Protein AF-0000000084600715 (afdb_homodimer)

Sequence (1106 aa):
MSYSHFSAYAFSDRVLALTKELVQQPSISGTTQENQMADLICTILLRNPYFKAYPLSIKRIPLKNDPLNRCAIVAMLEKKPSTKQATILLSHYDVVGVDDFGLYKEEAFHPEALQKQLKEEQEGYLDEAARVDLHSNDYLFGRGSMDMKAGLAMQLSIMEDIAHDEESTENICLVAVPDEEKLSLGMFAAVEELAKLQESGWQFSACICSEPNFSAYPNDFKKYIYTGSTGKLLPFIYCLGRETHVGQPLEGINASVMAAQLAVEMEWSDAFSDQLNGESSPSPTCLRIRDLKETYDVQTPNESYLFYNVLTLHSSPELVMEKVKRACEQASEAIYKRLVKHRLAFGTDALAQAVPQPKVYTIAELYQRGIKKFGTGFKQSYETILHDSIRDNETFTEQTLAIARSLSSYFLDQAPFYLLLLQPPYYPHVKLNEKEDQLLLTLTNDLQRIGTESFQESIVLKTFFPGLSDVSYLRSHGETQVETTLDTFMPLYQQNYHIPMAAIQQLNIPTINVGPFGKDAHKRTERLQLSYSTKVAPVLLRYATKQLANNRFMSYSHFSAYAFSDRVLALTKELVQQPSISGTTQENQMADLICTILLRNPYFKAYPLSIKRIPLKNDPLNRCAIVAMLEKKPSTKQATILLSHYDVVGVDDFGLYKEEAFHPEALQKQLKEEQEGYLDEAARVDLHSNDYLFGRGSMDMKAGLAMQLSIMEDIAHDEESTENICLVAVPDEEKLSLGMFAAVEELAKLQESGWQFSACICSEPNFSAYPNDFKKYIYTGSTGKLLPFIYCLGRETHVGQPLEGINASVMAAQLAVEMEWSDAFSDQLNGESSPSPTCLRIRDLKETYDVQTPNESYLFYNVLTLHSSPELVMEKVKRACEQASEAIYKRLVKHRLAFGTDALAQAVPQPKVYTIAELYQRGIKKFGTGFKQSYETILHDSIRDNETFTEQTLAIARSLSSYFLDQAPFYLLLLQPPYYPHVKLNEKEDQLLLTLTNDLQRIGTESFQESIVLKTFFPGLSDVSYLRSHGETQVETTLDTFMPLYQQNYHIPMAAIQQLNIPTINVGPFGKDAHKRTERLQLSYSTKVAPVLLRYATKQLANNRF

Radius of gyration: 33.98 Å; Cα contacts (8 Å, |Δi|>4): 2439; chains: 2; bounding box: 69×113×78 Å

Structure (mmCIF, N/CA/C/O backbone):
data_AF-0000000084600715-model_v1
#
loop_
_entity.id
_entity.type
_entity.pdbx_description
1 polymer 'M20 family peptidase'
#
loop_
_atom_site.group_PDB
_atom_site.id
_atom_site.type_symbol
_atom_site.label_atom_id
_atom_site.label_alt_id
_atom_site.label_comp_id
_atom_site.label_asym_id
_atom_site.label_entity_id
_atom_site.label_seq_id
_atom_site.pdbx_PDB_ins_code
_atom_site.Cartn_x
_atom_site.Cartn_y
_atom_site.Cartn_z
_atom_site.occupancy
_atom_site.B_iso_or_equiv
_atom_site.auth_seq_id
_atom_site.auth_comp_id
_atom_site.auth_asym_id
_atom_site.auth_atom_id
_atom_site.pdbx_PDB_model_num
ATOM 1 N N . MET A 1 1 ? -0.446 46 36.438 1 54.78 1 MET A N 1
ATOM 2 C CA . MET A 1 1 ? -1.559 46.469 35.625 1 54.78 1 MET A CA 1
ATOM 3 C C . MET A 1 1 ? -2.703 45.469 35.656 1 54.78 1 MET A C 1
ATOM 5 O O . MET A 1 1 ? -2.473 44.25 35.562 1 54.78 1 MET A O 1
ATOM 9 N N . SER A 1 2 ? -3.777 45.812 36.031 1 73.94 2 SER A N 1
ATOM 10 C CA . SER A 1 2 ? -4.961 44.969 36.094 1 73.94 2 SER A CA 1
ATOM 11 C C . SER A 1 2 ? -5.441 44.562 34.719 1 73.94 2 SER A C 1
ATOM 13 O O . SER A 1 2 ? -5.469 45.375 33.812 1 73.94 2 SER A O 1
ATOM 15 N N . TYR A 1 3 ? -5.504 43.25 34.406 1 80.94 3 TYR A N 1
ATOM 16 C CA . TYR A 1 3 ? -5.934 42.719 33.094 1 80.94 3 TYR A CA 1
ATOM 17 C C . TYR A 1 3 ? -7.391 42.281 33.156 1 80.94 3 TYR A C 1
ATOM 19 O O . TYR A 1 3 ? -7.832 41.469 32.344 1 80.94 3 TYR A O 1
ATOM 27 N N . SER A 1 4 ? -8.18 42.781 34.062 1 81.25 4 SER A N 1
ATOM 28 C CA . SER A 1 4 ? -9.539 42.281 34.312 1 81.25 4 SER A CA 1
ATOM 29 C C . SER A 1 4 ? -10.562 43.156 33.562 1 81.25 4 SER A C 1
ATOM 31 O O . SER A 1 4 ? -11.766 42.938 33.719 1 81.25 4 SER A O 1
ATOM 33 N N . HIS A 1 5 ? -10.117 43.906 32.75 1 87.56 5 HIS A N 1
ATOM 34 C CA . HIS A 1 5 ? -11.062 44.906 32.25 1 87.56 5 HIS A CA 1
ATOM 35 C C . HIS A 1 5 ? -11.344 44.719 30.766 1 87.56 5 HIS A C 1
ATOM 37 O O . HIS A 1 5 ? -11.992 45.562 30.125 1 87.56 5 HIS A O 1
ATOM 43 N N . PHE A 1 6 ? -10.961 43.594 30.266 1 92.44 6 PHE A N 1
ATOM 44 C CA . PHE A 1 6 ? -11.203 43.375 28.859 1 92.44 6 PHE A CA 1
ATOM 45 C C . PHE A 1 6 ? -12.602 42.812 28.641 1 92.44 6 PHE A C 1
ATOM 47 O O . PHE A 1 6 ? -13.078 42 29.438 1 92.44 6 PHE A O 1
ATOM 54 N N . SER A 1 7 ? -13.242 43.281 27.578 1 94 7 SER A N 1
ATOM 55 C CA . SER A 1 7 ? -14.547 42.781 27.172 1 94 7 SER A CA 1
ATOM 56 C C . SER A 1 7 ? -14.438 41.906 25.938 1 94 7 SER A C 1
ATOM 58 O O . SER A 1 7 ? -13.438 41.938 25.219 1 94 7 SER A O 1
ATOM 60 N N . ALA A 1 8 ? -15.484 41.219 25.75 1 95.62 8 ALA A N 1
ATOM 61 C CA . ALA A 1 8 ? -15.555 40.375 24.547 1 95.62 8 ALA A CA 1
ATOM 62 C C . ALA A 1 8 ? -15.422 41.219 23.281 1 95.62 8 ALA A C 1
ATOM 64 O O . ALA A 1 8 ? -15.773 42.406 23.281 1 95.62 8 ALA A O 1
ATOM 65 N N . TYR A 1 9 ? -14.906 40.531 22.297 1 96.56 9 TYR A N 1
ATOM 66 C CA . TYR A 1 9 ? -14.672 41.219 21.031 1 96.56 9 TYR A CA 1
ATOM 67 C C . TYR A 1 9 ? -15.977 41.781 20.484 1 96.56 9 TYR A C 1
ATOM 69 O O . TYR A 1 9 ? -16.953 41.062 20.312 1 96.56 9 TYR A O 1
ATOM 77 N N . ALA A 1 10 ? -16 42.969 20.125 1 95.31 10 ALA A N 1
ATOM 78 C CA . ALA A 1 10 ? -17.219 43.688 19.766 1 95.31 10 ALA A CA 1
ATOM 79 C C . ALA A 1 10 ? -17.75 43.219 18.422 1 95.31 10 ALA A C 1
ATOM 81 O O . ALA A 1 10 ? -18.953 43.312 18.156 1 95.31 10 ALA A O 1
ATOM 82 N N . PHE A 1 11 ? -16.891 42.719 17.578 1 97.25 11 PHE A N 1
ATOM 83 C CA . PHE A 1 11 ? -17.281 42.312 16.234 1 97.25 11 PHE A CA 1
ATOM 84 C C . PHE A 1 11 ? -17.219 40.781 16.078 1 97.25 11 PHE A C 1
ATOM 86 O O . PHE A 1 11 ? -16.719 40.281 15.078 1 97.25 11 PHE A O 1
ATOM 93 N N . SER A 1 12 ? -17.672 40.125 17.078 1 97.62 12 SER A N 1
ATOM 94 C CA . SER A 1 12 ? -17.734 38.656 17.078 1 97.62 12 SER A CA 1
ATOM 95 C C . SER A 1 12 ? -18.5 38.156 15.852 1 97.62 12 SER A C 1
ATOM 97 O O . SER A 1 12 ? -18.109 37.156 15.242 1 97.62 12 SER A O 1
ATOM 99 N N . ASP A 1 13 ? -19.5 38.812 15.461 1 98 13 ASP A N 1
ATOM 100 C CA . ASP A 1 13 ? -20.328 38.438 14.312 1 98 13 ASP A CA 1
ATOM 101 C C . ASP A 1 13 ? -19.531 38.531 13.016 1 98 13 ASP A C 1
ATOM 103 O O . ASP A 1 13 ? -19.75 37.75 12.086 1 98 13 ASP A O 1
ATOM 107 N N . ARG A 1 14 ? -18.703 39.5 12.945 1 98.12 14 ARG A N 1
ATOM 108 C CA . ARG A 1 14 ? -17.859 39.688 11.766 1 98.12 14 ARG A CA 1
ATOM 109 C C . ARG A 1 14 ? -16.891 38.5 11.609 1 98.12 14 ARG A C 1
ATOM 111 O O . ARG A 1 14 ? -16.703 38 10.508 1 98.12 14 ARG A O 1
ATOM 118 N N . VAL A 1 15 ? -16.328 38.062 12.727 1 98.44 15 VAL A N 1
ATOM 119 C CA . VAL A 1 15 ? -15.414 36.938 12.695 1 98.44 15 VAL A CA 1
ATOM 120 C C . VAL A 1 15 ? -16.156 35.688 12.242 1 98.44 15 VAL A C 1
ATOM 122 O O . VAL A 1 15 ? -15.664 34.906 11.414 1 98.44 15 VAL A O 1
ATOM 125 N N . LEU A 1 16 ? -17.344 35.469 12.781 1 98.38 16 LEU A N 1
ATOM 126 C CA . LEU A 1 16 ? -18.141 34.312 12.414 1 98.38 16 LEU A CA 1
ATOM 127 C C . LEU A 1 16 ? -18.516 34.344 10.938 1 98.38 16 LEU A C 1
ATOM 129 O O . LEU A 1 16 ? -18.422 33.312 10.242 1 98.38 16 LEU A O 1
ATOM 133 N N . ALA A 1 17 ? -18.953 35.5 10.469 1 98.38 17 ALA A N 1
ATOM 134 C CA . ALA A 1 17 ? -19.344 35.656 9.07 1 98.38 17 ALA A CA 1
ATOM 135 C C . ALA A 1 17 ? -18.172 35.406 8.133 1 98.38 17 ALA A C 1
ATOM 137 O O . ALA A 1 17 ? -18.328 34.75 7.102 1 98.38 17 ALA A O 1
ATOM 138 N N . LEU A 1 18 ? -17.031 35.969 8.469 1 98.69 18 LEU A N 1
ATOM 139 C CA . LEU A 1 18 ? -15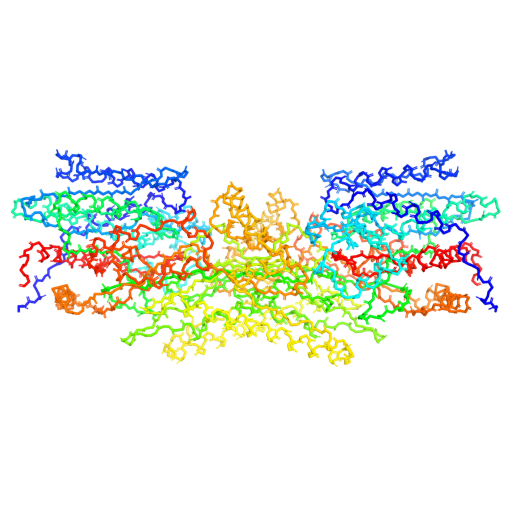.836 35.75 7.668 1 98.69 18 LEU A CA 1
ATOM 140 C C . LEU A 1 18 ? -15.438 34.281 7.66 1 98.69 18 LEU A C 1
ATOM 142 O O . LEU A 1 18 ? -15.023 33.75 6.625 1 98.69 18 LEU A O 1
ATOM 146 N N . THR A 1 19 ? -15.516 33.625 8.844 1 98.62 19 THR A N 1
ATOM 147 C CA . THR A 1 19 ? -15.188 32.188 8.938 1 98.62 19 THR A CA 1
ATOM 148 C C . THR A 1 19 ? -16.078 31.375 8.008 1 98.62 19 THR A C 1
ATOM 150 O O . THR A 1 19 ? -15.578 30.531 7.254 1 98.62 19 THR A O 1
ATOM 153 N N . LYS A 1 20 ? -17.344 31.625 8.078 1 98.25 20 LYS A N 1
ATOM 154 C CA . LYS A 1 20 ? -18.297 30.906 7.234 1 98.25 20 LYS A CA 1
ATOM 155 C C . LYS A 1 20 ? -18.016 31.156 5.758 1 98.25 20 LYS A C 1
ATOM 157 O O . LYS A 1 20 ? -18.078 30.234 4.941 1 98.25 20 LYS A O 1
ATOM 162 N N . GLU A 1 21 ? -17.703 32.406 5.434 1 98.38 21 GLU A N 1
ATOM 163 C CA . GLU A 1 21 ? -17.406 32.75 4.051 1 98.38 21 GLU A CA 1
ATOM 164 C C . GLU A 1 21 ? -16.172 32 3.545 1 98.38 21 GLU A C 1
ATOM 166 O O . GLU A 1 21 ? -16.172 31.484 2.43 1 98.38 21 GLU A O 1
ATOM 171 N N . LEU A 1 22 ? -15.156 31.953 4.316 1 98.75 22 LEU A N 1
ATOM 172 C CA . LEU A 1 22 ? -13.906 31.281 3.949 1 98.75 22 LEU A CA 1
ATOM 173 C C . LEU A 1 22 ? -14.102 29.766 3.877 1 98.75 22 LEU A C 1
ATOM 175 O O . LEU A 1 22 ? -13.562 29.109 2.984 1 98.75 22 LEU A O 1
ATOM 179 N N . VAL A 1 23 ? -14.883 29.188 4.809 1 98.56 23 VAL A N 1
ATOM 180 C CA . VAL A 1 23 ? -15.109 27.75 4.848 1 98.56 23 VAL A CA 1
ATOM 181 C C . VAL A 1 23 ? -15.906 27.312 3.621 1 98.56 23 VAL A C 1
ATOM 183 O O . VAL A 1 23 ? -15.68 26.234 3.072 1 98.56 23 VAL A O 1
ATOM 186 N N . GLN A 1 24 ? -16.766 28.156 3.188 1 98 24 GLN A N 1
ATOM 187 C CA . GLN A 1 24 ? -17.641 27.844 2.066 1 98 24 GLN A CA 1
ATOM 188 C C . GLN A 1 24 ? -16.859 27.703 0.768 1 98 24 GLN A C 1
ATOM 190 O O . GLN A 1 24 ? -17.297 27.047 -0.174 1 98 24 GLN A O 1
ATOM 195 N N . GLN A 1 25 ? -15.703 28.328 0.712 1 98 25 GLN A N 1
ATOM 196 C CA . GLN A 1 25 ? -14.812 28.172 -0.436 1 98 25 GLN A CA 1
ATOM 197 C C . GLN A 1 25 ? -13.836 27.031 -0.219 1 98 25 GLN A C 1
ATOM 199 O O . GLN A 1 25 ? -12.828 27.188 0.473 1 98 25 GLN A O 1
ATOM 204 N N . PRO A 1 26 ? -14.102 25.859 -0.881 1 97.5 26 PRO A N 1
ATOM 205 C CA . PRO A 1 26 ? -13.133 24.781 -0.733 1 97.5 26 PRO A CA 1
ATOM 206 C C . PRO A 1 26 ? -11.727 25.172 -1.185 1 97.5 26 PRO A C 1
ATOM 208 O O . PRO A 1 26 ? -11.578 25.891 -2.178 1 97.5 26 PRO A O 1
ATOM 211 N N . SER A 1 27 ? -10.727 24.75 -0.515 1 98.31 27 SER A N 1
ATOM 212 C CA . SER A 1 27 ? -9.336 25.016 -0.858 1 98.31 27 SER A CA 1
ATOM 213 C C . SER A 1 27 ? -8.43 23.859 -0.459 1 98.31 27 SER A C 1
ATOM 215 O O . SER A 1 27 ? -7.418 24.062 0.213 1 98.31 27 SER A O 1
ATOM 217 N N . ILE A 1 28 ? -8.758 22.703 -0.901 1 97.06 28 ILE A N 1
ATOM 218 C CA . ILE A 1 28 ? -7.996 21.5 -0.586 1 97.06 28 ILE A CA 1
ATOM 219 C C . ILE A 1 28 ? -6.578 21.625 -1.128 1 97.06 28 ILE A C 1
ATOM 221 O O . ILE A 1 28 ? -6.379 22 -2.289 1 97.06 28 ILE A O 1
ATOM 225 N N . SER A 1 29 ? -5.629 21.328 -0.318 1 96.81 29 SER A N 1
ATOM 226 C CA . SER A 1 29 ? -4.219 21.469 -0.652 1 96.81 29 SER A CA 1
ATOM 227 C C . SER A 1 29 ? -3.859 20.672 -1.902 1 96.81 29 SER A C 1
ATOM 229 O O . SER A 1 29 ? -4.238 19.516 -2.031 1 96.81 29 SER A O 1
ATOM 231 N N . GLY A 1 30 ? -3.15 21.312 -2.734 1 94.44 30 GLY A N 1
ATOM 232 C CA . GLY A 1 30 ? -2.689 20.641 -3.939 1 94.44 30 GLY A CA 1
ATOM 233 C C . GLY A 1 30 ? -3.697 20.688 -5.07 1 94.44 30 GLY A C 1
ATOM 234 O O . GLY A 1 30 ? -3.59 19.922 -6.035 1 94.44 30 GLY A O 1
ATOM 235 N N . THR A 1 31 ? -4.742 21.484 -5 1 95.81 31 THR A N 1
ATOM 236 C CA . THR A 1 31 ? -5.734 21.641 -6.059 1 95.81 31 THR A CA 1
ATOM 237 C C . THR A 1 31 ? -5.852 23.094 -6.484 1 95.81 31 THR A C 1
ATOM 239 O O . THR A 1 31 ? -5.309 23.984 -5.824 1 95.81 31 THR A O 1
ATOM 242 N N . THR A 1 32 ? -6.594 23.297 -7.527 1 96.69 32 THR A N 1
ATOM 243 C CA . THR A 1 32 ? -6.82 24.641 -8.039 1 96.69 32 THR A CA 1
ATOM 244 C C . THR A 1 32 ? -7.742 25.438 -7.113 1 96.69 32 THR A C 1
ATOM 246 O O . THR A 1 32 ? -7.82 26.656 -7.203 1 96.69 32 THR A O 1
ATOM 249 N N . GLN A 1 33 ? -8.359 24.703 -6.199 1 97.88 33 GLN A N 1
ATOM 250 C CA . GLN A 1 33 ? -9.25 25.375 -5.246 1 97.88 33 GLN A CA 1
ATOM 251 C C . GLN A 1 33 ? -8.484 26.375 -4.387 1 97.88 33 GLN A C 1
ATOM 253 O O . GLN A 1 33 ? -9.07 27.344 -3.891 1 97.88 33 GLN A O 1
ATOM 258 N N . GLU A 1 34 ? -7.223 26.203 -4.246 1 98.44 34 GLU A N 1
ATOM 259 C CA . GLU A 1 34 ? -6.402 27.156 -3.49 1 98.44 34 GLU A CA 1
ATOM 260 C C . GLU A 1 34 ? -6.324 28.5 -4.191 1 98.44 34 GLU A C 1
ATOM 262 O O . GLU A 1 34 ? -6.215 29.547 -3.539 1 98.44 34 GLU A O 1
ATOM 267 N N . ASN A 1 35 ? -6.395 28.5 -5.508 1 98.5 35 ASN A N 1
ATOM 268 C CA . ASN A 1 35 ? -6.43 29.75 -6.254 1 98.5 35 ASN A CA 1
ATOM 269 C C . ASN A 1 35 ? -7.73 30.516 -6.016 1 98.5 35 ASN A C 1
ATOM 271 O O . ASN A 1 35 ? -7.719 31.734 -5.859 1 98.5 35 ASN A O 1
ATOM 275 N N . GLN A 1 36 ? -8.789 29.734 -6.012 1 98.56 36 GLN A N 1
ATOM 276 C CA . GLN A 1 36 ? -10.086 30.359 -5.746 1 98.56 36 GLN A CA 1
ATOM 277 C C . GLN A 1 36 ? -10.125 30.984 -4.352 1 98.56 36 GLN A C 1
ATOM 279 O O . GLN A 1 36 ? -10.711 32.031 -4.156 1 98.56 36 GLN A O 1
ATOM 284 N N . MET A 1 37 ? -9.516 30.344 -3.459 1 98.75 37 MET A N 1
ATOM 285 C CA . MET A 1 37 ? -9.445 30.875 -2.105 1 98.75 37 MET A CA 1
ATOM 286 C C . MET A 1 37 ? -8.602 32.156 -2.072 1 98.75 37 MET A C 1
ATOM 288 O O . MET A 1 37 ? -8.953 33.125 -1.388 1 98.75 37 MET A O 1
ATOM 292 N N . ALA A 1 38 ? -7.484 32.156 -2.73 1 98.75 38 ALA A N 1
ATOM 293 C CA . ALA A 1 38 ? -6.668 33.375 -2.822 1 98.75 38 ALA A CA 1
ATOM 294 C C . ALA A 1 38 ? -7.477 34.531 -3.379 1 98.75 38 ALA A C 1
ATOM 296 O O . ALA A 1 38 ? -7.375 35.656 -2.885 1 98.75 38 ALA A O 1
ATOM 297 N N . ASP A 1 39 ? -8.289 34.25 -4.43 1 98.75 39 ASP A N 1
ATOM 298 C CA . ASP A 1 39 ? -9.156 35.281 -5.008 1 98.75 39 ASP A CA 1
ATOM 299 C C . ASP A 1 39 ? -10.141 35.812 -3.969 1 98.75 39 ASP A C 1
ATOM 301 O O . ASP A 1 39 ? -10.367 37.031 -3.889 1 98.75 39 ASP A O 1
ATOM 305 N N . LEU A 1 40 ? -10.68 34.906 -3.252 1 98.81 40 LEU A N 1
ATOM 306 C CA . LEU A 1 40 ? -11.648 35.312 -2.236 1 98.81 40 LEU A CA 1
ATOM 307 C C . LEU A 1 40 ? -10.992 36.188 -1.169 1 98.81 40 LEU A C 1
ATOM 309 O O . LEU A 1 40 ? -11.57 37.156 -0.725 1 98.81 40 LEU A O 1
ATOM 313 N N . ILE A 1 41 ? -9.836 35.812 -0.732 1 98.88 41 ILE A N 1
ATOM 314 C CA . ILE A 1 41 ? -9.117 36.562 0.289 1 98.88 41 ILE A CA 1
ATOM 315 C C . ILE A 1 41 ? -8.859 37.969 -0.207 1 98.88 41 ILE A C 1
ATOM 317 O O . ILE A 1 41 ? -9.047 38.938 0.534 1 98.88 41 ILE A O 1
ATOM 321 N N . CYS A 1 42 ? -8.414 38.125 -1.433 1 98.81 42 CYS A N 1
ATOM 322 C CA . CYS A 1 42 ? -8.195 39.438 -2.01 1 98.81 42 CYS A CA 1
ATOM 323 C C . CYS A 1 42 ? -9.484 40.25 -2.033 1 98.81 42 CYS A C 1
ATOM 325 O O . CYS A 1 42 ? -9.477 41.438 -1.726 1 98.81 42 CYS A O 1
ATOM 327 N N . THR A 1 43 ? -10.555 39.562 -2.395 1 98.75 43 THR A N 1
ATOM 328 C CA . THR A 1 43 ? -11.852 40.219 -2.41 1 98.75 43 THR A CA 1
ATOM 329 C C . THR A 1 43 ? -12.227 40.719 -1.016 1 98.75 43 THR A C 1
ATOM 331 O O . THR A 1 43 ? -12.711 41.844 -0.859 1 98.75 43 THR A O 1
ATOM 334 N N . ILE A 1 44 ? -12.008 39.906 -0.044 1 98.81 44 ILE A N 1
ATOM 335 C CA . ILE A 1 44 ? -12.32 40.25 1.335 1 98.81 44 ILE A CA 1
ATOM 336 C C . ILE A 1 44 ? -11.438 41.438 1.77 1 98.81 44 ILE A C 1
ATOM 338 O O . ILE A 1 44 ? -11.914 42.375 2.414 1 98.81 44 ILE A O 1
ATOM 342 N N . LEU A 1 45 ? -10.148 41.375 1.454 1 98.75 45 LEU A N 1
ATOM 343 C CA . LEU A 1 45 ? -9.219 42.438 1.799 1 98.75 45 LEU A CA 1
ATOM 344 C C . LEU A 1 45 ? -9.672 43.781 1.19 1 98.75 45 LEU A C 1
ATOM 346 O O . LEU A 1 45 ? -9.539 44.844 1.817 1 98.75 45 LEU A O 1
ATOM 350 N N . LEU A 1 46 ? -10.266 43.719 0.047 1 98.44 46 LEU A N 1
ATOM 351 C CA . LEU A 1 46 ? -10.672 44.938 -0.659 1 98.44 46 LEU A CA 1
ATOM 352 C C . LEU A 1 46 ? -11.922 45.562 -0.026 1 98.44 46 LEU A C 1
ATOM 354 O O . LEU A 1 46 ? -12.266 46.688 -0.303 1 98.44 46 LEU A O 1
ATOM 358 N N . ARG A 1 47 ? -12.578 44.781 0.824 1 98.06 47 ARG A N 1
ATOM 359 C CA . ARG A 1 47 ? -13.68 45.344 1.604 1 98.06 47 ARG A CA 1
ATOM 360 C C . ARG A 1 47 ? -13.156 46.281 2.697 1 98.06 47 ARG A C 1
ATOM 362 O O . ARG A 1 47 ? -13.898 47.125 3.199 1 98.06 47 ARG A O 1
ATOM 369 N N . ASN A 1 48 ? -11.945 46.031 3.141 1 97.38 48 ASN A N 1
ATOM 370 C CA . ASN A 1 48 ? -11.266 46.875 4.129 1 97.38 48 ASN A CA 1
ATOM 371 C C . ASN A 1 48 ? -10.977 48.281 3.58 1 97.38 48 ASN A C 1
ATOM 373 O O . ASN A 1 48 ? -10.438 48.406 2.48 1 97.38 48 ASN A O 1
ATOM 377 N N . PRO A 1 49 ? -11.336 49.312 4.305 1 97.06 49 PRO A N 1
ATOM 378 C CA . PRO A 1 49 ? -11.203 50.656 3.76 1 97.06 49 PRO A CA 1
ATOM 379 C C . PRO A 1 49 ? -9.766 51 3.387 1 97.06 49 PRO A C 1
ATOM 381 O O . PRO A 1 49 ? -9.531 51.75 2.434 1 97.06 49 PRO A O 1
ATOM 384 N N . TYR A 1 50 ? -8.797 50.562 4.051 1 97.81 50 TYR A N 1
ATOM 385 C CA . TYR A 1 50 ? -7.406 50.844 3.719 1 97.81 50 TYR A CA 1
ATOM 386 C C . TYR A 1 50 ? -7.039 50.219 2.373 1 97.81 50 TYR A C 1
ATOM 388 O O . TYR A 1 50 ? -6.488 50.906 1.504 1 97.81 50 TYR A O 1
ATOM 396 N N . PHE A 1 51 ? -7.328 49 2.184 1 98.38 51 PHE A N 1
ATOM 397 C CA . PHE A 1 51 ? -6.93 48.281 0.977 1 98.38 51 PHE A CA 1
ATOM 398 C C . PHE A 1 51 ? -7.781 48.719 -0.213 1 98.38 51 PHE A C 1
ATOM 400 O O . PHE A 1 51 ? -7.332 48.656 -1.359 1 98.38 51 PHE A O 1
ATOM 407 N N . LYS A 1 52 ? -8.992 49.125 0.162 1 97.81 52 LYS A N 1
ATOM 408 C CA . LYS A 1 52 ? -9.797 49.719 -0.896 1 97.81 52 LYS A CA 1
ATOM 409 C C . LYS A 1 52 ? -9.117 50.969 -1.464 1 97.81 52 LYS A C 1
ATOM 411 O O . LYS A 1 52 ? -9.117 51.156 -2.678 1 97.81 52 LYS A O 1
ATOM 416 N N . ALA A 1 53 ? -8.562 51.75 -0.614 1 97.69 53 ALA A N 1
ATOM 417 C CA . ALA A 1 53 ? -7.879 52.969 -1.007 1 97.69 53 ALA A CA 1
ATOM 418 C C . ALA A 1 53 ? -6.508 52.656 -1.604 1 97.69 53 ALA A C 1
ATOM 420 O O . ALA A 1 53 ? -6.043 53.375 -2.504 1 97.69 53 ALA A O 1
ATOM 421 N N . TYR A 1 54 ? -5.863 51.625 -1.123 1 97.81 54 TYR A N 1
ATOM 422 C CA . TYR A 1 54 ? -4.52 51.281 -1.563 1 97.81 54 TYR A CA 1
ATOM 423 C C . TYR A 1 54 ? -4.465 49.812 -2.016 1 97.81 54 TYR A C 1
ATOM 425 O O . TYR A 1 54 ? -3.756 49 -1.42 1 97.81 54 TYR A O 1
ATOM 433 N N . PRO A 1 55 ? -5.066 49.5 -3.088 1 97.75 55 PRO A N 1
ATOM 434 C CA . PRO A 1 55 ? -5.172 48.125 -3.527 1 97.75 55 PRO A CA 1
ATOM 435 C C . PRO A 1 55 ? -3.818 47.5 -3.861 1 97.75 55 PRO A C 1
ATOM 437 O O . PRO A 1 55 ? -3.656 46.281 -3.779 1 97.75 55 PRO A O 1
ATOM 440 N N . LEU A 1 56 ? -2.811 48.281 -4.203 1 97.19 56 LEU A N 1
ATOM 441 C CA . LEU A 1 56 ? -1.489 47.781 -4.574 1 97.19 56 LEU A CA 1
ATOM 442 C C . LEU A 1 56 ? -0.741 47.281 -3.354 1 97.19 56 LEU A C 1
ATOM 444 O O . LEU A 1 56 ? 0.279 46.594 -3.488 1 97.19 56 LEU A O 1
ATOM 448 N N . SER A 1 57 ? -1.272 47.531 -2.143 1 97.81 57 SER A N 1
ATOM 449 C CA . SER A 1 57 ? -0.688 47.031 -0.908 1 97.81 57 SER A CA 1
ATOM 450 C C . SER A 1 57 ? -0.957 45.531 -0.746 1 97.81 57 SER A C 1
ATOM 452 O O . SER A 1 57 ? -0.404 44.875 0.15 1 97.81 57 SER A O 1
ATOM 454 N N . ILE A 1 58 ? -1.834 45 -1.656 1 98.62 58 ILE A N 1
ATOM 455 C CA . ILE A 1 58 ? -2.092 43.594 -1.71 1 98.62 58 ILE A CA 1
ATOM 456 C C . ILE A 1 58 ? -1.267 42.938 -2.83 1 98.62 58 ILE A C 1
ATOM 458 O O . ILE A 1 58 ? -1.415 43.312 -4 1 98.62 58 ILE A O 1
ATOM 462 N N . LYS A 1 59 ? -0.422 42 -2.482 1 98.62 59 LYS A N 1
ATOM 463 C CA . LYS A 1 59 ? 0.419 41.344 -3.477 1 98.62 59 LYS A CA 1
ATOM 464 C C . LYS A 1 59 ? 0.126 39.844 -3.535 1 98.62 59 LYS A C 1
ATOM 466 O O . LYS A 1 59 ? -0.072 39.219 -2.502 1 98.62 59 LYS A O 1
ATOM 471 N N . ARG A 1 60 ? 0.018 39.375 -4.734 1 98.44 60 ARG A N 1
ATOM 472 C CA . ARG A 1 60 ? -0.016 37.938 -5 1 98.44 60 ARG A CA 1
ATOM 473 C C . ARG A 1 60 ? 1.364 37.406 -5.387 1 98.44 60 ARG A C 1
ATOM 475 O O . ARG A 1 60 ? 1.917 37.812 -6.414 1 98.44 60 ARG A O 1
ATOM 482 N N . ILE A 1 61 ? 1.938 36.594 -4.594 1 98.62 61 ILE A N 1
ATOM 483 C CA . ILE A 1 61 ? 3.285 36.094 -4.824 1 98.62 61 ILE A CA 1
ATOM 484 C C . ILE A 1 61 ? 3.213 34.656 -5.395 1 98.62 61 ILE A C 1
ATOM 486 O O . ILE A 1 61 ? 2.859 33.719 -4.684 1 98.62 61 ILE A O 1
ATOM 490 N N . PRO A 1 62 ? 3.553 34.469 -6.586 1 97.94 62 PRO A N 1
ATOM 491 C CA . PRO A 1 62 ? 3.465 33.156 -7.195 1 97.94 62 PRO A CA 1
ATOM 492 C C . PRO A 1 62 ? 4.445 32.156 -6.582 1 97.94 62 PRO A C 1
ATOM 494 O O . PRO A 1 62 ? 5.574 32.531 -6.246 1 97.94 62 PRO A O 1
ATOM 497 N N . LEU A 1 63 ? 3.986 30.922 -6.449 1 96.88 63 LEU A N 1
ATOM 498 C CA . LEU A 1 63 ? 4.895 29.844 -6.062 1 96.88 63 LEU A CA 1
ATOM 499 C C . LEU A 1 63 ? 5.844 29.5 -7.207 1 96.88 63 LEU A C 1
ATOM 501 O O . LEU A 1 63 ? 5.426 29.438 -8.367 1 96.88 63 LEU A O 1
ATOM 505 N N . LYS A 1 64 ? 7.062 29.281 -6.945 1 92.88 64 LYS A N 1
ATOM 506 C CA . LYS A 1 64 ? 8.047 28.984 -7.977 1 92.88 64 LYS A CA 1
ATOM 507 C C . LYS A 1 64 ? 7.766 27.625 -8.633 1 92.88 64 LYS A C 1
ATOM 509 O O . LYS A 1 64 ? 7.617 26.625 -7.949 1 92.88 64 LYS A O 1
ATOM 514 N N . ASN A 1 65 ? 7.68 27.594 -9.914 1 89.5 65 ASN A N 1
ATOM 515 C CA . ASN A 1 65 ? 7.527 26.391 -10.719 1 89.5 65 ASN A CA 1
ATOM 516 C C . ASN A 1 65 ? 6.305 25.578 -10.297 1 89.5 65 ASN A C 1
ATOM 518 O O . ASN A 1 65 ? 6.352 24.344 -10.242 1 89.5 65 ASN A O 1
ATOM 522 N N . ASP A 1 66 ? 5.242 26.188 -9.906 1 94.12 66 ASP A N 1
ATOM 523 C CA . ASP A 1 66 ? 4.027 25.516 -9.461 1 94.12 66 ASP A CA 1
ATOM 524 C C . ASP A 1 66 ? 3.086 25.25 -10.633 1 94.12 66 ASP A C 1
ATOM 526 O O . ASP A 1 66 ? 2.58 26.188 -11.25 1 94.12 66 ASP A O 1
ATOM 530 N N . PRO A 1 67 ? 2.844 24 -10.938 1 91.75 67 PRO A N 1
ATOM 531 C CA . PRO A 1 67 ? 2 23.688 -12.094 1 91.75 67 PRO A CA 1
ATOM 532 C C . PRO A 1 67 ? 0.564 24.188 -11.93 1 91.75 67 PRO A C 1
ATOM 534 O O . PRO A 1 67 ? -0.161 24.328 -12.914 1 91.75 67 PRO A O 1
ATOM 537 N N . LEU A 1 68 ? 0.137 24.531 -10.719 1 95.44 68 LEU A N 1
ATOM 538 C CA . LEU A 1 68 ? -1.234 24.953 -10.461 1 95.44 68 LEU A CA 1
ATOM 539 C C . LEU A 1 68 ? -1.33 26.484 -10.414 1 95.44 68 LEU A C 1
ATOM 541 O O . LEU A 1 68 ? -2.424 27.031 -10.273 1 95.44 68 LEU A O 1
ATOM 545 N N . ASN A 1 69 ? -0.209 27.172 -10.555 1 96.69 69 ASN A N 1
ATOM 546 C CA . ASN A 1 69 ? -0.127 28.625 -10.523 1 96.69 69 ASN A CA 1
ATOM 547 C C . ASN A 1 69 ? -0.7 29.188 -9.227 1 96.69 69 ASN A C 1
ATOM 549 O O . ASN A 1 69 ? -1.429 30.188 -9.25 1 96.69 69 ASN A O 1
ATOM 553 N N . ARG A 1 70 ? -0.457 28.594 -8.242 1 97.81 70 ARG A N 1
ATOM 554 C CA . ARG A 1 70 ? -0.913 29.078 -6.945 1 97.81 70 ARG A CA 1
ATOM 555 C C . ARG A 1 70 ? -0.075 30.266 -6.477 1 97.81 70 ARG A C 1
ATOM 557 O O . ARG A 1 70 ? 1.026 30.484 -6.98 1 97.81 70 ARG A O 1
ATOM 564 N N . CYS A 1 71 ? -0.643 30.953 -5.398 1 98.56 71 CYS A N 1
ATOM 565 C CA . CYS A 1 71 ? 0.088 32.125 -4.938 1 98.56 71 CYS A CA 1
ATOM 566 C C . CYS A 1 71 ? -0.136 32.375 -3.445 1 98.56 71 CYS A C 1
ATOM 568 O O . CYS A 1 71 ? -1.167 31.969 -2.9 1 98.56 71 CYS A O 1
ATOM 570 N N . ALA A 1 72 ? 0.845 32.969 -2.812 1 98.69 72 ALA A N 1
ATOM 571 C CA . ALA A 1 72 ? 0.701 33.5 -1.467 1 98.69 72 ALA A CA 1
ATOM 572 C C . ALA A 1 72 ? 0.196 34.938 -1.512 1 98.69 72 ALA A C 1
ATOM 574 O O . ALA A 1 72 ? 0.488 35.688 -2.455 1 98.69 72 ALA A O 1
ATOM 575 N N . ILE A 1 73 ? -0.595 35.344 -0.537 1 98.88 73 ILE A N 1
ATOM 576 C CA . ILE A 1 73 ? -1.078 36.719 -0.429 1 98.88 73 ILE A CA 1
ATOM 577 C C . ILE A 1 73 ? -0.291 37.438 0.65 1 98.88 73 ILE A C 1
ATOM 579 O O . ILE A 1 73 ? -0.25 37.031 1.805 1 98.88 73 ILE A O 1
ATOM 583 N N . VAL A 1 74 ? 0.369 38.469 0.267 1 98.81 74 VAL A N 1
ATOM 584 C CA . VAL A 1 74 ? 1.061 39.375 1.186 1 98.81 74 VAL A CA 1
ATOM 585 C C . VAL A 1 74 ? 0.443 40.781 1.106 1 98.81 74 VAL A C 1
ATOM 587 O O . VAL A 1 74 ? 0.496 41.438 0.06 1 98.81 74 VAL A O 1
ATOM 590 N N . ALA A 1 75 ? -0.158 41.25 2.209 1 98.81 75 ALA A N 1
ATOM 591 C CA . ALA A 1 75 ? -0.857 42.531 2.232 1 98.81 75 ALA A CA 1
ATOM 592 C C . ALA A 1 75 ? -0.339 43.406 3.363 1 98.81 75 ALA A C 1
ATOM 594 O O . ALA A 1 75 ? -0.383 43.031 4.531 1 98.81 75 ALA A O 1
ATOM 595 N N . MET A 1 76 ? 0.111 44.594 3.041 1 98.19 76 MET A N 1
ATOM 596 C CA . MET A 1 76 ? 0.689 45.531 4.008 1 98.19 76 MET A CA 1
ATOM 597 C C . MET A 1 76 ? -0.291 46.656 4.34 1 98.19 76 MET A C 1
ATOM 599 O O . MET A 1 76 ? -0.701 47.406 3.455 1 98.19 76 MET A O 1
ATOM 603 N N . LEU A 1 77 ? -0.771 46.688 5.578 1 98.38 77 LEU A N 1
ATOM 604 C CA . LEU A 1 77 ? -1.531 47.812 6.117 1 98.38 77 LEU A CA 1
ATOM 605 C C . LEU A 1 77 ? -0.615 48.781 6.852 1 98.38 77 LEU A C 1
ATOM 607 O O . LEU A 1 77 ? -0.064 48.469 7.902 1 98.38 77 LEU A O 1
ATOM 611 N N . GLU A 1 78 ? -0.476 49.969 6.305 1 97.19 78 GLU A N 1
ATOM 612 C CA . GLU A 1 78 ? 0.496 50.938 6.812 1 97.19 78 GLU A CA 1
ATOM 613 C C . GLU A 1 78 ? -0.198 52.125 7.449 1 97.19 78 GLU A C 1
ATOM 615 O O . GLU A 1 78 ? -0.546 53.094 6.758 1 97.19 78 GLU A O 1
ATOM 620 N N . LYS A 1 79 ? -0.26 52.125 8.781 1 96.19 79 LYS A N 1
ATOM 621 C CA . LYS A 1 79 ? -0.84 53.25 9.484 1 96.19 79 LYS A CA 1
ATOM 622 C C . LYS A 1 79 ? 0.216 54.312 9.773 1 96.19 79 LYS A C 1
ATOM 624 O O . LYS A 1 79 ? -0.087 55.5 9.789 1 96.19 79 LYS A O 1
ATOM 629 N N . LYS A 1 80 ? 1.486 53.906 10.055 1 94.5 80 LYS A N 1
ATOM 630 C CA . LYS A 1 80 ? 2.629 54.812 10.25 1 94.5 80 LYS A CA 1
ATOM 631 C C . LYS A 1 80 ? 3.873 54.25 9.555 1 94.5 80 LYS A C 1
ATOM 633 O O . LYS A 1 80 ? 4.832 53.875 10.219 1 94.5 80 LYS A O 1
ATOM 638 N N . PRO A 1 81 ? 3.863 54.406 8.273 1 93.12 81 PRO A N 1
ATOM 639 C CA . PRO A 1 81 ? 4.934 53.781 7.496 1 93.12 81 PRO A CA 1
ATOM 640 C C . PRO A 1 81 ? 6.309 54.375 7.812 1 93.12 81 PRO A C 1
ATOM 642 O O . PRO A 1 81 ? 7.332 53.719 7.574 1 93.12 81 PRO A O 1
ATOM 645 N N . SER A 1 82 ? 6.352 55.469 8.391 1 93.5 82 SER A N 1
ATOM 646 C CA . SER A 1 82 ? 7.629 56.125 8.68 1 93.5 82 SER A CA 1
ATOM 647 C C . SER A 1 82 ? 8.406 55.375 9.742 1 93.5 82 SER A C 1
ATOM 649 O O . SER A 1 82 ? 9.633 55.469 9.805 1 93.5 82 SER A O 1
ATOM 651 N N . THR A 1 83 ? 7.715 54.594 10.562 1 92.31 83 THR A N 1
ATOM 652 C CA . THR A 1 83 ? 8.391 53.812 11.609 1 92.31 83 THR A CA 1
ATOM 653 C C . THR A 1 83 ? 9.133 52.625 11.031 1 92.31 83 THR A C 1
ATOM 655 O O . THR A 1 83 ? 10.07 52.125 11.641 1 92.31 83 THR A O 1
ATOM 658 N N . LYS A 1 84 ? 8.734 52.156 9.961 1 95 84 LYS A N 1
ATOM 659 C CA . LYS A 1 84 ? 9.297 51.031 9.242 1 95 84 LYS A CA 1
ATOM 660 C C . LYS A 1 84 ? 9.32 49.781 10.133 1 95 84 LYS A C 1
ATOM 662 O O . LYS A 1 84 ? 10.234 48.969 10.031 1 95 84 LYS A O 1
ATOM 667 N N . GLN A 1 85 ? 8.438 49.688 11.086 1 94.69 85 GLN A N 1
ATOM 668 C CA . GLN A 1 85 ? 8.227 48.531 11.945 1 94.69 85 GLN A CA 1
ATOM 669 C C . GLN A 1 85 ? 6.848 47.938 11.711 1 94.69 85 GLN A C 1
ATOM 671 O O . GLN A 1 85 ? 5.844 48.656 11.664 1 94.69 85 GLN A O 1
ATOM 676 N N . ALA A 1 86 ? 6.844 46.625 11.469 1 96.62 86 ALA A N 1
ATOM 677 C CA . ALA A 1 86 ? 5.562 46 11.203 1 96.62 86 ALA A CA 1
ATOM 678 C C . ALA A 1 86 ? 5.469 44.656 11.93 1 96.62 86 ALA A C 1
ATOM 680 O O . ALA A 1 86 ? 6.488 44.031 12.273 1 96.62 86 ALA A O 1
ATOM 681 N N . THR A 1 87 ? 4.297 44.25 12.242 1 97.56 87 THR A N 1
ATOM 682 C CA . THR A 1 87 ? 3.977 42.906 12.758 1 97.56 87 THR A CA 1
ATOM 683 C C . THR A 1 87 ? 3.383 42.031 11.664 1 97.56 87 THR A C 1
ATOM 685 O O . THR A 1 87 ? 2.518 42.469 10.906 1 97.56 87 THR A O 1
ATOM 688 N N . ILE A 1 88 ? 3.887 40.812 11.578 1 98.44 88 ILE A N 1
ATOM 689 C CA . ILE A 1 88 ? 3.369 39.875 10.594 1 98.44 88 ILE A CA 1
ATOM 690 C C . ILE A 1 88 ? 2.221 39.062 11.195 1 98.44 88 ILE A C 1
ATOM 692 O O . ILE A 1 88 ? 2.311 38.594 12.328 1 98.44 88 ILE A O 1
ATOM 696 N N . LEU A 1 89 ? 1.118 38.969 10.508 1 98.75 89 LEU A N 1
ATOM 697 C CA . LEU A 1 89 ? 0.065 38 10.773 1 98.75 89 LEU A CA 1
ATOM 698 C C . LEU A 1 89 ? 0.114 36.875 9.766 1 98.75 89 LEU A C 1
ATOM 700 O O . LEU A 1 89 ? -0.101 37.062 8.57 1 98.75 89 LEU A O 1
ATOM 704 N N . LEU A 1 90 ? 0.395 35.656 10.266 1 98.62 90 LEU A N 1
ATOM 705 C CA . LEU A 1 90 ? 0.604 34.5 9.375 1 98.62 90 LEU A CA 1
ATOM 706 C C . LEU A 1 90 ? -0.553 33.531 9.484 1 98.62 90 LEU A C 1
ATOM 708 O O . LEU A 1 90 ? -1.014 33.219 10.578 1 98.62 90 LEU A O 1
ATOM 712 N N . SER A 1 91 ? -1.079 33.062 8.375 1 98.31 91 SER A N 1
ATOM 713 C CA . SER A 1 91 ? -2.104 32.031 8.289 1 98.31 91 SER A CA 1
ATOM 714 C C . SER A 1 91 ? -1.976 31.25 6.992 1 98.31 91 SER A C 1
ATOM 716 O O . SER A 1 91 ? -1.314 31.688 6.047 1 98.31 91 SER A O 1
ATOM 718 N N . HIS A 1 92 ? -2.459 30.016 6.969 1 98.5 92 HIS A N 1
ATOM 719 C CA . HIS A 1 92 ? -2.617 29.297 5.715 1 98.5 92 HIS A CA 1
ATOM 720 C C . HIS A 1 92 ? -4.09 29.125 5.359 1 98.5 92 HIS A C 1
ATOM 722 O O . HIS A 1 92 ? -4.957 29.203 6.23 1 98.5 92 HIS A O 1
ATOM 728 N N . TYR A 1 93 ? -4.328 29.016 4.035 1 98.56 93 TYR A N 1
ATOM 729 C CA . TYR A 1 93 ? -5.742 29.016 3.674 1 98.56 93 TYR A CA 1
ATOM 730 C C . TYR A 1 93 ? -6.125 27.703 2.984 1 98.56 93 TYR A C 1
ATOM 732 O O . TYR A 1 93 ? -7.285 27.516 2.611 1 98.56 93 TYR A O 1
ATOM 740 N N . ASP A 1 94 ? -5.145 26.781 2.84 1 98.06 94 ASP A N 1
ATOM 741 C CA . ASP A 1 94 ? -5.461 25.453 2.338 1 98.06 94 ASP A CA 1
ATOM 742 C C . ASP A 1 94 ? -5.977 24.547 3.457 1 98.06 94 ASP A C 1
ATOM 744 O O . ASP A 1 94 ? -5.809 24.859 4.641 1 98.06 94 ASP A O 1
ATOM 748 N N . VAL A 1 95 ? -6.711 23.5 3.059 1 97.62 95 VAL A N 1
ATOM 749 C CA . VAL A 1 95 ? -7.219 22.5 3.986 1 97.62 95 VAL A CA 1
ATOM 750 C C . VAL A 1 95 ? -6.938 21.094 3.441 1 97.62 95 VAL A C 1
ATOM 752 O O . VAL A 1 95 ? -6.562 20.953 2.275 1 97.62 95 VAL A O 1
ATOM 755 N N . VAL A 1 96 ? -7.051 20.062 4.301 1 95.44 96 VAL A N 1
ATOM 756 C CA . VAL A 1 96 ? -6.891 18.688 3.842 1 95.44 96 VAL A CA 1
ATOM 757 C C . VAL A 1 96 ? -8.172 18.219 3.16 1 95.44 96 VAL A C 1
ATOM 759 O O . VAL A 1 96 ? -9.188 18.922 3.182 1 95.44 96 VAL A O 1
ATOM 762 N N . GLY A 1 97 ? -8.125 17.078 2.617 1 93.5 97 GLY A N 1
ATOM 763 C CA . GLY A 1 97 ? -9.242 16.547 1.854 1 93.5 97 GLY A CA 1
ATOM 764 C C . GLY A 1 97 ? -10.445 16.219 2.711 1 93.5 97 GLY A C 1
ATOM 765 O O . GLY A 1 97 ? -10.391 16.328 3.938 1 93.5 97 GLY A O 1
ATOM 766 N N . VAL A 1 98 ? -11.57 15.711 2.012 1 93.12 98 VAL A N 1
ATOM 767 C CA . VAL A 1 98 ? -12.82 15.523 2.746 1 93.12 98 VAL A CA 1
ATOM 768 C C . VAL A 1 98 ? -13.352 14.109 2.496 1 93.12 98 VAL A C 1
ATOM 770 O O . VAL A 1 98 ? -14.516 13.82 2.781 1 93.12 98 VAL A O 1
ATOM 773 N N . ASP A 1 99 ? -12.508 13.219 2.061 1 85.25 99 ASP A N 1
ATOM 774 C CA . ASP A 1 99 ? -12.953 11.852 1.8 1 85.25 99 ASP A CA 1
ATOM 775 C C . ASP A 1 99 ? -13.453 11.18 3.08 1 85.25 99 ASP A C 1
ATOM 777 O O . ASP A 1 99 ? -14.367 10.359 3.041 1 85.25 99 ASP A O 1
ATOM 781 N N . ASP A 1 100 ? -12.953 11.516 4.113 1 86.69 100 ASP A N 1
ATOM 782 C CA . ASP A 1 100 ? -13.281 10.914 5.406 1 86.69 100 ASP A CA 1
ATOM 783 C C . ASP A 1 100 ? -14.695 11.289 5.844 1 86.69 100 ASP A C 1
ATOM 785 O O . ASP A 1 100 ? -15.25 10.68 6.758 1 86.69 100 ASP A O 1
ATOM 789 N N . PHE A 1 101 ? -15.305 12.297 5.195 1 89.62 101 PHE A N 1
ATOM 790 C CA . PHE A 1 101 ? -16.656 12.711 5.547 1 89.62 101 PHE A CA 1
ATOM 791 C C . PHE A 1 101 ? -17.672 11.672 5.082 1 89.62 101 PHE A C 1
ATOM 793 O O . PHE A 1 101 ? -18.844 11.711 5.492 1 89.62 101 PHE A O 1
ATOM 800 N N . GLY A 1 102 ? -17.312 10.805 4.203 1 82.31 102 GLY A N 1
ATOM 801 C CA . GLY A 1 102 ? -18.188 9.742 3.752 1 82.31 102 GLY A CA 1
ATOM 802 C C . GLY A 1 102 ? -19.438 10.25 3.07 1 82.31 102 GLY A C 1
ATOM 803 O O . GLY A 1 102 ? -19.359 11 2.092 1 82.31 102 GLY A O 1
ATOM 804 N N . LEU A 1 103 ? -20.578 10.023 3.752 1 81 103 LEU A N 1
ATOM 805 C CA . LEU A 1 103 ? -21.891 10.344 3.189 1 81 103 LEU A CA 1
ATOM 806 C C . LEU A 1 103 ? -22.125 11.852 3.174 1 81 103 LEU A C 1
ATOM 808 O O . LEU A 1 103 ? -23 12.336 2.459 1 81 103 LEU A O 1
ATOM 812 N N . TYR A 1 104 ? -21.281 12.547 3.896 1 89.5 104 TYR A N 1
ATOM 813 C CA . TYR A 1 104 ? -21.516 13.984 4.012 1 89.5 104 TYR A CA 1
ATOM 814 C C . TYR A 1 104 ? -20.406 14.773 3.344 1 89.5 104 TYR A C 1
ATOM 816 O O . TYR A 1 104 ? -20.172 15.938 3.68 1 89.5 104 TYR A O 1
ATOM 824 N N . LYS A 1 105 ? -19.734 14.109 2.459 1 89.88 105 LYS A N 1
ATOM 825 C CA . LYS A 1 105 ? -18.609 14.711 1.748 1 89.88 105 LYS A CA 1
ATOM 826 C C . LYS A 1 105 ? -19.031 16 1.054 1 89.88 105 LYS A C 1
ATOM 828 O O . LYS A 1 105 ? -18.297 17 1.069 1 89.88 105 LYS A O 1
ATOM 833 N N . GLU A 1 106 ? -20.234 16.109 0.536 1 91.88 106 GLU A N 1
ATOM 834 C CA . GLU A 1 106 ? -20.703 17.266 -0.226 1 91.88 106 GLU A CA 1
ATOM 835 C C . GLU A 1 106 ? -21 18.453 0.689 1 91.88 106 GLU A C 1
ATOM 837 O O . GLU A 1 106 ? -20.969 19.594 0.248 1 91.88 106 GLU A O 1
ATOM 842 N N . GLU A 1 107 ? -21.188 18.141 1.922 1 95.12 107 GLU A N 1
ATOM 843 C CA . GLU A 1 107 ? -21.547 19.188 2.871 1 95.12 107 GLU A CA 1
ATOM 844 C C . GLU A 1 107 ? -20.344 19.625 3.689 1 95.12 107 GLU A C 1
ATOM 846 O O . GLU A 1 107 ? -20.422 20.562 4.484 1 95.12 107 GLU A O 1
ATOM 851 N N . ALA A 1 108 ? -19.234 19.016 3.424 1 96.44 108 ALA A N 1
ATOM 852 C CA . ALA A 1 108 ? -18.062 19.234 4.258 1 96.44 108 ALA A CA 1
ATOM 853 C C . ALA A 1 108 ? -17.719 20.719 4.34 1 96.44 108 ALA A C 1
ATOM 855 O O . ALA A 1 108 ? -17.188 21.188 5.355 1 96.44 108 ALA A O 1
ATOM 856 N N . PHE A 1 109 ? -18.062 21.562 3.309 1 98.12 109 PHE A N 1
ATOM 857 C CA . PHE A 1 109 ? -17.703 22.969 3.248 1 98.12 109 PHE A CA 1
ATOM 858 C C . PHE A 1 109 ? -18.922 23.859 3.428 1 98.12 109 PHE A C 1
ATOM 860 O O . PHE A 1 109 ? -18.875 25.062 3.148 1 98.12 109 PHE A O 1
ATOM 867 N N . HIS A 1 110 ? -19.969 23.281 3.82 1 97.5 110 HIS A N 1
ATOM 868 C CA . HIS A 1 110 ? -21.219 23.984 4.105 1 97.5 110 HIS A CA 1
ATOM 869 C C . HIS A 1 110 ? -21.672 23.734 5.539 1 97.5 110 HIS A C 1
ATOM 871 O O . HIS A 1 110 ? -22.609 22.984 5.773 1 97.5 110 HIS A O 1
ATOM 877 N N . PRO A 1 111 ? -21.094 24.531 6.426 1 95.94 111 PRO A N 1
ATOM 878 C CA . PRO A 1 111 ? -21.281 24.266 7.855 1 95.94 111 PRO A CA 1
ATOM 879 C C . PRO A 1 111 ? -22.766 24.172 8.25 1 95.94 111 PRO A C 1
ATOM 881 O O . PRO A 1 111 ? -23.156 23.281 9 1 95.94 111 PRO A O 1
ATOM 884 N N . GLU A 1 112 ? -23.609 25.062 7.758 1 94.56 112 GLU A N 1
ATOM 885 C CA . GLU A 1 112 ? -25.016 25.078 8.133 1 94.56 112 GLU A CA 1
ATOM 886 C C . GLU A 1 112 ? -25.734 23.812 7.621 1 94.56 112 GLU A C 1
ATOM 888 O O . GLU A 1 112 ? -26.484 23.188 8.359 1 94.56 112 GLU A O 1
ATOM 893 N N . ALA A 1 113 ? -25.469 23.5 6.391 1 95.62 113 ALA A N 1
ATOM 894 C CA . ALA A 1 113 ? -26.062 22.297 5.809 1 95.62 113 ALA A CA 1
ATOM 895 C C . ALA A 1 113 ? -25.562 21.047 6.512 1 95.62 113 ALA A C 1
ATOM 897 O O . ALA A 1 113 ? -26.328 20.125 6.766 1 95.62 113 ALA A O 1
ATOM 898 N N . LEU A 1 114 ? -24.266 21.016 6.773 1 94.88 114 LEU A N 1
ATOM 899 C CA . LEU A 1 114 ? -23.672 19.875 7.457 1 94.88 114 LEU A CA 1
ATOM 900 C C . LEU A 1 114 ? -24.297 19.688 8.836 1 94.88 114 LEU A C 1
ATOM 902 O O . LEU A 1 114 ? -24.656 18.562 9.203 1 94.88 114 LEU A O 1
ATOM 906 N N . GLN A 1 115 ? -24.406 20.75 9.562 1 93.25 115 GLN A N 1
ATOM 907 C CA . GLN A 1 115 ? -24.984 20.688 10.906 1 93.25 115 GLN A CA 1
ATOM 908 C C . GLN A 1 115 ? -26.422 20.172 10.859 1 93.25 115 GLN A C 1
ATOM 910 O O . GLN A 1 115 ? -26.828 19.359 11.703 1 93.25 115 GLN A O 1
ATOM 915 N N . LYS A 1 116 ? -27.172 20.641 9.938 1 93.19 116 LYS A N 1
ATOM 916 C CA . LYS A 1 116 ? -28.562 20.203 9.781 1 93.19 116 LYS A CA 1
ATOM 917 C C . LYS A 1 116 ? -28.625 18.703 9.516 1 93.19 116 LYS A C 1
ATOM 919 O O . LYS A 1 116 ? -29.406 17.984 10.148 1 93.19 116 LYS A O 1
ATOM 924 N N . GLN A 1 117 ? -27.812 18.297 8.641 1 91.25 117 GLN A N 1
ATOM 925 C CA . GLN A 1 117 ? -27.812 16.891 8.289 1 91.25 117 GLN A CA 1
ATOM 926 C C . GLN A 1 117 ? -27.359 16.031 9.469 1 91.25 117 GLN A C 1
ATOM 928 O O . GLN A 1 117 ? -27.922 14.953 9.711 1 91.25 117 GLN A O 1
ATOM 933 N N . LEU A 1 118 ? -26.328 16.469 10.133 1 90.38 118 LEU A N 1
ATOM 934 C CA . LEU A 1 118 ? -25.812 15.727 11.273 1 90.38 118 LEU A CA 1
ATOM 935 C C . LEU A 1 118 ? -26.844 15.617 12.375 1 90.38 118 LEU A C 1
ATOM 937 O O . LEU A 1 118 ? -26.922 14.594 13.062 1 90.38 118 LEU A O 1
ATOM 941 N N . LYS A 1 119 ? -27.562 16.656 12.57 1 89.81 119 LYS A N 1
ATOM 942 C CA . LYS A 1 119 ? -28.594 16.641 13.594 1 89.81 119 LYS A CA 1
ATOM 943 C C . LYS A 1 119 ? -29.719 15.68 13.227 1 89.81 119 LYS A C 1
ATOM 945 O O . LYS A 1 119 ? -30.344 15.078 14.102 1 89.81 119 LYS A O 1
ATOM 950 N N . GLU A 1 120 ? -29.969 15.586 11.891 1 83.81 120 GLU A N 1
ATOM 951 C CA . GLU A 1 120 ? -31.031 14.711 11.414 1 83.81 120 GLU A CA 1
ATOM 952 C C . GLU A 1 120 ? -30.562 13.258 11.375 1 83.81 120 GLU A C 1
ATOM 954 O O . GLU A 1 120 ? -31.391 12.336 11.312 1 83.81 120 GLU A O 1
ATOM 959 N N . GLU A 1 121 ? -29.281 13.234 11.172 1 71.12 121 GLU A N 1
ATOM 960 C CA . GLU A 1 121 ? -28.719 11.906 10.977 1 71.12 121 GLU A CA 1
ATOM 961 C C . GLU A 1 121 ? -28.984 11.008 12.18 1 71.12 121 GLU A C 1
ATOM 963 O O . GLU A 1 121 ? -29.047 11.484 13.312 1 71.12 121 GLU A O 1
ATOM 968 N N . GLN A 1 122 ? -29.438 9.906 11.773 1 59.5 122 GLN A N 1
ATOM 969 C CA . GLN A 1 122 ? -29.578 8.875 12.789 1 59.5 122 GLN A CA 1
ATOM 970 C C . GLN A 1 122 ? -28.234 8.539 13.43 1 59.5 122 GLN A C 1
ATOM 972 O O . GLN A 1 122 ? -27.188 8.875 12.883 1 59.5 122 GLN A O 1
ATOM 977 N N . GLU A 1 123 ? -28.078 7.723 14.477 1 62.12 123 GLU A N 1
ATOM 978 C CA . GLU A 1 123 ? -27.016 7.266 15.375 1 62.12 123 GLU A CA 1
ATOM 979 C C . GLU A 1 123 ? -25.906 6.566 14.602 1 62.12 123 GLU A C 1
ATOM 981 O O . GLU A 1 123 ? -26.172 5.879 13.617 1 62.12 123 GLU A O 1
ATOM 986 N N . GLY A 1 124 ? -24.594 7.207 14.625 1 66.12 124 GLY A N 1
ATOM 987 C CA . GLY A 1 124 ? -23.469 6.395 14.203 1 66.12 124 GLY A CA 1
ATOM 988 C C . GLY A 1 124 ? -22.375 7.199 13.516 1 66.12 124 GLY A C 1
ATOM 989 O O . GLY A 1 124 ? -21.234 6.762 13.453 1 66.12 124 GLY A O 1
ATOM 990 N N . TYR A 1 125 ? -22.656 8.32 12.969 1 78.44 125 TYR A N 1
ATOM 991 C CA . TYR A 1 125 ? -21.625 9.086 12.273 1 78.44 125 TYR A CA 1
ATOM 992 C C . TYR A 1 125 ? -20.719 9.805 13.273 1 78.44 125 TYR A C 1
ATOM 994 O O . TYR A 1 125 ? -19.484 9.734 13.172 1 78.44 125 TYR A O 1
ATOM 1002 N N . LEU A 1 126 ? -21.391 10.367 14.289 1 84.81 126 LEU A N 1
ATOM 1003 C CA . LEU A 1 126 ? -20.641 11.117 15.289 1 84.81 126 LEU A CA 1
ATOM 1004 C C . LEU A 1 126 ? -20.406 10.273 16.547 1 84.81 126 LEU A C 1
ATOM 1006 O O . LEU A 1 126 ? -21.25 9.445 16.891 1 84.81 126 LEU A O 1
ATOM 1010 N N . ASP A 1 127 ? -19.281 10.492 17.172 1 79.25 127 ASP A N 1
ATOM 1011 C CA . ASP A 1 127 ? -19.109 9.945 18.5 1 79.25 127 ASP A CA 1
ATOM 1012 C C . ASP A 1 127 ? -19.859 10.789 19.547 1 79.25 127 ASP A C 1
ATOM 1014 O O . ASP A 1 127 ? -20.453 11.812 19.203 1 79.25 127 ASP A O 1
ATOM 1018 N N . GLU A 1 128 ? -19.812 10.352 20.766 1 81.81 128 GLU A N 1
ATOM 1019 C CA . GLU A 1 128 ? -20.594 10.992 21.828 1 81.81 128 GLU A CA 1
ATOM 1020 C C . GLU A 1 128 ? -20.141 12.438 22.047 1 81.81 128 GLU A C 1
ATOM 1022 O O . GLU A 1 128 ? -20.969 13.336 22.203 1 81.81 128 GLU A O 1
ATOM 1027 N N . ALA A 1 129 ? -18.875 12.656 22.094 1 83.62 129 ALA A N 1
ATOM 1028 C CA . ALA A 1 129 ? -18.344 13.992 22.344 1 83.62 129 ALA A CA 1
ATOM 1029 C C . ALA A 1 129 ? -18.766 14.969 21.25 1 83.62 129 ALA A C 1
ATOM 1031 O O . ALA A 1 129 ? -19.125 16.109 21.547 1 83.62 129 ALA A O 1
ATOM 1032 N N . ALA A 1 130 ? -18.688 14.539 20.047 1 88.81 130 ALA A N 1
ATOM 1033 C CA . ALA A 1 130 ? -19.078 15.383 18.922 1 88.81 130 ALA A CA 1
ATOM 1034 C C . ALA A 1 130 ? -20.578 15.656 18.922 1 88.81 130 ALA A C 1
ATOM 1036 O O . ALA A 1 130 ? -21.016 16.734 18.531 1 88.81 130 ALA A O 1
ATOM 1037 N N . ARG A 1 131 ? -21.281 14.711 19.375 1 89.81 131 ARG A N 1
ATOM 1038 C CA . ARG A 1 131 ? -22.734 14.891 19.453 1 89.81 131 ARG A CA 1
ATOM 1039 C C . ARG A 1 131 ? -23.109 15.953 20.484 1 89.81 131 ARG A C 1
ATOM 1041 O O . ARG A 1 131 ? -23.984 16.781 20.234 1 89.81 131 ARG A O 1
ATOM 1048 N N . VAL A 1 132 ? -22.5 15.836 21.547 1 91.12 132 VAL A N 1
ATOM 1049 C CA . VAL A 1 132 ? -22.734 16.828 22.594 1 91.12 132 VAL A CA 1
ATOM 1050 C C . VAL A 1 132 ? -22.406 18.219 22.078 1 91.12 132 VAL A C 1
ATOM 1052 O O . VAL A 1 132 ? -23.172 19.156 22.281 1 91.12 132 VAL A O 1
ATOM 1055 N N . ASP A 1 133 ? -21.297 18.344 21.375 1 92.38 133 ASP A N 1
ATOM 1056 C CA . ASP A 1 133 ? -20.875 19.625 20.828 1 92.38 133 ASP A CA 1
ATOM 1057 C C . ASP A 1 133 ? -21.859 20.125 19.766 1 92.38 133 ASP A C 1
ATOM 1059 O O . ASP A 1 133 ? -22.141 21.312 19.688 1 92.38 133 ASP A O 1
ATOM 1063 N N . LEU A 1 134 ? -22.359 19.219 19.031 1 93.12 134 LEU A N 1
ATOM 1064 C CA . LEU A 1 134 ? -23.312 19.547 17.984 1 93.12 134 LEU A CA 1
ATOM 1065 C C . LEU A 1 134 ? -24.562 20.203 18.578 1 93.12 134 LEU A C 1
ATOM 1067 O O . LEU A 1 134 ? -25.094 21.172 18.031 1 93.12 134 LEU A O 1
ATOM 1071 N N . HIS A 1 135 ? -25 19.734 19.703 1 93.25 135 HIS A N 1
ATOM 1072 C CA . HIS A 1 135 ? -26.25 20.188 20.281 1 93.25 135 HIS A CA 1
ATOM 1073 C C . HIS A 1 135 ? -26.031 21.375 21.219 1 93.25 135 HIS A C 1
ATOM 1075 O O . HIS A 1 135 ? -27 22.01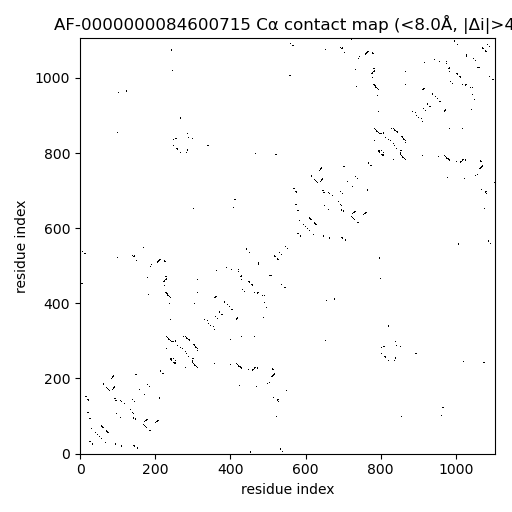6 21.656 1 93.25 135 HIS A O 1
ATOM 1081 N N . SER A 1 136 ? -24.766 21.672 21.531 1 94.38 136 SER A N 1
ATOM 1082 C CA . SER A 1 136 ? -24.484 22.812 22.391 1 94.38 136 SER A CA 1
ATOM 1083 C C . SER A 1 136 ? -24.703 24.125 21.656 1 94.38 136 SER A C 1
ATOM 1085 O O . SER A 1 136 ? -24.812 25.188 22.281 1 94.38 136 SER A O 1
ATOM 1087 N N . ASN A 1 137 ? -24.641 24.125 20.359 1 91.75 137 ASN A N 1
ATOM 1088 C CA . ASN A 1 137 ? -24.734 25.297 19.484 1 91.75 137 ASN A CA 1
ATOM 1089 C C . ASN A 1 137 ? -23.531 26.219 19.672 1 91.75 137 ASN A C 1
ATOM 1091 O O . ASN A 1 137 ? -23.609 27.406 19.359 1 91.75 137 ASN A O 1
ATOM 1095 N N . ASP A 1 138 ? -22.5 25.703 20.219 1 96.62 138 ASP A N 1
ATOM 1096 C CA . ASP A 1 138 ? -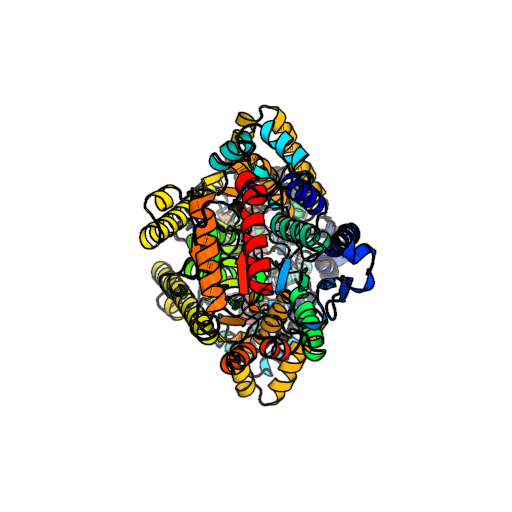21.281 26.484 20.422 1 96.62 138 ASP A CA 1
ATOM 1097 C C . ASP A 1 138 ? -20.156 26.016 19.5 1 96.62 138 ASP A C 1
ATOM 1099 O O . ASP A 1 138 ? -19 26.375 19.703 1 96.62 138 ASP A O 1
ATOM 1103 N N . TYR A 1 139 ? -20.516 25.109 18.609 1 96.12 139 TYR A N 1
ATOM 1104 C CA . TYR A 1 139 ? -19.469 24.594 17.719 1 96.12 139 TYR A CA 1
ATOM 1105 C C . TYR A 1 139 ? -19.906 24.703 16.266 1 96.12 139 TYR A C 1
ATOM 1107 O O . TYR A 1 139 ? -21.078 24.484 15.938 1 96.12 139 TYR A O 1
ATOM 1115 N N . LEU A 1 140 ? -19.016 25.062 15.414 1 97.5 140 LEU A N 1
ATOM 1116 C CA . LEU A 1 140 ? -19.203 25.109 13.969 1 97.5 140 LEU A CA 1
ATOM 1117 C C . LEU A 1 140 ? -18.484 23.938 13.297 1 97.5 140 LEU A C 1
ATOM 1119 O O . LEU A 1 140 ? -17.25 23.922 13.219 1 97.5 140 LEU A O 1
ATOM 1123 N N . PHE A 1 141 ? -19.25 23.031 12.773 1 96.31 141 PHE A N 1
ATOM 1124 C CA . PHE A 1 141 ? -18.688 21.859 12.109 1 96.31 141 PHE A CA 1
ATOM 1125 C C . PHE A 1 141 ? -18.344 22.172 10.664 1 96.31 141 PHE A C 1
ATOM 1127 O O . PHE A 1 141 ? -19.031 22.969 10.008 1 96.31 141 PHE A O 1
ATOM 1134 N N . GLY A 1 142 ? -17.25 21.547 10.188 1 96.94 142 GLY A N 1
ATOM 1135 C CA . GLY A 1 142 ? -16.859 21.688 8.789 1 96.94 142 GLY A CA 1
ATOM 1136 C C . GLY A 1 142 ? -15.359 21.625 8.578 1 96.94 142 GLY A C 1
ATOM 1137 O O . GLY A 1 142 ? -14.586 21.984 9.469 1 96.94 142 GLY A O 1
ATOM 1138 N N . ARG A 1 143 ? -14.984 21.188 7.371 1 97.69 143 ARG A N 1
ATOM 1139 C CA . ARG A 1 143 ? -13.57 21.125 7.039 1 97.69 143 ARG A CA 1
ATOM 1140 C C . ARG A 1 143 ? -12.961 22.516 6.945 1 97.69 143 ARG A C 1
ATOM 1142 O O . ARG A 1 143 ? -13.469 23.375 6.211 1 97.69 143 ARG A O 1
ATOM 1149 N N . GLY A 1 144 ? -11.953 22.766 7.691 1 97.25 144 GLY A N 1
ATOM 1150 C CA . GLY A 1 144 ? -11.242 24.031 7.645 1 97.25 144 GLY A CA 1
ATOM 1151 C C . GLY A 1 144 ? -11.781 25.062 8.633 1 97.25 144 GLY A C 1
ATOM 1152 O O . GLY A 1 144 ? -11.195 26.125 8.805 1 97.25 144 GLY A O 1
ATOM 1153 N N . SER A 1 145 ? -12.875 24.703 9.328 1 97.25 145 SER A N 1
ATOM 1154 C CA . SER A 1 145 ? -13.438 25.672 10.266 1 97.25 145 SER A CA 1
ATOM 1155 C C . SER A 1 145 ? -12.422 26.062 11.336 1 97.25 145 SER A C 1
ATOM 1157 O O . SER A 1 145 ? -12.164 27.234 11.562 1 97.25 145 SER A O 1
ATOM 1159 N N . MET A 1 146 ? -11.781 25.031 11.844 1 94.69 146 MET A N 1
ATOM 1160 C CA . MET A 1 146 ? -10.812 25.328 12.898 1 94.69 146 MET A CA 1
ATOM 1161 C C . MET A 1 146 ? -9.398 25.422 12.336 1 94.69 146 MET A C 1
ATOM 1163 O O . MET A 1 146 ? -8.602 26.25 12.781 1 94.69 146 MET A O 1
ATOM 1167 N N . ASP A 1 147 ? -9 24.656 11.328 1 94.56 147 ASP A N 1
ATOM 1168 C CA . ASP A 1 147 ? -7.633 24.562 10.836 1 94.56 147 ASP A CA 1
ATOM 1169 C C . ASP A 1 147 ? -7.543 24.984 9.375 1 94.56 147 ASP A C 1
ATOM 1171 O O . ASP A 1 147 ? -7.551 24.141 8.477 1 94.56 147 ASP A O 1
ATOM 1175 N N . MET A 1 148 ? -7.324 26.281 8.984 1 95.56 148 MET A N 1
ATOM 1176 C CA . MET A 1 148 ? -7.34 27.281 10.047 1 95.56 148 MET A CA 1
ATOM 1177 C C . MET A 1 148 ? -8.07 28.547 9.586 1 95.56 148 MET A C 1
ATOM 1179 O O . MET A 1 148 ? -7.648 29.656 9.891 1 95.56 148 MET A O 1
ATOM 1183 N N . LYS A 1 149 ? -9.172 28.344 8.867 1 97.94 149 LYS A N 1
ATOM 1184 C CA . LYS A 1 149 ? -9.883 29.469 8.266 1 97.94 149 LYS A CA 1
ATOM 1185 C C . LYS A 1 149 ? -10.398 30.438 9.336 1 97.94 149 LYS A C 1
ATOM 1187 O O . LYS A 1 149 ? -10.484 31.641 9.109 1 97.94 149 LYS A O 1
ATOM 1192 N N . ALA A 1 150 ? -10.711 29.938 10.484 1 98.38 150 ALA A N 1
ATOM 1193 C CA . ALA A 1 150 ? -11.125 30.812 11.586 1 98.38 150 ALA A CA 1
ATOM 1194 C C . ALA A 1 150 ? -9.977 31.719 12.016 1 98.38 150 ALA A C 1
ATOM 1196 O O . ALA A 1 150 ? -10.203 32.875 12.359 1 98.38 150 ALA A O 1
ATOM 1197 N N . GLY A 1 151 ? -8.773 31.156 12.102 1 98.5 151 GLY A N 1
ATOM 1198 C CA . GLY A 1 151 ? -7.617 32 12.406 1 98.5 151 GLY A CA 1
ATOM 1199 C C . GLY A 1 151 ? -7.422 33.125 11.414 1 98.5 151 GLY A C 1
ATOM 1200 O O . GLY A 1 151 ? -7.16 34.25 11.812 1 98.5 151 GLY A O 1
ATOM 1201 N N . LEU A 1 152 ? -7.566 32.812 10.164 1 98.75 152 LEU A N 1
ATOM 1202 C CA . LEU A 1 152 ? -7.473 33.812 9.117 1 98.75 152 LEU A CA 1
ATOM 1203 C C . LEU A 1 152 ? -8.586 34.844 9.25 1 98.75 152 LEU A C 1
ATOM 1205 O O . LEU A 1 152 ? -8.352 36.062 9.102 1 98.75 152 LEU A O 1
ATOM 1209 N N . ALA A 1 153 ? -9.766 34.406 9.562 1 98.81 153 ALA A N 1
ATOM 1210 C CA . ALA A 1 153 ? -10.914 35.312 9.742 1 98.81 153 ALA A CA 1
ATOM 1211 C C . ALA A 1 153 ? -10.656 36.281 10.875 1 98.81 153 ALA A C 1
ATOM 1213 O O . ALA A 1 153 ? -10.977 37.469 10.758 1 98.81 153 ALA A O 1
ATOM 1214 N N . MET A 1 154 ? -10.102 35.781 11.914 1 98.25 154 MET A N 1
ATOM 1215 C CA . MET A 1 154 ? -9.75 36.625 13.047 1 98.25 154 MET A CA 1
ATOM 1216 C C . MET A 1 154 ? -8.766 37.719 12.625 1 98.25 154 MET A C 1
ATOM 1218 O O . MET A 1 154 ? -8.922 38.875 13 1 98.25 154 MET A O 1
ATOM 1222 N N . GLN A 1 155 ? -7.793 37.344 11.914 1 98.75 155 GLN A N 1
ATOM 1223 C CA . GLN A 1 155 ? -6.762 38.281 11.461 1 98.75 155 GLN A CA 1
ATOM 1224 C C . GLN A 1 155 ? -7.352 39.344 10.555 1 98.75 155 GLN A C 1
ATOM 1226 O O . GLN A 1 155 ? -7.062 40.531 10.711 1 98.75 155 GLN A O 1
ATOM 1231 N N . LEU A 1 156 ? -8.195 38.906 9.648 1 98.81 156 LEU A N 1
ATOM 1232 C CA . LEU A 1 156 ? -8.844 39.844 8.734 1 98.81 156 LEU A CA 1
ATOM 1233 C C . LEU A 1 156 ? -9.734 40.844 9.492 1 98.81 156 LEU A C 1
ATOM 1235 O O . LEU A 1 156 ? -9.781 42.031 9.164 1 98.81 156 LEU A O 1
ATOM 1239 N N . SER A 1 157 ? -10.414 40.375 10.453 1 98.69 157 SER A N 1
ATOM 1240 C CA . SER A 1 157 ? -11.312 41.188 11.242 1 98.69 157 SER A CA 1
ATOM 1241 C C . SER A 1 157 ? -10.539 42.25 12.023 1 98.69 157 SER A C 1
ATOM 1243 O O . SER A 1 157 ? -10.93 43.438 12.047 1 98.69 157 SER A O 1
ATOM 1245 N N . ILE A 1 158 ? -9.461 41.844 12.656 1 98.06 158 ILE A N 1
ATOM 1246 C CA . ILE A 1 158 ? -8.672 42.781 13.453 1 98.06 158 ILE A CA 1
ATOM 1247 C C . ILE A 1 158 ? -8.031 43.844 12.539 1 98.06 158 ILE A C 1
ATOM 1249 O O . ILE A 1 158 ? -7.879 45 12.922 1 98.06 158 ILE A O 1
ATOM 1253 N N . MET A 1 159 ? -7.625 43.438 11.375 1 98.44 159 MET A N 1
ATOM 1254 C CA . MET A 1 159 ? -7.055 44.375 10.414 1 98.44 159 MET A CA 1
ATOM 1255 C C . MET A 1 159 ? -8.078 45.438 10.023 1 98.44 159 MET A C 1
ATOM 1257 O O . MET A 1 159 ? -7.719 46.594 9.812 1 98.44 159 MET A O 1
ATOM 1261 N N . GLU A 1 160 ? -9.297 45 9.922 1 98.12 160 GLU A N 1
ATOM 1262 C CA . GLU A 1 160 ? -10.352 45.969 9.648 1 98.12 160 GLU A CA 1
ATOM 1263 C C . GLU A 1 160 ? -10.492 46.969 10.789 1 98.12 160 GLU A C 1
ATOM 1265 O O . GLU A 1 160 ? -10.68 48.188 10.562 1 98.12 160 GLU A O 1
ATOM 1270 N N . ASP A 1 161 ? -10.414 46.5 12.031 1 97.88 161 ASP A N 1
ATOM 1271 C CA . ASP A 1 161 ? -10.438 47.406 13.188 1 97.88 161 ASP A CA 1
ATOM 1272 C C . ASP A 1 161 ? -9.32 48.438 13.102 1 97.88 161 ASP A C 1
ATOM 1274 O O . ASP A 1 161 ? -9.555 49.625 13.344 1 97.88 161 ASP A O 1
ATOM 1278 N N . ILE A 1 162 ? -8.172 47.969 12.766 1 97.75 162 ILE A N 1
ATOM 1279 C CA . ILE A 1 162 ? -7.004 48.844 12.695 1 97.75 162 ILE A CA 1
ATOM 1280 C C . ILE A 1 162 ? -7.188 49.875 11.586 1 97.75 162 ILE A C 1
ATOM 1282 O O . ILE A 1 162 ? -6.855 51.031 11.758 1 97.75 162 ILE A O 1
ATOM 1286 N N . ALA A 1 163 ? -7.707 49.469 10.484 1 97.88 163 ALA A N 1
ATOM 1287 C CA . ALA A 1 163 ? -7.941 50.344 9.359 1 97.88 163 ALA A CA 1
ATOM 1288 C C . ALA A 1 163 ? -8.898 51.469 9.734 1 97.88 163 ALA A C 1
ATOM 1290 O O . ALA A 1 163 ? -8.734 52.625 9.289 1 97.88 163 ALA A O 1
ATOM 1291 N N . HIS A 1 164 ? -9.852 51.219 10.586 1 96.94 164 HIS A N 1
ATOM 1292 C CA . HIS A 1 164 ? -10.875 52.188 10.961 1 96.94 164 HIS A CA 1
ATOM 1293 C C . HIS A 1 164 ? -10.383 53.094 12.086 1 96.94 164 HIS A C 1
ATOM 1295 O O . HIS A 1 164 ? -10.953 54.156 12.32 1 96.94 164 HIS A O 1
ATOM 1301 N N . ASP A 1 165 ? -9.367 52.625 12.773 1 96.25 165 ASP A N 1
ATOM 1302 C CA . ASP A 1 165 ? -8.828 53.406 13.867 1 96.25 165 ASP A CA 1
ATOM 1303 C C . ASP A 1 165 ? -7.898 54.531 13.344 1 96.25 165 ASP A C 1
ATOM 1305 O O . ASP A 1 165 ? -6.723 54.25 13.062 1 96.25 165 ASP A O 1
ATOM 1309 N N . GLU A 1 166 ? -8.305 55.719 13.352 1 94.12 166 GLU A N 1
ATOM 1310 C CA . GLU A 1 166 ? -7.566 56.844 12.766 1 94.12 166 GLU A CA 1
ATOM 1311 C C . GLU A 1 166 ? -6.316 57.156 13.586 1 94.12 166 GLU A C 1
ATOM 1313 O O . GLU A 1 166 ? -5.348 57.719 13.055 1 94.12 166 GLU A O 1
ATOM 1318 N N . GLU A 1 167 ? -6.316 56.75 14.75 1 94.31 167 GLU A N 1
ATOM 1319 C CA . GLU A 1 167 ? -5.207 57.094 15.633 1 94.31 167 GLU A CA 1
ATOM 1320 C C . GLU A 1 167 ? -4.18 55.969 15.688 1 94.31 167 GLU A C 1
ATOM 1322 O O . GLU A 1 167 ? -3.115 56.125 16.297 1 94.31 167 GLU A O 1
ATOM 1327 N N . SER A 1 168 ? -4.504 54.906 14.992 1 95.12 168 SER A N 1
ATOM 1328 C CA . SER A 1 168 ? -3.602 53.75 15.055 1 95.12 168 SER A CA 1
ATOM 1329 C C . SER A 1 168 ? -2.279 54.062 14.359 1 95.12 168 SER A C 1
ATOM 1331 O O . SER A 1 168 ? -2.252 54.75 13.336 1 95.12 168 SER A O 1
ATOM 1333 N N . THR A 1 169 ? -1.186 53.5 14.953 1 94.44 169 THR A N 1
ATOM 1334 C CA . THR A 1 169 ? 0.131 53.594 14.336 1 94.44 169 THR A CA 1
ATOM 1335 C C . THR A 1 169 ? 0.644 52.219 13.906 1 94.44 169 THR A C 1
ATOM 1337 O O . THR A 1 169 ? 1.824 52.062 13.586 1 94.44 169 THR A O 1
ATOM 1340 N N . GLU A 1 170 ? -0.213 51.312 13.906 1 96.31 170 GLU A N 1
ATOM 1341 C CA . GLU A 1 170 ? 0.164 49.938 13.672 1 96.31 170 GLU A CA 1
ATOM 1342 C C . GLU A 1 170 ? 0.408 49.656 12.188 1 96.31 170 GLU A C 1
ATOM 1344 O O . GLU A 1 170 ? -0.42 50.031 11.352 1 96.31 170 GLU A O 1
ATOM 1349 N N . ASN A 1 171 ? 1.599 49.156 11.859 1 97.12 171 ASN A N 1
ATOM 1350 C CA . ASN A 1 171 ? 1.841 48.562 10.555 1 97.12 171 ASN A CA 1
ATOM 1351 C C . ASN A 1 171 ? 1.732 47.031 10.609 1 97.12 171 ASN A C 1
ATOM 1353 O O . ASN A 1 171 ? 2.41 46.406 11.414 1 97.12 171 ASN A O 1
ATOM 1357 N N . ILE A 1 172 ? 0.808 46.5 9.805 1 98.19 172 ILE A N 1
ATOM 1358 C CA . ILE A 1 172 ? 0.534 45.062 9.836 1 98.19 172 ILE A CA 1
ATOM 1359 C C . ILE A 1 172 ? 0.78 44.469 8.453 1 98.19 172 ILE A C 1
ATOM 1361 O O . ILE A 1 172 ? 0.335 45 7.441 1 98.19 172 ILE A O 1
ATOM 1365 N N . CYS A 1 173 ? 1.51 43.375 8.406 1 98.56 173 CYS A N 1
ATOM 1366 C CA . CYS A 1 173 ? 1.713 42.625 7.188 1 98.56 173 CYS A CA 1
ATOM 1367 C C . CYS A 1 173 ? 0.995 41.281 7.266 1 98.56 173 CYS A C 1
ATOM 1369 O O . CYS A 1 173 ? 1.429 40.375 7.988 1 98.56 173 CYS A O 1
ATOM 1371 N N . LEU A 1 174 ? -0.09 41.094 6.527 1 98.81 174 LEU A N 1
ATOM 1372 C CA . LEU A 1 174 ? -0.771 39.812 6.453 1 98.81 174 LEU A CA 1
ATOM 1373 C C . LEU A 1 174 ? -0.082 38.875 5.453 1 98.81 174 LEU A C 1
ATOM 1375 O O . LEU A 1 174 ? 0.175 39.281 4.312 1 98.81 174 LEU A O 1
ATOM 1379 N N . VAL A 1 175 ? 0.272 37.75 5.898 1 98.81 175 VAL A N 1
ATOM 1380 C CA . VAL A 1 175 ? 0.791 36.688 5.043 1 98.81 175 VAL A CA 1
ATOM 1381 C C . VAL A 1 175 ? -0.15 35.469 5.086 1 98.81 175 VAL A C 1
ATOM 1383 O O . VAL A 1 175 ? -0.24 34.781 6.102 1 98.81 175 VAL A O 1
ATOM 1386 N N . ALA A 1 176 ? -0.896 35.25 4.051 1 98.81 176 ALA A N 1
ATOM 1387 C CA . ALA A 1 176 ? -1.771 34.094 3.893 1 98.81 176 ALA A CA 1
ATOM 1388 C C . ALA A 1 176 ? -1.251 33.156 2.807 1 98.81 176 ALA A C 1
ATOM 1390 O O . ALA A 1 176 ? -1.114 33.562 1.647 1 98.81 176 ALA A O 1
ATOM 1391 N N . VAL A 1 177 ? -0.993 31.875 3.174 1 98.75 177 VAL A N 1
ATOM 1392 C CA . VAL A 1 177 ? -0.217 31.047 2.258 1 98.75 177 VAL A CA 1
ATOM 1393 C C . VAL A 1 177 ? -1.013 29.797 1.896 1 98.75 177 VAL A C 1
ATOM 1395 O O . VAL A 1 177 ? -1.827 29.312 2.689 1 98.75 177 VAL A O 1
ATOM 1398 N N . PRO A 1 178 ? -0.836 29.25 0.675 1 98.12 178 PRO A N 1
ATOM 1399 C CA . PRO A 1 178 ? -1.31 27.922 0.285 1 98.12 178 PRO A CA 1
ATOM 1400 C C . PRO A 1 178 ? -0.322 26.812 0.646 1 98.12 178 PRO A C 1
ATOM 1402 O O . PRO A 1 178 ? 0.801 27.109 1.072 1 98.12 178 PRO A O 1
ATOM 1405 N N . ASP A 1 179 ? -0.733 25.547 0.577 1 97.12 179 ASP A N 1
ATOM 1406 C CA . ASP A 1 179 ? 0.112 24.359 0.519 1 97.12 179 ASP A CA 1
ATOM 1407 C C . ASP A 1 179 ? 0.743 24.078 1.878 1 97.12 179 ASP A C 1
ATOM 1409 O O . ASP A 1 179 ? 1.755 23.375 1.962 1 97.12 179 ASP A O 1
ATOM 1413 N N . GLU A 1 180 ? 0.244 24.641 2.941 1 95.25 180 GLU A N 1
ATOM 1414 C CA . GLU A 1 180 ? 0.775 24.375 4.273 1 95.25 180 GLU A CA 1
ATOM 1415 C C . GLU A 1 180 ? 0.591 22.906 4.668 1 95.25 180 GLU A C 1
ATOM 1417 O O . GLU A 1 180 ? 1.463 22.328 5.305 1 95.25 180 GLU A O 1
ATOM 1422 N N . GLU A 1 181 ? -0.382 22.266 4.246 1 91.06 181 GLU A N 1
ATOM 1423 C CA . GLU A 1 181 ? -0.734 20.906 4.648 1 91.06 181 GLU A CA 1
ATOM 1424 C C . GLU A 1 181 ? 0.078 19.875 3.873 1 91.06 181 GLU A C 1
ATOM 1426 O O . GLU A 1 181 ? -0.112 18.672 4.051 1 91.06 181 GLU A O 1
ATOM 1431 N N . LYS A 1 182 ? 0.881 20.344 2.949 1 94.31 182 LYS A N 1
ATOM 1432 C CA . LYS A 1 182 ? 1.672 19.422 2.133 1 94.31 182 LYS A CA 1
ATOM 1433 C C . LYS A 1 182 ? 3.148 19.812 2.143 1 94.31 182 LYS A C 1
ATOM 1435 O O . LYS A 1 182 ? 3.92 19.297 2.961 1 94.31 182 LYS A O 1
ATOM 1440 N N . LEU A 1 183 ? 3.523 20.922 1.354 1 94.81 183 LEU A N 1
ATOM 1441 C CA . LEU A 1 183 ? 4.941 21.125 1.082 1 94.81 183 LEU A CA 1
ATOM 1442 C C . LEU A 1 183 ? 5.383 22.516 1.54 1 94.81 183 LEU A C 1
ATOM 1444 O O . LEU A 1 183 ? 6.57 22.844 1.505 1 94.81 183 LEU A O 1
ATOM 1448 N N . SER A 1 184 ? 4.492 23.359 1.957 1 97.25 184 SER A N 1
ATOM 1449 C CA . SER A 1 184 ? 4.742 24.719 2.447 1 97.25 184 SER A CA 1
ATOM 1450 C C . SER A 1 184 ? 5.387 25.578 1.372 1 97.25 184 SER A C 1
ATOM 1452 O O . SER A 1 184 ? 6.191 26.469 1.679 1 97.25 184 SER A O 1
ATOM 1454 N N . LEU A 1 185 ? 5.102 25.328 0.148 1 96.38 185 LEU A N 1
ATOM 1455 C CA . LEU A 1 185 ? 5.672 26.109 -0.95 1 96.38 185 LEU A CA 1
ATOM 1456 C C . LEU A 1 185 ? 5.188 27.547 -0.903 1 96.38 185 LEU A C 1
ATOM 1458 O O . LEU A 1 185 ? 5.898 28.469 -1.327 1 96.38 185 LEU A O 1
ATOM 1462 N N . GLY A 1 186 ? 3.941 27.734 -0.414 1 98.06 186 GLY A N 1
ATOM 1463 C CA . GLY A 1 186 ? 3.443 29.094 -0.234 1 98.06 186 GLY A CA 1
ATOM 1464 C C . GLY A 1 186 ? 4.293 29.922 0.709 1 98.06 186 GLY A C 1
ATOM 1465 O O . GLY A 1 186 ? 4.539 31.109 0.456 1 98.06 186 GLY A O 1
ATOM 1466 N N . MET A 1 187 ? 4.711 29.297 1.769 1 98.19 187 MET A N 1
ATOM 1467 C CA . MET A 1 187 ? 5.547 30 2.732 1 98.19 187 MET A CA 1
ATOM 1468 C C . MET A 1 187 ? 6.91 30.328 2.137 1 98.19 187 MET A C 1
ATOM 1470 O O . MET A 1 187 ? 7.496 31.359 2.439 1 98.19 187 MET A O 1
ATOM 1474 N N . PHE A 1 188 ? 7.461 29.438 1.319 1 97.69 188 PHE A N 1
ATOM 1475 C CA . PHE A 1 188 ? 8.734 29.719 0.659 1 97.69 188 PHE A CA 1
ATOM 1476 C C . PHE A 1 188 ? 8.641 30.969 -0.192 1 97.69 188 PHE A C 1
ATOM 1478 O O . PHE A 1 188 ? 9.547 31.812 -0.174 1 97.69 188 PHE A O 1
ATOM 1485 N N . ALA A 1 189 ? 7.555 31.078 -0.896 1 97.94 189 ALA A N 1
ATOM 1486 C CA . ALA A 1 189 ? 7.336 32.281 -1.7 1 97.94 189 ALA A CA 1
ATOM 1487 C C . ALA A 1 189 ? 7.207 33.531 -0.815 1 97.94 189 ALA A C 1
ATOM 1489 O O . ALA A 1 189 ? 7.777 34.562 -1.12 1 97.94 189 ALA A O 1
ATOM 1490 N N . ALA A 1 190 ? 6.469 33.406 0.223 1 98.38 190 ALA A N 1
ATOM 1491 C CA . ALA A 1 190 ? 6.23 34.531 1.133 1 98.38 190 ALA A CA 1
ATOM 1492 C C . ALA A 1 190 ? 7.527 34.969 1.787 1 98.38 190 ALA A C 1
ATOM 1494 O O . ALA A 1 190 ? 7.742 36.188 1.979 1 98.38 190 ALA A O 1
ATOM 1495 N N . VAL A 1 191 ? 8.352 34.031 2.178 1 97.75 191 VAL A N 1
ATOM 1496 C CA . VAL A 1 191 ? 9.625 34.312 2.84 1 97.75 191 VAL A CA 1
ATOM 1497 C C . VAL A 1 191 ? 10.492 35.188 1.929 1 97.75 191 VAL A C 1
ATOM 1499 O O . VAL A 1 191 ? 11.141 36.125 2.389 1 97.75 191 VAL A O 1
ATOM 1502 N N . GLU A 1 192 ? 10.523 34.875 0.713 1 96.88 192 GLU A N 1
ATOM 1503 C CA . GLU A 1 192 ? 11.305 35.656 -0.238 1 96.88 192 GLU A CA 1
ATOM 1504 C C . GLU A 1 192 ? 10.766 37.094 -0.371 1 96.88 192 GLU A C 1
ATOM 1506 O O . GLU A 1 192 ? 11.531 38.031 -0.455 1 96.88 192 GLU A O 1
ATOM 1511 N N . GLU A 1 193 ? 9.461 37.188 -0.424 1 97.75 193 GLU A N 1
ATOM 1512 C CA . GLU A 1 193 ? 8.852 38.5 -0.489 1 97.75 193 GLU A CA 1
ATOM 1513 C C . GLU A 1 193 ? 9.125 39.312 0.78 1 97.75 193 GLU A C 1
ATOM 1515 O O . GLU A 1 193 ? 9.398 40.5 0.716 1 97.75 193 GLU A O 1
ATOM 1520 N N . LEU A 1 194 ? 9.031 38.688 1.935 1 98.19 194 LEU A N 1
ATOM 1521 C CA . LEU A 1 194 ? 9.305 39.344 3.205 1 98.19 194 LEU A CA 1
ATOM 1522 C C . LEU A 1 194 ? 10.75 39.812 3.266 1 98.19 194 LEU A C 1
ATOM 1524 O O . LEU A 1 194 ? 11.031 40.906 3.803 1 98.19 194 LEU A O 1
ATOM 1528 N N . ALA A 1 195 ? 11.641 39 2.764 1 97.25 195 ALA A N 1
ATOM 1529 C CA . ALA A 1 195 ? 13.039 39.375 2.715 1 97.25 195 ALA A CA 1
ATOM 1530 C C . ALA A 1 195 ? 13.234 40.656 1.874 1 97.25 195 ALA A C 1
ATOM 1532 O O . ALA A 1 195 ? 14.023 41.531 2.227 1 97.25 195 ALA A O 1
ATOM 1533 N N . LYS A 1 196 ? 12.539 40.75 0.74 1 97.19 196 LYS A N 1
ATOM 1534 C CA . LYS A 1 196 ? 12.586 41.938 -0.1 1 97.19 196 LYS A CA 1
ATOM 1535 C C . LYS A 1 196 ? 12.078 43.156 0.656 1 97.19 196 LYS A C 1
ATOM 1537 O O . LYS A 1 196 ? 12.609 44.25 0.495 1 97.19 196 LYS A O 1
ATOM 1542 N N . LEU A 1 197 ? 11.039 42.969 1.395 1 97.06 197 LEU A N 1
ATOM 1543 C CA . LEU A 1 197 ? 10.492 44.062 2.189 1 97.06 197 LEU A CA 1
ATOM 1544 C C . LEU A 1 197 ? 11.5 44.531 3.232 1 97.06 197 LEU A C 1
ATOM 1546 O O . LEU A 1 197 ? 11.648 45.719 3.471 1 97.06 197 LEU A O 1
ATOM 1550 N N . GLN A 1 198 ? 12.141 43.562 3.867 1 96.12 198 GLN A N 1
ATOM 1551 C CA . GLN A 1 198 ? 13.172 43.938 4.836 1 96.12 198 GLN A CA 1
ATOM 1552 C C . GLN A 1 198 ? 14.312 44.688 4.164 1 96.12 198 GLN A C 1
ATOM 1554 O O . GLN A 1 198 ? 14.883 45.594 4.758 1 96.12 198 GLN A O 1
ATOM 1559 N N . GLU A 1 199 ? 14.664 44.281 2.996 1 95.75 199 GLU A N 1
ATOM 1560 C CA . GLU A 1 199 ? 15.703 44.969 2.234 1 95.75 199 GLU A CA 1
ATOM 1561 C C . GLU A 1 199 ? 15.281 46.406 1.896 1 95.75 199 GLU A C 1
ATOM 1563 O O . GLU A 1 199 ? 16.125 47.281 1.772 1 95.75 199 GLU A O 1
ATOM 1568 N N . SER A 1 200 ? 14.023 46.562 1.765 1 95.25 200 SER A N 1
ATOM 1569 C CA . SER A 1 200 ? 13.508 47.906 1.424 1 95.25 200 SER A CA 1
ATOM 1570 C C . SER A 1 200 ? 13.375 48.781 2.662 1 95.25 200 SER A C 1
ATOM 1572 O O . SER A 1 200 ? 12.93 49.906 2.572 1 95.25 200 SER A O 1
ATOM 1574 N N . GLY A 1 201 ? 13.672 48.156 3.828 1 95.31 201 GLY A N 1
ATOM 1575 C CA . GLY A 1 201 ? 13.75 49 5.02 1 95.31 201 GLY A CA 1
ATOM 1576 C C . GLY A 1 201 ? 12.789 48.562 6.113 1 95.31 201 GLY A C 1
ATOM 1577 O O . GLY A 1 201 ? 12.883 49.031 7.25 1 95.31 201 GLY A O 1
ATOM 1578 N N . TRP A 1 202 ? 11.906 47.719 5.816 1 96.19 202 TRP A N 1
ATOM 1579 C CA . TRP A 1 202 ? 10.961 47.25 6.828 1 96.19 202 TRP A CA 1
ATOM 1580 C C . TRP A 1 202 ? 11.648 46.344 7.836 1 96.19 202 TRP A C 1
ATOM 1582 O O . TRP A 1 202 ? 12.539 45.562 7.48 1 96.19 202 TRP A O 1
ATOM 1592 N N . GLN A 1 203 ? 11.273 46.469 9.039 1 94.88 203 GLN A N 1
ATOM 1593 C CA . GLN A 1 203 ? 11.688 45.562 10.109 1 94.88 203 GLN A CA 1
ATOM 1594 C C . GLN A 1 203 ? 10.477 44.875 10.727 1 94.88 203 GLN A C 1
ATOM 1596 O O . GLN A 1 203 ? 9.539 45.531 11.188 1 94.88 203 GLN A O 1
ATOM 1601 N N . PHE A 1 204 ? 10.531 43.594 10.695 1 95.31 204 PHE A N 1
ATOM 1602 C CA . PHE A 1 204 ? 9.438 42.844 11.289 1 95.31 204 PHE A CA 1
ATOM 1603 C C . PHE A 1 204 ? 9.758 42.469 12.727 1 95.31 204 PHE A C 1
ATOM 1605 O O . PHE A 1 204 ? 10.695 41.688 12.977 1 95.31 204 PHE A O 1
ATOM 1612 N N . SER A 1 205 ? 9.016 42.969 13.664 1 88.69 205 SER A N 1
ATOM 1613 C CA . SER A 1 205 ? 9.234 42.75 15.094 1 88.69 205 SER A CA 1
ATOM 1614 C C . SER A 1 205 ? 8.875 41.344 15.508 1 88.69 205 SER A C 1
ATOM 1616 O O . SER A 1 205 ? 9.523 40.75 16.391 1 88.69 205 SER A O 1
ATOM 1618 N N . ALA A 1 206 ? 7.793 40.875 15.039 1 95.94 206 ALA A N 1
ATOM 1619 C CA . ALA A 1 206 ? 7.301 39.531 15.383 1 95.94 206 ALA A CA 1
ATOM 1620 C C . ALA A 1 206 ? 6.305 39.031 14.344 1 95.94 206 ALA A C 1
ATOM 1622 O O . ALA A 1 206 ? 5.773 39.812 13.555 1 95.94 206 ALA A O 1
ATOM 1623 N N . CYS A 1 207 ? 6.164 37.75 14.352 1 97.88 207 CYS A N 1
ATOM 1624 C CA . CYS A 1 207 ? 5.082 37.094 13.617 1 97.88 207 CYS A CA 1
ATOM 1625 C C . CYS A 1 207 ? 4.086 36.469 14.578 1 97.88 207 CYS A C 1
ATOM 1627 O O . CYS A 1 207 ? 4.48 35.75 15.516 1 97.88 207 CYS A O 1
ATOM 1629 N N . ILE A 1 208 ? 2.859 36.75 14.422 1 98.38 208 ILE A N 1
ATOM 1630 C CA . ILE A 1 208 ? 1.795 36.062 15.148 1 98.38 208 ILE A CA 1
ATOM 1631 C C . ILE A 1 208 ? 1.043 35.125 14.203 1 98.38 208 ILE A C 1
ATOM 1633 O O . ILE A 1 208 ? 0.368 35.594 13.273 1 98.38 208 ILE A O 1
ATOM 1637 N N . CYS A 1 209 ? 1.236 33.875 14.422 1 98.12 209 CYS A N 1
ATOM 1638 C CA . CYS A 1 209 ? 0.459 32.875 13.695 1 98.12 209 CYS A CA 1
ATOM 1639 C C . CYS A 1 209 ? -0.839 32.562 14.43 1 98.12 209 CYS A C 1
ATOM 1641 O O . CYS A 1 209 ? -0.909 32.656 15.656 1 98.12 209 CYS A O 1
ATOM 1643 N N . SER A 1 210 ? -1.861 32.25 13.688 1 97.94 210 SER A N 1
ATOM 1644 C CA . SER A 1 210 ? -3.143 31.953 14.32 1 97.94 210 SER A CA 1
ATOM 1645 C C . SER A 1 210 ? -3.605 30.531 14.016 1 97.94 210 SER A C 1
ATOM 1647 O O . SER A 1 210 ? -4.762 30.312 13.641 1 97.94 210 SER A O 1
ATOM 1649 N N . GLU A 1 211 ? -2.719 29.562 14.148 1 95.69 211 GLU A N 1
ATOM 1650 C CA . GLU A 1 211 ? -3.082 28.141 14.148 1 95.69 211 GLU A CA 1
ATOM 1651 C C . GLU A 1 211 ? -4.027 27.812 15.297 1 95.69 211 GLU A C 1
ATOM 1653 O O . GLU A 1 211 ? -3.961 28.438 16.359 1 95.69 211 GLU A O 1
ATOM 1658 N N . PRO A 1 212 ? -4.859 26.828 15.086 1 94.44 212 PRO A N 1
ATOM 1659 C CA . PRO A 1 212 ? -5.734 26.453 16.203 1 94.44 212 PRO A CA 1
ATOM 1660 C C . PRO A 1 212 ? -5 25.703 17.312 1 94.44 212 PRO A C 1
ATOM 1662 O O . PRO A 1 212 ? -3.943 25.109 17.062 1 94.44 212 PRO A O 1
ATOM 1665 N N . ASN A 1 213 ? -5.625 25.797 18.484 1 88.88 213 ASN A N 1
ATOM 1666 C CA . ASN A 1 213 ? -5.152 24.969 19.578 1 88.88 213 ASN A CA 1
ATOM 1667 C C . ASN A 1 213 ? -5.539 23.5 19.375 1 88.88 213 ASN A C 1
ATOM 1669 O O . ASN A 1 213 ? -6.633 23.203 18.906 1 88.88 213 ASN A O 1
ATOM 1673 N N . PHE A 1 214 ? -4.566 22.656 19.625 1 76.94 214 PHE A N 1
ATOM 1674 C CA . PHE A 1 214 ? -4.828 21.219 19.578 1 76.94 214 PHE A CA 1
ATOM 1675 C C . PHE A 1 214 ? -5.055 20.656 20.984 1 76.94 214 PHE A C 1
ATOM 1677 O O . PHE A 1 214 ? -4.27 20.922 21.891 1 76.94 214 PHE A O 1
ATOM 1684 N N . SER A 1 215 ? -6.262 20.094 21.062 1 68.25 215 SER A N 1
ATOM 1685 C CA . SER A 1 215 ? -6.508 19.453 22.359 1 68.25 215 SER A CA 1
ATOM 1686 C C . SER A 1 215 ? -5.492 18.344 22.625 1 68.25 215 SER A C 1
ATOM 1688 O O . SER A 1 215 ? -5.25 17.5 21.766 1 68.25 215 SER A O 1
ATOM 1690 N N . ALA A 1 216 ? -4.848 18.422 23.641 1 59.19 216 ALA A N 1
ATOM 1691 C CA . ALA A 1 216 ? -3.785 17.484 23.969 1 59.19 216 ALA A CA 1
ATOM 1692 C C . ALA A 1 216 ? -4.359 16.109 24.344 1 59.19 216 ALA A C 1
ATOM 1694 O O . ALA A 1 216 ? -3.688 15.094 24.203 1 59.19 216 ALA A O 1
ATOM 1695 N N . TYR A 1 217 ? -5.516 16.094 24.875 1 62.16 217 TYR A N 1
ATOM 1696 C CA . TYR A 1 217 ? -6.191 14.867 25.297 1 62.16 217 TYR A CA 1
ATOM 1697 C C . TYR A 1 217 ? -7.703 15.055 25.297 1 62.16 217 TYR A C 1
ATOM 1699 O O . TYR A 1 217 ? -8.203 16.172 25.203 1 62.16 217 TYR A O 1
ATOM 1707 N N . PRO A 1 218 ? -8.352 13.906 25.281 1 61.12 218 PRO A N 1
ATOM 1708 C CA . PRO A 1 218 ? -9.812 14.031 25.344 1 61.12 218 PRO A CA 1
ATOM 1709 C C . PRO A 1 218 ? -10.281 14.906 26.5 1 61.12 218 PRO A C 1
ATOM 1711 O O . PRO A 1 218 ? -9.773 14.789 27.609 1 61.12 218 PRO A O 1
ATOM 1714 N N . ASN A 1 219 ? -11.094 15.883 26.266 1 64.5 219 ASN A N 1
ATOM 1715 C CA . ASN A 1 219 ? -11.703 16.797 27.234 1 64.5 219 ASN A CA 1
ATOM 1716 C C . ASN A 1 219 ? -10.719 17.875 27.688 1 64.5 219 ASN A C 1
ATOM 1718 O O . ASN A 1 219 ? -10.82 18.375 28.797 1 64.5 219 ASN A O 1
ATOM 1722 N N . ASP A 1 220 ? -9.664 17.938 26.969 1 77.25 220 ASP A N 1
ATOM 1723 C CA . ASP A 1 220 ? -8.805 19.094 27.188 1 77.25 220 ASP A CA 1
ATOM 1724 C C . ASP A 1 220 ? -9.461 20.375 26.656 1 77.25 220 ASP A C 1
ATOM 1726 O O . ASP A 1 220 ? -9.492 20.594 25.438 1 77.25 220 ASP A O 1
ATOM 1730 N N . PHE A 1 221 ? -9.883 21.203 27.578 1 80.38 221 PHE A N 1
ATOM 1731 C CA . PHE A 1 221 ? -10.555 22.438 27.188 1 80.38 221 PHE A CA 1
ATOM 1732 C C . PHE A 1 221 ? -9.633 23.641 27.391 1 80.38 221 PHE A C 1
ATOM 1734 O O . PHE A 1 221 ? -10.047 24.781 27.219 1 80.38 221 PHE A O 1
ATOM 1741 N N . LYS A 1 222 ? -8.461 23.266 27.703 1 89.75 222 LYS A N 1
ATOM 1742 C CA . LYS A 1 222 ? -7.488 24.344 27.828 1 89.75 222 LYS A CA 1
ATOM 1743 C C . LYS A 1 222 ? -7.16 24.969 26.484 1 89.75 222 LYS A C 1
ATOM 1745 O O . LYS A 1 222 ? -7.27 24.297 25.438 1 89.75 222 LYS A O 1
ATOM 1750 N N . LYS A 1 223 ? -6.918 26.234 26.562 1 94.12 223 LYS A N 1
ATOM 1751 C CA . LYS A 1 223 ? -6.41 26.938 25.391 1 94.12 223 LYS A CA 1
ATOM 1752 C C . LYS A 1 223 ? -4.906 27.172 25.5 1 94.12 223 LYS A C 1
ATOM 1754 O O . LYS A 1 223 ? -4.363 27.281 26.609 1 94.12 223 LYS A O 1
ATOM 1759 N N . TYR A 1 224 ? -4.281 27.25 24.359 1 94.06 224 TYR A N 1
ATOM 1760 C CA . TYR A 1 224 ? -2.826 27.312 24.391 1 94.06 224 TYR A CA 1
ATOM 1761 C C . TYR A 1 224 ? -2.311 28.5 23.594 1 94.06 224 TYR A C 1
ATOM 1763 O O . TYR A 1 224 ? -2.906 28.875 22.578 1 94.06 224 TYR A O 1
ATOM 1771 N N . ILE A 1 225 ? -1.281 29.078 24.031 1 96.31 225 ILE A N 1
ATOM 1772 C CA . ILE A 1 225 ? -0.42 30 23.297 1 96.31 225 ILE A CA 1
ATOM 1773 C C . ILE A 1 225 ? 0.962 29.375 23.109 1 96.31 225 ILE A C 1
ATOM 1775 O O . ILE A 1 225 ? 1.569 28.891 24.078 1 96.31 225 ILE A O 1
ATOM 1779 N N . TYR A 1 226 ? 1.435 29.359 21.922 1 96.06 226 TYR A N 1
ATOM 1780 C CA . TYR A 1 226 ? 2.701 28.703 21.625 1 96.06 226 TYR A CA 1
ATOM 1781 C C . TYR A 1 226 ? 3.779 29.719 21.281 1 96.06 226 TYR A C 1
ATOM 1783 O O . TYR A 1 226 ? 3.494 30.75 20.672 1 96.06 226 TYR A O 1
ATOM 1791 N N . THR A 1 227 ? 5.031 29.422 21.625 1 96.56 227 THR A N 1
ATOM 1792 C CA . THR A 1 227 ? 6.145 30.328 21.375 1 96.56 227 THR A CA 1
ATOM 1793 C C . THR A 1 227 ? 7.129 29.703 20.391 1 96.56 227 THR A C 1
ATOM 1795 O O . THR A 1 227 ? 8.289 30.125 20.312 1 96.56 227 THR A O 1
ATOM 1798 N N . GLY A 1 228 ? 6.684 28.703 19.703 1 94.62 228 GLY A N 1
ATOM 1799 C CA . GLY A 1 228 ? 7.453 27.984 18.703 1 94.62 228 GLY A CA 1
ATOM 1800 C C . GLY A 1 228 ? 6.668 26.875 18.031 1 94.62 228 GLY A C 1
ATOM 1801 O O . GLY A 1 228 ? 5.438 26.859 18.078 1 94.62 228 GLY A O 1
ATOM 1802 N N . SER A 1 229 ? 7.348 26.031 17.281 1 95.62 229 SER A N 1
ATOM 1803 C CA . SER A 1 229 ? 6.73 24.938 16.547 1 95.62 229 SER A CA 1
ATOM 1804 C C . SER A 1 229 ? 7.668 23.734 16.453 1 95.62 229 SER A C 1
ATOM 1806 O O . SER A 1 229 ? 8.891 23.891 16.422 1 95.62 229 SER A O 1
ATOM 1808 N N . THR A 1 230 ? 7.082 22.547 16.484 1 95.38 230 THR A N 1
ATOM 1809 C CA . THR A 1 230 ? 7.84 21.328 16.25 1 95.38 230 THR A CA 1
ATOM 1810 C C . THR A 1 230 ? 8.422 21.328 14.836 1 95.38 230 THR A C 1
ATOM 1812 O O . THR A 1 230 ? 7.926 22.031 13.953 1 95.38 230 THR A O 1
ATOM 1815 N N . GLY A 1 231 ? 9.523 20.625 14.695 1 95.62 231 GLY A N 1
ATOM 1816 C CA . GLY A 1 231 ? 10.055 20.312 13.375 1 95.62 231 GLY A CA 1
ATOM 1817 C C . GLY A 1 231 ? 9.539 18.984 12.836 1 95.62 231 GLY A C 1
ATOM 1818 O O . GLY A 1 231 ? 8.789 18.281 13.508 1 95.62 231 GLY A O 1
ATOM 1819 N N . LYS A 1 232 ? 9.938 18.719 11.594 1 96.69 232 LYS A N 1
ATOM 1820 C CA . LYS A 1 232 ? 9.461 17.484 10.961 1 96.69 232 LYS A CA 1
ATOM 1821 C C . LYS A 1 232 ? 10.492 16.938 9.992 1 96.69 232 LYS A C 1
ATOM 1823 O O . LYS A 1 232 ? 11.141 17.688 9.266 1 96.69 232 LYS A O 1
ATOM 1828 N N . LEU A 1 233 ? 10.68 15.688 10.07 1 97.69 233 LEU A N 1
ATOM 1829 C CA . LEU A 1 233 ? 11.352 14.914 9.031 1 97.69 233 LEU A CA 1
ATOM 1830 C C . LEU A 1 233 ? 10.422 13.852 8.469 1 97.69 233 LEU A C 1
ATOM 1832 O O . LEU A 1 233 ? 9.477 13.414 9.141 1 97.69 233 LEU A O 1
ATOM 1836 N N . LEU A 1 234 ? 10.711 13.5 7.23 1 98.19 234 LEU A N 1
ATOM 1837 C CA . LEU A 1 234 ? 9.914 12.469 6.566 1 98.19 234 LEU A CA 1
ATOM 1838 C C . LEU A 1 234 ? 10.805 11.336 6.066 1 98.19 234 LEU A C 1
ATOM 1840 O O . LEU A 1 234 ? 10.961 11.148 4.859 1 98.19 234 LEU A O 1
ATOM 1844 N N . PRO A 1 235 ? 11.258 10.531 7.016 1 98.69 235 PRO A N 1
ATOM 1845 C CA . PRO A 1 235 ? 12.023 9.352 6.59 1 98.69 235 PRO A CA 1
ATOM 1846 C C . PRO A 1 235 ? 11.25 8.484 5.598 1 98.69 235 PRO A C 1
ATOM 1848 O O . PRO A 1 235 ? 10.078 8.172 5.82 1 98.69 235 PRO A O 1
ATOM 1851 N N . PHE A 1 236 ? 11.883 8.195 4.504 1 98.81 236 PHE A N 1
ATOM 1852 C CA . PHE A 1 236 ? 11.398 7.332 3.434 1 98.81 236 PHE A CA 1
ATOM 1853 C C . PHE A 1 236 ? 12.18 6.023 3.4 1 98.81 236 PHE A C 1
ATOM 1855 O O . PHE A 1 236 ? 13.406 6.031 3.26 1 98.81 236 PHE A O 1
ATOM 1862 N N . ILE A 1 237 ? 11.516 4.906 3.539 1 98.94 237 ILE A N 1
ATOM 1863 C CA . ILE A 1 237 ? 12.195 3.617 3.574 1 98.94 237 ILE A CA 1
ATOM 1864 C C . ILE A 1 237 ? 11.695 2.736 2.434 1 98.94 237 ILE A C 1
ATOM 1866 O O . ILE A 1 237 ? 10.5 2.451 2.34 1 98.94 237 ILE A O 1
ATOM 1870 N N . TYR A 1 238 ? 12.547 2.42 1.604 1 98.81 238 TYR A N 1
ATOM 1871 C CA . TYR A 1 238 ? 12.297 1.47 0.526 1 98.81 238 TYR A CA 1
ATOM 1872 C C . TYR A 1 238 ? 12.727 0.064 0.93 1 98.81 238 TYR A C 1
ATOM 1874 O O . TYR A 1 238 ? 13.773 -0.118 1.551 1 98.81 238 TYR A O 1
ATOM 1882 N N . CYS A 1 239 ? 11.906 -0.933 0.654 1 98.75 239 CYS A N 1
ATOM 1883 C CA . CYS A 1 239 ? 12.172 -2.328 0.987 1 98.75 239 CYS A CA 1
ATOM 1884 C C . CYS A 1 239 ? 12.305 -3.174 -0.273 1 98.75 239 CYS A C 1
ATOM 1886 O O . CYS A 1 239 ? 11.367 -3.271 -1.066 1 98.75 239 CYS A O 1
ATOM 1888 N N . LEU A 1 240 ? 13.422 -3.703 -0.419 1 97.25 240 LEU A N 1
ATOM 1889 C CA . LEU A 1 240 ? 13.641 -4.695 -1.468 1 97.25 240 LEU A CA 1
ATOM 1890 C C . LEU A 1 240 ? 13.734 -6.098 -0.877 1 97.25 240 LEU A C 1
ATOM 1892 O O . LEU A 1 240 ? 14.656 -6.391 -0.113 1 97.25 240 LEU A O 1
ATOM 1896 N N . GLY A 1 241 ? 12.797 -6.891 -1.24 1 95.5 241 GLY A N 1
ATOM 1897 C CA . GLY A 1 241 ? 12.781 -8.266 -0.766 1 95.5 241 GLY A CA 1
ATOM 1898 C C . GLY A 1 241 ? 13.375 -9.242 -1.763 1 95.5 241 GLY A C 1
ATOM 1899 O O . GLY A 1 241 ? 14.258 -8.891 -2.545 1 95.5 241 GLY A O 1
ATOM 1900 N N . ARG A 1 242 ? 13.055 -10.469 -1.555 1 91.06 242 ARG A N 1
ATOM 1901 C CA . ARG A 1 242 ? 13.297 -11.562 -2.488 1 91.06 242 ARG A CA 1
ATOM 1902 C C . ARG A 1 242 ? 12 -12.281 -2.85 1 91.06 242 ARG A C 1
ATOM 1904 O O . ARG A 1 242 ? 11.445 -13.023 -2.035 1 91.06 242 ARG A O 1
ATOM 1911 N N . GLU A 1 243 ? 11.578 -12.07 -4.016 1 87.88 243 GLU A N 1
ATOM 1912 C CA . GLU A 1 243 ? 10.289 -12.578 -4.465 1 87.88 243 GLU A CA 1
ATOM 1913 C C . GLU A 1 243 ? 10.289 -14.109 -4.516 1 87.88 243 GLU A C 1
ATOM 1915 O O . GLU A 1 243 ? 11.336 -14.727 -4.684 1 87.88 243 GLU A O 1
ATOM 1920 N N . THR A 1 244 ? 9.102 -14.633 -4.375 1 88.5 244 THR A N 1
ATOM 1921 C CA . THR A 1 244 ? 8.906 -16.078 -4.457 1 88.5 244 THR A CA 1
ATOM 1922 C C . THR A 1 244 ? 7.555 -16.406 -5.082 1 88.5 244 THR A C 1
ATOM 1924 O O . THR A 1 244 ? 6.668 -15.547 -5.145 1 88.5 244 THR A O 1
ATOM 1927 N N . HIS A 1 245 ? 7.516 -17.625 -5.566 1 89.75 245 HIS A N 1
ATOM 1928 C CA . HIS A 1 245 ? 6.199 -18.219 -5.801 1 89.75 245 HIS A CA 1
ATOM 1929 C C . HIS A 1 245 ? 5.441 -18.406 -4.492 1 89.75 245 HIS A C 1
ATOM 1931 O O . HIS A 1 245 ? 6.043 -18.719 -3.461 1 89.75 245 HIS A O 1
ATOM 1937 N N . VAL A 1 246 ? 4.145 -18.219 -4.469 1 90.31 246 VAL A N 1
ATOM 1938 C CA . VAL A 1 246 ? 3.342 -18.312 -3.254 1 90.31 246 VAL A CA 1
ATOM 1939 C C . VAL A 1 246 ? 3.416 -19.734 -2.689 1 90.31 246 VAL A C 1
ATOM 1941 O O . VAL A 1 246 ? 3.176 -19.938 -1.499 1 90.31 246 VAL A O 1
ATOM 1944 N N . GLY A 1 247 ? 3.771 -20.703 -3.529 1 89.69 247 GLY A N 1
ATOM 1945 C CA . GLY A 1 247 ? 3.928 -22.078 -3.08 1 89.69 247 GLY A CA 1
ATOM 1946 C C . GLY A 1 247 ? 5.203 -22.312 -2.293 1 89.69 247 GLY A C 1
ATOM 1947 O O . GLY A 1 247 ? 5.355 -23.344 -1.632 1 89.69 247 GLY A O 1
ATOM 1948 N N . GLN A 1 248 ? 6.105 -21.328 -2.367 1 88.38 248 GLN A N 1
ATOM 1949 C CA . GLN A 1 248 ? 7.375 -21.406 -1.652 1 88.38 248 GLN A CA 1
ATOM 1950 C C . GLN A 1 248 ? 7.664 -20.109 -0.909 1 88.38 248 GLN A C 1
ATOM 1952 O O . GLN A 1 248 ? 8.742 -19.516 -1.064 1 88.38 248 GLN A O 1
ATOM 1957 N N . PRO A 1 249 ? 6.805 -19.766 0.002 1 87.81 249 PRO A N 1
ATOM 1958 C CA . PRO A 1 249 ? 6.914 -18.438 0.615 1 87.81 249 PRO A CA 1
ATOM 1959 C C . PRO A 1 249 ? 8.164 -18.297 1.484 1 87.81 249 PRO A C 1
ATOM 1961 O O . PRO A 1 249 ? 8.609 -17.172 1.754 1 87.81 249 PRO A O 1
ATOM 1964 N N . LEU A 1 250 ? 8.805 -19.406 1.848 1 87.5 250 LEU A N 1
ATOM 1965 C CA . LEU A 1 250 ? 9.914 -19.359 2.789 1 87.5 250 LEU A CA 1
ATOM 1966 C C . LEU A 1 250 ? 11.242 -19.25 2.051 1 87.5 250 LEU A C 1
ATOM 1968 O O . LEU A 1 250 ? 12.289 -19.047 2.674 1 87.5 250 LEU A O 1
ATOM 1972 N N . GLU A 1 251 ? 11.188 -19.297 0.729 1 86.12 251 GLU A N 1
ATOM 1973 C CA . GLU A 1 251 ? 12.422 -19.266 -0.056 1 86.12 251 GLU A CA 1
ATOM 1974 C C . GLU A 1 251 ? 12.859 -17.828 -0.333 1 86.12 251 GLU A C 1
ATOM 1976 O O . GLU A 1 251 ? 13.906 -17.609 -0.955 1 86.12 251 GLU A O 1
ATOM 1981 N N . GLY A 1 252 ? 12.141 -16.859 0.164 1 89 252 GLY A N 1
ATOM 1982 C CA . GLY A 1 252 ? 12.453 -15.453 0.017 1 89 252 GLY A CA 1
ATOM 1983 C C . GLY A 1 252 ? 12.008 -14.617 1.202 1 89 252 GLY A C 1
ATOM 1984 O O . GLY A 1 252 ? 11.852 -15.133 2.311 1 89 252 GLY A O 1
ATOM 1985 N N . ILE A 1 253 ? 12.023 -13.375 1.017 1 94.25 253 ILE A N 1
ATOM 1986 C CA . ILE A 1 253 ? 11.516 -12.438 2.01 1 94.25 253 ILE A CA 1
ATOM 1987 C C . ILE A 1 253 ? 10.547 -11.461 1.347 1 94.25 253 ILE A C 1
ATOM 1989 O O . ILE A 1 253 ? 10.93 -10.734 0.422 1 94.25 253 ILE A O 1
ATOM 1993 N N . ASN A 1 254 ? 9.328 -11.469 1.832 1 96.44 254 ASN A N 1
ATOM 1994 C CA . ASN A 1 254 ? 8.258 -10.625 1.316 1 96.44 254 ASN A CA 1
ATOM 1995 C C . ASN A 1 254 ? 8.461 -9.164 1.684 1 96.44 254 ASN A C 1
ATOM 1997 O O . ASN A 1 254 ? 8.43 -8.805 2.861 1 96.44 254 ASN A O 1
ATOM 2001 N N . ALA A 1 255 ? 8.625 -8.297 0.67 1 97.88 255 ALA A N 1
ATOM 2002 C CA . ALA A 1 255 ? 8.898 -6.883 0.903 1 97.88 255 ALA A CA 1
ATOM 2003 C C . ALA A 1 255 ? 7.762 -6.23 1.693 1 97.88 255 ALA A C 1
ATOM 2005 O O . ALA A 1 255 ? 7.996 -5.312 2.482 1 97.88 255 ALA A O 1
ATOM 2006 N N . SER A 1 256 ? 6.512 -6.656 1.498 1 97.56 256 SER A N 1
ATOM 2007 C CA . SER A 1 256 ? 5.367 -6.145 2.244 1 97.56 256 SER A CA 1
ATOM 2008 C C . SER A 1 256 ? 5.52 -6.41 3.738 1 97.56 256 SER A C 1
ATOM 2010 O O . SER A 1 256 ? 5.152 -5.57 4.566 1 97.56 256 SER A O 1
ATOM 2012 N N . VAL A 1 257 ? 6.051 -7.516 4.047 1 97 257 VAL A N 1
ATOM 2013 C CA . VAL A 1 257 ? 6.215 -7.895 5.445 1 97 257 VAL A CA 1
ATOM 2014 C C . VAL A 1 257 ? 7.375 -7.109 6.059 1 97 257 VAL A C 1
ATOM 2016 O O . VAL A 1 257 ? 7.332 -6.754 7.238 1 97 257 VAL A O 1
ATOM 2019 N N . MET A 1 258 ? 8.422 -6.875 5.234 1 98.5 258 MET A N 1
ATOM 2020 C CA . MET A 1 258 ? 9.5 -6.004 5.695 1 98.5 258 MET A CA 1
ATOM 2021 C C . MET A 1 258 ? 8.953 -4.641 6.109 1 98.5 258 MET A C 1
ATOM 2023 O O . MET A 1 258 ? 9.25 -4.148 7.199 1 98.5 258 MET A O 1
ATOM 2027 N N . ALA A 1 259 ? 8.148 -4.059 5.254 1 98.75 259 ALA A N 1
ATOM 2028 C CA . ALA A 1 259 ? 7.551 -2.762 5.555 1 98.75 259 ALA A CA 1
ATOM 2029 C C . ALA A 1 259 ? 6.633 -2.846 6.77 1 98.75 259 ALA A C 1
ATOM 2031 O O . ALA A 1 259 ? 6.645 -1.959 7.625 1 98.75 259 ALA A O 1
ATOM 2032 N N . ALA A 1 260 ? 5.828 -3.918 6.855 1 98.69 260 ALA A N 1
ATOM 2033 C CA . ALA A 1 260 ? 4.883 -4.098 7.953 1 98.69 260 ALA A CA 1
ATOM 2034 C C . ALA A 1 260 ? 5.609 -4.215 9.289 1 98.69 260 ALA A C 1
ATOM 2036 O O . ALA A 1 260 ? 5.215 -3.59 10.273 1 98.69 260 ALA A O 1
ATOM 2037 N N . GLN A 1 261 ? 6.656 -5.039 9.297 1 98.62 261 GLN A N 1
ATOM 2038 C CA . GLN A 1 261 ? 7.422 -5.211 10.523 1 98.62 261 GLN A CA 1
ATOM 2039 C C . GLN A 1 261 ? 8.016 -3.889 10.992 1 98.62 261 GLN A C 1
ATOM 2041 O O . GLN A 1 261 ? 8.016 -3.588 12.188 1 98.62 261 GLN A O 1
ATOM 2046 N N . LEU A 1 262 ? 8.531 -3.139 10.07 1 98.75 262 LEU A N 1
ATOM 2047 C CA . LEU A 1 262 ? 9.094 -1.837 10.406 1 98.75 262 LEU A CA 1
ATOM 2048 C C . LEU A 1 262 ? 8.016 -0.9 10.945 1 98.75 262 LEU A C 1
ATOM 2050 O O . LEU A 1 262 ? 8.25 -0.16 11.898 1 98.75 262 LEU A O 1
ATOM 2054 N N . ALA A 1 263 ? 6.871 -0.876 10.32 1 98.44 263 ALA A N 1
ATOM 2055 C CA . ALA A 1 263 ? 5.773 -0.026 10.766 1 98.44 263 ALA A CA 1
ATOM 2056 C C . ALA A 1 263 ? 5.379 -0.352 12.203 1 98.44 263 ALA A C 1
ATOM 2058 O O . ALA A 1 263 ? 5.094 0.55 13 1 98.44 263 ALA A O 1
ATOM 2059 N N . VAL A 1 264 ? 5.328 -1.616 12.516 1 97.19 264 VAL A N 1
ATOM 2060 C CA . VAL A 1 264 ? 4.98 -2.045 13.867 1 97.19 264 VAL A CA 1
ATOM 2061 C C . VAL A 1 264 ? 6.043 -1.563 14.852 1 97.19 264 VAL A C 1
ATOM 2063 O O . VAL A 1 264 ? 5.723 -1.144 15.969 1 97.19 264 VAL A O 1
ATOM 2066 N N . GLU A 1 265 ? 7.301 -1.548 14.414 1 96.19 265 GLU A N 1
ATOM 2067 C CA . GLU A 1 265 ? 8.406 -1.134 15.273 1 96.19 265 GLU A CA 1
ATOM 2068 C C . GLU A 1 265 ? 8.398 0.376 15.492 1 96.19 265 GLU A C 1
ATOM 2070 O O . GLU A 1 265 ? 8.75 0.854 16.578 1 96.19 265 GLU A O 1
ATOM 2075 N N . MET A 1 266 ? 7.969 1.107 14.555 1 97.31 266 MET A N 1
ATOM 2076 C CA . MET A 1 266 ? 8.18 2.553 14.578 1 97.31 266 MET A CA 1
ATOM 2077 C C . MET A 1 266 ? 6.941 3.27 15.125 1 97.31 266 MET A C 1
ATOM 2079 O O . MET A 1 266 ? 7.059 4.316 15.758 1 97.31 266 MET A O 1
ATOM 2083 N N . GLU A 1 267 ? 5.754 2.709 14.883 1 96.5 267 GLU A N 1
ATOM 2084 C CA . GLU A 1 267 ? 4.535 3.41 15.273 1 96.5 267 GLU A CA 1
ATOM 2085 C C . GLU A 1 267 ? 4.492 3.631 16.781 1 96.5 267 GLU A C 1
ATOM 2087 O O . GLU A 1 267 ? 4.605 2.678 17.562 1 96.5 267 GLU A O 1
ATOM 2092 N N . TRP A 1 268 ? 4.355 4.852 17.25 1 93.19 268 TRP A N 1
ATOM 2093 C CA . TRP A 1 268 ? 4.223 5.273 18.641 1 93.19 268 TRP A CA 1
ATOM 2094 C C . TRP A 1 268 ? 5.477 4.93 19.438 1 93.19 268 TRP A C 1
ATOM 2096 O O . TRP A 1 268 ? 5.438 4.859 20.656 1 93.19 268 TRP A O 1
ATOM 2106 N N . SER A 1 269 ? 6.59 4.672 18.766 1 94 269 SER A N 1
ATOM 2107 C CA . SER A 1 269 ? 7.801 4.234 19.453 1 94 269 SER A CA 1
ATOM 2108 C C . SER A 1 269 ? 8.359 5.336 20.344 1 94 269 SER A C 1
ATOM 2110 O O . SER A 1 269 ? 8.531 6.477 19.891 1 94 269 SER A O 1
ATOM 2112 N N . ASP A 1 270 ? 8.75 4.941 21.469 1 92.75 270 ASP A N 1
ATOM 2113 C CA . ASP A 1 270 ? 9.352 5.867 22.438 1 92.75 270 ASP A CA 1
ATOM 2114 C C . ASP A 1 270 ? 10.766 6.258 22 1 92.75 270 ASP A C 1
ATOM 2116 O O . ASP A 1 270 ? 11.297 7.273 22.453 1 92.75 270 ASP A O 1
ATOM 2120 N N . ALA A 1 271 ? 11.305 5.488 21.141 1 94.5 271 ALA A N 1
ATOM 2121 C CA . ALA A 1 271 ? 12.664 5.77 20.672 1 94.5 271 ALA A CA 1
ATOM 2122 C C . ALA A 1 271 ? 12.727 7.105 19.938 1 94.5 271 ALA A C 1
ATOM 2124 O O . ALA A 1 271 ? 13.789 7.73 19.859 1 94.5 271 ALA A O 1
ATOM 2125 N N . PHE A 1 272 ? 11.586 7.551 19.531 1 95 272 PHE A N 1
ATOM 2126 C CA . PHE A 1 272 ? 11.547 8.766 18.734 1 95 272 PHE A CA 1
ATOM 2127 C C . PHE A 1 272 ? 11.016 9.938 19.547 1 95 272 PHE A C 1
ATOM 2129 O O . PHE A 1 272 ? 10.789 11.023 19.016 1 95 272 PHE A O 1
ATOM 2136 N N . SER A 1 273 ? 10.805 9.664 20.844 1 91.06 273 SER A N 1
ATOM 2137 C CA . SER A 1 273 ? 10.367 10.742 21.734 1 91.06 273 SER A CA 1
ATOM 2138 C C . SER A 1 273 ? 11.445 11.805 21.891 1 91.06 273 SER A C 1
ATOM 2140 O O . SER A 1 273 ? 12.57 11.5 22.281 1 91.06 273 SER A O 1
ATOM 2142 N N . ASP A 1 274 ? 11.156 12.969 21.5 1 94.12 274 ASP A N 1
ATOM 2143 C CA . ASP A 1 274 ? 12.008 14.141 21.672 1 94.12 274 ASP A CA 1
ATOM 2144 C C . ASP A 1 274 ? 11.484 15.039 22.797 1 94.12 274 ASP A C 1
ATOM 2146 O O . ASP A 1 274 ? 10.367 15.555 22.703 1 94.12 274 ASP A O 1
ATOM 2150 N N . GLN A 1 275 ? 12.234 15.25 23.859 1 93.75 275 GLN A N 1
ATOM 2151 C CA . GLN A 1 275 ? 11.773 15.961 25.047 1 93.75 275 GLN A CA 1
ATOM 2152 C C . GLN A 1 275 ? 12.625 17.188 25.312 1 93.75 275 GLN A C 1
ATOM 2154 O O . GLN A 1 275 ? 13.844 17.156 25.172 1 93.75 275 GLN A O 1
ATOM 2159 N N . LEU A 1 276 ? 11.914 18.266 25.578 1 92.69 276 LEU A N 1
ATOM 2160 C CA . LEU A 1 276 ? 12.57 19.516 25.953 1 92.69 276 LEU A CA 1
ATOM 2161 C C . LEU A 1 276 ? 11.695 20.312 26.922 1 92.69 276 LEU A C 1
ATOM 2163 O O . LEU A 1 276 ? 10.523 20.562 26.625 1 92.69 276 LEU A O 1
ATOM 2167 N N . ASN A 1 277 ? 12.219 20.75 28.031 1 88.38 277 ASN A N 1
ATOM 2168 C CA . ASN A 1 277 ? 11.562 21.609 29.016 1 88.38 277 ASN A CA 1
ATOM 2169 C C . ASN A 1 277 ? 10.188 21.062 29.406 1 88.38 277 ASN A C 1
ATOM 2171 O O . ASN A 1 277 ? 9.203 21.797 29.406 1 88.38 277 ASN A O 1
ATOM 2175 N N . GLY A 1 278 ? 10.141 19.734 29.578 1 88.69 278 GLY A N 1
ATOM 2176 C CA . GLY A 1 278 ? 8.914 19.109 30.047 1 88.69 278 GLY A CA 1
ATOM 2177 C C . GLY A 1 278 ? 7.914 18.844 28.938 1 88.69 278 GLY A C 1
ATOM 2178 O O . GLY A 1 278 ? 6.836 18.297 29.172 1 88.69 278 GLY A O 1
ATOM 2179 N N . GLU A 1 279 ? 8.227 19.234 27.703 1 91.88 279 GLU A N 1
ATOM 2180 C CA . GLU A 1 279 ? 7.379 18.938 26.547 1 91.88 279 GLU A CA 1
ATOM 2181 C C . GLU A 1 279 ? 7.934 17.781 25.734 1 91.88 279 GLU A C 1
ATOM 2183 O O . GLU A 1 279 ? 9.148 17.562 25.703 1 91.88 279 GLU A O 1
ATOM 2188 N N . SER A 1 280 ? 7.074 17 25.172 1 92.31 280 SER A N 1
ATOM 2189 C CA . SER A 1 280 ? 7.457 15.867 24.328 1 92.31 280 SER A CA 1
ATOM 2190 C C . SER A 1 280 ? 6.871 15.992 22.938 1 92.31 280 SER A C 1
ATOM 2192 O O . SER A 1 280 ? 5.742 16.453 22.766 1 92.31 280 SER A O 1
ATOM 2194 N N . SER A 1 281 ? 7.633 15.586 22.016 1 93.5 281 SER A N 1
ATOM 2195 C CA . SER A 1 281 ? 7.121 15.586 20.641 1 93.5 281 SER A CA 1
ATOM 2196 C C . SER A 1 281 ? 6.039 14.523 20.453 1 93.5 281 SER A C 1
ATOM 2198 O O . SER A 1 281 ? 6.047 13.5 21.141 1 93.5 281 SER A O 1
ATOM 2200 N N . PRO A 1 282 ? 5.125 14.781 19.547 1 92.19 282 PRO A N 1
ATOM 2201 C CA . PRO A 1 282 ? 4.207 13.703 19.172 1 92.19 282 PRO A CA 1
ATOM 2202 C C . PRO A 1 282 ? 4.934 12.477 18.625 1 92.19 282 PRO A C 1
ATOM 2204 O O . PRO A 1 282 ? 6.012 12.602 18.047 1 92.19 282 PRO A O 1
ATOM 2207 N N . SER A 1 283 ? 4.359 11.32 18.828 1 93.44 283 SER A N 1
ATOM 2208 C CA . SER A 1 283 ? 4.934 10.055 18.375 1 93.44 283 SER A CA 1
ATOM 2209 C C . SER A 1 283 ? 4.992 9.984 16.859 1 93.44 283 SER A C 1
ATOM 2211 O O . SER A 1 283 ? 4.18 10.609 16.172 1 93.44 283 SER A O 1
ATOM 2213 N N . PRO A 1 284 ? 6 9.227 16.375 1 96.75 284 PRO A N 1
ATOM 2214 C CA . PRO A 1 284 ? 6.02 9.023 14.922 1 96.75 284 PRO A CA 1
ATOM 2215 C C . PRO A 1 284 ? 4.809 8.242 14.414 1 96.75 284 PRO A C 1
ATOM 2217 O O . PRO A 1 284 ? 4.273 7.398 15.141 1 96.75 284 PRO A O 1
ATOM 2220 N N . THR A 1 285 ? 4.391 8.516 13.25 1 96.94 285 THR A N 1
ATOM 2221 C CA . THR A 1 285 ? 3.256 7.805 12.672 1 96.94 285 THR A CA 1
ATOM 2222 C C . THR A 1 285 ? 3.463 7.574 11.172 1 96.94 285 THR A C 1
ATOM 2224 O O . THR A 1 285 ? 4.133 8.367 10.508 1 96.94 285 THR A O 1
ATOM 2227 N N . CYS A 1 286 ? 2.961 6.484 10.711 1 97.94 286 CYS A N 1
ATOM 2228 C CA . CYS A 1 286 ? 3.094 6.078 9.312 1 97.94 286 CYS A CA 1
ATOM 2229 C C . CYS A 1 286 ? 2.129 6.855 8.422 1 97.94 286 CYS A C 1
ATOM 2231 O O . CYS A 1 286 ? 0.929 6.906 8.695 1 97.94 286 CYS A O 1
ATOM 2233 N N . LEU A 1 287 ? 2.652 7.418 7.32 1 97.69 287 LEU A N 1
ATOM 2234 C CA . LEU A 1 287 ? 1.792 8.195 6.43 1 97.69 287 LEU A CA 1
ATOM 2235 C C . LEU A 1 287 ? 1.557 7.449 5.117 1 97.69 287 LEU A C 1
ATOM 2237 O O . LEU A 1 287 ? 0.658 7.805 4.352 1 97.69 287 LEU A O 1
ATOM 2241 N N . ARG A 1 288 ? 2.385 6.43 4.918 1 97.62 288 ARG A N 1
ATOM 2242 C CA . ARG A 1 288 ? 2.299 5.641 3.693 1 97.62 288 ARG A CA 1
ATOM 2243 C C . ARG A 1 288 ? 2.861 4.238 3.902 1 97.62 288 ARG A C 1
ATOM 2245 O O . ARG A 1 288 ? 3.889 4.066 4.559 1 97.62 288 ARG A O 1
ATOM 2252 N N . ILE A 1 289 ? 2.191 3.24 3.398 1 98.31 289 ILE A N 1
ATOM 2253 C CA . ILE A 1 289 ? 2.723 1.89 3.246 1 98.31 289 ILE A CA 1
ATOM 2254 C C . ILE A 1 289 ? 2.133 1.242 1.995 1 98.31 289 ILE A C 1
ATOM 2256 O O . ILE A 1 289 ? 0.911 1.144 1.856 1 98.31 289 ILE A O 1
ATOM 2260 N N . ARG A 1 290 ? 2.99 0.81 1.049 1 98.25 290 ARG A N 1
ATOM 2261 C CA . ARG A 1 290 ? 2.486 0.257 -0.204 1 98.25 290 ARG A CA 1
ATOM 2262 C C . ARG A 1 290 ? 3.467 -0.755 -0.789 1 98.25 290 ARG A C 1
ATOM 2264 O O . ARG A 1 290 ? 4.68 -0.535 -0.769 1 98.25 290 ARG A O 1
ATOM 2271 N N . ASP A 1 291 ? 2.924 -1.853 -1.139 1 97.75 291 ASP A N 1
ATOM 2272 C CA . ASP A 1 291 ? 3.703 -2.67 -2.062 1 97.75 291 ASP A CA 1
ATOM 2273 C C . ASP A 1 291 ? 3.686 -2.078 -3.469 1 97.75 291 ASP A C 1
ATOM 2275 O O . ASP A 1 291 ? 2.914 -1.159 -3.752 1 97.75 291 ASP A O 1
ATOM 2279 N N . LEU A 1 292 ? 4.523 -2.553 -4.34 1 96.06 292 LEU A N 1
ATOM 2280 C CA . LEU A 1 292 ? 4.641 -1.914 -5.648 1 96.06 292 LEU A CA 1
ATOM 2281 C C . LEU A 1 292 ? 4.199 -2.863 -6.758 1 96.06 292 LEU A C 1
ATOM 2283 O O . LEU A 1 292 ? 4.527 -2.652 -7.926 1 96.06 292 LEU A O 1
ATOM 2287 N N . LYS A 1 293 ? 3.455 -3.912 -6.359 1 92.94 293 LYS A N 1
ATOM 2288 C CA . LYS A 1 293 ? 2.902 -4.77 -7.402 1 92.94 293 LYS A CA 1
ATOM 2289 C C . LYS A 1 293 ? 1.82 -4.043 -8.195 1 92.94 293 LYS A C 1
ATOM 2291 O O . LYS A 1 293 ? 0.928 -3.424 -7.613 1 92.94 293 LYS A O 1
ATOM 2296 N N . GLU A 1 294 ? 1.891 -4.164 -9.453 1 87.94 294 GLU A N 1
ATOM 2297 C CA . GLU A 1 294 ? 0.908 -3.479 -10.281 1 87.94 294 GLU A CA 1
ATOM 2298 C C . GLU A 1 294 ? -0.412 -4.242 -10.32 1 87.94 294 GLU A C 1
ATOM 2300 O O . GLU A 1 294 ? -1.485 -3.643 -10.242 1 87.94 294 GLU A O 1
ATOM 2305 N N . THR A 1 295 ? -0.271 -5.562 -10.547 1 87.88 295 THR A N 1
ATOM 2306 C CA . THR A 1 295 ? -1.458 -6.402 -10.672 1 87.88 295 THR A CA 1
ATOM 2307 C C . THR A 1 295 ? -1.315 -7.664 -9.82 1 87.88 295 THR A C 1
ATOM 2309 O O . THR A 1 295 ? -0.209 -8.016 -9.406 1 87.88 295 THR A O 1
ATOM 2312 N N . TYR A 1 296 ? -2.459 -8.211 -9.641 1 91.38 296 TYR A N 1
ATOM 2313 C CA . TYR A 1 296 ? -2.469 -9.461 -8.891 1 91.38 296 TYR A CA 1
ATOM 2314 C C . TYR A 1 296 ? -1.849 -10.586 -9.711 1 91.38 296 TYR A C 1
ATOM 2316 O O . TYR A 1 296 ? -2.131 -10.727 -10.898 1 91.38 296 TYR A O 1
ATOM 2324 N N . ASP A 1 297 ? -1.018 -11.359 -9.016 1 91.12 297 ASP A N 1
ATOM 2325 C CA . ASP A 1 297 ? -0.544 -12.672 -9.438 1 91.12 297 ASP A CA 1
ATOM 2326 C C . ASP A 1 297 ? -0.017 -13.477 -8.25 1 91.12 297 ASP A C 1
ATOM 2328 O O . ASP A 1 297 ? -0.09 -13.016 -7.105 1 91.12 297 ASP A O 1
ATOM 2332 N N . VAL A 1 298 ? 0.449 -14.625 -8.508 1 93.12 298 VAL A N 1
ATOM 2333 C CA . VAL A 1 298 ? 0.818 -15.523 -7.414 1 93.12 298 VAL A CA 1
ATOM 2334 C C . VAL A 1 298 ? 2.314 -15.406 -7.133 1 93.12 298 VAL A C 1
ATOM 2336 O O . VAL A 1 298 ? 2.965 -16.391 -6.773 1 93.12 298 VAL A O 1
ATOM 2339 N N . GLN A 1 299 ? 2.865 -14.258 -7.328 1 92.81 299 GLN A N 1
ATOM 2340 C CA . GLN A 1 299 ? 4.207 -13.883 -6.898 1 92.81 299 GLN A CA 1
ATOM 2341 C C . GLN A 1 299 ? 4.156 -12.945 -5.699 1 92.81 299 GLN A C 1
ATOM 2343 O O . GLN A 1 299 ? 3.316 -12.039 -5.645 1 92.81 299 GLN A O 1
ATOM 2348 N N . THR A 1 300 ? 4.996 -13.195 -4.672 1 94.62 300 THR A N 1
ATOM 2349 C CA . THR A 1 300 ? 5.047 -12.289 -3.533 1 94.62 300 THR A CA 1
ATOM 2350 C C . THR A 1 300 ? 5.617 -10.93 -3.943 1 94.62 300 THR A C 1
ATOM 2352 O O . THR A 1 300 ? 6.449 -10.852 -4.848 1 94.62 300 THR A O 1
ATOM 2355 N N . PRO A 1 301 ? 5.211 -9.953 -3.24 1 95.88 301 PRO A N 1
ATOM 2356 C CA . PRO A 1 301 ? 5.773 -8.641 -3.564 1 95.88 301 PRO A CA 1
ATOM 2357 C C . PRO A 1 301 ? 7.285 -8.578 -3.34 1 95.88 301 PRO A C 1
ATOM 2359 O O . PRO A 1 301 ? 7.773 -8.984 -2.283 1 95.88 301 PRO A O 1
ATOM 2362 N N . ASN A 1 302 ? 7.93 -8.016 -4.352 1 94.56 302 ASN A N 1
ATOM 2363 C CA . ASN A 1 302 ? 9.383 -7.879 -4.289 1 94.56 302 ASN A CA 1
ATOM 2364 C C . ASN A 1 302 ? 9.797 -6.504 -3.771 1 94.56 302 ASN A C 1
ATOM 2366 O O . ASN A 1 302 ? 10.906 -6.332 -3.275 1 94.56 302 ASN A O 1
ATOM 2370 N N . GLU A 1 303 ? 8.953 -5.574 -3.924 1 97.19 303 GLU A N 1
ATOM 2371 C CA . GLU A 1 303 ? 9.227 -4.191 -3.537 1 97.19 303 GLU A CA 1
ATOM 2372 C C . GLU A 1 303 ? 8.078 -3.604 -2.729 1 97.19 303 GLU A C 1
ATOM 2374 O O . GLU A 1 303 ? 6.91 -3.891 -3.002 1 97.19 303 GLU A O 1
ATOM 2379 N N . SER A 1 304 ? 8.406 -2.828 -1.773 1 98.31 304 SER A N 1
ATOM 2380 C CA . SER A 1 304 ? 7.469 -2.021 -1 1 98.31 304 SER A CA 1
ATOM 2381 C C . SER A 1 304 ? 8.141 -0.771 -0.446 1 98.31 304 SER A C 1
ATOM 2383 O O . SER A 1 304 ? 9.352 -0.588 -0.604 1 98.31 304 SER A O 1
ATOM 2385 N N . TYR A 1 305 ? 7.359 0.137 0.085 1 98.69 305 TYR A N 1
ATOM 2386 C CA . TYR A 1 305 ? 7.934 1.306 0.739 1 98.69 305 TYR A CA 1
ATOM 2387 C C . TYR A 1 305 ? 6.969 1.889 1.765 1 98.69 305 TYR A C 1
ATOM 2389 O O . TYR A 1 305 ? 5.785 1.552 1.771 1 98.69 305 TYR A O 1
ATOM 2397 N N . LEU A 1 306 ? 7.496 2.641 2.674 1 98.56 306 LEU A N 1
ATOM 2398 C CA . LEU A 1 306 ? 6.711 3.412 3.631 1 98.56 306 LEU A CA 1
ATOM 2399 C C . LEU A 1 306 ? 7.445 4.688 4.031 1 98.56 306 LEU A C 1
ATOM 2401 O O . LEU A 1 306 ? 8.656 4.801 3.826 1 98.56 306 LEU A O 1
ATOM 2405 N N . PHE A 1 307 ? 6.742 5.633 4.48 1 98.06 307 PHE A N 1
ATOM 2406 C CA . PHE A 1 307 ? 7.418 6.777 5.078 1 98.06 307 PHE A CA 1
ATOM 2407 C C . PHE A 1 307 ? 6.699 7.23 6.344 1 98.06 307 PHE A C 1
ATOM 2409 O O . PHE A 1 307 ? 5.52 6.926 6.535 1 98.06 307 PHE A O 1
ATOM 2416 N N . TYR A 1 308 ? 7.438 7.84 7.215 1 97.69 308 TYR A N 1
ATOM 2417 C CA . TYR A 1 308 ? 6.996 8.156 8.57 1 97.69 308 TYR A CA 1
ATOM 2418 C C . TYR A 1 308 ? 7.125 9.648 8.844 1 97.69 308 TYR A C 1
ATOM 2420 O O . TYR A 1 308 ? 8.094 10.289 8.414 1 97.69 308 TYR A O 1
ATOM 2428 N N . ASN A 1 309 ? 6.148 10.117 9.5 1 97.38 309 ASN A N 1
ATOM 2429 C CA . ASN A 1 309 ? 6.207 11.461 10.055 1 97.38 309 ASN A CA 1
ATOM 2430 C C . ASN A 1 309 ? 6.898 11.484 11.414 1 97.38 309 ASN A C 1
ATOM 2432 O O . ASN A 1 309 ? 6.391 10.922 12.383 1 97.38 309 ASN A O 1
ATOM 2436 N N . VAL A 1 310 ? 8.031 12.164 11.508 1 98 310 VAL A N 1
ATOM 2437 C CA . VAL A 1 310 ? 8.773 12.281 12.766 1 98 310 VAL A CA 1
ATOM 2438 C C . VAL A 1 310 ? 8.906 13.75 13.148 1 98 310 VAL A C 1
ATOM 2440 O O . VAL A 1 310 ? 9.516 14.539 12.43 1 98 310 VAL A O 1
ATOM 2443 N N . LEU A 1 311 ? 8.312 14.078 14.227 1 97 311 LEU A N 1
ATOM 2444 C CA . LEU A 1 311 ? 8.352 15.453 14.711 1 97 311 LEU A CA 1
ATOM 2445 C C . LEU A 1 311 ? 9.477 15.633 15.734 1 97 311 LEU A C 1
ATOM 2447 O O . LEU A 1 311 ? 9.781 14.719 16.5 1 97 311 LEU A O 1
ATOM 2451 N N . THR A 1 312 ? 10.078 16.828 15.766 1 96.69 312 THR A N 1
ATOM 2452 C CA . THR A 1 312 ? 11.242 17.078 16.625 1 96.69 312 THR A CA 1
ATOM 2453 C C . THR A 1 312 ? 11.07 18.375 17.406 1 96.69 312 THR A C 1
ATOM 2455 O O . THR A 1 312 ? 10.367 19.297 16.953 1 96.69 312 THR A O 1
ATOM 2458 N N . LEU A 1 313 ? 11.656 18.422 18.562 1 96.44 313 LEU A N 1
ATOM 2459 C CA . LEU A 1 313 ? 11.734 19.625 19.375 1 96.44 313 LEU A CA 1
ATOM 2460 C C . LEU A 1 313 ? 13.148 20.219 19.359 1 96.44 313 LEU A C 1
ATOM 2462 O O . LEU A 1 313 ? 13.312 21.438 19.375 1 96.44 313 LEU A O 1
ATOM 2466 N N . HIS A 1 314 ? 14.109 19.281 19.297 1 95 314 HIS A N 1
ATOM 2467 C CA . HIS A 1 314 ? 15.492 19.75 19.297 1 95 314 HIS A CA 1
ATOM 2468 C C . HIS A 1 314 ? 16.406 18.734 18.609 1 95 314 HIS A C 1
ATOM 2470 O O . HIS A 1 314 ? 17.562 19.047 18.297 1 95 314 HIS A O 1
ATOM 2476 N N . SER A 1 315 ? 15.898 17.516 18.344 1 95.12 315 SER A N 1
ATOM 2477 C CA . SER A 1 315 ? 16.719 16.469 17.719 1 95.12 315 SER A CA 1
ATOM 2478 C C . SER A 1 315 ? 17.156 16.891 16.328 1 95.12 315 SER A C 1
ATOM 2480 O O . SER A 1 315 ? 16.391 17.469 15.57 1 95.12 315 SER A O 1
ATOM 2482 N N . SER A 1 316 ? 18.359 16.578 16.047 1 94.12 316 SER A N 1
ATOM 2483 C CA . SER A 1 316 ? 18.891 16.859 14.711 1 94.12 316 SER A CA 1
ATOM 2484 C C . SER A 1 316 ? 18.406 15.82 13.695 1 94.12 316 SER A C 1
ATOM 2486 O O . SER A 1 316 ? 18.031 14.703 14.07 1 94.12 316 SER A O 1
ATOM 2488 N N . PRO A 1 317 ? 18.422 16.219 12.422 1 95.88 317 PRO A N 1
ATOM 2489 C CA . PRO A 1 317 ? 18.062 15.234 11.391 1 95.88 317 PRO A CA 1
ATOM 2490 C C . PRO A 1 317 ? 18.953 13.984 11.438 1 95.88 317 PRO A C 1
ATOM 2492 O O . PRO A 1 317 ? 18.469 12.875 11.188 1 95.88 317 PRO A O 1
ATOM 2495 N N . GLU A 1 318 ? 20.234 14.148 11.758 1 96 318 GLU A N 1
ATOM 2496 C CA . GLU A 1 318 ? 21.156 13.023 11.836 1 96 318 GLU A CA 1
ATOM 2497 C C . GLU A 1 318 ? 20.719 12.023 12.906 1 96 318 GLU A C 1
ATOM 2499 O O . GLU A 1 318 ? 20.719 10.812 12.672 1 96 318 GLU A O 1
ATOM 2504 N N . LEU A 1 319 ? 20.359 12.555 14.016 1 96.75 319 LEU A N 1
ATOM 2505 C CA . LEU A 1 319 ? 19.938 11.695 15.117 1 96.75 319 LEU A CA 1
ATOM 2506 C C . LEU A 1 319 ? 18.656 10.945 14.75 1 96.75 319 LEU A C 1
ATOM 2508 O O . LEU A 1 319 ? 18.5 9.766 15.086 1 96.75 319 LEU A O 1
ATOM 2512 N N . VAL A 1 320 ? 17.734 11.617 14.133 1 97.75 320 VAL A N 1
ATOM 2513 C CA . VAL A 1 320 ? 16.484 10.984 13.719 1 97.75 320 VAL A CA 1
ATOM 2514 C C . VAL A 1 320 ? 16.781 9.844 12.75 1 97.75 320 VAL A C 1
ATOM 2516 O O . VAL A 1 320 ? 16.234 8.75 12.883 1 97.75 320 VAL A O 1
ATOM 2519 N N . MET A 1 321 ? 17.688 10.055 11.789 1 98.06 321 MET A N 1
ATOM 2520 C CA . MET A 1 321 ? 18 9.031 10.797 1 98.06 321 MET A CA 1
ATOM 2521 C C . MET A 1 321 ? 18.719 7.852 11.438 1 98.06 321 MET A C 1
ATOM 2523 O O . MET A 1 321 ? 18.531 6.707 11.016 1 98.06 321 MET A O 1
ATOM 2527 N N . GLU A 1 322 ? 19.516 8.125 12.469 1 98.06 322 GLU A N 1
ATOM 2528 C CA . GLU A 1 322 ? 20.125 7.043 13.219 1 98.06 322 GLU A CA 1
ATOM 2529 C C . GLU A 1 322 ? 19.078 6.172 13.906 1 98.06 322 GLU A C 1
ATOM 2531 O O . GLU A 1 322 ? 19.203 4.945 13.93 1 98.06 322 GLU A O 1
ATOM 2536 N N . LYS A 1 323 ? 18.094 6.824 14.461 1 98.31 323 LYS A N 1
ATOM 2537 C CA . LYS A 1 323 ? 17.016 6.098 15.109 1 98.31 323 LYS A CA 1
ATOM 2538 C C . LYS A 1 323 ? 16.219 5.27 14.102 1 98.31 323 LYS A C 1
ATOM 2540 O O . LYS A 1 323 ? 15.805 4.148 14.406 1 98.31 323 LYS A O 1
ATOM 2545 N N . VAL A 1 324 ? 16 5.852 12.914 1 98.62 324 VAL A N 1
ATOM 2546 C CA . VAL A 1 324 ? 15.305 5.125 11.859 1 98.62 324 VAL A CA 1
ATOM 2547 C C . VAL A 1 324 ? 16.125 3.898 11.453 1 98.62 324 VAL A C 1
ATOM 2549 O O . VAL A 1 324 ? 15.562 2.814 11.258 1 98.62 324 VAL A O 1
ATOM 2552 N N . LYS A 1 325 ? 17.406 4.094 11.289 1 98.62 325 LYS A N 1
ATOM 2553 C CA . LYS A 1 325 ? 18.281 2.975 10.945 1 98.62 325 LYS A CA 1
ATOM 2554 C C . LYS A 1 325 ? 18.203 1.87 12 1 98.62 325 LYS A C 1
ATOM 2556 O O . LYS A 1 325 ? 18.125 0.688 11.664 1 98.62 325 LYS A O 1
ATOM 2561 N N . ARG A 1 326 ? 18.203 2.229 13.242 1 98.5 326 ARG A N 1
ATOM 2562 C CA . ARG A 1 326 ? 18.094 1.256 14.328 1 98.5 326 ARG A CA 1
ATOM 2563 C C . ARG A 1 326 ? 16.766 0.514 14.258 1 98.5 326 ARG A C 1
ATOM 2565 O O . ARG A 1 326 ? 16.703 -0.687 14.531 1 98.5 326 ARG A O 1
ATOM 2572 N N . ALA A 1 327 ? 15.711 1.247 14 1 98.62 327 ALA A N 1
ATOM 2573 C CA . ALA A 1 327 ? 14.398 0.615 13.852 1 98.62 327 ALA A CA 1
ATOM 2574 C C . ALA A 1 327 ? 14.406 -0.409 12.719 1 98.62 327 ALA A C 1
ATOM 2576 O O . ALA A 1 327 ? 13.82 -1.485 12.844 1 98.62 327 ALA A O 1
ATOM 2577 N N . CYS A 1 328 ? 15.055 -0.064 11.609 1 98.75 328 CYS A N 1
ATOM 2578 C CA . CYS A 1 328 ? 15.172 -0.994 10.492 1 98.75 328 CYS A CA 1
ATOM 2579 C C . CYS A 1 328 ? 15.969 -2.23 10.891 1 98.75 328 CYS A C 1
ATOM 2581 O O . CYS A 1 328 ? 15.617 -3.348 10.5 1 98.75 328 CYS A O 1
ATOM 2583 N N . GLU A 1 329 ? 17.031 -2.012 11.641 1 98.69 329 GLU A N 1
ATOM 2584 C CA . GLU A 1 329 ? 17.844 -3.131 12.117 1 98.69 329 GLU A CA 1
ATOM 2585 C C . GLU A 1 329 ? 17.031 -4.043 13.031 1 98.69 329 GLU A C 1
ATOM 2587 O O . GLU A 1 329 ? 17.156 -5.266 12.969 1 98.69 329 GLU A O 1
ATOM 2592 N N . GLN A 1 330 ? 16.219 -3.465 13.859 1 98.38 330 GLN A N 1
ATOM 2593 C CA . GLN A 1 330 ? 15.359 -4.246 14.734 1 98.38 330 GLN A CA 1
ATOM 2594 C C . GLN A 1 330 ? 14.336 -5.047 13.93 1 98.38 330 GLN A C 1
ATOM 2596 O O . GLN A 1 330 ? 14.078 -6.215 14.227 1 98.38 330 GLN A O 1
ATOM 2601 N N . ALA A 1 331 ? 13.727 -4.383 12.984 1 98.44 331 ALA A N 1
ATOM 2602 C CA . ALA A 1 331 ? 12.789 -5.086 12.102 1 98.44 331 ALA A CA 1
ATOM 2603 C C . ALA A 1 331 ? 13.484 -6.238 11.383 1 98.44 331 ALA A C 1
ATOM 2605 O O . ALA A 1 331 ? 12.914 -7.328 11.258 1 98.44 331 ALA A O 1
ATOM 2606 N N . SER A 1 332 ? 14.688 -5.953 10.836 1 98.25 332 SER A N 1
ATOM 2607 C CA . SER A 1 332 ? 15.5 -6.965 10.172 1 98.25 332 SER A CA 1
ATOM 2608 C C . SER A 1 332 ? 15.734 -8.164 11.086 1 98.25 332 SER A C 1
ATOM 2610 O O . SER A 1 332 ? 15.562 -9.312 10.672 1 98.25 332 SER A O 1
ATOM 2612 N N . GLU A 1 333 ? 16.109 -7.926 12.305 1 98.12 333 GLU A N 1
ATOM 2613 C CA . GLU A 1 333 ? 16.375 -8.984 13.273 1 98.12 333 GLU A CA 1
ATOM 2614 C C . GLU A 1 333 ? 15.117 -9.789 13.586 1 98.12 333 GLU A C 1
ATOM 2616 O O . GLU A 1 333 ? 15.18 -11.008 13.734 1 98.12 333 GLU A O 1
ATOM 2621 N N . ALA A 1 334 ? 14.039 -9.078 13.773 1 97.5 334 ALA A N 1
ATOM 2622 C CA . ALA A 1 334 ? 12.781 -9.75 14.078 1 97.5 334 ALA A CA 1
ATOM 2623 C C . ALA A 1 334 ? 12.375 -10.695 12.945 1 97.5 334 ALA A C 1
ATOM 2625 O O . ALA A 1 334 ? 11.953 -11.828 13.195 1 97.5 334 ALA A O 1
ATOM 2626 N N . ILE A 1 335 ? 12.453 -10.266 11.742 1 97.06 335 ILE A N 1
ATOM 2627 C CA . ILE A 1 335 ? 12.117 -11.07 10.57 1 97.06 335 ILE A CA 1
ATOM 2628 C C . ILE A 1 335 ? 13.031 -12.297 10.508 1 97.06 335 ILE A C 1
ATOM 2630 O O . ILE A 1 335 ? 12.562 -13.422 10.312 1 97.06 335 ILE A O 1
ATOM 2634 N N . TYR A 1 336 ? 14.336 -12.039 10.695 1 96.56 336 TYR A N 1
ATOM 2635 C CA . TYR A 1 336 ? 15.328 -13.102 10.656 1 96.56 336 TYR A CA 1
ATOM 2636 C C . TYR A 1 336 ? 15.039 -14.164 11.711 1 96.56 336 TYR A C 1
ATOM 2638 O O . TYR A 1 336 ? 14.984 -15.352 11.398 1 96.56 336 TYR A O 1
ATOM 2646 N N . LYS A 1 337 ? 14.82 -13.734 12.906 1 95.88 337 LYS A N 1
ATOM 2647 C CA . LYS A 1 337 ? 14.57 -14.656 14.016 1 95.88 337 LYS A CA 1
ATOM 2648 C C . LYS A 1 337 ? 13.297 -15.461 13.781 1 95.88 337 LYS A C 1
ATOM 2650 O O . LYS A 1 337 ? 13.25 -16.656 14.078 1 95.88 337 LYS A O 1
ATOM 2655 N N . ARG A 1 338 ? 12.297 -14.836 13.305 1 93.88 338 ARG A N 1
ATOM 2656 C CA . ARG A 1 338 ? 11.031 -15.516 13.039 1 93.88 338 ARG A CA 1
ATOM 2657 C C . ARG A 1 338 ? 11.203 -16.594 11.969 1 93.88 338 ARG A C 1
ATOM 2659 O O . ARG A 1 338 ? 10.68 -17.703 12.102 1 93.88 338 ARG A O 1
ATOM 2666 N N . LEU A 1 339 ? 11.875 -16.25 10.891 1 92.25 339 LEU A N 1
ATOM 2667 C CA . LEU A 1 339 ? 12.078 -17.203 9.797 1 92.25 339 LEU A CA 1
ATOM 2668 C C . LEU A 1 339 ? 12.961 -18.359 10.242 1 92.25 339 LEU A C 1
ATOM 2670 O O . LEU A 1 339 ? 12.711 -19.516 9.875 1 92.25 339 LEU A O 1
ATOM 2674 N N . VAL A 1 340 ? 14.008 -18.062 11.016 1 92.94 340 VAL A N 1
ATOM 2675 C CA . VAL A 1 340 ? 14.883 -19.094 11.539 1 92.94 340 VAL A CA 1
ATOM 2676 C C . VAL A 1 340 ? 14.094 -20.047 12.438 1 92.94 340 VAL A C 1
ATOM 2678 O O . VAL A 1 340 ? 14.227 -21.266 12.336 1 92.94 340 VAL A O 1
ATOM 2681 N N . LYS A 1 341 ? 13.305 -19.438 13.25 1 91.25 341 LYS A N 1
ATOM 2682 C CA . LYS A 1 341 ? 12.477 -20.25 14.141 1 91.25 341 LYS A CA 1
ATOM 2683 C C . LYS A 1 341 ? 11.547 -21.172 13.344 1 91.25 341 LYS A C 1
ATOM 2685 O O . LYS A 1 341 ? 11.383 -22.344 13.68 1 91.25 341 LYS A O 1
ATOM 2690 N N . HIS A 1 342 ? 10.969 -20.641 12.375 1 89 342 HIS A N 1
ATOM 2691 C CA . HIS A 1 342 ? 10.07 -21.422 11.531 1 89 342 HIS A CA 1
ATOM 2692 C C . HIS A 1 342 ? 10.82 -22.562 10.859 1 89 342 HIS A C 1
ATOM 2694 O O . HIS A 1 342 ? 10.328 -23.703 10.844 1 89 342 HIS A O 1
ATOM 2700 N N . ARG A 1 343 ? 11.969 -22.281 10.32 1 87.12 343 ARG A N 1
ATOM 2701 C CA . ARG A 1 343 ? 12.75 -23.297 9.625 1 87.12 343 ARG A CA 1
ATOM 2702 C C . ARG A 1 343 ? 13.219 -24.375 10.586 1 87.12 343 ARG A C 1
ATOM 2704 O O . ARG A 1 343 ? 13.328 -25.547 10.211 1 87.12 343 ARG A O 1
ATOM 2711 N N . LEU A 1 344 ? 13.547 -24 11.758 1 86.38 344 LEU A N 1
ATOM 2712 C CA . LEU A 1 344 ? 13.977 -24.984 12.758 1 86.38 344 LEU A CA 1
ATOM 2713 C C . LEU A 1 344 ? 12.812 -25.875 13.164 1 86.38 344 LEU A C 1
ATOM 2715 O O . LEU A 1 344 ? 13.016 -27.062 13.438 1 86.38 344 LEU A O 1
ATOM 2719 N N . ALA A 1 345 ? 11.648 -25.344 13.117 1 80.44 345 ALA A N 1
ATOM 2720 C CA . ALA A 1 345 ? 10.477 -26.094 13.539 1 80.44 345 ALA A CA 1
ATOM 2721 C C . ALA A 1 345 ? 9.992 -27.031 12.43 1 80.44 345 ALA A C 1
ATOM 2723 O O . ALA A 1 345 ? 9.531 -28.141 12.695 1 80.44 345 ALA A O 1
ATOM 2724 N N . PHE A 1 346 ? 10.125 -26.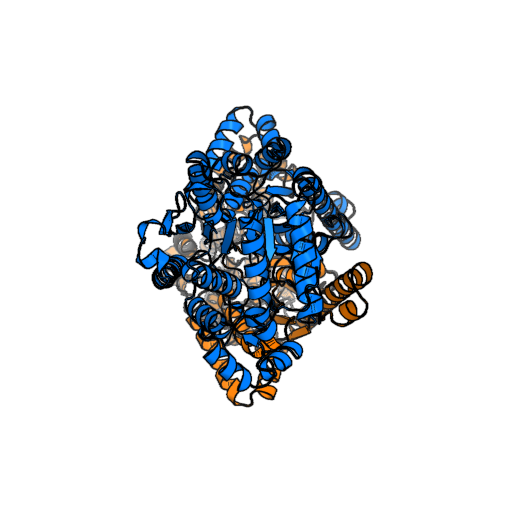562 11.211 1 75.94 346 PHE A N 1
ATOM 2725 C CA . PHE A 1 346 ? 9.438 -27.281 10.148 1 75.94 346 PHE A CA 1
ATOM 2726 C C . PHE A 1 346 ? 10.406 -27.656 9.031 1 75.94 346 PHE A C 1
ATOM 2728 O O . PHE A 1 346 ? 10.008 -28.266 8.039 1 75.94 346 PHE A O 1
ATOM 2735 N N . GLY A 1 347 ? 11.609 -27.281 9.242 1 77.62 347 GLY A N 1
ATOM 2736 C CA . GLY A 1 347 ? 12.625 -27.578 8.242 1 77.62 347 GLY A CA 1
ATOM 2737 C C . GLY A 1 347 ? 13.836 -28.297 8.82 1 77.62 347 GLY A C 1
ATOM 2738 O O . GLY A 1 347 ? 13.688 -29.266 9.562 1 77.62 347 GLY A O 1
ATOM 2739 N N . THR A 1 348 ? 15.023 -27.891 8.25 1 78 348 THR A N 1
ATOM 2740 C CA . THR A 1 348 ? 16.281 -28.469 8.695 1 78 348 THR A CA 1
ATOM 2741 C C . THR A 1 348 ? 17.234 -27.391 9.195 1 78 348 THR A C 1
ATOM 2743 O O . THR A 1 348 ? 17 -26.203 8.961 1 78 348 THR A O 1
ATOM 2746 N N . ASP A 1 349 ? 18.203 -27.859 9.852 1 80.38 349 ASP A N 1
ATOM 2747 C CA . ASP A 1 349 ? 19.234 -26.938 10.328 1 80.38 349 ASP A CA 1
ATOM 2748 C C . ASP A 1 349 ? 19.906 -26.219 9.156 1 80.38 349 ASP A C 1
ATOM 2750 O O . ASP A 1 349 ? 20.234 -25.031 9.266 1 80.38 349 ASP A O 1
ATOM 2754 N N . ALA A 1 350 ? 20.047 -26.875 8.18 1 78.12 350 ALA A N 1
ATOM 2755 C CA . ALA A 1 350 ? 20.688 -26.297 7.004 1 78.12 350 ALA A CA 1
ATOM 2756 C C . ALA A 1 350 ? 19.812 -25.172 6.414 1 78.12 350 ALA A C 1
ATOM 2758 O O . ALA A 1 350 ? 20.344 -24.156 5.973 1 78.12 350 ALA A O 1
ATOM 2759 N N . LEU A 1 351 ? 18.516 -25.391 6.391 1 79.81 351 LEU A N 1
ATOM 2760 C CA . LEU A 1 351 ? 17.594 -24.375 5.879 1 79.81 351 LEU A CA 1
ATOM 2761 C C . LEU A 1 351 ? 17.578 -23.156 6.789 1 79.81 351 LEU A C 1
ATOM 2763 O O . LEU A 1 351 ? 17.453 -22.031 6.309 1 79.81 351 LEU A O 1
ATOM 2767 N N . ALA A 1 352 ? 17.672 -23.406 8.039 1 84.38 352 ALA A N 1
ATOM 2768 C CA . ALA A 1 352 ? 17.688 -22.312 9 1 84.38 352 ALA A CA 1
ATOM 2769 C C . ALA A 1 352 ? 18.953 -21.469 8.836 1 84.38 352 ALA A C 1
ATOM 2771 O O . ALA A 1 352 ? 18.891 -20.234 8.938 1 84.38 352 ALA A O 1
ATOM 2772 N N . GLN A 1 353 ? 20.031 -22.062 8.547 1 82 353 GLN A N 1
ATOM 2773 C CA . GLN A 1 353 ? 21.312 -21.375 8.383 1 82 353 GLN A CA 1
ATOM 2774 C C . GLN A 1 353 ? 21.328 -20.547 7.094 1 82 353 GLN A C 1
ATOM 2776 O O . GLN A 1 353 ? 22.062 -19.562 6.984 1 82 353 GLN A O 1
ATOM 2781 N N . ALA A 1 354 ? 20.453 -20.875 6.191 1 81.19 354 ALA A N 1
ATOM 2782 C CA . ALA A 1 354 ? 20.453 -20.234 4.875 1 81.19 354 ALA A CA 1
ATOM 2783 C C . ALA A 1 354 ? 19.562 -19.016 4.855 1 81.19 354 ALA A C 1
ATOM 2785 O O . ALA A 1 354 ? 19.531 -18.266 3.875 1 81.19 354 ALA A O 1
ATOM 2786 N N . VAL A 1 355 ? 18.891 -18.766 5.926 1 85.56 355 VAL A N 1
ATOM 2787 C CA . VAL A 1 355 ? 17.969 -17.625 5.988 1 85.56 355 VAL A CA 1
ATOM 2788 C C . VAL A 1 355 ? 18.766 -16.312 5.863 1 85.56 355 VAL A C 1
ATOM 2790 O O . VAL A 1 355 ? 19.688 -16.062 6.648 1 85.56 355 VAL A O 1
ATOM 2793 N N . PRO A 1 356 ? 18.406 -15.578 4.832 1 86.19 356 PRO A N 1
ATOM 2794 C CA . PRO A 1 356 ? 19.094 -14.297 4.711 1 86.19 356 PRO A CA 1
ATOM 2795 C C . PRO A 1 356 ? 18.531 -13.234 5.652 1 86.19 356 PRO A C 1
ATOM 2797 O O . PRO A 1 356 ? 17.312 -13.078 5.75 1 86.19 356 PRO A O 1
ATOM 2800 N N . GLN A 1 357 ? 19.344 -12.586 6.379 1 94.12 357 GLN A N 1
ATOM 2801 C CA . GLN A 1 357 ? 18.891 -11.438 7.164 1 94.12 357 GLN A CA 1
ATOM 2802 C C . GLN A 1 357 ? 18.875 -10.164 6.324 1 94.12 357 GLN A C 1
ATOM 2804 O O . GLN A 1 357 ? 19.891 -9.812 5.707 1 94.12 357 GLN A O 1
ATOM 2809 N N . PRO A 1 358 ? 17.75 -9.469 6.266 1 97.44 358 PRO A N 1
ATOM 2810 C CA . PRO A 1 358 ? 17.734 -8.219 5.504 1 97.44 358 PRO A CA 1
ATOM 2811 C C . PRO A 1 358 ? 18.812 -7.234 5.961 1 97.44 358 PRO A C 1
ATOM 2813 O O . PRO A 1 358 ? 19.016 -7.059 7.164 1 97.44 358 PRO A O 1
ATOM 2816 N N . LYS A 1 359 ? 19.469 -6.605 5.059 1 98.06 359 LYS A N 1
ATOM 2817 C CA . LYS A 1 359 ? 20.453 -5.566 5.352 1 98.06 359 LYS A CA 1
ATOM 2818 C C . LYS A 1 359 ? 19.781 -4.195 5.441 1 98.06 359 LYS A C 1
ATOM 2820 O O . LYS A 1 359 ? 18.594 -4.051 5.148 1 98.06 359 LYS A O 1
ATOM 2825 N N . VAL A 1 360 ? 20.547 -3.277 5.996 1 98.75 360 VAL A N 1
ATOM 2826 C CA . VAL A 1 360 ? 20.062 -1.906 6.121 1 98.75 360 VAL A CA 1
ATOM 2827 C C . VAL A 1 360 ? 21.094 -0.939 5.539 1 98.75 360 VAL A C 1
ATOM 2829 O O . VAL A 1 360 ? 22.25 -0.915 5.98 1 98.75 360 VAL A O 1
ATOM 2832 N N . TYR A 1 361 ? 20.688 -0.151 4.551 1 98.62 361 TYR A N 1
ATOM 2833 C CA . TYR A 1 361 ? 21.562 0.83 3.928 1 98.62 361 TYR A CA 1
ATOM 2834 C C . TYR A 1 361 ? 20.922 2.215 3.93 1 98.62 361 TYR A C 1
ATOM 2836 O O . TYR A 1 361 ? 19.719 2.35 3.721 1 98.62 361 TYR A O 1
ATOM 2844 N N . THR A 1 362 ? 21.719 3.211 4.172 1 98.5 362 THR A N 1
ATOM 2845 C CA . THR A 1 362 ? 21.312 4.566 3.807 1 98.5 362 THR A CA 1
ATOM 2846 C C . THR A 1 362 ? 21.609 4.84 2.336 1 98.5 362 THR A C 1
ATOM 2848 O O . THR A 1 362 ? 22.406 4.121 1.714 1 98.5 362 THR A O 1
ATOM 2851 N N . ILE A 1 363 ? 21.016 5.777 1.8 1 98.44 363 ILE A N 1
ATOM 2852 C CA . ILE A 1 363 ? 21.266 6.117 0.403 1 98.44 363 ILE A CA 1
ATOM 2853 C C . ILE A 1 363 ? 22.734 6.453 0.204 1 98.44 363 ILE A C 1
ATOM 2855 O O . ILE A 1 363 ? 23.328 6.129 -0.834 1 98.44 363 ILE A O 1
ATOM 2859 N N . ALA A 1 364 ? 23.359 7.098 1.196 1 97.5 364 ALA A N 1
ATOM 2860 C CA . ALA A 1 364 ? 24.781 7.438 1.12 1 97.5 364 ALA A CA 1
ATOM 2861 C C . ALA A 1 364 ? 25.641 6.18 1.101 1 97.5 364 ALA A C 1
ATOM 2863 O O . ALA A 1 364 ? 26.609 6.094 0.339 1 97.5 364 ALA A O 1
ATOM 2864 N N . GLU A 1 365 ? 25.297 5.238 1.965 1 97.81 365 GLU A N 1
ATOM 2865 C CA . GLU A 1 365 ? 26.047 3.986 2.023 1 97.81 365 GLU A CA 1
ATOM 2866 C C . GLU A 1 365 ? 25.922 3.209 0.716 1 97.81 365 GLU A C 1
ATOM 2868 O O . GLU A 1 365 ? 26.906 2.648 0.228 1 97.81 365 GLU A O 1
ATOM 2873 N N . LEU A 1 366 ? 24.719 3.146 0.199 1 97.19 366 LEU A N 1
ATOM 2874 C CA . LEU A 1 366 ? 24.5 2.402 -1.037 1 97.19 366 LEU A CA 1
ATOM 2875 C C . LEU A 1 366 ? 25.203 3.08 -2.207 1 97.19 366 LEU A C 1
ATOM 2877 O O . LEU A 1 366 ? 25.734 2.406 -3.096 1 97.19 366 LEU A O 1
ATOM 2881 N N . TYR A 1 367 ? 25.172 4.414 -2.225 1 96.94 367 TYR A N 1
ATOM 2882 C CA . TYR A 1 367 ? 25.922 5.172 -3.227 1 96.94 367 TYR A CA 1
ATOM 2883 C C . TYR A 1 367 ? 27.406 4.844 -3.166 1 96.94 367 TYR A C 1
ATOM 2885 O O . TYR A 1 367 ? 28.031 4.582 -4.195 1 96.94 367 TYR A O 1
ATOM 2893 N N . GLN A 1 368 ? 27.938 4.855 -1.998 1 96.81 368 GLN A N 1
ATOM 2894 C CA . GLN A 1 368 ? 29.359 4.559 -1.833 1 96.81 368 GLN A CA 1
ATOM 2895 C C . GLN A 1 368 ? 29.688 3.133 -2.266 1 96.81 368 GLN A C 1
ATOM 2897 O O . GLN A 1 368 ? 30.75 2.873 -2.836 1 96.81 368 GLN A O 1
ATOM 2902 N N . ARG A 1 369 ? 28.828 2.293 -1.982 1 95 369 ARG A N 1
ATOM 2903 C CA . ARG A 1 369 ? 29 0.916 -2.439 1 95 369 ARG A CA 1
ATOM 2904 C C . ARG A 1 369 ? 29.016 0.844 -3.963 1 95 369 ARG A C 1
ATOM 2906 O O . ARG A 1 369 ? 29.734 0.027 -4.539 1 95 369 ARG A O 1
ATOM 2913 N N . GLY A 1 370 ? 28.156 1.612 -4.598 1 94.25 370 GLY A N 1
ATOM 2914 C CA . GLY A 1 370 ? 28.156 1.692 -6.051 1 94.25 370 GLY A CA 1
ATOM 2915 C C . GLY A 1 370 ? 29.469 2.178 -6.621 1 94.25 370 GLY A C 1
ATOM 2916 O O . GLY A 1 370 ? 29.969 1.622 -7.602 1 94.25 370 GLY A O 1
ATOM 2917 N N . ILE A 1 371 ? 30.047 3.164 -5.957 1 95.25 371 ILE A N 1
ATOM 2918 C CA . ILE A 1 371 ? 31.328 3.699 -6.391 1 95.25 371 ILE A CA 1
ATOM 2919 C C . ILE A 1 371 ? 32.406 2.621 -6.266 1 95.25 371 ILE A C 1
ATOM 2921 O O . ILE A 1 371 ? 33.25 2.467 -7.156 1 95.25 371 ILE A O 1
ATOM 2925 N N . LYS A 1 372 ? 32.375 1.943 -5.215 1 93.69 372 LYS A N 1
ATOM 2926 C CA . LYS A 1 372 ? 33.375 0.895 -4.973 1 93.69 372 LYS A CA 1
ATOM 2927 C C . LYS A 1 372 ? 33.219 -0.237 -5.988 1 93.69 372 LYS A C 1
ATOM 2929 O O . LYS A 1 372 ? 34.219 -0.771 -6.477 1 93.69 372 LYS A O 1
ATOM 2934 N N . LYS A 1 373 ? 32.031 -0.565 -6.246 1 87.88 373 LYS A N 1
ATOM 2935 C CA . LYS A 1 373 ? 31.734 -1.729 -7.078 1 87.88 373 LYS A CA 1
ATOM 2936 C C . LYS A 1 373 ? 31.906 -1.401 -8.562 1 87.88 373 LYS A C 1
ATOM 2938 O O . LYS A 1 373 ? 32.438 -2.223 -9.328 1 87.88 373 LYS A O 1
ATOM 2943 N N . PHE A 1 374 ? 31.5 -0.203 -9.008 1 88.69 374 PHE A N 1
ATOM 2944 C CA . PHE A 1 374 ? 31.422 0.098 -10.438 1 88.69 374 PHE A CA 1
ATOM 2945 C C . PHE A 1 374 ? 32.406 1.191 -10.82 1 88.69 374 PHE A C 1
ATOM 2947 O O . PHE A 1 374 ? 32.562 1.514 -12 1 88.69 374 PHE A O 1
ATOM 2954 N N . GLY A 1 375 ? 33.062 1.729 -9.836 1 90.81 375 GLY A N 1
ATOM 2955 C CA . GLY A 1 375 ? 34.062 2.771 -10.102 1 90.81 375 GLY A CA 1
ATOM 2956 C C . GLY A 1 375 ? 33.438 4.145 -10.266 1 90.81 375 GLY A C 1
ATOM 2957 O O . GLY A 1 375 ? 32.25 4.336 -9.977 1 90.81 375 GLY A O 1
ATOM 2958 N N . THR A 1 376 ? 34.125 5.023 -10.797 1 89.94 376 THR A N 1
ATOM 2959 C CA . THR A 1 376 ? 33.75 6.43 -10.859 1 89.94 376 THR A CA 1
ATOM 2960 C C . THR A 1 376 ? 32.625 6.645 -11.859 1 89.94 376 THR A C 1
ATOM 2962 O O . THR A 1 376 ? 31.906 7.641 -11.789 1 89.94 376 THR A O 1
ATOM 2965 N N . GLY A 1 377 ? 32.5 5.738 -12.727 1 92.56 377 GLY A N 1
ATOM 2966 C CA . GLY A 1 377 ? 31.391 5.816 -13.664 1 92.56 377 GLY A CA 1
ATOM 2967 C C . GLY A 1 377 ? 30.031 5.754 -12.992 1 92.56 377 GLY A C 1
ATOM 2968 O O . GLY A 1 377 ? 29.047 6.234 -13.547 1 92.56 377 GLY A O 1
ATOM 2969 N N . PHE A 1 378 ? 29.984 5.219 -11.828 1 93.75 378 PHE A N 1
ATOM 2970 C CA . PHE A 1 378 ? 28.734 5.109 -11.078 1 93.75 378 PHE A CA 1
ATOM 2971 C C . PHE A 1 378 ? 28.203 6.488 -10.711 1 93.75 378 PHE A C 1
ATOM 2973 O O . PHE A 1 378 ? 27 6.68 -10.57 1 93.75 378 PHE A O 1
ATOM 2980 N N . LYS A 1 379 ? 29.125 7.461 -10.57 1 95.62 379 LYS A N 1
ATOM 2981 C CA . LYS A 1 379 ? 28.703 8.828 -10.273 1 95.62 379 LYS A CA 1
ATOM 2982 C C . LYS A 1 379 ? 27.781 9.367 -11.367 1 95.62 379 LYS A C 1
ATOM 2984 O O . LYS A 1 379 ? 26.766 9.992 -11.07 1 95.62 379 LYS A O 1
ATOM 2989 N N . GLN A 1 380 ? 28.141 9.141 -12.578 1 95.69 380 GLN A N 1
ATOM 2990 C CA . GLN A 1 380 ? 27.328 9.578 -13.703 1 95.69 380 GLN A CA 1
ATOM 2991 C C . GLN A 1 380 ? 26 8.836 -13.742 1 95.69 380 GLN A C 1
ATOM 2993 O O . GLN A 1 380 ? 24.969 9.422 -14.086 1 95.69 380 GLN A O 1
ATOM 2998 N N . SER A 1 381 ? 26.062 7.559 -13.453 1 94.75 381 SER A N 1
ATOM 2999 C CA . SER A 1 381 ? 24.844 6.77 -13.398 1 94.75 381 SER A CA 1
ATOM 3000 C C . SER A 1 381 ? 23.875 7.316 -12.352 1 94.75 381 SER A C 1
ATOM 3002 O O . SER A 1 381 ? 22.672 7.41 -12.594 1 94.75 381 SER A O 1
ATOM 3004 N N . TYR A 1 382 ? 24.438 7.648 -11.25 1 96.75 382 TYR A N 1
ATOM 3005 C CA . TYR A 1 382 ? 23.609 8.188 -10.172 1 96.75 382 TYR A CA 1
ATOM 3006 C C . TYR A 1 382 ? 23 9.523 -10.57 1 96.75 382 TYR A C 1
ATOM 3008 O O . TYR A 1 382 ? 21.828 9.781 -10.289 1 96.75 382 TYR A O 1
ATOM 3016 N N . GLU A 1 383 ? 23.766 10.391 -11.227 1 97.06 383 GLU A N 1
ATOM 3017 C CA . GLU A 1 383 ? 23.25 11.672 -11.695 1 97.06 383 GLU A CA 1
ATOM 3018 C C . GLU A 1 383 ? 22.125 11.477 -12.711 1 97.06 383 GLU A C 1
ATOM 3020 O O . GLU A 1 383 ? 21.141 12.227 -12.711 1 97.06 383 GLU A O 1
ATOM 3025 N N . THR A 1 384 ? 22.297 10.523 -13.523 1 97.19 384 THR A N 1
ATOM 3026 C CA . THR A 1 384 ? 21.266 10.195 -14.5 1 97.19 384 THR A CA 1
ATOM 3027 C C . THR A 1 384 ? 20 9.719 -13.805 1 97.19 384 THR A C 1
ATOM 3029 O O . THR A 1 384 ? 18.891 10.094 -14.195 1 97.19 384 THR A O 1
ATOM 3032 N N . ILE A 1 385 ? 20.172 8.906 -12.797 1 96.94 385 ILE A N 1
ATOM 3033 C CA . ILE A 1 385 ? 19.047 8.43 -12 1 96.94 385 ILE A CA 1
ATOM 3034 C C . ILE A 1 385 ? 18.281 9.625 -11.422 1 96.94 385 ILE A C 1
ATOM 3036 O O . ILE A 1 385 ? 17.062 9.688 -11.508 1 96.94 385 ILE A O 1
ATOM 3040 N N . LEU A 1 386 ? 19 10.539 -10.812 1 97.94 386 LEU A N 1
ATOM 3041 C CA . LEU A 1 386 ? 18.391 11.711 -10.211 1 97.94 386 LEU A CA 1
ATOM 3042 C C . LEU A 1 386 ? 17.625 12.523 -11.25 1 97.94 386 LEU A C 1
ATOM 3044 O O . LEU A 1 386 ? 16.453 12.867 -11.039 1 97.94 386 LEU A O 1
ATOM 3048 N N . HIS A 1 387 ? 18.25 12.766 -12.352 1 97.88 387 HIS A N 1
ATOM 3049 C CA . HIS A 1 387 ? 17.672 13.586 -13.406 1 97.88 387 HIS A CA 1
ATOM 3050 C C . HIS A 1 387 ? 16.422 12.945 -13.977 1 97.88 387 HIS A C 1
ATOM 3052 O O . HIS A 1 387 ? 15.383 13.602 -14.102 1 97.88 387 HIS A O 1
ATOM 3058 N N . ASP A 1 388 ? 16.484 11.703 -14.289 1 97.88 388 ASP A N 1
ATOM 3059 C CA . ASP A 1 388 ? 15.352 10.992 -14.898 1 97.88 388 ASP A CA 1
ATOM 3060 C C . ASP A 1 388 ? 14.188 10.883 -13.922 1 97.88 388 ASP A C 1
ATOM 3062 O O . ASP A 1 388 ? 13.023 10.984 -14.328 1 97.88 388 ASP A O 1
ATOM 3066 N N . SER A 1 389 ? 14.523 10.586 -12.656 1 97.75 389 SER A N 1
ATOM 3067 C CA . SER A 1 389 ? 13.484 10.445 -11.641 1 97.75 389 SER A CA 1
ATOM 3068 C C . SER A 1 389 ? 12.703 11.742 -11.453 1 97.75 389 SER A C 1
ATOM 3070 O O . SER A 1 389 ? 11.484 11.719 -11.266 1 97.75 389 SER A O 1
ATOM 3072 N N . ILE A 1 390 ? 13.375 12.875 -11.508 1 97.31 390 ILE A N 1
ATOM 3073 C CA . ILE A 1 390 ? 12.742 14.18 -11.352 1 97.31 390 ILE A CA 1
ATOM 3074 C C . ILE A 1 390 ? 11.953 14.523 -12.617 1 97.31 390 ILE A C 1
ATOM 3076 O O . ILE A 1 390 ? 10.812 14.992 -12.531 1 97.31 390 ILE A O 1
ATOM 3080 N N . ARG A 1 391 ? 12.484 14.242 -13.75 1 96.94 391 ARG A N 1
ATOM 3081 C CA . ARG A 1 391 ? 11.875 14.562 -15.031 1 96.94 391 ARG A CA 1
ATOM 3082 C C . ARG A 1 391 ? 10.602 13.75 -15.25 1 96.94 391 ARG A C 1
ATOM 3084 O O . ARG A 1 391 ? 9.586 14.289 -15.711 1 96.94 391 ARG A O 1
ATOM 3091 N N . ASP A 1 392 ? 10.617 12.508 -14.898 1 97 392 ASP A N 1
ATOM 3092 C CA . ASP A 1 392 ? 9.594 11.562 -15.336 1 97 392 ASP A CA 1
ATOM 3093 C C . ASP A 1 392 ? 8.477 11.453 -14.297 1 97 392 ASP A C 1
ATOM 3095 O O . ASP A 1 392 ? 7.465 10.789 -14.539 1 97 392 ASP A O 1
ATOM 3099 N N . ASN A 1 393 ? 8.656 12.039 -13.125 1 96 393 ASN A N 1
ATOM 3100 C CA . ASN A 1 393 ? 7.668 11.906 -12.055 1 96 393 ASN A CA 1
ATOM 3101 C C . ASN A 1 393 ? 7.211 13.273 -11.539 1 96 393 ASN A C 1
ATOM 3103 O O . ASN A 1 393 ? 7.992 14.219 -11.516 1 96 393 ASN A O 1
ATOM 3107 N N . GLU A 1 394 ? 6.004 13.336 -11.047 1 92.38 394 GLU A N 1
ATOM 3108 C CA . GLU A 1 394 ? 5.371 14.617 -10.75 1 92.38 394 GLU A CA 1
ATOM 3109 C C . GLU A 1 394 ? 5.555 15 -9.281 1 92.38 394 GLU A C 1
ATOM 3111 O O . GLU A 1 394 ? 5.82 16.156 -8.969 1 92.38 394 GLU A O 1
ATOM 3116 N N . THR A 1 395 ? 5.344 14.055 -8.359 1 94.69 395 THR A N 1
ATOM 3117 C CA . THR A 1 395 ? 5.352 14.375 -6.938 1 94.69 395 THR A CA 1
ATOM 3118 C C . THR A 1 395 ? 6.691 14.008 -6.309 1 94.69 395 THR A C 1
ATOM 3120 O O . THR A 1 395 ? 7.422 13.172 -6.84 1 94.69 395 THR A O 1
ATOM 3123 N N . PHE A 1 396 ? 7.059 14.586 -5.227 1 96.69 396 PHE A N 1
ATOM 3124 C CA . PHE A 1 396 ? 8.289 14.273 -4.512 1 96.69 396 PHE A CA 1
ATOM 3125 C C . PHE A 1 396 ? 8.312 12.812 -4.086 1 96.69 396 PHE A C 1
ATOM 3127 O O . PHE A 1 396 ? 9.367 12.172 -4.082 1 96.69 396 PHE A O 1
ATOM 3134 N N . THR A 1 397 ? 7.168 12.273 -3.709 1 97.56 397 THR A N 1
ATOM 3135 C CA . THR A 1 397 ? 7.086 10.867 -3.322 1 97.56 397 THR A CA 1
ATOM 3136 C C . THR A 1 397 ? 7.469 9.961 -4.488 1 97.56 397 THR A C 1
ATOM 3138 O O . THR A 1 397 ? 8.273 9.047 -4.328 1 97.56 397 THR A O 1
ATOM 3141 N N . GLU A 1 398 ? 6.898 10.227 -5.641 1 97.56 398 GLU A N 1
ATOM 3142 C CA . GLU A 1 398 ? 7.188 9.43 -6.824 1 97.56 398 GLU A CA 1
ATOM 3143 C C . GLU A 1 398 ? 8.648 9.562 -7.238 1 97.56 398 GLU A C 1
ATOM 3145 O O . GLU A 1 398 ? 9.266 8.586 -7.672 1 97.56 398 GLU A O 1
ATOM 3150 N N . GLN A 1 399 ? 9.141 10.758 -7.168 1 98.25 399 GLN A N 1
ATOM 3151 C CA . GLN A 1 399 ? 10.539 11 -7.508 1 98.25 399 GLN A CA 1
ATOM 3152 C C . GLN A 1 399 ? 11.477 10.242 -6.566 1 98.25 399 GLN A C 1
ATOM 3154 O O . GLN A 1 399 ? 12.422 9.586 -7.012 1 98.25 399 GLN A O 1
ATOM 3159 N N . THR A 1 400 ? 11.211 10.367 -5.258 1 98.69 400 THR A N 1
ATOM 3160 C CA . THR A 1 400 ? 12.031 9.688 -4.266 1 98.69 400 THR A CA 1
ATOM 3161 C C . THR A 1 400 ? 11.961 8.172 -4.453 1 98.69 400 THR A C 1
ATOM 3163 O O . THR A 1 400 ? 12.984 7.484 -4.375 1 98.69 400 THR A O 1
ATOM 3166 N N . LEU A 1 401 ? 10.789 7.656 -4.707 1 98.56 401 LEU A N 1
ATOM 3167 C CA . LEU A 1 401 ? 10.609 6.234 -4.965 1 98.56 401 LEU A CA 1
ATOM 3168 C C . LEU A 1 401 ? 11.398 5.801 -6.195 1 98.56 401 LEU A C 1
ATOM 3170 O O . LEU A 1 401 ? 12.047 4.75 -6.188 1 98.56 401 LEU A O 1
ATOM 3174 N N . ALA A 1 402 ? 11.266 6.57 -7.234 1 98.19 402 ALA A N 1
ATOM 3175 C CA . ALA A 1 402 ? 11.969 6.246 -8.477 1 98.19 402 ALA A CA 1
ATOM 3176 C C . ALA A 1 402 ? 13.477 6.191 -8.25 1 98.19 402 ALA A C 1
ATOM 3178 O O . ALA A 1 402 ? 14.164 5.324 -8.797 1 98.19 402 ALA A O 1
ATOM 3179 N N . ILE A 1 403 ? 14.023 7.109 -7.508 1 98.5 403 ILE A N 1
ATOM 3180 C CA . ILE A 1 403 ? 15.445 7.133 -7.188 1 98.5 403 ILE A CA 1
ATOM 3181 C C . ILE A 1 403 ? 15.828 5.867 -6.426 1 98.5 403 ILE A C 1
ATOM 3183 O O . ILE A 1 403 ? 16.812 5.203 -6.762 1 98.5 403 ILE A O 1
ATOM 3187 N N . ALA A 1 404 ? 15.055 5.562 -5.395 1 98.5 404 ALA A N 1
ATOM 3188 C CA . ALA A 1 404 ? 15.32 4.379 -4.578 1 98.5 404 ALA A CA 1
ATOM 3189 C C . ALA A 1 404 ? 15.305 3.113 -5.43 1 98.5 404 ALA A C 1
ATOM 3191 O O . ALA A 1 404 ? 16.188 2.258 -5.301 1 98.5 404 ALA A O 1
ATOM 3192 N N . ARG A 1 405 ? 14.32 2.977 -6.273 1 96.5 405 ARG A N 1
ATOM 3193 C CA . ARG A 1 405 ? 14.156 1.797 -7.117 1 96.5 405 ARG A CA 1
ATOM 3194 C C . ARG A 1 405 ? 15.32 1.659 -8.094 1 96.5 405 ARG A C 1
ATOM 3196 O O . ARG A 1 405 ? 15.914 0.586 -8.211 1 96.5 405 ARG A O 1
ATOM 3203 N N . SER A 1 406 ? 15.602 2.748 -8.797 1 95.38 406 SER A N 1
ATOM 3204 C CA . SER A 1 406 ? 16.656 2.727 -9.805 1 95.38 406 SER A CA 1
ATOM 3205 C C . SER A 1 406 ? 18.016 2.445 -9.172 1 95.38 406 SER A C 1
ATOM 3207 O O . SER A 1 406 ? 18.797 1.653 -9.695 1 95.38 406 SER A O 1
ATOM 3209 N N . LEU A 1 407 ? 18.281 3.086 -8.07 1 96.06 407 LEU A N 1
ATOM 3210 C CA . LEU A 1 407 ? 19.547 2.846 -7.383 1 96.06 407 LEU A CA 1
ATOM 3211 C C . LEU A 1 407 ? 19.641 1.397 -6.918 1 96.06 407 LEU A C 1
ATOM 3213 O O . LEU A 1 407 ? 20.688 0.761 -7.074 1 96.06 407 LEU A O 1
ATOM 3217 N N . SER A 1 408 ? 18.594 0.859 -6.371 1 94.69 408 SER A N 1
ATOM 3218 C CA . SER A 1 408 ? 18.578 -0.49 -5.816 1 94.69 408 SER A CA 1
ATOM 3219 C C . SER A 1 408 ? 18.75 -1.539 -6.91 1 94.69 408 SER A C 1
ATOM 3221 O O . SER A 1 408 ? 19.25 -2.639 -6.648 1 94.69 408 SER A O 1
ATOM 3223 N N . SER A 1 409 ? 18.359 -1.21 -8.109 1 89.94 409 SER A N 1
ATOM 3224 C CA . SER A 1 409 ? 18.469 -2.162 -9.211 1 89.94 409 SER A CA 1
ATOM 3225 C C . SER A 1 409 ? 19.922 -2.535 -9.484 1 89.94 409 SER A C 1
ATOM 3227 O O . SER A 1 409 ? 20.188 -3.578 -10.078 1 89.94 409 SER A O 1
ATOM 3229 N N . TYR A 1 410 ? 20.859 -1.7 -9.047 1 88.69 410 TYR A N 1
ATOM 3230 C CA . TYR A 1 410 ? 22.281 -1.975 -9.211 1 88.69 410 TYR A CA 1
ATOM 3231 C C . TYR A 1 410 ? 22.781 -2.953 -8.156 1 88.69 410 TYR A C 1
ATOM 3233 O O . TYR A 1 410 ? 23.891 -3.48 -8.258 1 88.69 410 TYR A O 1
ATOM 3241 N N . PHE A 1 411 ? 21.938 -3.238 -7.168 1 89.69 411 PHE A N 1
ATOM 3242 C CA . PHE A 1 411 ? 22.406 -4.012 -6.027 1 89.69 411 PHE A CA 1
ATOM 3243 C C . PHE A 1 411 ? 21.453 -5.156 -5.715 1 89.69 411 PHE A C 1
ATOM 3245 O O . PHE A 1 411 ? 21.219 -5.469 -4.547 1 89.69 411 PHE A O 1
ATOM 3252 N N . LEU A 1 412 ? 20.891 -5.742 -6.684 1 87.19 412 LEU A N 1
ATOM 3253 C CA . LEU A 1 412 ? 19.922 -6.816 -6.512 1 87.19 412 LEU A CA 1
ATOM 3254 C C . LEU A 1 412 ? 20.547 -8.008 -5.805 1 87.19 412 LEU A C 1
ATOM 3256 O O . LEU A 1 412 ? 19.859 -8.781 -5.141 1 87.19 412 LEU A O 1
ATOM 3260 N N . ASP A 1 413 ? 21.828 -8.18 -5.879 1 82.19 413 ASP A N 1
ATOM 3261 C CA . ASP A 1 413 ? 22.562 -9.266 -5.234 1 82.19 413 ASP A CA 1
ATOM 3262 C C . ASP A 1 413 ? 22.578 -9.094 -3.719 1 82.19 413 ASP A C 1
ATOM 3264 O O . ASP A 1 413 ? 22.828 -10.047 -2.98 1 82.19 413 ASP A O 1
ATOM 3268 N N . GLN A 1 414 ? 22.297 -7.848 -3.303 1 89.19 414 GLN A N 1
ATOM 3269 C CA . GLN A 1 414 ? 22.328 -7.555 -1.875 1 89.19 414 GLN A CA 1
ATOM 3270 C C . GLN A 1 414 ? 20.969 -7.773 -1.229 1 89.19 414 GLN A C 1
ATOM 3272 O O . GLN A 1 414 ? 20.844 -7.715 -0.004 1 89.19 414 GLN A O 1
ATOM 3277 N N . ALA A 1 415 ? 20 -8.047 -2.064 1 91.62 415 ALA A N 1
ATOM 3278 C CA . ALA A 1 415 ? 18.672 -8.281 -1.513 1 91.62 415 ALA A CA 1
ATOM 3279 C C . ALA A 1 415 ? 18.656 -9.516 -0.618 1 91.62 415 ALA A C 1
ATOM 3281 O O . ALA A 1 415 ? 19.391 -10.477 -0.863 1 91.62 415 ALA A O 1
ATOM 3282 N N . PRO A 1 416 ? 17.844 -9.406 0.491 1 95.5 416 PRO A N 1
ATOM 3283 C CA . PRO A 1 416 ? 16.891 -8.352 0.852 1 95.5 416 PRO A CA 1
ATOM 3284 C C . PRO A 1 416 ? 17.531 -7.223 1.658 1 95.5 416 PRO A C 1
ATOM 3286 O O . PRO A 1 416 ? 18.438 -7.477 2.457 1 95.5 416 PRO A O 1
ATOM 3289 N N . PHE A 1 417 ? 17.062 -5.957 1.498 1 98.19 417 PHE A N 1
ATOM 3290 C CA . PHE A 1 417 ? 17.578 -4.883 2.336 1 98.19 417 PHE A CA 1
ATOM 3291 C C . PHE A 1 417 ? 16.594 -3.73 2.422 1 98.19 417 PHE A C 1
ATOM 3293 O O . PHE A 1 417 ? 15.688 -3.613 1.588 1 98.19 417 PHE A O 1
ATOM 3300 N N . TYR A 1 418 ? 16.703 -2.98 3.479 1 98.81 418 TYR A N 1
ATOM 3301 C CA . TYR A 1 418 ? 16.078 -1.668 3.615 1 98.81 418 TYR A CA 1
ATOM 3302 C C . TYR A 1 418 ? 16.984 -0.577 3.049 1 98.81 418 TYR A C 1
ATOM 3304 O O . TYR A 1 418 ? 18.203 -0.617 3.223 1 98.81 418 TYR A O 1
ATOM 3312 N N . LEU A 1 419 ? 16.406 0.375 2.359 1 98.88 419 LEU A N 1
ATOM 3313 C CA . LEU A 1 419 ? 17.109 1.578 1.92 1 98.88 419 LEU A CA 1
ATOM 3314 C C . LEU A 1 419 ? 16.469 2.828 2.516 1 98.88 419 LEU A C 1
ATOM 3316 O O . LEU A 1 419 ? 15.297 3.105 2.271 1 98.88 419 LEU A O 1
ATOM 3320 N N . LEU A 1 420 ? 17.266 3.561 3.242 1 98.75 420 LEU A N 1
ATOM 3321 C CA . LEU A 1 420 ? 16.781 4.719 3.979 1 98.75 420 LEU A CA 1
ATOM 3322 C C . LEU A 1 420 ? 17.094 6.012 3.232 1 98.75 420 LEU A C 1
ATOM 3324 O O . LEU A 1 420 ? 18.25 6.254 2.859 1 98.75 420 LEU A O 1
ATOM 3328 N N . LEU A 1 421 ? 16.062 6.816 3.012 1 98.62 421 LEU A N 1
ATOM 3329 C CA . LEU A 1 421 ? 16.156 8.164 2.457 1 98.62 421 LEU A CA 1
ATOM 3330 C C . LEU A 1 421 ? 15.32 9.141 3.279 1 98.62 421 LEU A C 1
ATOM 3332 O O . LEU A 1 421 ? 14.617 8.742 4.211 1 98.62 421 LEU A O 1
ATOM 3336 N N . LEU A 1 422 ? 15.469 10.398 2.912 1 98.5 422 LEU A N 1
ATOM 3337 C CA . LEU A 1 422 ? 14.523 11.438 3.297 1 98.5 422 LEU A CA 1
ATOM 3338 C C . LEU A 1 422 ? 13.766 11.961 2.082 1 98.5 422 LEU A C 1
ATOM 3340 O O . LEU A 1 422 ? 14.344 12.102 1.001 1 98.5 422 LEU A O 1
ATOM 3344 N N . GLN A 1 423 ? 12.523 12.148 2.236 1 97.88 423 GLN A N 1
ATOM 3345 C CA . GLN A 1 423 ? 11.75 12.875 1.24 1 97.88 423 GLN A CA 1
ATOM 3346 C C . GLN A 1 423 ? 11.336 14.25 1.767 1 97.88 423 GLN A C 1
ATOM 3348 O O . GLN A 1 423 ? 11.234 14.445 2.979 1 97.88 423 GLN A O 1
ATOM 3353 N N . PRO A 1 424 ? 11.156 15.234 0.815 1 97.25 424 PRO A N 1
ATOM 3354 C CA . PRO A 1 424 ? 10.531 16.484 1.242 1 97.25 424 PRO A CA 1
ATOM 3355 C C . PRO A 1 424 ? 9.133 16.297 1.812 1 97.25 424 PRO A C 1
ATOM 3357 O O . PRO A 1 424 ? 8.445 15.336 1.452 1 97.25 424 PRO A O 1
ATOM 3360 N N . PRO A 1 425 ? 8.773 17.156 2.74 1 96.56 425 PRO A N 1
ATOM 3361 C CA . PRO A 1 425 ? 9.422 18.406 3.156 1 96.56 425 PRO A CA 1
ATOM 3362 C C . PRO A 1 425 ? 10.219 18.25 4.453 1 96.56 425 PRO A C 1
ATOM 3364 O O . PRO A 1 425 ? 10.109 17.234 5.129 1 96.56 425 PRO A O 1
ATOM 3367 N N . TYR A 1 426 ? 11.062 19.156 4.746 1 96 426 TYR A N 1
ATOM 3368 C CA . TYR A 1 426 ? 11.734 19.344 6.027 1 96 426 TYR A CA 1
ATOM 3369 C C . TYR A 1 426 ? 11.242 20.594 6.727 1 96 426 TYR A C 1
ATOM 3371 O O . TYR A 1 426 ? 11.109 21.656 6.102 1 96 426 TYR A O 1
ATOM 3379 N N . TYR A 1 427 ? 10.875 20.453 8.016 1 95.75 427 TYR A N 1
ATOM 3380 C CA . TYR A 1 427 ? 10.547 21.578 8.883 1 95.75 427 TYR A CA 1
ATOM 3381 C C . TYR A 1 427 ? 11.562 21.719 10.016 1 95.75 427 TYR A C 1
ATOM 3383 O O . TYR A 1 427 ? 11.727 20.797 10.812 1 95.75 427 TYR A O 1
ATOM 3391 N N . PRO A 1 428 ? 12.266 22.812 10.094 1 94.38 428 PRO A N 1
ATOM 3392 C CA . PRO A 1 428 ? 13.055 23.031 11.312 1 94.38 428 PRO A CA 1
ATOM 3393 C C . PRO A 1 428 ? 12.18 23.328 12.539 1 94.38 428 PRO A C 1
ATOM 3395 O O . PRO A 1 428 ? 11.133 23.969 12.414 1 94.38 428 PRO A O 1
ATOM 3398 N N . HIS A 1 429 ? 12.539 22.781 13.734 1 95.19 429 HIS A N 1
ATOM 3399 C CA . HIS A 1 429 ? 11.914 23.25 14.961 1 95.19 429 HIS A CA 1
ATOM 3400 C C . HIS A 1 429 ? 12.391 24.656 15.336 1 95.19 429 HIS A C 1
ATOM 3402 O O . HIS A 1 429 ? 13.539 25 15.078 1 95.19 429 HIS A O 1
ATOM 3408 N N . VAL A 1 430 ? 11.477 25.469 15.883 1 95.06 430 VAL A N 1
ATOM 3409 C CA . VAL A 1 430 ? 11.82 26.844 16.234 1 95.06 430 VAL A CA 1
ATOM 3410 C C . VAL A 1 430 ? 11.219 27.188 17.609 1 95.06 430 VAL A C 1
ATOM 3412 O O . VAL A 1 430 ? 10.211 26.594 18.016 1 95.06 430 VAL A O 1
ATOM 3415 N N . LYS A 1 431 ? 11.805 28.062 18.344 1 95 431 LYS A N 1
ATOM 3416 C CA . LYS A 1 431 ? 11.328 28.578 19.625 1 95 431 LYS A CA 1
ATOM 3417 C C . LYS A 1 431 ? 11.898 29.969 19.891 1 95 431 LYS A C 1
ATOM 3419 O O . LYS A 1 431 ? 12.844 30.406 19.234 1 95 431 LYS A O 1
ATOM 3424 N N . LEU A 1 432 ? 11.336 30.672 20.797 1 95.38 432 LEU A N 1
ATOM 3425 C CA . LEU A 1 432 ? 11.852 31.969 21.219 1 95.38 432 LEU A CA 1
ATOM 3426 C C . LEU A 1 432 ? 13.164 31.812 21.969 1 95.38 432 LEU A C 1
ATOM 3428 O O . LEU A 1 432 ? 13.375 30.812 22.656 1 95.38 432 LEU A O 1
ATOM 3432 N N . ASN A 1 433 ? 14.016 32.688 21.781 1 92.38 433 ASN A N 1
ATOM 3433 C CA . ASN A 1 433 ? 15.227 32.812 22.578 1 92.38 433 ASN A CA 1
ATOM 3434 C C . ASN A 1 433 ? 14.992 33.625 23.844 1 92.38 433 ASN A C 1
ATOM 3436 O O . ASN A 1 433 ? 14.609 34.781 23.797 1 92.38 433 ASN A O 1
ATOM 3440 N N . GLU A 1 434 ? 15.273 33.094 24.922 1 90.12 434 GLU A N 1
ATOM 3441 C CA . GLU A 1 434 ? 14.945 33.719 26.203 1 90.12 434 GLU A CA 1
ATOM 3442 C C . GLU A 1 434 ? 15.625 35.062 26.359 1 90.12 434 GLU A C 1
ATOM 3444 O O . GLU A 1 434 ? 15.07 35.969 26.969 1 90.12 434 GLU A O 1
ATOM 3449 N N . LYS A 1 435 ? 16.781 35.281 25.844 1 91.81 435 LYS A N 1
ATOM 3450 C CA . LYS A 1 435 ? 17.531 36.5 26 1 91.81 435 LYS A CA 1
ATOM 3451 C C . LYS A 1 435 ? 17.125 37.531 24.938 1 91.81 435 LYS A C 1
ATOM 3453 O O . LYS A 1 435 ? 16.891 38.719 25.266 1 91.81 435 LYS A O 1
ATOM 3458 N N . GLU A 1 436 ? 16.906 37.062 23.766 1 90.44 436 GLU A N 1
ATOM 3459 C CA . GLU A 1 436 ? 16.703 37.969 22.656 1 90.44 436 GLU A CA 1
ATOM 3460 C C . GLU A 1 436 ? 15.227 38.312 22.5 1 90.44 436 GLU A C 1
ATOM 3462 O O . GLU A 1 436 ? 14.891 39.375 21.953 1 90.44 436 GLU A O 1
ATOM 3467 N N . ASP A 1 437 ? 14.336 37.469 23.031 1 94.75 437 ASP A N 1
ATOM 3468 C CA . ASP A 1 437 ? 12.914 37.656 22.734 1 94.75 437 ASP A CA 1
ATOM 3469 C C . ASP A 1 437 ? 12.117 37.906 24.016 1 94.75 437 ASP A C 1
ATOM 3471 O O . ASP A 1 437 ? 10.977 37.469 24.141 1 94.75 437 ASP A O 1
ATOM 3475 N N . GLN A 1 438 ? 12.641 38.625 24.859 1 93.19 438 GLN A N 1
ATOM 3476 C CA . GLN A 1 438 ? 12.047 38.906 26.172 1 93.19 438 GLN A CA 1
ATOM 3477 C C . GLN A 1 438 ? 10.711 39.625 26.031 1 93.19 438 GLN A C 1
ATOM 3479 O O . GLN A 1 438 ? 9.789 39.406 26.812 1 93.19 438 GLN A O 1
ATOM 3484 N N . LEU A 1 439 ? 10.656 40.469 25.109 1 91.88 439 LEU A N 1
ATOM 3485 C CA . LEU A 1 439 ? 9.43 41.25 24.891 1 91.88 439 LEU A CA 1
ATOM 3486 C C . LEU A 1 439 ? 8.266 40.344 24.531 1 91.88 439 LEU A C 1
ATOM 3488 O O . LEU A 1 439 ? 7.156 40.5 25.031 1 91.88 439 LEU A O 1
ATOM 3492 N N . LEU A 1 440 ? 8.5 39.438 23.703 1 95.62 440 LEU A N 1
ATOM 3493 C CA . LEU A 1 440 ? 7.453 38.5 23.297 1 95.62 440 LEU A CA 1
ATOM 3494 C C . LEU A 1 440 ? 7.07 37.562 24.453 1 95.62 440 LEU A C 1
ATOM 3496 O O . LEU A 1 440 ? 5.902 37.188 24.594 1 95.62 440 LEU A O 1
ATOM 3500 N N . LEU A 1 441 ? 8.016 37.219 25.219 1 95.75 441 LEU A N 1
ATOM 3501 C CA . LEU A 1 441 ? 7.73 36.375 26.391 1 95.75 441 LEU A CA 1
ATOM 3502 C C . LEU A 1 441 ? 6.832 37.094 27.375 1 95.75 441 LEU A C 1
ATOM 3504 O O . LEU A 1 441 ? 5.891 36.531 27.922 1 95.75 441 LEU A O 1
ATOM 3508 N N . THR A 1 442 ? 7.117 38.344 27.547 1 95.12 442 THR A N 1
ATOM 3509 C CA . THR A 1 442 ? 6.285 39.156 28.422 1 95.12 442 THR A CA 1
ATOM 3510 C C . THR A 1 442 ? 4.875 39.281 27.844 1 95.12 442 THR A C 1
ATOM 3512 O O . THR A 1 442 ? 3.891 39.219 28.578 1 95.12 442 THR A O 1
ATOM 3515 N N . LEU A 1 443 ? 4.852 39.5 26.594 1 96 443 LEU A N 1
ATOM 3516 C CA . LEU A 1 443 ? 3.566 39.625 25.922 1 96 443 LEU A CA 1
ATOM 3517 C C . LEU A 1 443 ? 2.723 38.375 26.125 1 96 443 LEU A C 1
ATOM 3519 O O . LEU A 1 443 ? 1.521 38.469 26.391 1 96 443 LEU A O 1
ATOM 3523 N N . THR A 1 444 ? 3.301 37.188 26 1 97.31 444 THR A N 1
ATOM 3524 C CA . THR A 1 444 ? 2.539 35.938 26.141 1 97.31 444 THR A CA 1
ATOM 3525 C C . THR A 1 444 ? 2.025 35.781 27.578 1 97.31 444 THR A C 1
ATOM 3527 O O . THR A 1 444 ? 0.937 35.25 27.797 1 97.31 444 THR A O 1
ATOM 3530 N N . ASN A 1 445 ? 2.787 36.281 28.484 1 96.31 445 ASN A N 1
ATOM 3531 C CA . ASN A 1 445 ? 2.316 36.281 29.875 1 96.31 445 ASN A CA 1
ATOM 3532 C C . ASN A 1 445 ? 1.101 37.188 30.031 1 96.31 445 ASN A C 1
ATOM 3534 O O . ASN A 1 445 ? 0.163 36.875 30.766 1 96.31 445 ASN A O 1
ATOM 3538 N N . ASP A 1 446 ? 1.197 38.312 29.422 1 96.19 446 ASP A N 1
ATOM 3539 C CA . ASP A 1 446 ? 0.061 39.219 29.469 1 96.19 446 ASP A CA 1
ATOM 3540 C C . ASP A 1 446 ? -1.186 38.594 28.875 1 96.19 446 ASP A C 1
ATOM 3542 O O . ASP A 1 446 ? -2.285 38.719 29.406 1 96.19 446 ASP A O 1
ATOM 3546 N N . LEU A 1 447 ? -1.004 37.969 27.75 1 97.5 447 LEU A N 1
ATOM 3547 C CA . LEU A 1 447 ? -2.127 37.344 27.078 1 97.5 447 LEU A CA 1
ATOM 3548 C C . LEU A 1 447 ? -2.756 36.281 27.969 1 97.5 447 LEU A C 1
ATOM 3550 O O . LEU A 1 447 ? -3.982 36.156 28.016 1 97.5 447 LEU A O 1
ATOM 3554 N N . GLN A 1 448 ? -1.908 35.469 28.625 1 97.19 448 GLN A N 1
ATOM 3555 C CA . GLN A 1 448 ? -2.4 34.469 29.562 1 97.19 448 GLN A CA 1
ATOM 3556 C C . GLN A 1 448 ? -3.23 35.094 30.672 1 97.19 448 GLN A C 1
ATOM 3558 O O . GLN A 1 448 ? -4.289 34.594 31.031 1 97.19 448 GLN A O 1
ATOM 3563 N N . ARG A 1 449 ? -2.795 36.219 31.172 1 96.69 449 ARG A N 1
ATOM 3564 C CA . ARG A 1 449 ? -3.479 36.906 32.25 1 96.69 449 ARG A CA 1
ATOM 3565 C C . ARG A 1 449 ? -4.812 37.469 31.797 1 96.69 449 ARG A C 1
ATOM 3567 O O . ARG A 1 449 ? -5.816 37.375 32.5 1 96.69 449 ARG A O 1
ATOM 3574 N N . ILE A 1 450 ? -4.801 38.062 30.641 1 96.94 450 ILE A N 1
ATOM 3575 C CA . ILE A 1 450 ? -6.039 38.625 30.094 1 96.94 450 ILE A CA 1
ATOM 3576 C C . ILE A 1 450 ? -7.062 37.5 29.922 1 96.94 450 ILE A C 1
ATOM 3578 O O . ILE A 1 450 ? -8.219 37.625 30.328 1 96.94 450 ILE A O 1
ATOM 3582 N N . GLY A 1 451 ? -6.633 36.438 29.297 1 96.06 451 GLY A N 1
ATOM 3583 C CA . GLY A 1 451 ? -7.527 35.312 29.094 1 96.06 451 GLY A CA 1
ATOM 3584 C C . GLY A 1 451 ? -8.102 34.75 30.375 1 96.06 451 GLY A C 1
ATOM 3585 O O . GLY A 1 451 ? -9.289 34.438 30.453 1 96.06 451 GLY A O 1
ATOM 3586 N N . THR A 1 452 ? -7.273 34.656 31.359 1 94 452 THR A N 1
ATOM 3587 C CA . THR A 1 452 ? -7.672 34.062 32.625 1 94 452 THR A CA 1
ATOM 3588 C C . THR A 1 452 ? -8.5 35 33.469 1 94 452 THR A C 1
ATOM 3590 O O . THR A 1 452 ? -9.57 34.656 33.969 1 94 452 THR A O 1
ATOM 3593 N N . GLU A 1 453 ? -8.078 36.188 33.594 1 95.12 453 GLU A N 1
ATOM 3594 C CA . GLU A 1 453 ? -8.68 37.156 34.531 1 95.12 453 GLU A CA 1
ATOM 3595 C C . GLU A 1 453 ? -9.938 37.781 33.938 1 95.12 453 GLU A C 1
ATOM 3597 O O . GLU A 1 453 ? -10.898 38.031 34.656 1 95.12 453 GLU A O 1
ATOM 3602 N N . SER A 1 454 ? -9.945 38.031 32.719 1 95.19 454 SER A N 1
ATOM 3603 C CA . SER A 1 454 ? -11.07 38.75 32.125 1 95.19 454 SER A CA 1
ATOM 3604 C C . SER A 1 454 ? -12.102 37.781 31.547 1 95.19 454 SER A C 1
ATOM 3606 O O . SER A 1 454 ? -13.297 38.094 31.531 1 95.19 454 SER A O 1
ATOM 3608 N N . PHE A 1 455 ? -11.672 36.656 31.125 1 96.31 455 PHE A N 1
ATOM 3609 C CA . PHE A 1 455 ? -12.586 35.812 30.359 1 96.31 455 PHE A CA 1
ATOM 3610 C C . PHE A 1 455 ? -12.727 34.438 31.016 1 96.31 455 PHE A C 1
ATOM 3612 O O . PHE A 1 455 ? -13.492 33.594 30.531 1 96.31 455 PHE A O 1
ATOM 3619 N N . GLN A 1 456 ? -12.023 34.094 32.031 1 94.44 456 GLN A N 1
ATOM 3620 C CA . GLN A 1 456 ? -12.078 32.844 32.781 1 94.44 456 GLN A CA 1
ATOM 3621 C C . GLN A 1 456 ? -11.727 31.656 31.891 1 94.44 456 GLN A C 1
ATOM 3623 O O . GLN A 1 456 ? -12.344 30.594 31.969 1 94.44 456 GLN A O 1
ATOM 3628 N N . GLU A 1 457 ? -10.875 31.969 30.906 1 94.88 457 GLU A N 1
ATOM 3629 C CA . GLU A 1 457 ? -10.32 30.906 30.078 1 94.88 457 GLU A CA 1
ATOM 3630 C C . GLU A 1 457 ? -9.039 30.344 30.688 1 94.88 457 GLU A C 1
ATOM 3632 O O . GLU A 1 457 ? -8.234 31.078 31.25 1 94.88 457 GLU A O 1
ATOM 3637 N N . SER A 1 458 ? -8.883 29.047 30.641 1 93.69 458 SER A N 1
ATOM 3638 C CA . SER A 1 458 ? -7.629 28.422 31.031 1 93.69 458 SER A CA 1
ATOM 3639 C C . SER A 1 458 ? -6.613 28.453 29.891 1 93.69 458 SER A C 1
ATOM 3641 O O . SER A 1 458 ? -6.602 27.562 29.047 1 93.69 458 SER A O 1
ATOM 3643 N N . ILE A 1 459 ? -5.75 29.406 29.891 1 95 459 ILE A N 1
ATOM 3644 C CA . ILE A 1 459 ? -4.734 29.562 28.859 1 95 459 ILE A CA 1
ATOM 3645 C C . ILE A 1 459 ? -3.391 29.047 29.359 1 95 459 ILE A C 1
ATOM 3647 O O . ILE A 1 459 ? -2.906 29.484 30.406 1 95 459 ILE A O 1
ATOM 3651 N N . VAL A 1 460 ? -2.824 28.125 28.688 1 94.06 460 VAL A N 1
ATOM 3652 C CA . VAL A 1 460 ? -1.53 27.531 29.016 1 94.06 460 VAL A CA 1
ATOM 3653 C C . VAL A 1 460 ? -0.485 27.969 28 1 94.06 460 VAL A C 1
ATOM 3655 O O . VAL A 1 460 ? -0.761 28 26.797 1 94.06 460 VAL A O 1
ATOM 3658 N N . LEU A 1 461 ? 0.64 28.375 28.5 1 95.25 461 LEU A N 1
ATOM 3659 C CA . LEU A 1 461 ? 1.759 28.703 27.625 1 95.25 461 LEU A CA 1
ATOM 3660 C C . LEU A 1 461 ? 2.592 27.453 27.328 1 95.25 461 LEU A C 1
ATOM 3662 O O . LEU A 1 461 ? 2.996 26.734 28.234 1 95.25 461 LEU A O 1
ATOM 3666 N N . LYS A 1 462 ? 2.791 27.172 26.047 1 94 462 LYS A N 1
ATOM 3667 C CA . LYS A 1 462 ? 3.639 26.078 25.594 1 94 462 LYS A CA 1
ATOM 3668 C C . LYS A 1 462 ? 4.672 26.562 24.578 1 94 462 LYS A C 1
ATOM 3670 O O . LYS A 1 462 ? 4.438 27.562 23.875 1 94 462 LYS A O 1
ATOM 3675 N N . THR A 1 463 ? 5.723 25.891 24.562 1 95.12 463 THR A N 1
ATOM 3676 C CA . THR A 1 463 ? 6.766 26.297 23.625 1 95.12 463 THR A CA 1
ATOM 3677 C C . THR A 1 463 ? 6.445 25.812 22.219 1 95.12 463 THR A C 1
ATOM 3679 O O . THR A 1 463 ? 6.488 26.578 21.266 1 95.12 463 THR A O 1
ATOM 3682 N N . PHE A 1 464 ? 6.109 24.516 22.125 1 94.75 464 PHE A N 1
ATOM 3683 C CA . PHE A 1 464 ? 6.062 23.922 20.797 1 94.75 464 PHE A CA 1
ATOM 3684 C C . PHE A 1 464 ? 4.625 23.641 20.375 1 94.75 464 PHE A C 1
ATOM 3686 O O . PHE A 1 464 ? 3.92 22.875 21.031 1 94.75 464 PHE A O 1
ATOM 3693 N N . PHE A 1 465 ? 4.215 24.25 19.25 1 94.38 465 PHE A N 1
ATOM 3694 C CA . PHE A 1 465 ? 2.982 23.859 18.578 1 94.38 465 PHE A CA 1
ATOM 3695 C C . PHE A 1 465 ? 3.127 22.469 17.938 1 94.38 465 PHE A C 1
ATOM 3697 O O . PHE A 1 465 ? 3.998 22.266 17.094 1 94.38 465 PHE A O 1
ATOM 3704 N N . PRO A 1 466 ? 2.33 21.531 18.234 1 91.44 466 PRO A N 1
ATOM 3705 C CA . PRO A 1 466 ? 2.541 20.141 17.797 1 91.44 466 PRO A CA 1
ATOM 3706 C C . PRO A 1 466 ? 2.025 19.891 16.391 1 91.44 466 PRO A C 1
ATOM 3708 O O . PRO A 1 466 ? 2.322 18.844 15.789 1 91.44 466 PRO A O 1
ATOM 3711 N N . GLY A 1 467 ? 1.3 20.734 15.789 1 90.81 467 GLY A N 1
ATOM 3712 C CA . GLY A 1 467 ? 0.63 20.5 14.516 1 90.81 467 GLY A CA 1
ATOM 3713 C C . GLY A 1 467 ? 1.463 20.906 13.312 1 90.81 467 GLY A C 1
ATOM 3714 O O . GLY A 1 467 ? 0.963 20.938 12.188 1 90.81 467 GLY A O 1
ATOM 3715 N N . LEU A 1 468 ? 2.66 21.281 13.453 1 90.31 468 LEU A N 1
ATOM 3716 C CA . LEU A 1 468 ? 3.488 21.812 12.375 1 90.31 468 LEU A CA 1
ATOM 3717 C C . LEU A 1 468 ? 2.941 23.141 11.883 1 90.31 468 LEU A C 1
ATOM 3719 O O . LEU A 1 468 ? 1.726 23.328 11.781 1 90.31 468 LEU A O 1
ATOM 3723 N N . SER A 1 469 ? 3.768 24.016 11.695 1 93.75 469 SER A N 1
ATOM 3724 C CA . SER A 1 469 ? 3.365 25.344 11.25 1 93.75 469 SER A CA 1
ATOM 3725 C C . SER A 1 469 ? 4.422 25.969 10.336 1 93.75 469 SER A C 1
ATOM 3727 O O . SER A 1 469 ? 5.613 25.688 10.484 1 93.75 469 SER A O 1
ATOM 3729 N N . ASP A 1 470 ? 3.986 26.781 9.5 1 97 470 ASP A N 1
ATOM 3730 C CA . ASP A 1 470 ? 4.875 27.469 8.562 1 97 470 ASP A CA 1
ATOM 3731 C C . ASP A 1 470 ? 5.781 28.453 9.289 1 97 470 ASP A C 1
ATOM 3733 O O . ASP A 1 470 ? 6.75 28.953 8.719 1 97 470 ASP A O 1
ATOM 3737 N N . VAL A 1 471 ? 5.539 28.672 10.586 1 96.56 471 VAL A N 1
ATOM 3738 C CA . VAL A 1 471 ? 6.406 29.562 11.352 1 96.56 471 VAL A CA 1
ATOM 3739 C C . VAL A 1 471 ? 7.824 28.98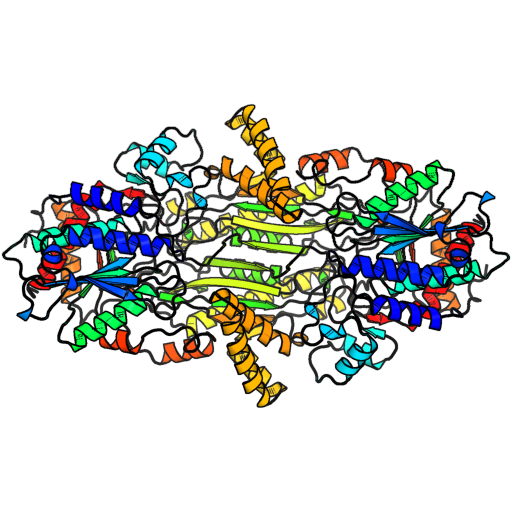4 11.391 1 96.56 471 VAL A C 1
ATOM 3741 O O . VAL A 1 471 ? 8.789 29.719 11.633 1 96.56 471 VAL A O 1
ATOM 3744 N N . SER A 1 472 ? 7.914 27.703 11.086 1 96 472 SER A N 1
ATOM 3745 C CA . SER A 1 472 ? 9.203 27.016 11.062 1 96 472 SER A CA 1
ATOM 3746 C C . SER A 1 472 ? 10.148 27.656 10.055 1 96 472 SER A C 1
ATOM 3748 O O . SER A 1 472 ? 11.367 27.531 10.164 1 96 472 SER A O 1
ATOM 3750 N N . TYR A 1 473 ? 9.617 28.422 9.133 1 96.69 473 TYR A N 1
ATOM 3751 C CA . TYR A 1 473 ? 10.43 28.953 8.047 1 96.69 473 TYR A CA 1
ATOM 3752 C C . TYR A 1 473 ? 10.656 30.453 8.227 1 96.69 473 TYR A C 1
ATOM 3754 O O . TYR A 1 473 ? 10.914 31.172 7.25 1 96.69 473 TYR A O 1
ATOM 3762 N N . LEU A 1 474 ? 10.547 30.984 9.445 1 96.38 474 LEU A N 1
ATOM 3763 C CA . LEU A 1 474 ? 10.766 32.406 9.68 1 96.38 474 LEU A CA 1
ATOM 3764 C C . LEU A 1 474 ? 12.031 32.656 10.484 1 96.38 474 LEU A C 1
ATOM 3766 O O . LEU A 1 474 ? 12.469 33.781 10.656 1 96.38 474 LEU A O 1
ATOM 3770 N N . ARG A 1 475 ? 12.555 31.516 10.984 1 92.38 475 ARG A N 1
ATOM 3771 C CA . ARG A 1 475 ? 13.781 31.656 11.766 1 92.38 475 ARG A CA 1
ATOM 3772 C C . ARG A 1 475 ? 14.641 30.391 11.656 1 92.38 475 ARG A C 1
ATOM 3774 O O . ARG A 1 475 ? 14.117 29.281 11.641 1 92.38 475 ARG A O 1
ATOM 3781 N N . SER A 1 476 ? 15.875 30.609 11.445 1 82.75 476 SER A N 1
ATOM 3782 C CA . SER A 1 476 ? 16.828 29.5 11.461 1 82.75 476 SER A CA 1
ATOM 3783 C C . SER A 1 476 ? 18.109 29.875 12.195 1 82.75 476 SER A C 1
ATOM 3785 O O . SER A 1 476 ? 18.578 31.016 12.086 1 82.75 476 SER A O 1
ATOM 3787 N N . HIS A 1 477 ? 18.562 28.984 13.039 1 71.38 477 HIS A N 1
ATOM 3788 C CA . HIS A 1 477 ? 19.797 29.297 13.75 1 71.38 477 HIS A CA 1
ATOM 3789 C C . HIS A 1 477 ? 21.016 28.75 13 1 71.38 477 HIS A C 1
ATOM 3791 O O . HIS A 1 477 ? 22.109 28.641 13.562 1 71.38 477 HIS A O 1
ATOM 3797 N N . GLY A 1 478 ? 20.859 28.594 11.711 1 62.09 478 GLY A N 1
ATOM 3798 C CA . GLY A 1 478 ? 21.969 28.359 10.797 1 62.09 478 GLY A CA 1
ATOM 3799 C C . GLY A 1 478 ? 22.766 27.109 11.109 1 62.09 478 GLY A C 1
ATOM 3800 O O . GLY A 1 478 ? 23.984 27.094 11.008 1 62.09 478 GLY A O 1
ATOM 3801 N N . GLU A 1 479 ? 22.172 26.062 11.273 1 65.94 479 GLU A N 1
ATOM 3802 C CA . GLU A 1 479 ? 23.016 24.938 11.617 1 65.94 479 GLU A CA 1
ATOM 3803 C C . GLU A 1 479 ? 23.5 24.203 10.367 1 65.94 479 GLU A C 1
ATOM 3805 O O . GLU A 1 479 ? 22.719 23.547 9.68 1 65.94 479 GLU A O 1
ATOM 3810 N N . THR A 1 480 ? 24.719 24.5 9.992 1 73.25 480 THR A N 1
ATOM 3811 C CA . THR A 1 480 ? 25.422 23.875 8.875 1 73.25 480 THR A CA 1
ATOM 3812 C C . THR A 1 480 ? 25.25 22.359 8.898 1 73.25 480 THR A C 1
ATOM 3814 O O . THR A 1 480 ? 25.125 21.734 7.848 1 73.25 480 THR A O 1
ATOM 3817 N N . GLN A 1 481 ? 25.109 21.891 9.93 1 84.12 481 GLN A N 1
ATOM 3818 C CA . GLN A 1 481 ? 25 20.453 10.078 1 84.12 481 GLN A CA 1
ATOM 3819 C C . GLN A 1 481 ? 23.672 19.938 9.523 1 84.12 481 GLN A C 1
ATOM 3821 O O . GLN A 1 481 ? 23.625 18.828 8.961 1 84.12 481 GLN A O 1
ATOM 3826 N N . VAL A 1 482 ? 22.672 20.734 9.578 1 88.75 482 VAL A N 1
ATOM 3827 C CA . VAL A 1 482 ? 21.359 20.344 9.078 1 88.75 482 VAL A CA 1
ATOM 3828 C C . VAL A 1 482 ? 21.406 20.234 7.555 1 88.75 482 VAL A C 1
ATOM 3830 O O . VAL A 1 482 ? 20.922 19.25 6.984 1 88.75 482 VAL A O 1
ATOM 3833 N N . GLU A 1 483 ? 22.031 21.156 6.945 1 89.88 483 GLU A N 1
ATOM 3834 C CA . GLU A 1 483 ? 22.109 21.156 5.488 1 89.88 483 GLU A CA 1
ATOM 3835 C C . GLU A 1 483 ? 22.906 19.953 4.98 1 89.88 483 GLU A C 1
ATOM 3837 O O . GLU A 1 483 ? 22.547 19.344 3.969 1 89.88 483 GLU A O 1
ATOM 3842 N N . THR A 1 484 ? 23.922 19.656 5.711 1 92.62 484 THR A N 1
ATOM 3843 C CA . THR A 1 484 ? 24.75 18.516 5.332 1 92.62 484 THR A CA 1
ATOM 3844 C C . THR A 1 484 ? 23.953 17.219 5.43 1 92.62 484 THR A C 1
ATOM 3846 O O . THR A 1 484 ? 24.062 16.359 4.555 1 92.62 484 THR A O 1
ATOM 3849 N N . THR A 1 485 ? 23.219 17.109 6.438 1 94.5 485 THR A N 1
ATOM 3850 C CA . THR A 1 485 ? 22.422 15.898 6.637 1 94.5 485 THR A CA 1
ATOM 3851 C C . THR A 1 485 ? 21.328 15.789 5.57 1 94.5 485 THR A C 1
ATOM 3853 O O . THR A 1 485 ? 21.062 14.703 5.055 1 94.5 485 THR A O 1
ATOM 3856 N N . LEU A 1 486 ? 20.688 16.906 5.301 1 95.75 486 LEU A N 1
ATOM 3857 C CA . LEU A 1 486 ? 19.656 16.891 4.254 1 95.75 486 LEU A CA 1
ATOM 3858 C C . LEU A 1 486 ? 20.266 16.516 2.908 1 95.75 486 LEU A C 1
ATOM 3860 O O . LEU A 1 486 ? 19.688 15.727 2.16 1 95.75 486 LEU A O 1
ATOM 3864 N N . ASP A 1 487 ? 21.469 17.031 2.68 1 95.5 487 ASP A N 1
ATOM 3865 C CA . ASP A 1 487 ? 22.172 16.703 1.441 1 95.5 487 ASP A CA 1
ATOM 3866 C C . ASP A 1 487 ? 22.484 15.211 1.377 1 95.5 487 ASP A C 1
ATOM 3868 O O . ASP A 1 487 ? 22.5 14.617 0.296 1 95.5 487 ASP A O 1
ATOM 3872 N N . THR A 1 488 ? 22.75 14.648 2.459 1 96.56 488 THR A N 1
ATOM 3873 C CA . THR A 1 488 ? 23.203 13.258 2.551 1 96.56 488 THR A CA 1
ATOM 3874 C C . THR A 1 488 ? 22.016 12.305 2.355 1 96.56 488 THR A C 1
ATOM 3876 O O . THR A 1 488 ? 22.141 11.297 1.654 1 96.56 488 THR A O 1
ATOM 3879 N N . PHE A 1 489 ? 20.891 12.625 2.941 1 98.06 489 PHE A N 1
ATOM 3880 C CA . PHE A 1 489 ? 19.844 11.609 3.041 1 98.06 489 PHE A CA 1
ATOM 3881 C C . PHE A 1 489 ? 18.672 11.953 2.125 1 98.06 489 PHE A C 1
ATOM 3883 O O . PHE A 1 489 ? 17.812 11.102 1.856 1 98.06 489 PHE A O 1
ATOM 3890 N N . MET A 1 490 ? 18.578 13.219 1.639 1 98.44 490 MET A N 1
ATOM 3891 C CA . MET A 1 490 ? 17.469 13.656 0.788 1 98.44 490 MET A CA 1
ATOM 3892 C C . MET A 1 490 ? 17.953 13.93 -0.633 1 98.44 490 MET A C 1
ATOM 3894 O O . MET A 1 490 ? 18.328 15.055 -0.96 1 98.44 490 MET A O 1
ATOM 3898 N N . PRO A 1 491 ? 17.797 13 -1.494 1 98.25 491 PRO A N 1
ATOM 3899 C CA . PRO A 1 491 ? 18.375 13.156 -2.832 1 98.25 491 PRO A CA 1
ATOM 3900 C C . PRO A 1 491 ? 17.766 14.328 -3.604 1 98.25 491 PRO A C 1
ATOM 3902 O O . PRO A 1 491 ? 18.422 14.891 -4.484 1 98.25 491 PRO A O 1
ATOM 3905 N N . LEU A 1 492 ? 16.609 14.766 -3.23 1 97.94 492 LEU A N 1
ATOM 3906 C CA . LEU A 1 492 ? 15.945 15.836 -3.959 1 97.94 492 LEU A CA 1
ATOM 3907 C C . LEU A 1 492 ? 16.391 17.203 -3.445 1 97.94 492 LEU A C 1
ATOM 3909 O O . LEU A 1 492 ? 16.125 18.219 -4.09 1 97.94 492 LEU A O 1
ATOM 3913 N N . TYR A 1 493 ? 17.078 17.266 -2.271 1 97.06 493 TYR A N 1
ATOM 3914 C CA . TYR A 1 493 ? 17.516 18.516 -1.686 1 97.06 493 TYR A CA 1
ATOM 3915 C C . TYR A 1 493 ? 18.5 19.234 -2.607 1 97.06 493 TYR A C 1
ATOM 3917 O O . TYR A 1 493 ? 19.469 18.641 -3.08 1 97.06 493 TYR A O 1
ATOM 3925 N N . GLN A 1 494 ? 18.25 20.469 -2.943 1 94.56 494 GLN A N 1
ATOM 3926 C CA . GLN A 1 494 ? 19.031 21.328 -3.82 1 94.56 494 GLN A CA 1
ATOM 3927 C C . GLN A 1 494 ? 19 20.828 -5.262 1 94.56 494 GLN A C 1
ATOM 3929 O O . GLN A 1 494 ? 19.828 21.219 -6.082 1 94.56 494 GLN A O 1
ATOM 3934 N N . GLN A 1 495 ? 18.219 19.891 -5.52 1 95.19 495 GLN A N 1
ATOM 3935 C CA . GLN A 1 495 ? 17.922 19.453 -6.883 1 95.19 495 GLN A CA 1
ATOM 3936 C C . GLN A 1 495 ? 16.547 19.938 -7.328 1 95.19 495 GLN A C 1
ATOM 3938 O O . GLN A 1 495 ? 16.438 20.891 -8.094 1 95.19 495 GLN A O 1
ATOM 3943 N N . ASN A 1 496 ? 15.57 19.359 -6.738 1 95.31 496 ASN A N 1
ATOM 3944 C CA . ASN A 1 496 ? 14.211 19.797 -7.066 1 95.31 496 ASN A CA 1
ATOM 3945 C C . ASN A 1 496 ? 13.492 20.344 -5.848 1 95.31 496 ASN A C 1
ATOM 3947 O O . ASN A 1 496 ? 12.391 20.891 -5.965 1 95.31 496 ASN A O 1
ATOM 3951 N N . TYR A 1 497 ? 14.055 20.203 -4.711 1 96.06 497 TYR A N 1
ATOM 3952 C CA . TYR A 1 497 ? 13.523 20.766 -3.469 1 96.06 497 TYR A CA 1
ATOM 3953 C C . TYR A 1 497 ? 14.477 21.797 -2.893 1 96.06 497 TYR A C 1
ATOM 3955 O O . TYR A 1 497 ? 15.594 21.469 -2.48 1 96.06 497 TYR A O 1
ATOM 3963 N N . HIS A 1 498 ? 14.055 23.047 -2.875 1 94.94 498 HIS A N 1
ATOM 3964 C CA . HIS A 1 498 ? 14.891 24.172 -2.436 1 94.94 498 HIS A CA 1
ATOM 3965 C C . HIS A 1 498 ? 14.227 24.938 -1.299 1 94.94 498 HIS A C 1
ATOM 3967 O O . HIS A 1 498 ? 13.156 25.516 -1.482 1 94.94 498 HIS A O 1
ATOM 3973 N N . ILE A 1 499 ? 14.812 24.922 -0.154 1 93.94 499 ILE A N 1
ATOM 3974 C CA . ILE A 1 499 ? 14.383 25.75 0.961 1 93.94 499 ILE A CA 1
ATOM 3975 C C . ILE A 1 499 ? 15.125 27.094 0.926 1 93.94 499 ILE A C 1
ATOM 3977 O O . ILE A 1 499 ? 16.344 27.125 0.799 1 93.94 499 ILE A O 1
ATOM 3981 N N . PRO A 1 500 ? 14.477 28.172 0.986 1 93.56 500 PRO A N 1
ATOM 3982 C CA . PRO A 1 500 ? 15.164 29.453 0.978 1 93.56 500 PRO A CA 1
ATOM 3983 C C . PRO A 1 500 ? 15.867 29.766 2.301 1 93.56 500 PRO A C 1
ATOM 3985 O O . PRO A 1 500 ? 15.539 30.75 2.961 1 93.56 500 PRO A O 1
ATOM 3988 N N . MET A 1 501 ? 16.891 29.094 2.572 1 89.69 501 MET A N 1
ATOM 3989 C CA . MET A 1 501 ? 17.578 29.156 3.861 1 89.69 501 MET A CA 1
ATOM 3990 C C . MET A 1 501 ? 18.188 30.531 4.086 1 89.69 501 MET A C 1
ATOM 3992 O O . MET A 1 501 ? 18.156 31.047 5.203 1 89.69 501 MET A O 1
ATOM 3996 N N . ALA A 1 502 ? 18.734 31.109 3.039 1 89.25 502 ALA A N 1
ATOM 3997 C CA . ALA A 1 502 ? 19.359 32.438 3.162 1 89.25 502 ALA A CA 1
ATOM 3998 C C . ALA A 1 502 ? 18.328 33.469 3.574 1 89.25 502 ALA A C 1
ATOM 4000 O O . ALA A 1 502 ? 18.594 34.312 4.445 1 89.25 502 ALA A O 1
ATOM 4001 N N . ALA A 1 503 ? 17.234 33.406 2.943 1 93.81 503 ALA A N 1
ATOM 4002 C CA . ALA A 1 503 ? 16.156 34.344 3.27 1 93.81 503 ALA A CA 1
ATOM 4003 C C . ALA A 1 503 ? 15.656 34.156 4.695 1 93.81 503 ALA A C 1
ATOM 4005 O O . ALA A 1 503 ? 15.391 35.125 5.414 1 93.81 503 ALA A O 1
ATOM 4006 N N . ILE A 1 504 ? 15.523 32.906 5.105 1 94.12 504 ILE A N 1
ATOM 4007 C CA . ILE A 1 504 ? 15.039 32.562 6.438 1 94.12 504 ILE A CA 1
ATOM 4008 C C . ILE A 1 504 ? 16 33.094 7.492 1 94.12 504 ILE A C 1
ATOM 4010 O O . ILE A 1 504 ? 15.578 33.656 8.5 1 94.12 504 ILE A O 1
ATOM 4014 N N . GLN A 1 505 ? 17.266 32.906 7.238 1 90.19 505 GLN A N 1
ATOM 4015 C CA . GLN A 1 505 ? 18.281 33.344 8.164 1 90.19 505 GLN A CA 1
ATOM 4016 C C . GLN A 1 505 ? 18.297 34.875 8.25 1 90.19 505 GLN A C 1
ATOM 4018 O O . GLN A 1 505 ? 18.469 35.438 9.336 1 90.19 505 GLN A O 1
ATOM 4023 N N . GLN A 1 506 ? 18.125 35.469 7.105 1 91.19 506 GLN A N 1
ATOM 4024 C CA . GLN A 1 506 ? 18.094 36.938 7.055 1 91.19 506 GLN A CA 1
ATOM 4025 C C . GLN A 1 506 ? 16.906 37.5 7.844 1 91.19 506 GLN A C 1
ATOM 4027 O O . GLN A 1 506 ? 17.031 38.469 8.57 1 91.19 506 GLN A O 1
ATOM 4032 N N . LEU A 1 507 ? 15.797 36.906 7.727 1 94.44 507 LEU A N 1
ATOM 4033 C CA . LEU A 1 507 ? 14.57 37.375 8.367 1 94.44 507 LEU A CA 1
ATOM 4034 C C . LEU A 1 507 ? 14.648 37.219 9.883 1 94.44 507 LEU A C 1
ATOM 4036 O O . LEU A 1 507 ? 14.438 38.156 10.633 1 94.44 507 LEU A O 1
ATOM 4040 N N . ASN A 1 508 ? 15.047 35.969 10.359 1 93.62 508 ASN A N 1
ATOM 4041 C CA . ASN A 1 508 ? 15.188 35.656 11.781 1 93.62 508 ASN A CA 1
ATOM 4042 C C . ASN A 1 508 ? 14.062 36.281 12.602 1 93.62 508 ASN A C 1
ATOM 4044 O O . ASN A 1 508 ? 14.32 36.969 13.594 1 93.62 508 ASN A O 1
ATOM 4048 N N . ILE A 1 509 ? 12.852 36.062 12.227 1 95.88 509 ILE A N 1
ATOM 4049 C CA . ILE A 1 509 ? 11.688 36.688 12.852 1 95.88 509 ILE A CA 1
ATOM 4050 C C . ILE A 1 509 ? 11.164 35.812 13.969 1 95.88 509 ILE A C 1
ATOM 4052 O O . ILE A 1 509 ? 10.859 34.625 13.742 1 95.88 509 ILE A O 1
ATOM 4056 N N . PRO A 1 510 ? 11.094 36.281 15.219 1 96.12 510 PRO A N 1
ATOM 4057 C CA . PRO A 1 510 ? 10.469 35.5 16.281 1 96.12 510 PRO A CA 1
ATOM 4058 C C . PRO A 1 510 ? 8.961 35.344 16.125 1 96.12 510 PRO A C 1
ATOM 4060 O O . PRO A 1 510 ? 8.312 36.25 15.602 1 96.12 510 PRO A O 1
ATOM 4063 N N . THR A 1 511 ? 8.406 34.281 16.625 1 96.88 511 THR A N 1
ATOM 4064 C CA . THR A 1 511 ? 7 34 16.344 1 96.88 511 THR A CA 1
ATOM 4065 C C . THR A 1 511 ? 6.273 33.562 17.609 1 96.88 511 THR A C 1
ATOM 4067 O O . THR A 1 511 ? 6.883 32.969 18.5 1 96.88 511 THR A O 1
ATOM 4070 N N . ILE A 1 512 ? 5.027 33.844 17.734 1 97.44 512 ILE A N 1
ATOM 4071 C CA . ILE A 1 512 ? 4.098 33.25 18.703 1 97.44 512 ILE A CA 1
ATOM 4072 C C . ILE A 1 512 ? 2.822 32.812 17.984 1 97.44 512 ILE A C 1
ATOM 4074 O O . ILE A 1 512 ? 2.541 33.25 16.875 1 97.44 512 ILE A O 1
ATOM 4078 N N . ASN A 1 513 ? 2.117 31.906 18.594 1 97.62 513 ASN A N 1
ATOM 4079 C CA . ASN A 1 513 ? 0.85 31.438 18.047 1 97.62 513 ASN A CA 1
ATOM 4080 C C . ASN A 1 513 ? -0.321 31.797 18.969 1 97.62 513 ASN A C 1
ATOM 4082 O O . ASN A 1 513 ? -0.363 31.375 20.125 1 97.62 513 ASN A O 1
ATOM 4086 N N . VAL A 1 514 ? -1.148 32.625 18.5 1 97.81 514 VAL A N 1
ATOM 4087 C CA . VAL A 1 514 ? -2.412 32.969 19.141 1 97.81 514 VAL A CA 1
ATOM 4088 C C . VAL A 1 514 ? -3.574 32.625 18.203 1 97.81 514 VAL A C 1
ATOM 4090 O O . VAL A 1 514 ? -3.822 33.344 17.234 1 97.81 514 VAL A O 1
ATOM 4093 N N . GLY A 1 515 ? -4.25 31.562 18.5 1 96.62 515 GLY A N 1
ATOM 4094 C CA . GLY A 1 515 ? -5.234 31.078 17.547 1 96.62 515 GLY A CA 1
ATOM 4095 C C . GLY A 1 515 ? -6.539 30.656 18.203 1 96.62 515 GLY A C 1
ATOM 4096 O O . GLY A 1 515 ? -6.695 30.766 19.422 1 96.62 515 GLY A O 1
ATOM 4097 N N . PRO A 1 516 ? -7.48 30.312 17.375 1 97.06 516 PRO A N 1
ATOM 4098 C CA . PRO A 1 516 ? -8.773 29.828 17.859 1 97.06 516 PRO A CA 1
ATOM 4099 C C . PRO A 1 516 ? -8.672 28.438 18.5 1 97.06 516 PRO A C 1
ATOM 4101 O O . PRO A 1 516 ? -7.57 27.922 18.688 1 97.06 516 PRO A O 1
ATOM 4104 N N . PHE A 1 517 ? -9.859 28 18.969 1 95.69 517 PHE A N 1
ATOM 4105 C CA . PHE A 1 517 ? -9.945 26.688 19.594 1 95.69 517 PHE A CA 1
ATOM 4106 C C . PHE A 1 517 ? -10.984 25.812 18.906 1 95.69 517 PHE A C 1
ATOM 4108 O O . PHE A 1 517 ? -12.094 26.281 18.609 1 95.69 517 PHE A O 1
ATOM 4115 N N . GLY A 1 518 ? -10.578 24.656 18.594 1 93.25 518 GLY A N 1
ATOM 4116 C CA . GLY A 1 518 ? -11.484 23.672 18.031 1 93.25 518 GLY A CA 1
ATOM 4117 C C . GLY A 1 518 ? -11.094 22.25 18.344 1 93.25 518 GLY A C 1
ATOM 4118 O O . GLY A 1 518 ? -10.188 22.016 19.156 1 93.25 518 GLY A O 1
ATOM 4119 N N . LYS A 1 519 ? -11.891 21.281 17.828 1 91.06 519 LYS A N 1
ATOM 4120 C CA . LYS A 1 519 ? -11.664 19.859 18.078 1 91.06 519 LYS A CA 1
ATOM 4121 C C . LYS A 1 519 ? -11.625 19.078 16.766 1 91.06 519 LYS A C 1
ATOM 4123 O O . LYS A 1 519 ? -12.305 19.438 15.797 1 91.06 519 LYS A O 1
ATOM 4128 N N . ASP A 1 520 ? -10.773 18 16.719 1 90.25 520 ASP A N 1
ATOM 4129 C CA . ASP A 1 520 ? -10.781 16.969 15.688 1 90.25 520 ASP A CA 1
ATOM 4130 C C . ASP A 1 520 ? -10.273 17.531 14.359 1 90.25 520 ASP A C 1
ATOM 4132 O O . ASP A 1 520 ? -10.875 17.297 13.305 1 90.25 520 ASP A O 1
ATOM 4136 N N . ALA A 1 521 ? -9.141 18.266 14.477 1 91.62 521 ALA A N 1
ATOM 4137 C CA . ALA A 1 521 ? -8.5 18.703 13.234 1 91.62 521 ALA A CA 1
ATOM 4138 C C . ALA A 1 521 ? -8.211 17.516 12.32 1 91.62 521 ALA A C 1
ATOM 4140 O O . ALA A 1 521 ? -7.738 16.469 12.781 1 91.62 521 ALA A O 1
ATOM 4141 N N . HIS A 1 522 ? -8.516 17.641 11.031 1 91.56 522 HIS A N 1
ATOM 4142 C CA . HIS A 1 522 ? -8.211 16.656 10 1 91.56 522 HIS A CA 1
ATOM 4143 C C . HIS A 1 522 ? -9.094 15.422 10.133 1 91.56 522 HIS A C 1
ATOM 4145 O O . HIS A 1 522 ? -8.742 14.344 9.648 1 91.56 522 HIS A O 1
ATOM 4151 N N . LYS A 1 523 ? -10.219 15.523 10.93 1 91.88 523 LYS A N 1
ATOM 4152 C CA . LYS A 1 523 ? -11.211 14.453 11.031 1 91.88 523 LYS A CA 1
ATOM 4153 C C . LYS A 1 523 ? -12.562 14.906 10.477 1 91.88 523 LYS A C 1
ATOM 4155 O O . LYS A 1 523 ? -12.797 16.094 10.289 1 91.88 523 LYS A O 1
ATOM 4160 N N . ARG A 1 524 ? -13.406 13.961 10.281 1 90.12 524 ARG A N 1
ATOM 4161 C CA . ARG A 1 524 ? -14.727 14.258 9.742 1 90.12 524 ARG A CA 1
ATOM 4162 C C . ARG A 1 524 ? -15.555 15.062 10.742 1 90.12 524 ARG A C 1
ATOM 4164 O O . ARG A 1 524 ? -16.547 15.688 10.375 1 90.12 524 ARG A O 1
ATOM 4171 N N . THR A 1 525 ? -15.133 15.055 12.031 1 91.12 525 THR A N 1
ATOM 4172 C CA . THR A 1 525 ? -15.883 15.758 13.062 1 91.12 525 THR A CA 1
ATOM 4173 C C . THR A 1 525 ? -15.211 17.078 13.422 1 91.12 525 THR A C 1
ATOM 4175 O O . THR A 1 525 ? -15.438 17.625 14.508 1 91.12 525 THR A O 1
ATOM 4178 N N . GLU A 1 526 ? -14.367 17.547 12.578 1 93.75 526 GLU A N 1
ATOM 4179 C CA . GLU A 1 526 ? -13.727 18.844 12.82 1 93.75 526 GLU A CA 1
ATOM 4180 C C . GLU A 1 526 ? -14.75 19.922 13.148 1 93.75 526 GLU A C 1
ATOM 4182 O O . GLU A 1 526 ? -15.773 20.031 12.477 1 93.75 526 GLU A O 1
ATOM 4187 N N . ARG A 1 527 ? -14.445 20.688 14.195 1 94.88 527 ARG A N 1
ATOM 4188 C CA . ARG A 1 527 ? -15.375 21.734 14.617 1 94.88 527 ARG A CA 1
ATOM 4189 C C . ARG A 1 527 ? -14.664 22.828 15.398 1 94.88 527 ARG A C 1
ATOM 4191 O O . ARG A 1 527 ? -13.695 22.547 16.109 1 94.88 527 ARG A O 1
ATOM 4198 N N . LEU A 1 528 ? -15.172 23.984 15.281 1 96.81 528 LEU A N 1
ATOM 4199 C CA . LEU A 1 528 ? -14.641 25.203 15.898 1 96.81 528 LEU A CA 1
ATOM 4200 C C . LEU A 1 528 ? -15.531 25.656 17.047 1 96.81 528 LEU A C 1
ATOM 4202 O O . LEU A 1 528 ? -16.75 25.781 16.891 1 96.81 528 LEU A O 1
ATOM 4206 N N . GLN A 1 529 ? -14.938 25.891 18.203 1 96.19 529 GLN A N 1
ATOM 4207 C CA . GLN A 1 529 ? -15.711 26.453 19.297 1 96.19 529 GLN A CA 1
ATOM 4208 C C . GLN A 1 529 ? -15.945 27.953 19.109 1 96.19 529 GLN A C 1
ATOM 4210 O O . GLN A 1 529 ? -14.992 28.734 19.062 1 96.19 529 GLN A O 1
ATOM 4215 N N . LEU A 1 530 ? -17.125 28.422 19.094 1 97.5 530 LEU A N 1
ATOM 4216 C CA . LEU A 1 530 ? -17.484 29.781 18.703 1 97.5 530 LEU A CA 1
ATOM 4217 C C . LEU A 1 530 ? -17.234 30.75 19.859 1 97.5 530 LEU A C 1
ATOM 4219 O O . LEU A 1 530 ? -16.672 31.828 19.641 1 97.5 530 LEU A O 1
ATOM 4223 N N . SER A 1 531 ? -17.531 30.438 21.047 1 96.62 531 SER A N 1
ATOM 4224 C CA . SER A 1 531 ? -17.469 31.328 22.188 1 96.62 531 SER A CA 1
ATOM 4225 C C . SER A 1 531 ? -16.047 31.859 22.406 1 96.62 531 SER A C 1
ATOM 4227 O O . SER A 1 531 ? -15.852 33.031 22.672 1 96.62 531 SER A O 1
ATOM 4229 N N . TYR A 1 532 ? -15.133 30.984 22.25 1 96.81 532 TYR A N 1
ATOM 4230 C CA . TYR A 1 532 ? -13.742 31.406 22.422 1 96.81 532 TYR A CA 1
ATOM 4231 C C . TYR A 1 532 ? -13.211 32.062 21.141 1 96.81 532 TYR A C 1
ATOM 4233 O O . TYR A 1 532 ? -12.594 33.125 21.188 1 96.81 532 TYR A O 1
ATOM 4241 N N . SER A 1 533 ? -13.492 31.484 19.984 1 97.69 533 SER A N 1
ATOM 4242 C CA . SER A 1 533 ? -12.82 31.797 18.734 1 97.69 533 SER A CA 1
ATOM 4243 C C . SER A 1 533 ? -13.312 33.125 18.156 1 97.69 533 SER A C 1
ATOM 4245 O O . SER A 1 533 ? -12.586 33.781 17.422 1 97.69 533 SER A O 1
ATOM 4247 N N . THR A 1 534 ? -14.539 33.5 18.516 1 98.12 534 THR A N 1
ATOM 4248 C CA . THR A 1 534 ? -15.07 34.75 17.953 1 98.12 534 THR A CA 1
ATOM 4249 C C . THR A 1 534 ? -15.055 35.844 19 1 98.12 534 THR A C 1
ATOM 4251 O O . THR A 1 534 ? -15.039 37.031 18.656 1 98.12 534 THR A O 1
ATOM 4254 N N . LYS A 1 535 ? -14.914 35.5 20.266 1 97.81 535 LYS A N 1
ATOM 4255 C CA . LYS A 1 535 ? -15.125 36.5 21.281 1 97.81 535 LYS A CA 1
ATOM 4256 C C . LYS A 1 535 ? -13.844 36.781 22.078 1 97.81 535 LYS A C 1
ATOM 4258 O O . LYS A 1 535 ? -13.594 37.906 22.5 1 97.81 535 LYS A O 1
ATOM 4263 N N . VAL A 1 536 ? -13.117 35.781 22.281 1 97.81 536 VAL A N 1
ATOM 4264 C CA . VAL A 1 536 ? -11.984 35.938 23.188 1 97.81 536 VAL A CA 1
ATOM 4265 C C . VAL A 1 536 ? -10.688 36 22.391 1 97.81 536 VAL A C 1
ATOM 4267 O O . VAL A 1 536 ? -9.906 36.938 22.531 1 97.81 536 VAL A O 1
ATOM 4270 N N . ALA A 1 537 ? -10.445 35 21.516 1 98.06 537 ALA A N 1
ATOM 4271 C CA . ALA A 1 537 ? -9.203 34.906 20.766 1 98.06 537 ALA A CA 1
ATOM 4272 C C . ALA A 1 537 ? -8.898 36.188 20.016 1 98.06 537 ALA A C 1
ATOM 4274 O O . ALA A 1 537 ? -7.758 36.656 20 1 98.06 537 ALA A O 1
ATOM 4275 N N . PRO A 1 538 ? -9.938 36.844 19.422 1 98.25 538 PRO A N 1
ATOM 4276 C CA . PRO A 1 538 ? -9.656 38.062 18.703 1 98.25 538 PRO A CA 1
ATOM 4277 C C . PRO A 1 538 ? -9.211 39.219 19.625 1 98.25 538 PRO A C 1
ATOM 42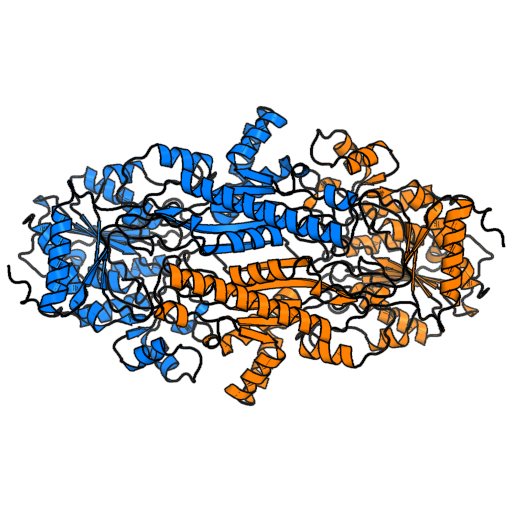79 O O . PRO A 1 538 ? -8.43 40.062 19.234 1 98.25 538 PRO A O 1
ATOM 4282 N N . VAL A 1 539 ? -9.656 39.188 20.859 1 98.06 539 VAL A N 1
ATOM 4283 C CA . VAL A 1 539 ? -9.242 40.219 21.828 1 98.06 539 VAL A CA 1
ATOM 4284 C C . VAL A 1 539 ? -7.762 40.031 22.141 1 98.06 539 VAL A C 1
ATOM 4286 O O . VAL A 1 539 ? -7.02 41.031 22.234 1 98.06 539 VAL A O 1
ATOM 4289 N N . LEU A 1 540 ? -7.387 38.812 22.344 1 98.19 540 LEU A N 1
ATOM 4290 C CA . LEU A 1 540 ? -5.984 38.531 22.625 1 98.19 540 LEU A CA 1
ATOM 4291 C C . LEU A 1 540 ? -5.102 38.938 21.453 1 98.19 540 LEU A C 1
ATOM 4293 O O . LEU A 1 540 ? -4.047 39.531 21.641 1 98.19 540 LEU A O 1
ATOM 4297 N N . LEU A 1 541 ? -5.535 38.594 20.281 1 98.19 541 LEU A N 1
ATOM 4298 C CA . LEU A 1 541 ? -4.773 38.969 19.094 1 98.19 541 LEU A CA 1
ATOM 4299 C C . LEU A 1 541 ? -4.672 40.469 18.953 1 98.19 541 LEU A C 1
ATOM 4301 O O . LEU A 1 541 ? -3.607 41 18.625 1 98.19 541 LEU A O 1
ATOM 4305 N N . ARG A 1 542 ? -5.762 41.188 19.172 1 97.06 542 ARG A N 1
ATOM 4306 C CA . ARG A 1 542 ? -5.789 42.656 19.078 1 97.06 542 ARG A CA 1
ATOM 4307 C C . ARG A 1 542 ? -4.84 43.281 20.094 1 97.06 542 ARG A C 1
ATOM 4309 O O . ARG A 1 542 ? -4.109 44.219 19.766 1 97.06 542 ARG A O 1
ATOM 4316 N N . TYR A 1 543 ? -4.871 42.719 21.266 1 96.38 543 TYR A N 1
ATOM 4317 C CA . TYR A 1 543 ? -3.959 43.219 22.297 1 96.38 543 TYR A CA 1
ATOM 4318 C C . TYR A 1 543 ? -2.508 43 21.875 1 96.38 543 TYR A C 1
ATOM 4320 O O . TYR A 1 543 ? -1.682 43.906 22.031 1 96.38 543 TYR A O 1
ATOM 4328 N N . ALA A 1 544 ? -2.203 41.875 21.359 1 96.94 544 ALA A N 1
ATOM 4329 C CA . ALA A 1 544 ? -0.839 41.562 20.969 1 96.94 544 ALA A CA 1
ATOM 4330 C C . ALA A 1 544 ? -0.343 42.5 19.875 1 96.94 544 ALA A C 1
ATOM 4332 O O . ALA A 1 544 ? 0.778 43.031 19.953 1 96.94 544 ALA A O 1
ATOM 4333 N N . THR A 1 545 ? -1.177 42.719 18.875 1 96.38 545 THR A N 1
ATOM 4334 C CA . THR A 1 545 ? -0.755 43.594 17.781 1 96.38 545 THR A CA 1
ATOM 4335 C C . THR A 1 545 ? -0.547 45.031 18.281 1 96.38 545 THR A C 1
ATOM 4337 O O . THR A 1 545 ? 0.386 45.719 17.859 1 96.38 545 THR A O 1
ATOM 4340 N N . LYS A 1 546 ? -1.372 45.438 19.156 1 94.75 546 LYS A N 1
ATOM 4341 C CA . LYS A 1 546 ? -1.25 46.781 19.719 1 94.75 546 LYS A CA 1
ATOM 4342 C C . LYS A 1 546 ? 0.033 46.938 20.531 1 94.75 546 LYS A C 1
ATOM 4344 O O . LYS A 1 546 ? 0.731 47.938 20.422 1 94.75 546 LYS A O 1
ATOM 4349 N N . GLN A 1 547 ? 0.28 45.938 21.312 1 93.94 547 GLN A N 1
ATOM 4350 C CA . GLN A 1 547 ? 1.472 45.969 22.156 1 93.94 547 GLN A CA 1
ATOM 4351 C C . GLN A 1 547 ? 2.742 45.969 21.312 1 93.94 547 GLN A C 1
ATOM 4353 O O . GLN A 1 547 ? 3.715 46.656 21.625 1 93.94 547 GLN A O 1
ATOM 4358 N N . LEU A 1 548 ? 2.752 45.219 20.312 1 94.06 548 LEU A N 1
ATOM 4359 C CA . LEU A 1 548 ? 3.928 45.094 19.453 1 94.06 548 LEU A CA 1
ATOM 4360 C C . LEU A 1 548 ? 4.188 46.406 18.703 1 94.06 548 LEU A C 1
ATOM 4362 O O . LEU A 1 548 ? 5.34 46.75 18.422 1 94.06 548 LEU A O 1
ATOM 4366 N N . ALA A 1 549 ? 3.146 47.156 18.328 1 90.69 549 ALA A N 1
ATOM 4367 C CA . ALA A 1 549 ? 3.287 48.438 17.641 1 90.69 549 ALA A CA 1
ATOM 4368 C C . ALA A 1 549 ? 3.822 49.5 18.594 1 90.69 549 ALA A C 1
ATOM 4370 O O . ALA A 1 549 ? 4.547 50.406 18.172 1 90.69 549 ALA A O 1
ATOM 4371 N N . ASN A 1 550 ? 3.457 49.562 19.781 1 79.94 550 ASN A N 1
ATOM 4372 C CA . ASN A 1 550 ? 3.811 50.625 20.719 1 79.94 550 ASN A CA 1
ATOM 4373 C C . ASN A 1 550 ? 5.133 50.312 21.422 1 79.94 550 ASN A C 1
ATOM 4375 O O . ASN A 1 550 ? 5.652 51.156 22.156 1 79.94 550 ASN A O 1
ATOM 4379 N N . ASN A 1 551 ? 5.988 49.562 20.766 1 64.62 551 ASN A N 1
ATOM 4380 C CA . ASN A 1 551 ? 7.258 49.188 21.375 1 64.62 551 ASN A CA 1
ATOM 4381 C C . ASN A 1 551 ? 7.168 49.188 22.906 1 64.62 551 ASN A C 1
ATOM 4383 O O . ASN A 1 551 ? 8.133 49.562 23.578 1 64.62 551 ASN A O 1
ATOM 4387 N N . ARG A 1 552 ? 6.035 49.562 23.359 1 50.31 552 ARG A N 1
ATOM 4388 C CA . ARG A 1 552 ? 5.902 49.688 24.812 1 50.31 552 ARG A CA 1
ATOM 4389 C C . ARG A 1 552 ? 6.164 48.375 25.516 1 50.31 552 ARG A C 1
ATOM 4391 O O . ARG A 1 552 ? 5.277 47.5 25.594 1 50.31 552 ARG A O 1
ATOM 4398 N N . PHE A 1 553 ? 7.367 47.938 25.094 1 40.19 553 PHE A N 1
ATOM 4399 C CA . PHE A 1 553 ? 7.672 46.875 26.047 1 40.19 553 PHE A CA 1
ATOM 4400 C C . PHE A 1 553 ? 8.062 47.469 27.406 1 40.19 553 PHE A C 1
ATOM 4402 O O . PHE A 1 553 ? 8.609 48.562 27.469 1 40.19 553 PHE A O 1
ATOM 4409 N N . MET B 1 1 ? 7.844 -56.781 -13.391 1 54.44 1 MET B N 1
ATOM 4410 C CA . MET B 1 1 ? 8.336 -56.25 -14.664 1 54.44 1 MET B CA 1
ATOM 4411 C C . MET B 1 1 ? 9.547 -55.344 -14.445 1 54.44 1 MET B C 1
ATOM 4413 O O . MET B 1 1 ? 9.562 -54.531 -13.516 1 54.44 1 MET B O 1
ATOM 4417 N N . SER B 1 2 ? 10.586 -55.625 -14.969 1 73.44 2 SER B N 1
ATOM 4418 C CA . SER B 1 2 ? 11.82 -54.844 -14.852 1 73.44 2 SER B CA 1
ATOM 4419 C C . SER B 1 2 ? 11.688 -53.5 -15.516 1 73.44 2 SER B C 1
ATOM 4421 O O . SER B 1 2 ? 11.133 -53.375 -16.609 1 73.44 2 SER B O 1
ATOM 4423 N N . TYR B 1 3 ? 11.859 -52.375 -14.781 1 80.81 3 TYR B N 1
ATOM 4424 C CA . TYR B 1 3 ? 11.758 -51 -15.273 1 80.81 3 TYR B CA 1
ATOM 4425 C C . TYR B 1 3 ? 13.141 -50.438 -15.578 1 80.81 3 TYR B C 1
ATOM 4427 O O . TYR B 1 3 ? 13.312 -49.219 -15.656 1 80.81 3 TYR B O 1
ATOM 4435 N N . SER B 1 4 ? 14.141 -51.281 -15.805 1 81.12 4 SER B N 1
ATOM 4436 C CA . SER B 1 4 ? 15.523 -50.812 -15.953 1 81.12 4 SER B CA 1
ATOM 4437 C C . SER B 1 4 ? 15.898 -50.688 -17.422 1 81.12 4 SER B C 1
ATOM 4439 O O . SER B 1 4 ? 17.062 -50.375 -17.75 1 81.12 4 SER B O 1
ATOM 4441 N N . HIS B 1 5 ? 14.953 -50.688 -18.219 1 87.38 5 HIS B N 1
ATOM 4442 C CA . HIS B 1 5 ? 15.344 -50.812 -19.625 1 87.38 5 HIS B CA 1
ATOM 4443 C C . HIS B 1 5 ? 14.945 -49.562 -20.422 1 87.38 5 HIS B C 1
ATOM 4445 O O . HIS B 1 5 ? 15.031 -49.562 -21.656 1 87.38 5 HIS B O 1
ATOM 4451 N N . PHE B 1 6 ? 14.633 -48.562 -19.719 1 92.38 6 PHE B N 1
ATOM 4452 C CA . PHE B 1 6 ? 14.242 -47.344 -20.438 1 92.38 6 PHE B CA 1
ATOM 4453 C C . PHE B 1 6 ? 15.469 -46.5 -20.797 1 92.38 6 PHE B C 1
ATOM 4455 O O . PHE B 1 6 ? 16.422 -46.438 -20.016 1 92.38 6 PHE B O 1
ATOM 4462 N N . SER B 1 7 ? 15.43 -45.938 -22.016 1 93.94 7 SER B N 1
ATOM 4463 C CA . SER B 1 7 ? 16.484 -45.031 -22.469 1 93.94 7 SER B CA 1
ATOM 4464 C C . SER B 1 7 ? 16 -43.594 -22.453 1 93.94 7 SER B C 1
ATOM 4466 O O . SER B 1 7 ? 14.797 -43.344 -22.406 1 93.94 7 SER B O 1
ATOM 4468 N N . ALA B 1 8 ? 16.969 -42.781 -22.547 1 95.44 8 ALA B N 1
ATOM 4469 C CA . ALA B 1 8 ? 16.656 -41.344 -22.625 1 95.44 8 ALA B CA 1
ATOM 4470 C C . ALA B 1 8 ? 15.781 -41.062 -23.844 1 95.44 8 ALA B C 1
ATOM 4472 O O . ALA B 1 8 ? 15.828 -41.781 -24.844 1 95.44 8 ALA B O 1
ATOM 4473 N N . TYR B 1 9 ? 15.031 -40.031 -23.641 1 96.31 9 TYR B N 1
ATOM 4474 C CA . TYR B 1 9 ? 14.109 -39.625 -24.703 1 96.31 9 TYR B CA 1
ATOM 4475 C C . TYR B 1 9 ? 14.859 -39.344 -26 1 96.31 9 TYR B C 1
ATOM 4477 O O . TYR B 1 9 ? 15.781 -38.531 -26.031 1 96.31 9 TYR B O 1
ATOM 4485 N N . ALA B 1 10 ? 14.461 -39.875 -27.047 1 95.12 10 ALA B N 1
ATOM 4486 C CA . ALA B 1 10 ? 15.195 -39.844 -28.312 1 95.12 10 ALA B CA 1
ATOM 4487 C C . ALA B 1 10 ? 15.141 -38.469 -28.953 1 95.12 10 ALA B C 1
ATOM 4489 O O . ALA B 1 10 ? 16.031 -38.094 -29.719 1 95.12 10 ALA B O 1
ATOM 4490 N N . PHE B 1 11 ? 14.125 -37.719 -28.641 1 97.06 11 PHE B N 1
ATOM 4491 C CA . PHE B 1 11 ? 13.93 -36.406 -29.25 1 97.06 11 PHE B CA 1
ATOM 4492 C C . PHE B 1 11 ? 14.133 -35.281 -28.25 1 97.06 11 PHE B C 1
ATOM 4494 O O . PHE B 1 11 ? 13.344 -34.344 -28.188 1 97.06 11 PHE B O 1
ATOM 4501 N N . SER B 1 12 ? 15.109 -35.469 -27.422 1 97.56 12 SER B N 1
ATOM 4502 C CA . SER B 1 12 ? 15.477 -34.438 -26.438 1 97.56 12 SER B CA 1
ATOM 4503 C C . SER B 1 12 ? 15.688 -33.094 -27.078 1 97.56 12 SER B C 1
ATOM 4505 O O . SER B 1 12 ? 15.281 -32.062 -26.531 1 97.56 12 SER B O 1
ATOM 4507 N N . ASP B 1 13 ? 16.219 -33.031 -28.234 1 98 13 ASP B N 1
ATOM 4508 C CA . ASP B 1 13 ? 16.484 -31.797 -28.938 1 98 13 ASP B CA 1
ATOM 4509 C C . ASP B 1 13 ? 15.188 -31.109 -29.359 1 98 13 ASP B C 1
ATOM 4511 O O . ASP B 1 13 ? 15.117 -29.875 -29.391 1 98 13 ASP B O 1
ATOM 4515 N N . ARG B 1 14 ? 14.234 -31.906 -29.688 1 98.06 14 ARG B N 1
ATOM 4516 C CA . ARG B 1 14 ? 12.93 -31.359 -30.062 1 98.06 14 ARG B CA 1
ATOM 4517 C C . ARG B 1 14 ? 12.281 -30.656 -28.875 1 98.06 14 ARG B C 1
ATOM 4519 O O . ARG B 1 14 ? 11.727 -29.562 -29.016 1 98.06 14 ARG B O 1
ATOM 4526 N N . VAL B 1 15 ? 12.398 -31.281 -27.703 1 98.44 15 VAL B N 1
ATOM 4527 C CA . VAL B 1 15 ? 11.836 -30.688 -26.5 1 98.44 15 VAL B CA 1
ATOM 4528 C C . VAL B 1 15 ? 12.539 -29.359 -26.203 1 98.44 15 VAL B C 1
ATOM 4530 O O . VAL B 1 15 ? 11.891 -28.359 -25.875 1 98.44 15 VAL B O 1
ATOM 4533 N N . LEU B 1 16 ? 13.859 -29.344 -26.312 1 98.38 16 LEU B N 1
ATOM 4534 C CA . LEU B 1 16 ? 14.625 -28.141 -26.047 1 98.38 16 LEU B CA 1
ATOM 4535 C C . LEU B 1 16 ? 14.266 -27.031 -27.047 1 98.38 16 LEU B C 1
ATOM 4537 O O . LEU B 1 16 ? 14.086 -25.875 -26.656 1 98.38 16 LEU B O 1
ATOM 4541 N N . ALA B 1 17 ? 14.172 -27.406 -28.312 1 98.31 17 ALA B N 1
ATOM 4542 C CA . ALA B 1 17 ? 13.844 -26.438 -29.344 1 98.31 17 ALA B CA 1
ATOM 4543 C C . ALA B 1 17 ? 12.453 -25.844 -29.141 1 98.31 17 ALA B C 1
ATOM 4545 O O . ALA B 1 17 ? 12.258 -24.641 -29.297 1 98.31 17 ALA B O 1
ATOM 4546 N N . LEU B 1 18 ? 11.508 -26.688 -28.828 1 98.69 18 LEU B N 1
ATOM 4547 C CA . LEU B 1 18 ? 10.148 -26.234 -28.547 1 98.69 18 LEU B CA 1
ATOM 4548 C C . LEU B 1 18 ? 10.117 -25.312 -27.328 1 98.69 18 LEU B C 1
ATOM 4550 O O . LEU B 1 18 ? 9.406 -24.312 -27.328 1 98.69 18 LEU B O 1
ATOM 4554 N N . THR B 1 19 ? 10.875 -25.703 -26.266 1 98.62 19 THR B N 1
ATOM 4555 C CA . THR B 1 19 ? 10.93 -24.875 -25.062 1 98.62 19 THR B CA 1
ATOM 4556 C C . THR B 1 19 ? 11.453 -23.469 -25.391 1 98.62 19 THR B C 1
ATOM 4558 O O . THR B 1 19 ? 10.852 -22.484 -24.969 1 98.62 19 THR B O 1
ATOM 4561 N N . LYS B 1 20 ? 12.523 -23.438 -26.125 1 98.25 20 LYS B N 1
ATOM 4562 C CA . LYS B 1 20 ? 13.109 -22.141 -26.5 1 98.25 20 LYS B CA 1
ATOM 4563 C C . LYS B 1 20 ? 12.141 -21.328 -27.344 1 98.25 20 LYS B C 1
ATOM 4565 O O . LYS B 1 20 ? 12.016 -20.109 -27.156 1 98.25 20 LYS B O 1
ATOM 4570 N N . GLU B 1 21 ? 11.461 -22 -28.25 1 98.38 21 GLU B N 1
ATOM 4571 C CA . GLU B 1 21 ? 10.492 -21.312 -29.109 1 98.38 21 GLU B CA 1
ATOM 4572 C C . GLU B 1 21 ? 9.352 -20.719 -28.281 1 98.38 21 GLU B C 1
ATOM 4574 O O . GLU B 1 21 ? 8.953 -19.578 -28.516 1 98.38 21 GLU B O 1
ATOM 4579 N N . LEU B 1 22 ? 8.844 -21.438 -27.359 1 98.69 22 LEU B N 1
ATOM 4580 C CA . LEU B 1 22 ? 7.746 -20.984 -26.5 1 98.69 22 LEU B CA 1
ATOM 4581 C C . LEU B 1 22 ? 8.203 -19.875 -25.562 1 98.69 22 LEU B C 1
ATOM 4583 O O . LEU B 1 22 ? 7.469 -18.906 -25.328 1 98.69 22 LEU B O 1
ATOM 4587 N N . VAL B 1 23 ? 9.422 -19.984 -25.016 1 98.56 23 VAL B N 1
ATOM 4588 C CA . VAL B 1 23 ? 9.945 -18.984 -24.078 1 98.56 23 VAL B CA 1
ATOM 4589 C C . VAL B 1 23 ? 10.172 -17.656 -24.797 1 98.56 23 VAL B C 1
ATOM 4591 O O . VAL B 1 23 ? 9.953 -16.594 -24.234 1 98.56 23 VAL B O 1
ATOM 4594 N N . GLN B 1 24 ? 10.531 -17.734 -26.016 1 98 24 GLN B N 1
ATOM 4595 C CA . GLN B 1 24 ? 10.844 -16.547 -26.797 1 98 24 GLN B CA 1
ATOM 4596 C C . GLN B 1 24 ? 9.594 -15.703 -27.047 1 98 24 GLN B C 1
ATOM 4598 O O . GLN B 1 24 ? 9.688 -14.5 -27.297 1 98 24 GLN B O 1
ATOM 4603 N N . GLN B 1 25 ? 8.438 -16.328 -26.984 1 98 25 GLN B N 1
ATOM 4604 C CA . GLN B 1 25 ? 7.184 -15.594 -27.078 1 98 25 GLN B CA 1
ATOM 4605 C C . GLN B 1 25 ? 6.68 -15.18 -25.703 1 98 25 GLN B C 1
ATOM 4607 O O . GLN B 1 25 ? 6.094 -15.992 -24.984 1 98 25 GLN B O 1
ATOM 4612 N N . PRO B 1 26 ? 6.852 -13.875 -25.359 1 97.5 26 PRO B N 1
ATOM 4613 C CA . PRO B 1 26 ? 6.316 -13.453 -24.062 1 97.5 26 PRO B CA 1
ATOM 4614 C C . PRO B 1 26 ? 4.812 -13.688 -23.938 1 97.5 26 PRO B C 1
ATOM 4616 O O . PRO B 1 26 ? 4.07 -13.5 -24.906 1 97.5 26 PRO B O 1
ATOM 4619 N N . SER B 1 27 ? 4.352 -14.094 -22.828 1 98.31 27 SER B N 1
ATOM 4620 C CA . SER B 1 27 ? 2.936 -14.32 -22.562 1 98.31 27 SER B CA 1
ATOM 4621 C C . SER B 1 27 ? 2.584 -14.008 -21.109 1 98.31 27 SER B C 1
ATOM 4623 O O . SER B 1 27 ? 1.973 -14.836 -20.422 1 98.31 27 SER B O 1
ATOM 4625 N N . ILE B 1 28 ? 2.906 -12.844 -20.672 1 97.06 28 ILE B N 1
ATOM 4626 C CA . ILE B 1 28 ? 2.646 -12.422 -19.312 1 97.06 28 ILE B CA 1
ATOM 4627 C C . ILE B 1 28 ? 1.143 -12.422 -19.047 1 97.06 28 ILE B C 1
ATOM 4629 O O . ILE B 1 28 ? 0.364 -11.891 -19.828 1 97.06 28 ILE B O 1
ATOM 4633 N N . SER B 1 29 ? 0.761 -12.992 -17.953 1 96.81 29 SER B N 1
ATOM 4634 C CA . SER B 1 29 ? -0.644 -13.148 -17.594 1 96.81 29 SER B CA 1
ATOM 4635 C C . SER B 1 29 ? -1.356 -11.805 -17.531 1 96.81 29 SER B C 1
ATOM 4637 O O . SER B 1 29 ? -0.844 -10.852 -16.938 1 96.81 29 SER B O 1
ATOM 4639 N N . GLY B 1 30 ? -2.482 -11.789 -18.109 1 94.5 30 GLY B N 1
ATOM 4640 C CA . GLY B 1 30 ? -3.291 -10.578 -18.062 1 94.5 30 GLY B CA 1
ATOM 4641 C C . GLY B 1 30 ? -2.947 -9.594 -19.172 1 94.5 30 GLY B C 1
ATOM 4642 O O . GLY B 1 30 ? -3.32 -8.422 -19.094 1 94.5 30 GLY B O 1
ATOM 4643 N N . THR B 1 31 ? -2.178 -9.969 -20.172 1 95.81 31 THR B N 1
ATOM 4644 C CA . THR B 1 31 ? -1.84 -9.109 -21.312 1 95.81 31 THR B CA 1
ATOM 4645 C C . THR B 1 31 ? -2.244 -9.766 -22.625 1 95.81 31 THR B C 1
ATOM 4647 O O . THR B 1 31 ? -2.6 -10.945 -22.656 1 95.81 31 THR B O 1
ATOM 4650 N N . THR B 1 32 ? -2.123 -9.016 -23.672 1 96.69 32 THR B N 1
ATOM 4651 C CA . THR B 1 32 ? -2.449 -9.508 -25.016 1 96.69 32 THR B CA 1
ATOM 4652 C C . THR B 1 32 ? -1.399 -10.508 -25.484 1 96.69 32 THR B C 1
ATOM 4654 O O . THR B 1 32 ? -1.635 -11.258 -26.438 1 96.69 32 THR B O 1
ATOM 4657 N N . GLN B 1 33 ? -0.293 -10.547 -24.766 1 97.88 33 GLN B N 1
ATOM 4658 C CA . GLN B 1 33 ? 0.769 -11.477 -25.125 1 97.88 33 GLN B CA 1
ATOM 4659 C C . GLN B 1 33 ? 0.289 -12.922 -25.031 1 97.88 33 GLN B C 1
ATOM 4661 O O . GLN B 1 33 ? 0.809 -13.805 -25.719 1 97.88 33 GLN B O 1
ATOM 4666 N N . GLU B 1 34 ? -0.707 -13.172 -24.266 1 98.44 34 GLU B N 1
ATOM 4667 C CA . GLU B 1 34 ? -1.267 -14.516 -24.141 1 98.44 34 GLU B CA 1
ATOM 4668 C C . GLU B 1 34 ? -1.939 -14.945 -25.438 1 98.44 34 GLU B C 1
ATOM 4670 O O . GLU B 1 34 ? -1.95 -16.125 -25.781 1 98.44 34 GLU B O 1
ATOM 4675 N N . ASN B 1 35 ? -2.48 -13.992 -26.172 1 98.5 35 ASN B N 1
ATOM 4676 C CA . ASN B 1 35 ? -3.059 -14.305 -27.484 1 98.5 35 ASN B CA 1
ATOM 4677 C C . ASN B 1 35 ? -1.987 -14.711 -28.484 1 98.5 35 ASN B C 1
ATOM 4679 O O . ASN B 1 35 ? -2.182 -15.641 -29.266 1 98.5 35 ASN B O 1
ATOM 4683 N N . GLN B 1 36 ? -0.905 -13.969 -28.422 1 98.56 36 GLN B N 1
ATOM 4684 C CA . GLN B 1 36 ? 0.204 -14.305 -29.312 1 98.56 36 GLN B CA 1
ATOM 4685 C C . GLN B 1 36 ? 0.742 -15.703 -29.016 1 98.56 36 GLN B C 1
ATOM 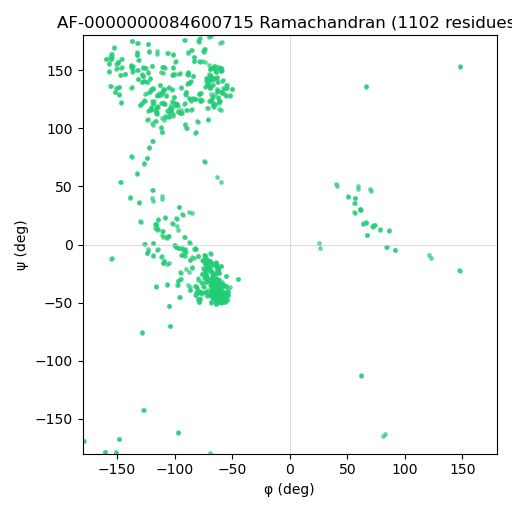4687 O O . GLN B 1 36 ? 1.115 -16.438 -29.938 1 98.56 36 GLN B O 1
ATOM 4692 N N . MET B 1 37 ? 0.76 -16.031 -27.812 1 98.75 37 MET B N 1
ATOM 4693 C CA . MET B 1 37 ? 1.203 -17.375 -27.438 1 98.75 37 MET B CA 1
ATOM 4694 C C . MET B 1 37 ? 0.221 -18.422 -27.938 1 98.75 37 MET B C 1
ATOM 4696 O O . MET B 1 37 ? 0.631 -19.484 -28.406 1 98.75 37 MET B O 1
ATOM 4700 N N . ALA B 1 38 ? -1.045 -18.188 -27.766 1 98.75 38 ALA B N 1
ATOM 4701 C CA . ALA B 1 38 ? -2.049 -19.109 -28.297 1 98.75 38 ALA B CA 1
ATOM 4702 C C . ALA B 1 38 ? -1.852 -19.328 -29.797 1 98.75 38 ALA B C 1
ATOM 4704 O O . ALA B 1 38 ? -1.95 -20.469 -30.281 1 98.75 38 ALA B O 1
ATOM 4705 N N . ASP B 1 39 ? -1.581 -18.234 -30.531 1 98.75 39 ASP B N 1
ATOM 4706 C CA . ASP B 1 39 ? -1.311 -18.328 -31.953 1 98.75 39 ASP B CA 1
ATOM 4707 C C . ASP B 1 39 ? -0.103 -19.219 -32.219 1 98.75 39 ASP B C 1
ATOM 4709 O O . ASP B 1 39 ? -0.129 -20.047 -33.156 1 98.75 39 ASP B O 1
ATOM 4713 N N . LEU B 1 40 ? 0.887 -19.016 -31.469 1 98.81 40 LEU B N 1
ATOM 4714 C CA . LEU B 1 40 ? 2.104 -19.797 -31.641 1 98.81 40 LEU B CA 1
ATOM 4715 C C . LEU B 1 40 ? 1.837 -21.266 -31.375 1 98.81 40 LEU B C 1
ATOM 4717 O O . LEU B 1 40 ? 2.33 -22.141 -32.125 1 98.81 40 LEU B O 1
ATOM 4721 N N . ILE B 1 41 ? 1.115 -21.562 -30.344 1 98.88 41 ILE B N 1
ATOM 4722 C CA . ILE B 1 41 ? 0.801 -22.953 -30 1 98.88 41 ILE B CA 1
ATOM 4723 C C . ILE B 1 41 ? 0.046 -23.609 -31.156 1 98.88 41 ILE B C 1
ATOM 4725 O O . ILE B 1 41 ? 0.344 -24.75 -31.531 1 98.88 41 ILE B O 1
ATOM 4729 N N . CYS B 1 42 ? -0.923 -22.922 -31.719 1 98.81 42 CYS B N 1
ATOM 4730 C CA . CYS B 1 42 ? -1.662 -23.453 -32.844 1 98.81 42 CYS B CA 1
ATOM 4731 C C . CYS B 1 42 ? -0.732 -23.703 -34.031 1 98.81 42 CYS B C 1
ATOM 4733 O O . CYS B 1 42 ? -0.852 -24.734 -34.719 1 98.81 42 CYS B O 1
ATOM 4735 N N . THR B 1 43 ? 0.171 -22.766 -34.219 1 98.75 43 THR B N 1
ATOM 4736 C CA . THR B 1 43 ? 1.147 -22.938 -35.312 1 98.75 43 THR B CA 1
ATOM 4737 C C . THR B 1 43 ? 1.999 -24.172 -35.062 1 98.75 43 THR B C 1
ATOM 4739 O O . THR B 1 43 ? 2.25 -24.938 -36 1 98.75 43 THR B O 1
ATOM 4742 N N . ILE B 1 44 ? 2.436 -24.359 -33.875 1 98.81 44 ILE B N 1
ATOM 4743 C CA . ILE B 1 44 ? 3.256 -25.516 -33.531 1 98.81 44 ILE B CA 1
ATOM 4744 C C . ILE B 1 44 ? 2.447 -26.797 -33.719 1 98.81 44 ILE B C 1
ATOM 4746 O O . ILE B 1 44 ? 2.953 -27.781 -34.281 1 98.81 44 ILE B O 1
ATOM 4750 N N . LEU B 1 45 ? 1.195 -26.812 -33.281 1 98.75 45 LEU B N 1
ATOM 4751 C CA . LEU B 1 45 ? 0.323 -27.969 -33.438 1 98.75 45 LEU B CA 1
ATOM 4752 C C . LEU B 1 45 ? 0.151 -28.344 -34.906 1 98.75 45 LEU B C 1
ATOM 4754 O O . LEU B 1 45 ? 0.098 -29.516 -35.25 1 98.75 45 LEU B O 1
ATOM 4758 N N . LEU B 1 46 ? 0.154 -27.375 -35.75 1 98.44 46 LEU B N 1
ATOM 4759 C CA . LEU B 1 46 ? -0.073 -27.594 -37.156 1 98.44 46 LEU B CA 1
ATOM 4760 C C . LEU B 1 46 ? 1.167 -28.188 -37.844 1 98.44 46 LEU B C 1
ATOM 4762 O O . LEU B 1 46 ? 1.097 -28.688 -38.938 1 98.44 46 LEU B O 1
ATOM 4766 N N . ARG B 1 47 ? 2.287 -28.141 -37.125 1 98.06 47 ARG B N 1
ATOM 4767 C CA . ARG B 1 47 ? 3.475 -28.844 -37.594 1 98.06 47 ARG B CA 1
ATOM 4768 C C . ARG B 1 47 ? 3.328 -30.344 -37.438 1 98.06 47 ARG B C 1
ATOM 4770 O O . ARG B 1 47 ? 4.016 -31.125 -38.094 1 98.06 47 ARG B O 1
ATOM 4777 N N . ASN B 1 48 ? 2.521 -30.766 -36.5 1 97.31 48 ASN B N 1
ATOM 4778 C CA . ASN B 1 48 ? 2.213 -32.188 -36.25 1 97.31 48 ASN B CA 1
ATOM 4779 C C . ASN B 1 48 ? 1.412 -32.781 -37.375 1 97.31 48 ASN B C 1
ATOM 4781 O O . ASN B 1 48 ? 0.41 -32.219 -37.812 1 97.31 48 ASN B O 1
ATOM 4785 N N . PRO B 1 49 ? 1.833 -33.906 -37.906 1 97.12 49 PRO B N 1
ATOM 4786 C CA . PRO B 1 49 ? 1.18 -34.469 -39.094 1 97.12 49 PRO B CA 1
ATOM 4787 C C . PRO B 1 49 ? -0.308 -34.75 -38.875 1 97.12 49 PRO B C 1
ATOM 4789 O O . PRO B 1 49 ? -1.104 -34.625 -39.812 1 97.12 49 PRO B O 1
ATOM 4792 N N . TYR B 1 50 ? -0.729 -35.094 -37.75 1 97.88 50 TYR B N 1
ATOM 4793 C CA . TYR B 1 50 ? -2.141 -35.344 -37.5 1 97.88 50 TYR B CA 1
ATOM 4794 C C . TYR B 1 50 ? -2.945 -34.062 -37.594 1 97.88 50 TYR B C 1
ATOM 4796 O O . TYR B 1 50 ? -3.961 -34 -38.312 1 97.88 50 TYR B O 1
ATOM 4804 N N . PHE B 1 51 ? -2.529 -33.031 -36.969 1 98.38 51 PHE B N 1
ATOM 4805 C CA . PHE B 1 51 ? -3.273 -31.797 -36.938 1 98.38 51 PHE B CA 1
ATOM 4806 C C . PHE B 1 51 ? -3.174 -31.062 -38.281 1 98.38 51 PHE B C 1
ATOM 4808 O O . PHE B 1 51 ? -4.07 -30.297 -38.625 1 98.38 51 PHE B O 1
ATOM 4815 N N . LYS B 1 52 ? -2.043 -31.328 -38.906 1 97.81 52 LYS B N 1
ATOM 4816 C CA . LYS B 1 52 ? -1.961 -30.828 -40.281 1 97.81 52 LYS B CA 1
ATOM 4817 C C . LYS B 1 52 ? -3.074 -31.406 -41.125 1 97.81 52 LYS B C 1
ATOM 4819 O O . LYS B 1 52 ? -3.676 -30.688 -41.938 1 97.81 52 LYS B O 1
ATOM 4824 N N . ALA B 1 53 ? -3.332 -32.656 -40.969 1 97.69 53 ALA B N 1
ATOM 4825 C CA . ALA B 1 53 ? -4.367 -33.344 -41.75 1 97.69 53 ALA B CA 1
ATOM 4826 C C . ALA B 1 53 ? -5.758 -33 -41.219 1 97.69 53 ALA B C 1
ATOM 4828 O O . ALA B 1 53 ? -6.723 -32.938 -41.969 1 97.69 53 ALA B O 1
ATOM 4829 N N . TYR B 1 54 ? -5.867 -32.781 -39.938 1 97.81 54 TYR B N 1
ATOM 4830 C CA . TYR B 1 54 ? -7.152 -32.5 -39.281 1 97.81 54 TYR B CA 1
ATOM 4831 C C . TYR B 1 54 ? -7.098 -31.219 -38.469 1 97.81 54 TYR B C 1
ATOM 4833 O O . TYR B 1 54 ? -7.277 -31.234 -37.25 1 97.81 54 TYR B O 1
ATOM 4841 N N . PRO B 1 55 ? -7 -30.109 -39.125 1 97.81 55 PRO B N 1
ATOM 4842 C CA . PRO B 1 55 ? -6.809 -28.844 -38.438 1 97.81 55 PRO B CA 1
ATOM 4843 C C . PRO B 1 55 ? -8 -28.469 -37.531 1 97.81 55 PRO B C 1
ATOM 4845 O O . PRO B 1 55 ? -7.844 -27.734 -36.562 1 97.81 55 PRO B O 1
ATOM 4848 N N . LEU B 1 56 ? -9.195 -28.984 -37.812 1 97.19 56 LEU B N 1
ATOM 4849 C CA . LEU B 1 56 ? -10.406 -28.656 -37.062 1 97.19 56 LEU B CA 1
ATOM 4850 C C . LEU B 1 56 ? -10.383 -29.328 -35.688 1 97.19 56 LEU B C 1
ATOM 4852 O O . LEU B 1 56 ? -11.18 -29 -34.812 1 97.19 56 LEU B O 1
ATOM 4856 N N . SER B 1 57 ? -9.422 -30.25 -35.469 1 97.81 57 SER B N 1
ATOM 4857 C CA . SER B 1 57 ? -9.25 -30.906 -34.188 1 97.81 57 SER B CA 1
ATOM 4858 C C . SER B 1 57 ? -8.633 -29.953 -33.156 1 97.81 57 SER B C 1
ATOM 4860 O O . SER B 1 57 ? -8.562 -30.266 -31.984 1 97.81 57 SER B O 1
ATOM 4862 N N . ILE B 1 58 ? -8.172 -28.781 -33.688 1 98.62 58 ILE B N 1
ATOM 4863 C CA . ILE B 1 58 ? -7.672 -27.719 -32.844 1 98.62 58 ILE B CA 1
ATOM 4864 C C . ILE B 1 58 ? -8.766 -26.672 -32.594 1 98.62 58 ILE B C 1
ATOM 4866 O O . ILE B 1 58 ? -9.242 -26.062 -33.562 1 98.62 58 ILE B O 1
ATOM 4870 N N . LYS B 1 59 ? -9.133 -26.469 -31.359 1 98.62 59 LYS B N 1
ATOM 4871 C CA . LYS B 1 59 ? -10.172 -25.5 -31.031 1 98.62 59 LYS B CA 1
ATOM 4872 C C . LYS B 1 59 ? -9.633 -24.391 -30.141 1 98.62 59 LYS B C 1
ATOM 4874 O O . LYS B 1 59 ? -8.852 -24.641 -29.219 1 98.62 59 LYS B O 1
ATOM 4879 N N . ARG B 1 60 ? -9.977 -23.203 -30.5 1 98.44 60 ARG B N 1
ATOM 4880 C CA . ARG B 1 60 ? -9.758 -22.031 -29.641 1 98.44 60 ARG B CA 1
ATOM 4881 C C . ARG B 1 60 ? -11.023 -21.703 -28.859 1 98.44 60 ARG B C 1
ATOM 4883 O O . ARG B 1 60 ? -12.055 -21.344 -29.438 1 98.44 60 ARG B O 1
ATOM 4890 N N . ILE B 1 61 ? -10.984 -21.828 -27.578 1 98.62 61 ILE B N 1
ATOM 4891 C CA . ILE B 1 61 ? -12.148 -21.594 -26.734 1 98.62 61 ILE B CA 1
ATOM 4892 C C . ILE B 1 61 ? -12.047 -20.219 -26.078 1 98.62 61 ILE B C 1
ATOM 4894 O O . ILE B 1 61 ? -11.219 -20.016 -25.188 1 98.62 61 ILE B O 1
ATOM 4898 N N . PRO B 1 62 ? -12.852 -19.344 -26.422 1 97.94 62 PRO B N 1
ATOM 4899 C CA . PRO B 1 62 ? -12.773 -17.984 -25.859 1 97.94 62 PRO B CA 1
ATOM 4900 C C . PRO B 1 62 ? -13.125 -17.953 -24.375 1 97.94 62 PRO B C 1
ATOM 4902 O O . PRO B 1 62 ? -14.023 -18.672 -23.922 1 97.94 62 PRO B O 1
ATOM 4905 N N . LEU B 1 63 ? -12.398 -17.125 -23.641 1 96.88 63 LEU B N 1
ATOM 4906 C CA . LEU B 1 63 ? -12.781 -16.859 -22.25 1 96.88 63 LEU B CA 1
ATOM 4907 C C . LEU B 1 63 ? -14.047 -16.016 -22.188 1 96.88 63 LEU B C 1
ATOM 4909 O O . LEU B 1 63 ? -14.203 -15.07 -22.953 1 96.88 63 LEU B O 1
ATOM 4913 N N . LYS B 1 64 ? -14.922 -16.312 -21.328 1 92.88 64 LYS B N 1
ATOM 4914 C CA . LYS B 1 64 ? -16.188 -15.578 -21.219 1 92.88 64 LYS B CA 1
ATOM 4915 C C . LYS B 1 64 ? -15.953 -14.141 -20.75 1 92.88 64 LYS B C 1
ATOM 4917 O O . LYS B 1 64 ? -15.289 -13.914 -19.734 1 92.88 64 LYS B O 1
ATOM 4922 N N . ASN B 1 65 ? -16.453 -13.188 -21.453 1 89.56 65 ASN B N 1
ATOM 4923 C CA . ASN B 1 65 ? -16.438 -11.773 -21.109 1 89.56 65 ASN B CA 1
ATOM 4924 C C . ASN B 1 65 ? -15.008 -11.273 -20.875 1 89.56 65 ASN B C 1
ATOM 4926 O O . ASN B 1 65 ? -14.766 -10.5 -19.938 1 89.56 65 ASN B O 1
ATOM 4930 N N . ASP B 1 66 ? -14.055 -11.75 -21.594 1 94.12 66 ASP B N 1
ATOM 4931 C CA . ASP B 1 66 ? -12.656 -11.359 -21.422 1 94.12 66 ASP B CA 1
ATOM 4932 C C . ASP B 1 66 ? -12.32 -10.156 -22.297 1 94.12 66 ASP B C 1
ATOM 4934 O O . ASP B 1 66 ? -12.352 -10.242 -23.531 1 94.12 66 ASP B O 1
ATOM 4938 N N . PRO B 1 67 ? -11.977 -9.031 -21.688 1 91.81 67 PRO B N 1
ATOM 4939 C CA . PRO B 1 67 ? -11.711 -7.828 -22.469 1 91.81 67 PRO B CA 1
ATOM 4940 C C . PRO B 1 67 ? -10.492 -7.977 -23.391 1 91.81 67 PRO B C 1
ATOM 4942 O O . PRO B 1 67 ? -10.352 -7.23 -24.359 1 91.81 67 PRO B O 1
ATOM 4945 N N . LEU B 1 68 ? -9.656 -8.984 -23.172 1 95.44 68 LEU B N 1
ATOM 4946 C CA . LEU B 1 68 ? -8.453 -9.164 -23.969 1 95.44 68 LEU B CA 1
ATOM 4947 C C . LEU B 1 68 ? -8.664 -10.211 -25.062 1 95.44 68 LEU B C 1
ATOM 4949 O O . LEU B 1 68 ? -7.777 -10.453 -25.875 1 95.44 68 LEU B O 1
ATOM 4953 N N . ASN B 1 69 ? -9.836 -10.805 -25.109 1 96.69 69 ASN B N 1
ATOM 4954 C CA . ASN B 1 69 ? -10.211 -11.828 -26.094 1 96.69 69 ASN B CA 1
ATOM 4955 C C . ASN B 1 69 ? -9.242 -13.008 -26.062 1 96.69 69 ASN B C 1
ATOM 4957 O O . ASN B 1 69 ? -8.828 -13.508 -27.109 1 96.69 69 ASN B O 1
ATOM 4961 N N . ARG B 1 70 ? -8.875 -13.359 -24.984 1 97.81 70 ARG B N 1
ATOM 4962 C CA . ARG B 1 70 ? -7.996 -14.516 -24.828 1 97.81 70 ARG B CA 1
ATOM 4963 C C . ARG B 1 70 ? -8.758 -15.82 -25.031 1 97.81 70 ARG B C 1
ATOM 4965 O O . ARG B 1 70 ? -9.992 -15.844 -24.969 1 97.81 70 ARG B O 1
ATOM 4972 N N . CYS B 1 71 ? -7.922 -16.922 -25.203 1 98.5 71 CYS B N 1
ATOM 4973 C CA . CYS B 1 71 ? -8.594 -18.203 -25.453 1 98.5 71 CYS B CA 1
ATOM 4974 C C . CYS B 1 71 ? -7.77 -19.359 -24.922 1 98.5 71 CYS B C 1
ATOM 4976 O O . CYS B 1 71 ? -6.547 -19.266 -24.812 1 98.5 71 CYS B O 1
ATOM 4978 N N . ALA B 1 72 ? -8.461 -20.422 -24.562 1 98.75 72 ALA B N 1
ATOM 4979 C CA . ALA B 1 72 ? -7.836 -21.719 -24.297 1 98.75 72 ALA B CA 1
ATOM 4980 C C . ALA B 1 72 ? -7.727 -22.547 -25.562 1 98.75 72 ALA B C 1
ATOM 4982 O O . ALA B 1 72 ? -8.562 -22.438 -26.469 1 98.75 72 ALA B O 1
ATOM 4983 N N . ILE B 1 73 ? -6.676 -23.328 -25.688 1 98.88 73 ILE B N 1
ATOM 4984 C CA . ILE B 1 73 ? -6.5 -24.234 -26.812 1 98.88 73 ILE B CA 1
ATOM 4985 C C . ILE B 1 73 ? -6.844 -25.672 -26.406 1 98.88 73 ILE B C 1
ATOM 4987 O O . ILE B 1 73 ? -6.262 -26.203 -25.453 1 98.88 73 ILE B O 1
ATOM 4991 N N . VAL B 1 74 ? -7.809 -26.219 -27.031 1 98.81 74 VAL B N 1
ATOM 4992 C CA . VAL B 1 74 ? -8.172 -27.625 -26.859 1 98.81 74 VAL B CA 1
ATOM 4993 C C . VAL B 1 74 ? -7.977 -28.375 -28.172 1 98.81 74 VAL B C 1
ATOM 4995 O O . VAL B 1 74 ? -8.648 -28.094 -29.156 1 98.81 74 VAL B O 1
ATOM 4998 N N . ALA B 1 75 ? -7.043 -29.344 -28.188 1 98.81 75 ALA B N 1
ATOM 4999 C CA . ALA B 1 75 ? -6.703 -30.078 -29.406 1 98.81 75 ALA B CA 1
ATOM 5000 C C . ALA B 1 75 ? -6.82 -31.594 -29.188 1 98.81 75 ALA B C 1
ATOM 5002 O O . ALA B 1 75 ? -6.168 -32.156 -28.297 1 98.81 75 ALA B O 1
ATOM 5003 N N . MET B 1 76 ? -7.617 -32.25 -29.984 1 98.25 76 MET B N 1
ATOM 5004 C CA . MET B 1 76 ? -7.871 -33.688 -29.859 1 98.25 76 MET B CA 1
ATOM 5005 C C . MET B 1 76 ? -7.109 -34.469 -30.922 1 98.25 76 MET B C 1
ATOM 5007 O O . MET B 1 76 ? -7.32 -34.25 -32.125 1 98.25 76 MET B O 1
ATOM 5011 N N . LEU B 1 77 ? -6.141 -35.281 -30.5 1 98.38 77 LEU B N 1
ATOM 5012 C CA . LEU B 1 77 ? -5.473 -36.25 -31.359 1 98.38 77 LEU B CA 1
ATOM 5013 C C . LEU B 1 77 ? -6.133 -37.625 -31.234 1 98.38 77 LEU B C 1
ATOM 5015 O O . LEU B 1 77 ? -6.051 -38.25 -30.188 1 98.38 77 LEU B O 1
ATOM 5019 N N . GLU B 1 78 ? -6.758 -38.062 -32.312 1 97.31 78 GLU B N 1
ATOM 5020 C CA . GLU B 1 78 ? -7.57 -39.281 -32.281 1 97.31 78 GLU B CA 1
ATOM 5021 C C . GLU B 1 78 ? -6.938 -40.375 -33.094 1 97.31 78 GLU B C 1
ATOM 5023 O O . GLU B 1 78 ? -7.164 -40.469 -34.312 1 97.31 78 GLU B O 1
ATOM 5028 N N . LYS B 1 79 ? -6.266 -41.281 -32.406 1 96.31 79 LYS B N 1
ATOM 5029 C CA . LYS B 1 79 ? -5.684 -42.438 -33.094 1 96.31 79 LYS B CA 1
ATOM 5030 C C . LYS B 1 79 ? -6.688 -43.562 -33.219 1 96.31 79 LYS B C 1
ATOM 5032 O O . LYS B 1 79 ? -6.68 -44.312 -34.188 1 96.31 79 LYS B O 1
ATOM 5037 N N . LYS B 1 80 ? -7.578 -43.781 -32.188 1 94.62 80 LYS B N 1
ATOM 5038 C CA . LYS B 1 80 ? -8.664 -44.75 -32.188 1 94.62 80 LYS B CA 1
ATOM 5039 C C . LYS B 1 80 ? -9.938 -44.156 -31.609 1 94.62 80 LYS B C 1
ATOM 5041 O O . LYS B 1 80 ? -10.383 -44.562 -30.516 1 94.62 80 LYS B O 1
ATOM 5046 N N . PRO B 1 81 ? -10.547 -43.344 -32.406 1 93.19 81 PRO B N 1
ATOM 5047 C CA . PRO B 1 81 ? -11.688 -42.594 -31.875 1 93.19 81 PRO B CA 1
ATOM 5048 C C . PRO B 1 81 ? -12.859 -43.5 -31.484 1 93.19 81 PRO B C 1
ATOM 5050 O O . PRO B 1 81 ? -13.711 -43.094 -30.688 1 93.19 81 PRO B O 1
ATOM 5053 N N . SER B 1 82 ? -12.867 -44.688 -31.938 1 93.62 82 SER B N 1
ATOM 5054 C CA . SER B 1 82 ? -13.977 -45.594 -31.656 1 93.62 82 SER B CA 1
ATOM 5055 C C . SER B 1 82 ? -14 -46 -30.188 1 93.62 82 SER B C 1
ATOM 5057 O O . SER B 1 82 ? -15.047 -46.344 -29.656 1 93.62 82 SER B O 1
ATOM 5059 N N . THR B 1 83 ? -12.859 -45.906 -29.531 1 92.38 83 THR B N 1
ATOM 5060 C CA . THR B 1 83 ? -12.797 -46.281 -28.109 1 92.38 83 THR B CA 1
ATOM 5061 C C . THR B 1 83 ? -13.453 -45.219 -27.234 1 92.38 83 THR B C 1
ATOM 5063 O O . THR B 1 83 ? -13.867 -45.5 -26.125 1 92.38 83 THR B O 1
ATOM 5066 N N . LYS B 1 84 ? -13.492 -44.062 -27.672 1 95.06 84 LYS B N 1
ATOM 5067 C CA . LYS B 1 84 ? -14.055 -42.875 -26.984 1 95.06 84 LYS B CA 1
ATOM 5068 C C . LYS B 1 84 ? -13.398 -42.688 -25.609 1 95.06 84 LYS B C 1
ATOM 5070 O O . LYS B 1 84 ? -14.047 -42.25 -24.672 1 95.06 84 LYS B O 1
ATOM 5075 N N . GLN B 1 85 ? -12.188 -43.125 -25.453 1 94.88 85 GLN B N 1
ATOM 5076 C CA . GLN B 1 85 ? -11.367 -42.906 -24.266 1 94.88 85 GLN B CA 1
ATOM 5077 C C . GLN B 1 85 ? -10.156 -42.062 -24.594 1 94.88 85 GLN B C 1
ATOM 5079 O O . GLN B 1 85 ? -9.461 -42.281 -25.594 1 94.88 85 GLN B O 1
ATOM 5084 N N . ALA B 1 86 ? -9.992 -41 -23.812 1 96.69 86 ALA B N 1
ATOM 5085 C CA . ALA B 1 86 ? -8.875 -40.125 -24.078 1 96.69 86 ALA B CA 1
ATOM 5086 C C . ALA B 1 86 ? -8.172 -39.719 -22.781 1 96.69 86 ALA B C 1
ATOM 5088 O O . ALA B 1 86 ? -8.766 -39.75 -21.703 1 96.69 86 ALA B O 1
ATOM 5089 N N . THR B 1 87 ? -6.93 -39.406 -22.859 1 97.56 87 THR B N 1
ATOM 5090 C CA . THR B 1 87 ? -6.137 -38.812 -21.797 1 97.56 87 THR B CA 1
ATOM 5091 C C . THR B 1 87 ? -5.941 -37.312 -22.031 1 97.56 87 THR B C 1
ATOM 5093 O O . THR B 1 87 ? -5.633 -36.906 -23.141 1 97.56 87 THR B O 1
ATOM 5096 N N . ILE B 1 88 ? -6.156 -36.531 -20.969 1 98.44 88 ILE B N 1
ATOM 5097 C CA . ILE B 1 88 ? -5.965 -35.094 -21.078 1 98.44 88 ILE B CA 1
ATOM 5098 C C . ILE B 1 88 ? -4.527 -34.75 -20.719 1 98.44 88 ILE B C 1
ATOM 5100 O O . ILE B 1 88 ? -3.984 -35.25 -19.734 1 98.44 88 ILE B O 1
ATOM 5104 N N . LEU B 1 89 ? -3.871 -33.969 -21.531 1 98.75 89 LEU B N 1
ATOM 5105 C CA . LEU B 1 89 ? -2.633 -33.281 -21.188 1 98.75 89 LEU B CA 1
ATOM 5106 C C . LEU B 1 89 ? -2.895 -31.797 -20.891 1 98.75 89 LEU B C 1
ATOM 5108 O O . LEU B 1 89 ? -3.303 -31.062 -21.781 1 98.75 89 LEU B O 1
ATOM 5112 N N . LEU B 1 90 ? -2.646 -31.391 -19.641 1 98.69 90 LEU B N 1
ATOM 5113 C CA . LEU B 1 90 ? -2.99 -30.047 -19.219 1 98.69 90 LEU B CA 1
ATOM 5114 C C . LEU B 1 90 ? -1.732 -29.203 -18.984 1 98.69 90 LEU B C 1
ATOM 5116 O O . LEU B 1 90 ? -0.766 -29.688 -18.391 1 98.69 90 LEU B O 1
ATOM 5120 N N . SER B 1 91 ? -1.697 -28.016 -19.516 1 98.38 91 SER B N 1
ATOM 5121 C CA . SER B 1 91 ? -0.634 -27.031 -19.297 1 98.38 91 SER B CA 1
ATOM 5122 C C . SER B 1 91 ? -1.169 -25.609 -19.375 1 98.38 91 SER B C 1
ATOM 5124 O O . SER B 1 91 ? -2.268 -25.375 -19.891 1 98.38 91 SER B O 1
ATOM 5126 N N . HIS B 1 92 ? -0.501 -24.672 -18.75 1 98.5 92 HIS B N 1
ATOM 5127 C CA . HIS B 1 92 ? -0.784 -23.25 -18.984 1 98.5 92 HIS B CA 1
ATOM 5128 C C . HIS B 1 92 ? 0.361 -22.578 -19.719 1 98.5 92 HIS B C 1
ATOM 5130 O O . HIS B 1 92 ? 1.491 -23.078 -19.719 1 98.5 92 HIS B O 1
ATOM 5136 N N . TYR B 1 93 ? -0.012 -21.516 -20.469 1 98.56 93 TYR B N 1
ATOM 5137 C CA . TYR B 1 93 ? 1.047 -20.969 -21.312 1 98.56 93 TYR B CA 1
ATOM 5138 C C . TYR B 1 93 ? 1.339 -19.516 -20.938 1 98.56 93 TYR B C 1
ATOM 5140 O O . TYR B 1 93 ? 2.211 -18.891 -21.531 1 98.56 93 TYR B O 1
ATOM 5148 N N . ASP B 1 94 ? 0.621 -19 -19.906 1 98.06 94 ASP B N 1
ATOM 5149 C CA . ASP B 1 94 ? 0.948 -17.688 -19.375 1 98.06 94 ASP B CA 1
ATOM 5150 C C . ASP B 1 94 ? 2.096 -17.766 -18.375 1 98.06 94 ASP B C 1
ATOM 5152 O O . ASP B 1 94 ? 2.418 -18.844 -17.875 1 98.06 94 ASP B O 1
ATOM 5156 N N . VAL B 1 95 ? 2.773 -16.609 -18.188 1 97.62 95 VAL B N 1
ATOM 5157 C CA . VAL B 1 95 ? 3.848 -16.484 -17.203 1 97.62 95 VAL B CA 1
ATOM 5158 C C . VAL B 1 95 ? 3.652 -15.219 -16.375 1 97.62 95 VAL B C 1
ATOM 5160 O O . VAL B 1 95 ? 2.83 -14.367 -16.719 1 97.62 95 VAL B O 1
ATOM 5163 N N . VAL B 1 96 ? 4.367 -15.102 -15.242 1 95.44 96 VAL B N 1
ATOM 5164 C CA . VAL B 1 96 ? 4.309 -13.883 -14.438 1 95.44 96 VAL B CA 1
ATOM 5165 C C . VAL B 1 96 ? 5.207 -12.82 -15.062 1 95.44 96 VAL B C 1
ATOM 5167 O O . VAL B 1 96 ? 5.945 -13.094 -16 1 95.44 96 VAL B O 1
ATOM 5170 N N . GLY B 1 97 ? 5.168 -11.68 -14.516 1 93.56 97 GLY B N 1
ATOM 5171 C CA . GLY B 1 97 ? 5.895 -10.547 -15.07 1 93.56 97 GLY B CA 1
ATOM 5172 C C . GLY B 1 97 ? 7.398 -10.68 -14.922 1 93.56 97 GLY B C 1
ATOM 5173 O O . GLY B 1 97 ? 7.887 -11.641 -14.32 1 93.56 97 GLY B O 1
ATOM 5174 N N . VAL B 1 98 ? 8.156 -9.594 -15.453 1 93.25 98 VAL B N 1
ATOM 5175 C CA . VAL B 1 98 ? 9.609 -9.727 -15.492 1 93.25 98 VAL B CA 1
ATOM 5176 C C . VAL B 1 98 ? 10.258 -8.484 -14.883 1 93.25 98 VAL B C 1
ATOM 5178 O O . VAL B 1 98 ? 11.453 -8.25 -15.062 1 93.25 98 VAL B O 1
ATOM 5181 N N . ASP B 1 99 ? 9.516 -7.754 -14.094 1 85.5 99 ASP B N 1
ATOM 5182 C CA . ASP B 1 99 ? 10.078 -6.555 -13.477 1 85.5 99 ASP B CA 1
ATOM 5183 C C . ASP B 1 99 ? 11.234 -6.906 -12.539 1 85.5 99 ASP B C 1
ATOM 5185 O O . ASP B 1 99 ? 12.18 -6.133 -12.398 1 85.5 99 ASP B O 1
ATOM 5189 N N . ASP B 1 100 ? 11.203 -7.969 -12 1 86.94 100 ASP B N 1
ATOM 5190 C CA . ASP B 1 100 ? 12.203 -8.414 -11.031 1 86.94 100 ASP B CA 1
ATOM 5191 C C . ASP B 1 100 ? 13.547 -8.672 -11.711 1 86.94 100 ASP B C 1
ATOM 5193 O O . ASP B 1 100 ? 14.578 -8.797 -11.039 1 86.94 100 ASP B O 1
ATOM 5197 N N . PHE B 1 101 ? 13.57 -8.758 -13.047 1 89.56 101 PHE B N 1
ATOM 5198 C CA . PHE B 1 101 ? 14.812 -9.008 -13.773 1 89.56 101 PHE B CA 1
ATOM 5199 C C . PHE B 1 101 ? 15.695 -7.766 -13.766 1 89.56 101 PHE B C 1
ATOM 5201 O O . PHE B 1 101 ? 16.875 -7.84 -14.102 1 89.56 101 PHE B O 1
ATOM 5208 N N . GLY B 1 102 ? 15.148 -6.641 -13.445 1 82.56 102 GLY B N 1
ATOM 5209 C CA . GLY B 1 102 ? 15.938 -5.422 -13.344 1 82.56 102 GLY B CA 1
ATOM 5210 C C . GLY B 1 102 ? 16.594 -5.023 -14.648 1 82.56 102 GLY B C 1
ATOM 5211 O O . GLY B 1 102 ? 15.922 -4.859 -15.672 1 82.56 102 GLY B O 1
ATOM 5212 N N . LEU B 1 103 ? 17.953 -5.109 -14.656 1 80.88 103 LEU B N 1
ATOM 5213 C CA . LEU B 1 103 ? 18.766 -4.656 -15.781 1 80.88 103 LEU B CA 1
ATOM 5214 C C . LEU B 1 103 ? 18.625 -5.609 -16.969 1 80.88 103 LEU B C 1
ATOM 5216 O O . LEU B 1 103 ? 18.938 -5.246 -18.094 1 80.88 103 LEU B O 1
ATOM 5220 N N . TYR B 1 104 ? 18.078 -6.773 -16.672 1 89.44 104 TYR B N 1
ATOM 5221 C CA . TYR B 1 104 ? 18.031 -7.77 -17.734 1 89.44 104 TYR B CA 1
ATOM 5222 C C . TYR B 1 104 ? 16.594 -8.07 -18.141 1 89.44 104 TYR B C 1
ATOM 5224 O O . TYR B 1 104 ? 16.297 -9.141 -18.672 1 89.44 104 TYR B O 1
ATOM 5232 N N . LYS B 1 105 ? 15.75 -7.133 -17.844 1 89.69 105 LYS B N 1
ATOM 5233 C CA . LYS B 1 105 ? 14.328 -7.273 -18.141 1 89.69 105 LYS B CA 1
ATOM 5234 C C . LYS B 1 105 ? 14.102 -7.566 -19.609 1 89.69 105 LYS B C 1
ATOM 5236 O O . LYS B 1 105 ? 13.266 -8.398 -19.969 1 89.69 105 LYS B O 1
ATOM 5241 N N . GLU B 1 106 ? 14.875 -7.023 -20.516 1 91.75 106 GLU B N 1
ATOM 5242 C CA . GLU B 1 106 ? 14.695 -7.164 -21.953 1 91.75 106 GLU B CA 1
ATOM 5243 C C . GLU B 1 106 ? 15.109 -8.555 -22.438 1 91.75 106 GLU B C 1
ATOM 5245 O O . GLU B 1 106 ? 14.641 -9.023 -23.469 1 91.75 106 GLU B O 1
ATOM 5250 N N . GLU B 1 107 ? 15.906 -9.172 -21.641 1 95.06 107 GLU B N 1
ATOM 5251 C CA . GLU B 1 107 ? 16.422 -10.484 -22.031 1 95.06 107 GLU B CA 1
ATOM 5252 C C . GLU B 1 107 ? 15.656 -11.609 -21.359 1 95.06 107 GLU B C 1
ATOM 5254 O O . GLU B 1 107 ? 15.898 -12.789 -21.625 1 95.06 107 GLU B O 1
ATOM 5259 N N . ALA B 1 108 ? 14.711 -11.234 -20.562 1 96.38 108 ALA B N 1
ATOM 5260 C CA . ALA B 1 108 ? 14.031 -12.219 -19.734 1 96.38 108 ALA B CA 1
ATOM 5261 C C . ALA B 1 108 ? 13.453 -13.352 -20.578 1 96.38 108 ALA B C 1
ATOM 5263 O O . ALA B 1 108 ? 13.359 -14.492 -20.125 1 96.38 108 ALA B O 1
ATOM 5264 N N . PHE B 1 109 ? 13.109 -13.109 -21.891 1 98.12 109 PHE B N 1
ATOM 5265 C CA . PHE B 1 109 ? 12.461 -14.094 -22.75 1 98.12 109 PHE B CA 1
ATOM 5266 C C . PHE B 1 109 ? 13.414 -14.57 -23.844 1 98.12 109 PHE B C 1
ATOM 5268 O O . PHE B 1 109 ? 12.984 -15.188 -24.812 1 98.12 109 PHE B O 1
ATOM 5275 N N . HIS B 1 110 ? 14.617 -14.234 -23.703 1 97.5 110 HIS B N 1
ATOM 5276 C CA . HIS B 1 110 ? 15.664 -14.656 -24.625 1 97.5 110 HIS B CA 1
ATOM 5277 C C . HIS B 1 110 ? 16.766 -15.414 -23.891 1 97.5 110 HIS B C 1
ATOM 5279 O O . HIS B 1 110 ? 17.844 -14.867 -23.656 1 97.5 110 HIS B O 1
ATOM 5285 N N . PRO B 1 111 ? 16.516 -16.703 -23.703 1 95.88 111 PRO B N 1
ATOM 5286 C CA . PRO B 1 111 ? 17.391 -17.484 -22.844 1 95.88 111 PRO B CA 1
ATOM 5287 C C . PRO B 1 111 ? 18.875 -17.391 -23.25 1 95.88 111 PRO B C 1
ATOM 5289 O O . PRO B 1 111 ? 19.734 -17.234 -22.391 1 95.88 111 PRO B O 1
ATOM 5292 N N . GLU B 1 112 ? 19.188 -17.469 -24.516 1 94.5 112 GLU B N 1
ATOM 5293 C CA . GLU B 1 112 ? 20.578 -17.438 -24.969 1 94.5 112 GLU B CA 1
ATOM 5294 C C . GLU B 1 112 ? 21.219 -16.078 -24.688 1 94.5 112 GLU B C 1
ATOM 5296 O O . GLU B 1 112 ? 22.344 -16.016 -24.188 1 94.5 112 GLU B O 1
ATOM 5301 N N . ALA B 1 113 ? 20.484 -15.055 -25 1 95.5 113 ALA B N 1
ATOM 5302 C CA . ALA B 1 113 ? 20.984 -13.703 -24.734 1 95.5 113 ALA B CA 1
ATOM 5303 C C . ALA B 1 113 ? 21.141 -13.461 -23.234 1 95.5 113 ALA B C 1
ATOM 5305 O O . ALA B 1 113 ? 22.109 -12.852 -22.797 1 95.5 113 ALA B O 1
ATOM 5306 N N . LEU B 1 114 ? 20.156 -13.914 -22.484 1 94.81 114 LEU B N 1
ATOM 5307 C CA . LEU B 1 114 ? 20.203 -13.758 -21.047 1 94.81 114 LEU B CA 1
ATOM 5308 C C . LEU B 1 114 ? 21.406 -14.461 -20.453 1 94.81 114 LEU B C 1
ATOM 5310 O O . LEU B 1 114 ? 22.141 -13.891 -19.625 1 94.81 114 LEU B O 1
ATOM 5314 N N . GLN B 1 115 ? 21.625 -15.664 -20.859 1 93.19 115 GLN B N 1
ATOM 5315 C CA . GLN B 1 115 ? 22.75 -16.453 -20.359 1 93.19 115 GLN B CA 1
ATOM 5316 C C . GLN B 1 115 ? 24.078 -15.766 -20.672 1 93.19 115 GLN B C 1
ATOM 5318 O O . GLN B 1 115 ? 24.984 -15.727 -19.844 1 93.19 115 GLN B O 1
ATOM 5323 N N . LYS B 1 116 ? 24.203 -15.266 -21.859 1 93.06 116 LYS B N 1
ATOM 5324 C CA . LYS B 1 116 ? 25.422 -14.57 -22.266 1 93.06 116 LYS B CA 1
ATOM 5325 C C . LYS B 1 116 ? 25.672 -13.359 -21.375 1 93.06 116 LYS B C 1
ATOM 5327 O O . LYS B 1 116 ? 26.781 -13.156 -20.891 1 93.06 116 LYS B O 1
ATOM 5332 N N . GLN B 1 117 ? 24.656 -12.648 -21.188 1 91.19 117 GLN B N 1
ATOM 5333 C CA . GLN B 1 117 ? 24.781 -11.445 -20.375 1 91.19 117 GLN B CA 1
ATOM 5334 C C . GLN B 1 117 ? 25.125 -11.797 -18.922 1 91.19 117 GLN B C 1
ATOM 5336 O O . GLN B 1 117 ? 25.938 -11.133 -18.297 1 91.19 117 GLN B O 1
ATOM 5341 N N . LEU B 1 118 ? 24.453 -12.797 -18.422 1 90.19 118 LEU B N 1
ATOM 5342 C CA . LEU B 1 118 ? 24.688 -13.203 -17.047 1 90.19 118 LEU B CA 1
ATOM 5343 C C . LEU B 1 118 ? 26.109 -13.695 -16.859 1 90.19 118 LEU B C 1
ATOM 5345 O O . LEU B 1 118 ? 26.719 -13.477 -15.797 1 90.19 118 LEU B O 1
ATOM 5349 N N . LYS B 1 119 ? 26.594 -14.375 -17.797 1 89.69 119 LYS B N 1
ATOM 5350 C CA . LYS B 1 119 ? 27.969 -14.875 -17.719 1 89.69 119 LYS B CA 1
ATOM 5351 C C . LYS B 1 119 ? 28.969 -13.727 -17.766 1 89.69 119 LYS B C 1
ATOM 5353 O O . LYS B 1 119 ? 30.031 -13.812 -17.141 1 89.69 119 LYS B O 1
ATOM 5358 N N . GLU B 1 120 ? 28.594 -12.68 -18.516 1 83.81 120 GLU B N 1
ATOM 5359 C CA . GLU B 1 120 ? 29.469 -11.523 -18.641 1 83.81 120 GLU B CA 1
ATOM 5360 C C . GLU B 1 120 ? 29.375 -10.609 -17.422 1 83.81 120 GLU B C 1
ATOM 5362 O O . GLU B 1 120 ? 30.25 -9.781 -17.188 1 83.81 120 GLU B O 1
ATOM 5367 N N . GLU B 1 121 ? 28.172 -10.711 -16.938 1 71.12 121 GLU B N 1
ATOM 5368 C CA . GLU B 1 121 ? 27.891 -9.789 -15.852 1 71.12 121 GLU B CA 1
ATOM 5369 C C . GLU B 1 121 ? 28.844 -9.992 -14.68 1 71.12 121 GLU B C 1
ATOM 5371 O O . GLU B 1 121 ? 29.312 -11.109 -14.438 1 71.12 121 GLU B O 1
ATOM 5376 N N . GLN B 1 122 ? 29.328 -8.875 -14.32 1 59.12 122 GLN B N 1
ATOM 5377 C CA . GLN B 1 122 ? 30.109 -8.867 -13.094 1 59.12 122 GLN B CA 1
ATOM 5378 C C . GLN B 1 122 ? 29.281 -9.359 -11.914 1 59.12 122 GLN B C 1
ATOM 5380 O O . GLN B 1 122 ? 28.047 -9.406 -11.977 1 59.12 122 GLN B O 1
ATOM 5385 N N . GLU B 1 123 ? 29.781 -9.57 -10.672 1 61.62 123 GLU B N 1
ATOM 5386 C CA . GLU B 1 123 ? 29.359 -10.125 -9.383 1 61.62 123 GLU B CA 1
ATOM 5387 C C . GLU B 1 123 ? 28.188 -9.344 -8.797 1 61.62 123 GLU B C 1
ATOM 5389 O O . GLU B 1 123 ? 28.109 -8.125 -8.953 1 61.62 123 GLU B O 1
ATOM 5394 N N . GLY B 1 124 ? 26.938 -10.094 -8.641 1 65.31 124 GLY B N 1
ATOM 5395 C CA . GLY B 1 124 ? 25.938 -9.508 -7.762 1 65.31 124 GLY B CA 1
ATOM 5396 C C . GLY B 1 124 ? 24.516 -9.789 -8.211 1 65.31 124 GLY B C 1
ATOM 5397 O O . GLY B 1 124 ? 23.578 -9.688 -7.418 1 65.31 124 GLY B O 1
ATOM 5398 N N . TYR B 1 125 ? 24.281 -10.094 -9.422 1 78.12 125 TYR B N 1
ATOM 5399 C CA . TYR B 1 125 ? 22.906 -10.344 -9.867 1 78.12 125 TYR B CA 1
ATOM 5400 C C . TYR B 1 125 ? 22.438 -11.727 -9.43 1 78.12 125 TYR B C 1
ATOM 5402 O O . TYR B 1 125 ? 21.328 -11.867 -8.891 1 78.12 125 TYR B O 1
ATOM 5410 N N . LEU B 1 126 ? 23.375 -12.672 -9.57 1 83.88 126 LEU B N 1
ATOM 5411 C CA . LEU B 1 126 ? 23.031 -14.047 -9.227 1 83.88 126 LEU B CA 1
ATOM 5412 C C . LEU B 1 126 ? 23.578 -14.414 -7.852 1 83.88 126 LEU B C 1
ATOM 5414 O O . LEU B 1 126 ? 24.625 -13.922 -7.445 1 83.88 126 LEU B O 1
ATOM 5418 N N . ASP B 1 127 ? 22.844 -15.25 -7.18 1 78.81 127 ASP B N 1
ATOM 5419 C CA . ASP B 1 127 ? 23.422 -15.867 -5.992 1 78.81 127 ASP B CA 1
ATOM 5420 C C . ASP B 1 127 ? 24.359 -17.016 -6.367 1 78.81 127 ASP B C 1
ATOM 5422 O O . ASP B 1 127 ? 24.516 -17.344 -7.547 1 78.81 127 ASP B O 1
ATOM 5426 N N . GLU B 1 128 ? 24.969 -17.594 -5.363 1 81.38 128 GLU B N 1
ATOM 5427 C CA . GLU B 1 128 ? 26 -18.609 -5.609 1 81.38 128 GLU B CA 1
ATOM 5428 C C . GLU B 1 128 ? 25.391 -19.828 -6.301 1 81.38 128 GLU B C 1
ATOM 5430 O O . GLU B 1 128 ? 25.984 -20.375 -7.242 1 81.38 128 GLU B O 1
ATOM 5435 N N . ALA B 1 129 ? 24.281 -20.281 -5.859 1 83.44 129 ALA B N 1
ATOM 5436 C CA . ALA B 1 129 ? 23.656 -21.469 -6.426 1 83.44 129 ALA B CA 1
ATOM 5437 C C . ALA B 1 129 ? 23.312 -21.25 -7.898 1 83.44 129 ALA B C 1
ATOM 5439 O O . ALA B 1 129 ? 23.531 -22.141 -8.727 1 83.44 129 ALA B O 1
ATOM 5440 N N . ALA B 1 130 ? 22.797 -20.125 -8.211 1 88.56 130 ALA B N 1
ATOM 5441 C CA . ALA B 1 130 ? 22.438 -19.812 -9.594 1 88.56 130 ALA B CA 1
ATOM 5442 C C . ALA B 1 130 ? 23.672 -19.688 -10.469 1 88.56 130 ALA B C 1
ATOM 5444 O O . ALA B 1 130 ? 23.641 -20.031 -11.648 1 88.56 130 ALA B O 1
ATOM 5445 N N . ARG B 1 131 ? 24.688 -19.219 -9.891 1 89.69 131 ARG B N 1
ATOM 5446 C CA . ARG B 1 131 ? 25.938 -19.094 -10.641 1 89.69 131 ARG B CA 1
ATOM 5447 C C . ARG B 1 131 ? 26.5 -20.453 -11.008 1 89.69 131 ARG B C 1
ATOM 5449 O O . ARG B 1 131 ? 26.953 -20.656 -12.133 1 89.69 131 ARG B O 1
ATOM 5456 N N . VAL B 1 132 ? 26.484 -21.266 -10.062 1 91.12 132 VAL B N 1
ATOM 5457 C CA . VAL B 1 132 ? 26.953 -22.625 -10.312 1 91.12 132 VAL B CA 1
ATOM 5458 C C . VAL B 1 132 ? 26.141 -23.25 -11.438 1 91.12 132 VAL B C 1
ATOM 5460 O O . VAL B 1 132 ? 26.688 -23.875 -12.352 1 91.12 132 VAL B O 1
ATOM 5463 N N . ASP B 1 133 ? 24.844 -23.078 -11.383 1 92.31 133 ASP B N 1
ATOM 5464 C CA . ASP B 1 133 ? 23.953 -23.641 -12.398 1 92.31 133 ASP B CA 1
ATOM 5465 C C . ASP B 1 133 ? 24.219 -23.016 -13.766 1 92.31 133 ASP B C 1
ATOM 5467 O O . ASP B 1 133 ? 24.172 -23.703 -14.789 1 92.31 133 ASP B O 1
ATOM 5471 N N . LEU B 1 134 ? 24.5 -21.797 -13.75 1 93 134 LEU B N 1
ATOM 5472 C CA . LEU B 1 134 ? 24.781 -21.078 -14.992 1 93 134 LEU B CA 1
ATOM 5473 C C . LEU B 1 134 ? 25.984 -21.656 -15.703 1 93 134 LEU B C 1
ATOM 5475 O O . LEU B 1 134 ? 25.984 -21.812 -16.938 1 93 134 LEU B O 1
ATOM 5479 N N . HIS B 1 135 ? 26.969 -22.078 -14.969 1 93.31 135 HIS B N 1
ATOM 5480 C CA . HIS B 1 135 ? 28.234 -22.531 -15.555 1 93.31 135 HIS B CA 1
ATOM 5481 C C . HIS B 1 135 ? 28.219 -24.031 -15.781 1 93.31 135 HIS B C 1
ATOM 5483 O O . HIS B 1 135 ? 29.109 -24.562 -16.453 1 93.31 135 HIS B O 1
ATOM 5489 N N . SER B 1 136 ? 27.203 -24.719 -15.273 1 94.31 136 SER B N 1
ATOM 5490 C CA . SER B 1 136 ? 27.109 -26.156 -15.484 1 94.31 136 SER B CA 1
ATOM 5491 C C . SER B 1 136 ? 26.672 -26.484 -16.906 1 94.31 136 SER B C 1
ATOM 5493 O O . SER B 1 136 ? 26.828 -27.625 -17.359 1 94.31 136 SER B O 1
ATOM 5495 N N . ASN B 1 137 ? 26.031 -25.578 -17.578 1 91.69 137 ASN B N 1
ATOM 5496 C CA . ASN B 1 137 ? 25.469 -25.734 -18.906 1 91.69 137 ASN B CA 1
ATOM 5497 C C . ASN B 1 137 ? 24.312 -26.734 -18.922 1 91.69 137 ASN B C 1
ATOM 5499 O O . ASN B 1 137 ? 23.984 -27.312 -19.953 1 91.69 137 ASN B O 1
ATOM 5503 N N . ASP B 1 138 ? 23.781 -26.969 -17.781 1 96.56 138 ASP B N 1
ATOM 5504 C CA . ASP B 1 138 ? 22.656 -27.891 -17.672 1 96.56 138 ASP B CA 1
ATOM 5505 C C . ASP B 1 138 ? 21.375 -27.156 -17.312 1 96.56 138 ASP B C 1
ATOM 5507 O O . ASP B 1 138 ? 20.375 -27.781 -16.906 1 96.56 138 ASP B O 1
ATOM 5511 N N . TYR B 1 139 ? 21.453 -25.844 -17.328 1 96.12 139 TYR B N 1
ATOM 5512 C CA . TYR B 1 139 ? 20.266 -25.078 -16.953 1 96.12 139 TYR B CA 1
ATOM 5513 C C . TYR B 1 139 ? 19.953 -24.031 -18.016 1 96.12 139 TYR B C 1
ATOM 5515 O O . TYR B 1 139 ? 20.875 -23.406 -18.562 1 96.12 139 TYR B O 1
ATOM 5523 N N . LEU B 1 140 ? 18.719 -23.859 -18.312 1 97.44 140 LEU B N 1
ATOM 5524 C CA . LEU B 1 140 ? 18.203 -22.828 -19.203 1 97.44 140 LEU B CA 1
ATOM 5525 C C . LEU B 1 140 ? 17.531 -21.703 -18.422 1 97.44 140 LEU B C 1
ATOM 5527 O O . LEU B 1 140 ? 16.438 -21.891 -17.875 1 97.44 140 LEU B O 1
ATOM 5531 N N . PHE B 1 141 ? 18.141 -20.562 -18.406 1 96.31 141 PHE B N 1
ATOM 5532 C CA . PHE B 1 141 ? 17.609 -19.422 -17.672 1 96.31 141 PHE B CA 1
ATOM 5533 C C . PHE B 1 141 ? 16.578 -18.672 -18.516 1 96.31 141 PHE B C 1
ATOM 5535 O O . PHE B 1 141 ? 16.703 -18.609 -19.734 1 96.31 141 PHE B O 1
ATOM 5542 N N . GLY B 1 142 ? 15.547 -18.141 -17.812 1 96.88 142 GLY B N 1
ATOM 5543 C CA . GLY B 1 142 ? 14.547 -17.328 -18.484 1 96.88 142 GLY B CA 1
ATOM 5544 C C . GLY B 1 142 ? 13.172 -17.453 -17.859 1 96.88 142 GLY B C 1
ATOM 5545 O O . GLY B 1 142 ? 12.828 -18.484 -17.281 1 96.88 142 GLY B O 1
ATOM 5546 N N . ARG B 1 143 ? 12.383 -16.391 -18.031 1 97.69 143 ARG B N 1
ATOM 5547 C CA . ARG B 1 143 ? 11.023 -16.406 -17.516 1 97.69 143 ARG B CA 1
ATOM 5548 C C . ARG B 1 143 ? 10.164 -17.406 -18.281 1 97.69 143 ARG B C 1
ATOM 5550 O O . ARG B 1 143 ? 10.086 -17.359 -19.516 1 97.69 143 ARG B O 1
ATOM 5557 N N . GLY B 1 144 ? 9.57 -18.312 -17.594 1 97.31 144 GLY B N 1
ATOM 5558 C CA . GLY B 1 144 ? 8.664 -19.281 -18.188 1 97.31 144 GLY B CA 1
ATOM 5559 C C . GLY B 1 144 ? 9.367 -20.562 -18.625 1 97.31 144 GLY B C 1
ATOM 5560 O O . GLY B 1 144 ? 8.711 -21.531 -19.031 1 97.31 144 GLY B O 1
ATOM 5561 N N . SER B 1 145 ? 10.703 -20.578 -18.5 1 97.25 145 SER B N 1
ATOM 5562 C CA . SER B 1 145 ? 11.414 -21.781 -18.938 1 97.25 145 SER B CA 1
ATOM 5563 C C . SER B 1 145 ? 10.945 -23 -18.172 1 97.25 145 SER B C 1
ATOM 5565 O O . SER B 1 145 ? 10.586 -24.016 -18.766 1 97.25 145 SER B O 1
ATOM 5567 N N . MET B 1 146 ? 10.836 -22.812 -16.875 1 94.81 146 MET B N 1
ATOM 5568 C CA . MET B 1 146 ? 10.422 -23.969 -16.078 1 94.81 146 MET B CA 1
ATOM 5569 C C . MET B 1 146 ? 8.93 -23.922 -15.797 1 94.81 146 MET B C 1
ATOM 5571 O O . MET B 1 146 ? 8.266 -24.953 -15.773 1 94.81 146 MET B O 1
ATOM 5575 N N . ASP B 1 147 ? 8.289 -22.781 -15.602 1 94.69 147 ASP B N 1
ATOM 5576 C CA . ASP B 1 147 ? 6.898 -22.656 -15.164 1 94.69 147 ASP B CA 1
ATOM 5577 C C . ASP B 1 147 ? 6.059 -21.922 -16.219 1 94.69 147 ASP B C 1
ATOM 5579 O O . ASP B 1 147 ? 5.832 -20.719 -16.094 1 94.69 147 ASP B O 1
ATOM 5583 N N . MET B 1 148 ? 5.434 -22.562 -17.234 1 95.62 148 MET B N 1
ATOM 5584 C CA . MET B 1 148 ? 5.711 -23.984 -17.391 1 95.62 148 MET B CA 1
ATOM 5585 C C . MET B 1 148 ? 5.867 -24.359 -18.859 1 95.62 148 MET B C 1
ATOM 5587 O O . MET B 1 148 ? 5.402 -25.422 -19.297 1 95.62 148 MET B O 1
ATOM 5591 N N . LYS B 1 149 ? 6.531 -23.484 -19.625 1 97.94 149 LYS B N 1
ATOM 5592 C CA . LYS B 1 149 ? 6.629 -23.672 -21.062 1 97.94 149 LYS B CA 1
ATOM 5593 C C . LYS B 1 149 ? 7.359 -24.969 -21.406 1 97.94 149 LYS B C 1
ATOM 5595 O O . LYS B 1 149 ? 7.078 -25.594 -22.422 1 97.94 149 LYS B O 1
ATOM 5600 N N . ALA B 1 150 ? 8.266 -25.375 -20.578 1 98.38 150 ALA B N 1
ATOM 5601 C CA . ALA B 1 150 ? 8.938 -26.656 -20.797 1 98.38 150 ALA B CA 1
ATOM 5602 C C . ALA B 1 150 ? 7.949 -27.828 -20.688 1 98.38 150 ALA B C 1
ATOM 5604 O O . ALA B 1 150 ? 8.047 -28.797 -21.422 1 98.38 150 ALA B O 1
ATOM 5605 N N . GLY B 1 151 ? 7.062 -27.75 -19.688 1 98.56 151 GLY B N 1
ATOM 5606 C CA . GLY B 1 151 ? 6.027 -28.766 -19.578 1 98.56 151 GLY B CA 1
ATOM 5607 C C . GLY B 1 151 ? 5.168 -28.875 -20.828 1 98.56 151 GLY B C 1
ATOM 5608 O O . GLY B 1 151 ? 4.887 -29.984 -21.297 1 98.56 151 GLY B O 1
ATOM 5609 N N . LEU B 1 152 ? 4.777 -27.75 -21.344 1 98.81 152 LEU B N 1
ATOM 5610 C CA . LEU B 1 152 ? 4.004 -27.703 -22.578 1 98.81 152 LEU B CA 1
ATOM 5611 C C . LEU B 1 152 ? 4.812 -28.266 -23.75 1 98.81 152 LEU B C 1
ATOM 5613 O O . LEU B 1 152 ? 4.285 -29.016 -24.578 1 98.81 152 LEU B O 1
ATOM 5617 N N . ALA B 1 153 ? 6.07 -27.938 -23.812 1 98.81 153 ALA B N 1
ATOM 5618 C CA . ALA B 1 153 ? 6.953 -28.422 -24.859 1 98.81 153 ALA B CA 1
ATOM 5619 C C . ALA B 1 153 ? 7.039 -29.953 -24.844 1 98.81 153 ALA B C 1
ATOM 5621 O O . ALA B 1 153 ? 7.008 -30.594 -25.891 1 98.81 153 ALA B O 1
ATOM 5622 N N . MET B 1 154 ? 7.145 -30.453 -23.672 1 98.25 154 MET B N 1
ATOM 5623 C CA . MET B 1 154 ? 7.18 -31.906 -23.484 1 98.25 154 MET B CA 1
ATOM 5624 C C . MET B 1 154 ? 5.906 -32.562 -24.031 1 98.25 154 MET B C 1
ATOM 5626 O O . MET B 1 154 ? 5.965 -33.562 -24.734 1 98.25 154 MET B O 1
ATOM 5630 N N . GLN B 1 155 ? 4.816 -32 -23.703 1 98.75 155 GLN B N 1
ATOM 5631 C CA . GLN B 1 155 ? 3.523 -32.531 -24.141 1 98.75 155 GLN B CA 1
ATOM 5632 C C . GLN B 1 155 ? 3.387 -32.469 -25.656 1 98.75 155 GLN B C 1
ATOM 5634 O O . GLN B 1 155 ? 2.959 -33.438 -26.281 1 98.75 155 GLN B O 1
ATOM 5639 N N . LEU B 1 156 ? 3.801 -31.359 -26.234 1 98.81 156 LEU B N 1
ATOM 5640 C CA . LEU B 1 156 ? 3.74 -31.203 -27.672 1 98.81 156 LEU B CA 1
ATOM 5641 C C . LEU B 1 156 ? 4.648 -32.219 -28.375 1 98.81 156 LEU B C 1
ATOM 5643 O O . LEU B 1 156 ? 4.285 -32.781 -29.406 1 98.81 156 LEU B O 1
ATOM 5647 N N . SER B 1 157 ? 5.77 -32.438 -27.828 1 98.69 157 SER B N 1
ATOM 5648 C CA . SER B 1 157 ? 6.727 -33.375 -28.406 1 98.69 157 SER B CA 1
ATOM 5649 C C . SER B 1 157 ? 6.188 -34.812 -28.391 1 98.69 157 SER B C 1
ATOM 5651 O O . SER B 1 157 ? 6.285 -35.531 -29.375 1 98.69 157 SER B O 1
ATOM 5653 N N . ILE B 1 158 ? 5.633 -35.219 -27.266 1 98.12 158 ILE B N 1
ATOM 5654 C CA . ILE B 1 158 ? 5.113 -36.562 -27.141 1 98.12 158 ILE B CA 1
ATOM 5655 C C . ILE B 1 158 ? 3.92 -36.75 -28.078 1 98.12 158 ILE B C 1
ATOM 5657 O O . ILE B 1 158 ? 3.715 -37.844 -28.625 1 98.12 158 ILE B O 1
ATOM 5661 N N . MET B 1 159 ? 3.123 -35.75 -28.234 1 98.44 159 MET B N 1
ATOM 5662 C CA . MET B 1 159 ? 1.993 -35.812 -29.156 1 98.44 159 MET B CA 1
ATOM 5663 C C . MET B 1 159 ? 2.471 -36.062 -30.578 1 98.44 159 MET B C 1
ATOM 5665 O O . MET B 1 159 ? 1.816 -36.75 -31.359 1 98.44 159 MET B O 1
ATOM 5669 N N . GLU B 1 160 ? 3.564 -35.438 -30.891 1 98.12 160 GLU B N 1
ATOM 5670 C CA . GLU B 1 160 ? 4.148 -35.656 -32.219 1 98.12 160 GLU B CA 1
ATOM 5671 C C . GLU B 1 160 ? 4.582 -37.125 -32.375 1 98.12 160 GLU B C 1
ATOM 5673 O O . GLU B 1 160 ? 4.379 -37.719 -33.438 1 98.12 160 GLU B O 1
ATOM 5678 N N . ASP B 1 161 ? 5.18 -37.719 -31.328 1 97.88 161 ASP B N 1
ATOM 5679 C CA . ASP B 1 161 ? 5.539 -39.125 -31.359 1 97.88 161 ASP B CA 1
ATOM 5680 C C . ASP B 1 161 ? 4.316 -40 -31.625 1 97.88 161 ASP B C 1
ATOM 5682 O O . ASP B 1 161 ? 4.375 -40.906 -32.438 1 97.88 161 ASP B O 1
ATOM 5686 N N . ILE B 1 162 ? 3.268 -39.688 -30.953 1 97.75 162 ILE B N 1
ATOM 5687 C CA . ILE B 1 162 ? 2.041 -40.469 -31.062 1 97.75 162 ILE B CA 1
ATOM 5688 C C . ILE B 1 162 ? 1.475 -40.344 -32.469 1 97.75 162 ILE B C 1
ATOM 5690 O O . ILE B 1 162 ? 1.021 -41.312 -33.062 1 97.75 162 ILE B O 1
ATOM 5694 N N . ALA B 1 163 ? 1.514 -39.156 -33 1 97.88 163 ALA B N 1
ATOM 5695 C CA . ALA B 1 163 ? 1.005 -38.906 -34.375 1 97.88 163 ALA B CA 1
ATOM 5696 C C . ALA B 1 163 ? 1.767 -39.75 -35.406 1 97.88 163 ALA B C 1
ATOM 5698 O O . ALA B 1 163 ? 1.181 -40.219 -36.375 1 97.88 163 ALA B O 1
ATOM 5699 N N . HIS B 1 164 ? 3.035 -39.969 -35.188 1 96.94 164 HIS B N 1
ATOM 5700 C CA . HIS B 1 164 ? 3.883 -40.656 -36.125 1 96.94 164 HIS B CA 1
ATOM 5701 C C . HIS B 1 164 ? 3.775 -42.188 -35.938 1 96.94 164 HIS B C 1
ATOM 5703 O O . HIS B 1 164 ? 4.148 -42.938 -36.844 1 96.94 164 HIS B O 1
ATOM 5709 N N . ASP B 1 165 ? 3.314 -42.562 -34.781 1 96.31 165 ASP B N 1
ATOM 5710 C CA . ASP B 1 165 ? 3.174 -44 -34.531 1 96.31 165 ASP B CA 1
ATOM 5711 C C . ASP B 1 165 ? 1.899 -44.562 -35.156 1 96.31 165 ASP B C 1
ATOM 5713 O O . ASP B 1 165 ? 0.814 -44.438 -34.594 1 96.31 165 ASP B O 1
ATOM 5717 N N . GLU B 1 166 ? 1.994 -45.281 -36.188 1 94.19 166 GLU B N 1
ATOM 5718 C CA . GLU B 1 166 ? 0.852 -45.781 -36.938 1 94.19 166 GLU B CA 1
ATOM 5719 C C . GLU B 1 166 ? 0.076 -46.812 -36.156 1 94.19 166 GLU B C 1
ATOM 5721 O O . GLU B 1 166 ? -1.117 -47.031 -36.406 1 94.19 166 GLU B O 1
ATOM 5726 N N . GLU B 1 167 ? 0.698 -47.375 -35.25 1 94.44 167 GLU B N 1
ATOM 5727 C CA . GLU B 1 167 ? 0.072 -48.469 -34.5 1 94.44 167 GLU B CA 1
ATOM 5728 C C . GLU B 1 167 ? -0.548 -47.969 -33.219 1 94.44 167 GLU B C 1
ATOM 5730 O O . GLU B 1 167 ? -1.227 -48.719 -32.5 1 94.44 167 GLU B O 1
ATOM 5735 N N . SER B 1 168 ? -0.358 -46.688 -33 1 95.25 168 SER B N 1
ATOM 5736 C CA . SER B 1 168 ? -0.866 -46.156 -31.734 1 95.25 168 SER B CA 1
ATOM 5737 C C . SER B 1 168 ? -2.391 -46.156 -31.703 1 95.25 168 SER B C 1
ATOM 5739 O O . SER B 1 168 ? -3.027 -45.906 -32.719 1 95.25 168 SER B O 1
ATOM 5741 N N . THR B 1 169 ? -2.947 -46.406 -30.484 1 94.56 169 THR B N 1
ATOM 5742 C CA . THR B 1 169 ? -4.391 -46.312 -30.281 1 94.56 169 THR B CA 1
ATOM 5743 C C . THR B 1 169 ? -4.734 -45.188 -29.312 1 94.56 169 THR B C 1
ATOM 5745 O O . THR B 1 169 ? -5.863 -45.125 -28.828 1 94.56 169 THR B O 1
ATOM 5748 N N . GLU B 1 170 ? -3.795 -44.406 -29.062 1 96.38 170 GLU B N 1
ATOM 5749 C CA . GLU B 1 170 ? -3.932 -43.406 -28.031 1 96.38 170 GLU B CA 1
ATOM 5750 C C . GLU B 1 170 ? -4.766 -42.219 -28.531 1 96.38 170 GLU B C 1
ATOM 5752 O O . GLU B 1 170 ? -4.512 -41.688 -29.609 1 96.38 170 GLU B O 1
ATOM 5757 N N . ASN B 1 171 ? -5.84 -41.875 -27.797 1 97.19 171 ASN B N 1
ATOM 5758 C CA . ASN B 1 171 ? -6.52 -40.594 -27.953 1 97.19 171 ASN B CA 1
ATOM 5759 C C . ASN B 1 171 ? -6.074 -39.594 -26.906 1 97.19 171 ASN B C 1
ATOM 5761 O O . ASN B 1 171 ? -6.16 -39.875 -25.703 1 97.19 171 ASN B O 1
ATOM 5765 N N . ILE B 1 172 ? -5.527 -38.469 -27.375 1 98.25 172 ILE B N 1
ATOM 5766 C CA . ILE B 1 172 ? -4.969 -37.469 -26.469 1 98.25 172 ILE B CA 1
ATOM 5767 C C . ILE B 1 172 ? -5.688 -36.125 -26.672 1 98.25 172 ILE B C 1
ATOM 5769 O O . ILE B 1 172 ? -5.875 -35.688 -27.797 1 98.25 172 ILE B O 1
ATOM 5773 N N . CYS B 1 173 ? -6.109 -35.531 -25.609 1 98.56 173 CYS B N 1
ATOM 5774 C CA . CYS B 1 173 ? -6.676 -34.188 -25.609 1 98.56 173 CYS B CA 1
ATOM 5775 C C . CYS B 1 173 ? -5.734 -33.188 -24.953 1 98.56 173 CYS B C 1
ATOM 5777 O O . CYS B 1 173 ? -5.59 -33.188 -23.734 1 98.56 173 CYS B O 1
ATOM 5779 N N . LEU B 1 174 ? -5.098 -32.312 -25.734 1 98.81 174 LEU B N 1
ATOM 5780 C CA . LEU B 1 174 ? -4.27 -31.25 -25.172 1 98.81 174 LEU B CA 1
ATOM 5781 C C . LEU B 1 174 ? -5.125 -30.062 -24.734 1 98.81 174 LEU B C 1
ATOM 5783 O O . LEU B 1 174 ? -5.949 -29.578 -25.516 1 98.81 174 LEU B O 1
ATOM 5787 N N . VAL B 1 175 ? -4.984 -29.688 -23.516 1 98.81 175 VAL B N 1
ATOM 5788 C CA . VAL B 1 175 ? -5.598 -28.484 -22.984 1 98.81 175 VAL B CA 1
ATOM 5789 C C . VAL B 1 175 ? -4.512 -27.5 -22.547 1 98.81 175 VAL B C 1
ATOM 5791 O O . VAL B 1 175 ? -3.824 -27.734 -21.547 1 98.81 175 VAL B O 1
ATOM 5794 N N . ALA B 1 176 ? -4.293 -26.453 -23.281 1 98.88 176 ALA B N 1
ATOM 5795 C CA . ALA B 1 176 ? -3.359 -25.375 -22.953 1 98.88 176 ALA B CA 1
ATOM 5796 C C . ALA B 1 176 ? -4.105 -24.078 -22.641 1 98.88 176 ALA B C 1
ATOM 5798 O O . ALA B 1 176 ? -4.832 -23.562 -23.484 1 98.88 176 ALA B O 1
ATOM 5799 N N . VAL B 1 177 ? -3.893 -23.531 -21.422 1 98.75 177 VAL B N 1
ATOM 5800 C CA . VAL B 1 177 ? -4.805 -22.5 -20.969 1 98.75 177 VAL B CA 1
ATOM 5801 C C . VAL B 1 177 ? -4.02 -21.219 -20.641 1 98.75 177 VAL B C 1
ATOM 5803 O O . VAL B 1 177 ? -2.854 -21.297 -20.25 1 98.75 177 VAL B O 1
ATOM 5806 N N . PRO B 1 178 ? -4.613 -20.047 -20.844 1 98.19 178 PRO B N 1
ATOM 5807 C CA . PRO B 1 178 ? -4.102 -18.766 -20.328 1 98.19 178 PRO B CA 1
ATOM 5808 C C . PRO B 1 178 ? -4.547 -18.484 -18.891 1 98.19 178 PRO B C 1
ATOM 5810 O O . PRO B 1 178 ? -5.383 -19.219 -18.344 1 98.19 178 PRO B O 1
ATOM 5813 N N . ASP B 1 179 ? -3.959 -17.5 -18.234 1 97.19 179 ASP B N 1
ATOM 5814 C CA . ASP B 1 179 ? -4.461 -16.844 -17.031 1 97.19 179 ASP B CA 1
ATOM 5815 C C . ASP B 1 179 ? -4.324 -17.734 -15.805 1 97.19 179 ASP B C 1
ATOM 5817 O O . ASP B 1 179 ? -5.004 -17.531 -14.797 1 97.19 179 ASP B O 1
ATOM 5821 N N . GLU B 1 180 ? -3.527 -18.766 -15.867 1 95.5 180 GLU B N 1
ATOM 5822 C CA . GLU B 1 180 ? -3.322 -19.641 -14.727 1 95.5 180 GLU B CA 1
ATOM 5823 C C . GLU B 1 180 ? -2.68 -18.891 -13.562 1 95.5 180 GLU B C 1
ATOM 5825 O O . GLU B 1 180 ? -3.021 -19.125 -12.398 1 95.5 180 GLU B O 1
ATOM 5830 N N . GLU B 1 181 ? -1.887 -17.953 -13.781 1 91.56 181 GLU B N 1
ATOM 5831 C CA . GLU B 1 181 ? -1.112 -17.25 -12.766 1 91.56 181 GLU B CA 1
ATOM 5832 C C . GLU B 1 181 ? -1.95 -16.172 -12.078 1 91.56 181 GLU B C 1
ATOM 5834 O O . GLU B 1 181 ? -1.453 -15.453 -11.211 1 91.56 181 GLU B O 1
ATOM 5839 N N . LYS B 1 182 ? -3.174 -16 -12.523 1 94.44 182 LYS B N 1
ATOM 5840 C CA . LYS B 1 182 ? -4.031 -14.977 -11.953 1 94.44 182 LYS B CA 1
ATOM 5841 C C . LYS B 1 182 ? -5.383 -15.547 -11.539 1 94.44 182 LYS B C 1
ATOM 5843 O O . LYS B 1 182 ? -5.574 -15.945 -10.391 1 94.44 182 LYS B O 1
ATOM 5848 N N . LEU B 1 183 ? -6.293 -15.82 -12.586 1 94.94 183 LEU B N 1
ATOM 5849 C CA . LEU B 1 183 ? -7.688 -16.062 -12.234 1 94.94 183 LEU B CA 1
ATOM 5850 C C . LEU B 1 183 ? -8.156 -17.422 -12.766 1 94.94 183 LEU B C 1
ATOM 5852 O O . LEU B 1 183 ? -9.273 -17.859 -12.477 1 94.94 183 LEU B O 1
ATOM 5856 N N . SER B 1 184 ? -7.383 -18.109 -13.539 1 97.25 184 SER B N 1
ATOM 5857 C CA . SER B 1 184 ? -7.66 -19.422 -14.117 1 97.25 184 SER B CA 1
ATOM 5858 C C . SER B 1 184 ? -8.891 -19.375 -15.016 1 97.25 184 SER B C 1
ATOM 5860 O O . SER B 1 184 ? -9.633 -20.359 -15.109 1 97.25 184 SER B O 1
ATOM 5862 N N . LEU B 1 185 ? -9.148 -18.281 -15.625 1 96.44 185 LEU B N 1
ATOM 5863 C CA . LEU B 1 185 ? -10.305 -18.141 -16.516 1 96.44 185 LEU B CA 1
ATOM 5864 C C . LEU B 1 185 ? -10.172 -19.047 -17.734 1 96.44 185 LEU B C 1
ATOM 5866 O O . LEU B 1 185 ? -11.172 -19.516 -18.281 1 96.44 185 LEU B O 1
ATOM 5870 N N . GLY B 1 186 ? -8.914 -19.266 -18.172 1 98.12 186 GLY B N 1
ATOM 5871 C CA . GLY B 1 186 ? -8.688 -20.203 -19.25 1 98.12 186 GLY B CA 1
ATOM 5872 C C . GLY B 1 186 ? -9.172 -21.609 -18.938 1 98.12 186 GLY B C 1
ATOM 5873 O O . GLY B 1 186 ? -9.75 -22.266 -19.797 1 98.12 186 GLY B O 1
ATOM 5874 N N . MET B 1 187 ? -8.914 -22.016 -17.75 1 98.19 187 MET B N 1
ATOM 5875 C CA . MET B 1 187 ? -9.352 -23.359 -17.344 1 98.19 187 MET B CA 1
ATOM 5876 C C . MET B 1 187 ? -10.867 -23.438 -17.266 1 98.19 187 MET B C 1
ATOM 5878 O O . MET B 1 187 ? -11.461 -24.469 -17.578 1 98.19 187 MET B O 1
ATOM 5882 N N . PHE B 1 188 ? -11.523 -22.359 -16.828 1 97.69 188 PHE B N 1
ATOM 5883 C CA . PHE B 1 188 ? -12.984 -22.344 -16.797 1 97.69 188 PHE B CA 1
ATOM 5884 C C . PHE B 1 188 ? -13.562 -22.578 -18.188 1 97.69 188 PHE B C 1
ATOM 5886 O O . PHE B 1 188 ? -14.516 -23.344 -18.344 1 97.69 188 PHE B O 1
ATOM 5893 N N . ALA B 1 189 ? -12.977 -21.922 -19.141 1 97.94 189 ALA B N 1
ATOM 5894 C CA . ALA B 1 189 ? -13.406 -22.125 -20.516 1 97.94 189 ALA B CA 1
ATOM 5895 C C . ALA B 1 189 ? -13.156 -23.547 -20.969 1 97.94 189 ALA B C 1
ATOM 5897 O O . ALA B 1 189 ? -14.008 -24.172 -21.609 1 97.94 189 ALA B O 1
ATOM 5898 N N . ALA B 1 190 ? -12.008 -24.062 -20.672 1 98.38 190 ALA B N 1
ATOM 5899 C CA . ALA B 1 190 ? -11.625 -25.406 -21.078 1 98.38 190 ALA B CA 1
ATOM 5900 C C . ALA B 1 190 ? -12.547 -26.453 -20.453 1 98.38 190 ALA B C 1
ATOM 5902 O O . ALA B 1 190 ? -12.898 -27.438 -21.109 1 98.38 190 ALA B O 1
ATOM 5903 N N . VAL B 1 191 ? -12.875 -26.266 -19.203 1 97.75 191 VAL B N 1
ATOM 5904 C CA . VAL B 1 191 ? -13.727 -27.188 -18.469 1 97.75 191 VAL B CA 1
ATOM 5905 C C . VAL B 1 191 ? -15.086 -27.312 -19.172 1 97.75 191 VAL B C 1
ATOM 5907 O O . VAL B 1 191 ? -15.633 -28.406 -19.297 1 97.75 191 VAL B O 1
ATOM 5910 N N . GLU B 1 192 ? -15.602 -26.25 -19.594 1 96.88 192 GLU B N 1
ATOM 5911 C CA . GLU B 1 192 ? -16.875 -26.266 -20.297 1 96.88 192 GLU B CA 1
ATOM 5912 C C . GLU B 1 192 ? -16.781 -27.016 -21.625 1 96.88 192 GLU B C 1
ATOM 5914 O O . GLU B 1 192 ? -17.688 -27.766 -21.984 1 96.88 192 GLU B O 1
ATOM 5919 N N . GLU B 1 193 ? -15.695 -26.766 -22.312 1 97.75 193 GLU B N 1
ATOM 5920 C CA . GLU B 1 193 ? -15.477 -27.484 -23.562 1 97.75 193 GLU B CA 1
ATOM 5921 C C . GLU B 1 193 ? -15.305 -28.984 -23.328 1 97.75 193 GLU B C 1
ATOM 5923 O O . GLU B 1 193 ? -15.828 -29.797 -24.078 1 97.75 193 GLU B O 1
ATOM 5928 N N . LEU B 1 194 ? -14.555 -29.375 -22.297 1 98.25 194 LEU B N 1
ATOM 5929 C CA . LEU B 1 194 ? -14.352 -30.781 -21.953 1 98.25 194 LEU B CA 1
ATOM 5930 C C . LEU B 1 194 ? -15.68 -31.438 -21.609 1 98.25 194 LEU B C 1
ATOM 5932 O O . LEU B 1 194 ? -15.906 -32.594 -21.953 1 98.25 194 LEU B O 1
ATOM 5936 N N . ALA B 1 195 ? -16.5 -30.703 -20.891 1 97.31 195 ALA B N 1
ATOM 5937 C CA . ALA B 1 195 ? -17.812 -31.234 -20.562 1 97.31 195 ALA B CA 1
ATOM 5938 C C . ALA B 1 195 ? -18.625 -31.531 -21.812 1 97.31 195 ALA B C 1
ATOM 5940 O O . ALA B 1 195 ? -19.328 -32.531 -21.875 1 97.31 195 ALA B O 1
ATOM 5941 N N . LYS B 1 196 ? -18.562 -30.641 -22.797 1 97.19 196 LYS B N 1
ATOM 5942 C CA . LYS B 1 196 ? -19.25 -30.859 -24.078 1 97.19 196 LYS B CA 1
ATOM 5943 C C . LYS B 1 196 ? -18.719 -32.125 -24.766 1 97.19 196 LYS B C 1
ATOM 5945 O O . LYS B 1 196 ? -19.484 -32.844 -25.391 1 97.19 196 LYS B O 1
ATOM 5950 N N . LEU B 1 197 ? -17.453 -32.281 -24.703 1 97.12 197 LEU B N 1
ATOM 5951 C CA . LEU B 1 197 ? -16.844 -33.469 -25.297 1 97.12 197 LEU B CA 1
ATOM 5952 C C . LEU B 1 197 ? -17.344 -34.75 -24.609 1 97.12 197 LEU B C 1
ATOM 5954 O O . LEU B 1 197 ? -17.609 -35.75 -25.266 1 97.12 197 LEU B O 1
ATOM 5958 N N . GLN B 1 198 ? -17.406 -34.688 -23.297 1 96.19 198 GLN B N 1
ATOM 5959 C CA . GLN B 1 198 ? -17.922 -35.812 -22.562 1 96.19 198 GLN B CA 1
ATOM 5960 C C . GLN B 1 198 ? -19.375 -36.094 -22.938 1 96.19 198 GLN B C 1
ATOM 5962 O O . GLN B 1 198 ? -19.797 -37.25 -23.016 1 96.19 198 GLN B O 1
ATOM 5967 N N . GLU B 1 199 ? -20.125 -35.062 -23.109 1 95.81 199 GLU B N 1
ATOM 5968 C CA . GLU B 1 199 ? -21.516 -35.219 -23.531 1 95.81 199 GLU B CA 1
ATOM 5969 C C . GLU B 1 199 ? -21.609 -35.844 -24.922 1 95.81 199 GLU B C 1
ATOM 5971 O O . GLU B 1 199 ? -22.594 -36.531 -25.234 1 95.81 199 GLU B O 1
ATOM 5976 N N . SER B 1 200 ? -20.625 -35.594 -25.688 1 95.25 200 SER B N 1
ATOM 5977 C CA . SER B 1 200 ? -20.609 -36.156 -27.047 1 95.25 200 SER B CA 1
ATOM 5978 C C . SER B 1 200 ? -20.125 -37.594 -27.062 1 95.25 200 SER B C 1
ATOM 5980 O O . SER B 1 200 ? -20.031 -38.219 -28.125 1 95.25 200 SER B O 1
ATOM 5982 N N . GLY B 1 201 ? -19.719 -38.062 -25.875 1 95.31 201 GLY B N 1
ATOM 5983 C CA . GLY B 1 201 ? -19.406 -39.469 -25.781 1 95.31 201 GLY B CA 1
ATOM 5984 C C . GLY B 1 201 ? -17.984 -39.781 -25.344 1 95.31 201 GLY B C 1
ATOM 5985 O O . GLY B 1 201 ? -17.656 -40.906 -25.016 1 95.31 201 GLY B O 1
ATOM 5986 N N . TRP B 1 202 ? -17.172 -38.812 -25.281 1 96.31 202 TRP B N 1
ATOM 5987 C CA . TRP B 1 202 ? -15.797 -39 -24.844 1 96.31 202 TRP B CA 1
ATOM 5988 C C . TRP B 1 202 ? -15.734 -39.25 -23.344 1 96.31 202 TRP B C 1
ATOM 5990 O O . TRP B 1 202 ? -16.516 -38.656 -22.578 1 96.31 202 TRP B O 1
ATOM 6000 N N . GLN B 1 203 ? -14.891 -40.125 -22.969 1 95.06 203 GLN B N 1
ATOM 6001 C CA . GLN B 1 203 ? -14.562 -40.344 -21.562 1 95.06 203 GLN B CA 1
ATOM 6002 C C . GLN B 1 203 ? -13.094 -40.062 -21.281 1 95.06 203 GLN B C 1
ATOM 6004 O O . GLN B 1 203 ? -12.211 -40.625 -21.938 1 95.06 203 GLN B O 1
ATOM 6009 N N . PHE B 1 204 ? -12.891 -39.219 -20.391 1 95.38 204 PHE B N 1
ATOM 6010 C CA . PHE B 1 204 ? -11.516 -38.875 -20.031 1 95.38 204 PHE B CA 1
ATOM 6011 C C . PHE B 1 204 ? -11.055 -39.688 -18.844 1 95.38 204 PHE B C 1
ATOM 6013 O O . PHE B 1 204 ? -11.586 -39.562 -17.734 1 95.38 204 PHE B O 1
ATOM 6020 N N . SER B 1 205 ? -10.094 -40.562 -19.031 1 88.69 205 SER B N 1
ATOM 6021 C CA . SER B 1 205 ? -9.594 -41.469 -18.016 1 88.69 205 SER B CA 1
ATOM 6022 C C . SER B 1 205 ? -8.781 -40.719 -16.953 1 88.69 205 SER B C 1
ATOM 6024 O O . SER B 1 205 ? -8.812 -41.094 -15.773 1 88.69 205 SER B O 1
ATOM 6026 N N . ALA B 1 206 ? -7.957 -39.844 -17.375 1 95.94 206 ALA B N 1
ATOM 6027 C CA . ALA B 1 206 ? -7.09 -39.094 -16.469 1 95.94 206 ALA B CA 1
ATOM 6028 C C . ALA B 1 206 ? -6.598 -37.812 -17.125 1 95.94 206 ALA B C 1
ATOM 6030 O O . ALA B 1 206 ? -6.672 -37.656 -18.359 1 95.94 206 ALA B O 1
ATOM 6031 N N . CYS B 1 207 ? -6.195 -36.938 -16.281 1 97.94 207 CYS B N 1
ATOM 6032 C CA . CYS B 1 207 ? -5.457 -35.75 -16.719 1 97.94 207 CYS B CA 1
ATOM 6033 C C . CYS B 1 207 ? -4.023 -35.781 -16.219 1 97.94 207 CYS B C 1
ATOM 6035 O O . CYS B 1 207 ? -3.785 -36.062 -15.031 1 97.94 207 CYS B O 1
ATOM 6037 N N . ILE B 1 208 ? -3.102 -35.594 -17.062 1 98.38 208 ILE B N 1
ATOM 6038 C CA . ILE B 1 208 ? -1.704 -35.438 -16.672 1 98.38 208 ILE B CA 1
ATOM 6039 C C . ILE B 1 208 ? -1.289 -33.969 -16.875 1 98.38 208 ILE B C 1
ATOM 6041 O O . ILE B 1 208 ? -1.228 -33.469 -18 1 98.38 208 ILE B O 1
ATOM 6045 N N . CYS B 1 209 ? -1.084 -33.312 -15.773 1 98.12 209 CYS B N 1
ATOM 6046 C CA . CYS B 1 209 ? -0.534 -31.969 -15.812 1 98.12 209 CYS B CA 1
ATOM 6047 C C . CYS B 1 209 ? 0.989 -32 -15.797 1 98.12 209 CYS B C 1
ATOM 6049 O O . CYS B 1 209 ? 1.589 -32.938 -15.242 1 98.12 209 CYS B O 1
ATOM 6051 N N . SER B 1 210 ? 1.599 -31.047 -16.438 1 98 210 SER B N 1
ATOM 6052 C CA . SER B 1 210 ? 3.057 -31.031 -16.484 1 98 210 SER B CA 1
ATOM 6053 C C . SER B 1 210 ? 3.615 -29.75 -15.852 1 98 210 SER B C 1
ATOM 6055 O O . SER B 1 210 ? 4.48 -29.094 -16.438 1 98 210 SER B O 1
ATOM 6057 N N . GLU B 1 211 ? 3.105 -29.391 -14.688 1 95.75 211 GLU B N 1
ATOM 6058 C CA . GLU B 1 211 ? 3.721 -28.359 -13.852 1 95.75 211 GLU B CA 1
ATOM 6059 C C . GLU B 1 211 ? 5.137 -28.766 -13.445 1 95.75 211 GLU B C 1
ATOM 6061 O O . GLU B 1 211 ? 5.434 -29.953 -13.289 1 95.75 211 GLU B O 1
ATOM 6066 N N . PRO B 1 212 ? 5.969 -27.766 -13.219 1 94.5 212 PRO B N 1
ATOM 6067 C CA . PRO B 1 212 ? 7.312 -28.141 -12.766 1 94.5 212 PRO B CA 1
ATOM 6068 C C . PRO B 1 212 ? 7.344 -28.562 -11.297 1 94.5 212 PRO B C 1
ATOM 6070 O O . PRO B 1 212 ? 6.441 -28.219 -10.531 1 94.5 212 PRO B O 1
ATOM 6073 N N . ASN B 1 213 ? 8.398 -29.328 -11.031 1 88.94 213 ASN B N 1
ATOM 6074 C CA . ASN B 1 213 ? 8.68 -29.625 -9.633 1 88.94 213 ASN B CA 1
ATOM 6075 C C . ASN B 1 213 ? 9.242 -28.422 -8.891 1 88.94 213 ASN B C 1
ATOM 6077 O O . ASN B 1 213 ? 10.023 -27.656 -9.453 1 88.94 213 ASN B O 1
ATOM 6081 N N . PHE B 1 214 ? 8.719 -28.234 -7.707 1 77.12 214 PHE B N 1
ATOM 6082 C CA . PHE B 1 214 ? 9.234 -27.172 -6.852 1 77.12 214 PHE B CA 1
ATOM 6083 C C . PHE B 1 214 ? 10.195 -27.734 -5.812 1 77.12 214 PHE B C 1
ATOM 6085 O O . PHE B 1 214 ? 9.891 -28.734 -5.152 1 77.12 214 PHE B O 1
ATOM 6092 N N . SER B 1 215 ? 11.406 -27.156 -5.906 1 68.75 215 SER B N 1
ATOM 6093 C CA . SER B 1 215 ? 12.344 -27.578 -4.871 1 68.75 215 SER B CA 1
ATOM 6094 C C . SER B 1 215 ? 11.844 -27.219 -3.482 1 68.75 215 SER B C 1
ATOM 6096 O O . SER B 1 215 ? 11.438 -26.078 -3.246 1 68.75 215 SER B O 1
ATOM 6098 N N . ALA B 1 216 ? 11.703 -28.109 -2.682 1 59.28 216 ALA B N 1
ATOM 6099 C CA . ALA B 1 216 ? 11.141 -27.906 -1.347 1 59.28 216 ALA B CA 1
ATOM 6100 C C . ALA B 1 216 ? 12.117 -27.156 -0.45 1 59.28 216 ALA B C 1
ATOM 6102 O O . ALA B 1 216 ? 11.703 -26.5 0.515 1 59.28 216 ALA B O 1
ATOM 6103 N N . TYR B 1 217 ? 13.359 -27.266 -0.676 1 61.88 217 TYR B N 1
ATOM 6104 C CA . TYR B 1 217 ? 14.406 -26.609 0.103 1 61.88 217 TYR B CA 1
ATOM 6105 C C . TYR B 1 217 ? 15.672 -26.453 -0.721 1 61.88 217 TYR B C 1
ATOM 6107 O O . TYR B 1 217 ? 15.812 -27.047 -1.786 1 61.88 217 TYR B O 1
ATOM 6115 N N . PRO B 1 218 ? 16.484 -25.531 -0.213 1 61.12 218 PRO B N 1
ATOM 6116 C CA . PRO B 1 218 ? 17.734 -25.391 -0.943 1 61.12 218 PRO B CA 1
ATOM 6117 C C . PRO B 1 218 ? 18.469 -26.719 -1.146 1 61.12 218 PRO B C 1
ATOM 6119 O O . PRO B 1 218 ? 18.531 -27.531 -0.227 1 61.12 218 PRO B O 1
ATOM 6122 N N . ASN B 1 219 ? 18.859 -27.062 -2.33 1 64.69 219 ASN B N 1
ATOM 6123 C CA . ASN B 1 219 ? 19.609 -28.234 -2.729 1 64.69 219 ASN B CA 1
ATOM 6124 C C . ASN B 1 219 ? 18.719 -29.469 -2.801 1 64.69 219 ASN B C 1
ATOM 6126 O O . ASN B 1 219 ? 19.188 -30.594 -2.613 1 64.69 219 ASN B O 1
ATOM 6130 N N . ASP B 1 220 ? 17.453 -29.203 -2.76 1 77.44 220 ASP B N 1
ATOM 6131 C CA . ASP B 1 220 ? 16.547 -30.312 -3.076 1 77.44 220 ASP B CA 1
ATOM 6132 C C . ASP B 1 220 ? 16.594 -30.656 -4.562 1 77.44 220 ASP B C 1
ATOM 6134 O O . ASP B 1 220 ? 16.031 -29.953 -5.391 1 77.44 220 ASP B O 1
ATOM 6138 N N . PHE B 1 221 ? 17.219 -31.797 -4.84 1 80.31 221 PHE B N 1
ATOM 6139 C CA . PHE B 1 221 ? 17.359 -32.219 -6.227 1 80.31 221 PHE B CA 1
ATOM 6140 C C . PHE B 1 221 ? 16.391 -33.344 -6.547 1 80.31 221 PHE B C 1
ATOM 6142 O O . PHE B 1 221 ? 16.438 -33.906 -7.641 1 80.31 221 PHE B O 1
ATOM 6149 N N . LYS B 1 222 ? 15.609 -33.531 -5.586 1 89.56 222 LYS B N 1
ATOM 6150 C CA . LYS B 1 222 ? 14.594 -34.562 -5.828 1 89.56 222 LYS B CA 1
ATOM 6151 C C . LYS B 1 222 ? 13.57 -34.094 -6.848 1 89.56 222 LYS B C 1
ATOM 6153 O O . LYS B 1 222 ? 13.328 -32.906 -6.988 1 89.56 222 LYS B O 1
ATOM 6158 N N . LYS B 1 223 ? 13.125 -35.094 -7.586 1 94.12 223 LYS B N 1
ATOM 6159 C CA . LYS B 1 223 ? 12 -34.844 -8.484 1 94.12 223 LYS B CA 1
ATOM 6160 C C . LYS B 1 223 ? 10.703 -35.375 -7.898 1 94.12 223 LYS B C 1
ATOM 6162 O O . LYS B 1 223 ? 10.719 -36.344 -7.129 1 94.12 223 LYS B O 1
ATOM 6167 N N . TYR B 1 224 ? 9.625 -34.75 -8.289 1 94.06 224 TYR B N 1
ATOM 6168 C CA . TYR B 1 224 ? 8.375 -35.125 -7.645 1 94.06 224 TYR B CA 1
ATOM 6169 C C . TYR B 1 224 ? 7.305 -35.469 -8.68 1 94.06 224 TYR B C 1
ATOM 6171 O O . TYR B 1 224 ? 7.277 -34.875 -9.766 1 94.06 224 TYR B O 1
ATOM 6179 N N . ILE B 1 225 ? 6.5 -36.375 -8.375 1 96.31 225 ILE B N 1
ATOM 6180 C CA . ILE B 1 225 ? 5.227 -36.656 -9.023 1 96.31 225 ILE B CA 1
ATOM 6181 C C . ILE B 1 225 ? 4.082 -36.375 -8.047 1 96.31 225 ILE B C 1
ATOM 6183 O O . ILE B 1 225 ? 4.098 -36.875 -6.918 1 96.31 225 ILE B O 1
ATOM 6187 N N . TYR B 1 226 ? 3.129 -35.656 -8.469 1 96.12 226 TYR B N 1
ATOM 6188 C CA . TYR B 1 226 ? 2.043 -35.25 -7.57 1 96.12 226 TYR B CA 1
ATOM 6189 C C . TYR B 1 226 ? 0.735 -35.938 -7.984 1 96.12 226 TYR B C 1
ATOM 6191 O O . TYR B 1 226 ? 0.484 -36.125 -9.172 1 96.12 226 TYR B O 1
ATOM 6199 N N . THR B 1 227 ? -0.116 -36.219 -7.012 1 96.62 227 THR B N 1
ATOM 6200 C CA . THR B 1 227 ? -1.391 -36.875 -7.281 1 96.62 227 THR B CA 1
ATOM 6201 C C . THR B 1 227 ? -2.559 -35.969 -6.91 1 96.62 227 THR B C 1
ATOM 6203 O O . THR B 1 227 ? -3.68 -36.438 -6.711 1 96.62 227 THR B O 1
ATOM 6206 N N . GLY B 1 228 ? -2.281 -34.719 -6.785 1 94.75 228 GLY B N 1
ATOM 6207 C CA . GLY B 1 228 ? -3.252 -33.688 -6.461 1 94.75 228 GLY B CA 1
ATOM 6208 C C . GLY B 1 228 ? -2.643 -32.312 -6.387 1 94.75 228 GLY B C 1
ATOM 6209 O O . GLY B 1 228 ? -1.561 -32.062 -6.926 1 94.75 228 GLY B O 1
ATOM 6210 N N . SER B 1 229 ? -3.404 -31.344 -5.887 1 95.69 229 SER B N 1
ATOM 6211 C CA . SER B 1 229 ? -2.969 -29.953 -5.781 1 95.69 229 SER B CA 1
ATOM 6212 C C . SER B 1 229 ? -3.559 -29.281 -4.547 1 95.69 229 SER B C 1
ATOM 6214 O O . SER B 1 229 ? -4.668 -29.609 -4.121 1 95.69 229 SER B O 1
ATOM 6216 N N . THR B 1 230 ? -2.785 -28.391 -3.961 1 95.44 230 THR B N 1
ATOM 6217 C CA . THR B 1 230 ? -3.293 -27.547 -2.883 1 95.44 230 THR B CA 1
ATOM 6218 C C . THR B 1 230 ? -4.445 -26.672 -3.373 1 95.44 230 THR B C 1
ATOM 6220 O O . THR B 1 230 ? -4.57 -26.422 -4.574 1 95.44 230 THR B O 1
ATOM 6223 N N . GLY B 1 231 ? -5.312 -26.344 -2.439 1 95.75 231 GLY B N 1
ATOM 6224 C CA . GLY B 1 231 ? -6.305 -25.297 -2.68 1 95.75 231 GLY B CA 1
ATOM 6225 C C . GLY B 1 231 ? -5.828 -23.922 -2.273 1 95.75 231 GLY B C 1
ATOM 6226 O O . GLY B 1 231 ? -4.715 -23.766 -1.768 1 95.75 231 GLY B O 1
ATOM 6227 N N . LYS B 1 232 ? -6.68 -22.938 -2.561 1 96.69 232 LYS B N 1
ATOM 6228 C CA . LYS B 1 232 ? -6.297 -21.562 -2.256 1 96.69 232 LYS B CA 1
ATOM 6229 C C . LYS B 1 232 ? -7.516 -20.719 -1.906 1 96.69 232 LYS B C 1
ATOM 6231 O O . LYS B 1 232 ? -8.57 -20.859 -2.529 1 96.69 232 LYS B O 1
ATOM 6236 N N . LEU B 1 233 ? -7.379 -19.969 -0.905 1 97.69 233 LEU B N 1
ATOM 6237 C CA . LEU B 1 233 ? -8.266 -18.859 -0.608 1 97.69 233 LEU B CA 1
ATOM 6238 C C . LEU B 1 233 ? -7.496 -17.531 -0.59 1 97.69 233 LEU B C 1
ATOM 6240 O O . LEU B 1 233 ? -6.289 -17.516 -0.353 1 97.69 233 LEU B O 1
ATOM 6244 N N . LEU B 1 234 ? -8.242 -16.5 -0.875 1 98.19 234 LEU B N 1
ATOM 6245 C CA . LEU B 1 234 ? -7.645 -15.164 -0.876 1 98.19 234 LEU B CA 1
ATOM 6246 C C . LEU B 1 234 ? -8.398 -14.227 0.064 1 98.19 234 LEU B C 1
ATOM 6248 O O . LEU B 1 234 ? -9.039 -13.273 -0.385 1 98.19 234 LEU B O 1
ATOM 6252 N N . PRO B 1 235 ? -8.18 -14.438 1.354 1 98.69 235 PRO B N 1
ATOM 6253 C CA . PRO B 1 235 ? -8.789 -13.5 2.303 1 98.69 235 PRO B CA 1
ATOM 6254 C C . PRO B 1 235 ? -8.398 -12.055 2.029 1 98.69 235 PRO B C 1
ATOM 6256 O O . PRO B 1 235 ? -7.215 -11.758 1.818 1 98.69 235 PRO B O 1
ATOM 6259 N N . PHE B 1 236 ? -9.383 -11.227 1.945 1 98.81 236 PHE B N 1
ATOM 6260 C CA . PHE B 1 236 ? -9.273 -9.781 1.756 1 98.81 236 PHE B CA 1
ATOM 6261 C C . PHE B 1 236 ? -9.688 -9.039 3.02 1 98.81 236 PHE B C 1
ATOM 6263 O O . PHE B 1 236 ? -10.812 -9.203 3.502 1 98.81 236 PHE B O 1
ATOM 6270 N N . ILE B 1 237 ? -8.805 -8.242 3.57 1 98.94 237 ILE B N 1
ATOM 6271 C CA . ILE B 1 237 ? -9.109 -7.543 4.812 1 98.94 237 ILE B CA 1
ATOM 6272 C C . ILE B 1 237 ? -9.008 -6.035 4.59 1 98.94 237 ILE B C 1
ATOM 6274 O O . ILE B 1 237 ? -7.961 -5.527 4.195 1 98.94 237 ILE B O 1
ATOM 6278 N N . TYR B 1 238 ? -10.055 -5.418 4.766 1 98.81 238 TYR B N 1
ATOM 6279 C CA . TYR B 1 238 ? -10.141 -3.961 4.742 1 98.81 238 TYR B CA 1
ATOM 6280 C C . TYR B 1 238 ? -10.031 -3.387 6.148 1 98.81 238 TYR B C 1
ATOM 6282 O O . TYR B 1 238 ? -10.609 -3.924 7.094 1 98.81 238 TYR B O 1
ATOM 6290 N N . CYS B 1 239 ? -9.234 -2.346 6.328 1 98.75 239 CYS B N 1
ATOM 6291 C CA . CYS B 1 239 ? -9.016 -1.694 7.617 1 98.75 239 CYS B CA 1
ATOM 6292 C C . CYS B 1 239 ? -9.539 -0.263 7.598 1 98.75 239 CYS B C 1
ATOM 6294 O O . CYS B 1 239 ? -9.078 0.562 6.809 1 98.75 239 CYS B O 1
ATOM 6296 N N . LEU B 1 240 ? -10.453 -0.036 8.406 1 97.19 240 LEU B N 1
ATOM 6297 C CA . LEU B 1 240 ? -10.914 1.327 8.648 1 97.19 240 LEU B CA 1
ATOM 6298 C C . LEU B 1 240 ? -10.438 1.839 10 1 97.19 240 LEU B C 1
ATOM 6300 O O . LEU B 1 240 ? -10.82 1.304 11.039 1 97.19 240 LEU B O 1
ATOM 6304 N N . GLY B 1 241 ? -9.625 2.826 9.93 1 95.56 241 GLY B N 1
ATOM 6305 C CA . GLY B 1 241 ? -9.102 3.422 11.156 1 95.56 241 GLY B CA 1
ATOM 6306 C C . GLY B 1 241 ? -9.867 4.664 11.578 1 95.56 241 GLY B C 1
ATOM 6307 O O . GLY B 1 241 ? -11.062 4.777 11.328 1 95.56 241 GLY B O 1
ATOM 6308 N N . ARG B 1 242 ? -9.227 5.422 12.398 1 91.19 242 ARG B N 1
ATOM 6309 C CA . ARG B 1 242 ? -9.641 6.77 12.781 1 91.19 242 ARG B CA 1
ATOM 6310 C C . ARG B 1 242 ? -8.547 7.785 12.492 1 91.19 242 ARG B C 1
ATOM 6312 O O . ARG B 1 242 ? -7.531 7.832 13.195 1 91.19 242 ARG B O 1
ATOM 6319 N N . GLU B 1 243 ? -8.766 8.539 11.523 1 88.06 243 GLU B N 1
ATOM 6320 C CA . GLU B 1 243 ? -7.758 9.484 11.047 1 88.06 243 GLU B CA 1
ATOM 6321 C C . GLU B 1 243 ? -7.457 10.547 12.102 1 88.06 243 GLU B C 1
ATOM 6323 O O . GLU B 1 243 ? -8.305 10.852 12.938 1 88.06 243 GLU B O 1
ATOM 6328 N N . THR B 1 244 ? -6.258 11.055 12 1 88.69 244 THR B N 1
ATOM 6329 C CA . THR B 1 244 ? -5.824 12.125 12.891 1 88.69 244 THR B CA 1
ATOM 6330 C C . THR B 1 244 ? -4.871 13.078 12.172 1 88.69 244 THR B C 1
ATOM 6332 O O . THR B 1 244 ? -4.32 12.734 11.125 1 88.69 244 THR B O 1
ATOM 6335 N N . HIS B 1 245 ? -4.793 14.234 12.758 1 89.94 245 HIS B N 1
ATOM 6336 C CA . HIS B 1 245 ? -3.643 15.078 12.438 1 89.94 245 HIS B CA 1
ATOM 6337 C C . HIS B 1 245 ? -2.346 14.445 12.93 1 89.94 245 HIS B C 1
ATOM 6339 O O . HIS B 1 245 ? -2.32 13.805 13.984 1 89.94 245 HIS B O 1
ATOM 6345 N N . VAL B 1 246 ? -1.264 14.562 12.211 1 90.56 246 VAL B N 1
ATOM 6346 C CA . VAL B 1 246 ? 0.008 13.938 12.562 1 90.56 246 VAL B CA 1
ATOM 6347 C C . VAL B 1 246 ? 0.507 14.484 13.898 1 90.56 246 VAL B C 1
ATOM 6349 O O . VAL B 1 246 ? 1.3 13.836 14.578 1 90.56 246 VAL B O 1
ATOM 6352 N N . GLY B 1 247 ? 0.038 15.672 14.297 1 90 247 GLY B N 1
ATOM 6353 C CA . GLY B 1 247 ? 0.404 16.25 15.578 1 90 247 GLY B CA 1
ATOM 6354 C C . GLY B 1 247 ? -0.285 15.586 16.75 1 90 247 GLY B C 1
ATOM 6355 O O . GLY B 1 247 ? 0.109 15.781 17.906 1 90 247 GLY B O 1
ATOM 6356 N N . GLN B 1 248 ? -1.309 14.789 16.438 1 88.56 248 GLN B N 1
ATOM 6357 C CA . GLN B 1 248 ? -2.059 14.062 17.469 1 88.56 248 GLN B CA 1
ATOM 6358 C C . GLN B 1 248 ? -2.246 12.602 17.078 1 88.56 248 GLN B C 1
ATOM 6360 O O . GLN B 1 248 ? -3.367 12.086 17.078 1 88.56 248 GLN B O 1
ATOM 6365 N N . PRO B 1 249 ? -1.155 11.906 16.922 1 88.19 249 PRO B N 1
ATOM 6366 C CA . PRO B 1 249 ? -1.253 10.555 16.375 1 88.19 249 PRO B CA 1
ATOM 6367 C C . PRO B 1 249 ? -1.959 9.586 17.312 1 88.19 249 PRO B C 1
ATOM 6369 O O . PRO B 1 249 ? -2.451 8.539 16.875 1 88.19 249 PRO B O 1
ATOM 6372 N N . LEU B 1 250 ? -2.107 9.953 18.594 1 87.81 250 LEU B N 1
ATOM 6373 C CA . LEU B 1 250 ? -2.646 9.016 19.562 1 87.81 250 LEU B CA 1
ATOM 6374 C C . LEU B 1 250 ? -4.156 9.18 19.703 1 87.81 250 LEU B C 1
ATOM 6376 O O . LEU B 1 250 ? -4.812 8.383 20.375 1 87.81 250 LEU B O 1
ATOM 6380 N N . GLU B 1 251 ? -4.711 10.156 19 1 86.31 251 GLU B N 1
ATOM 6381 C CA . GLU B 1 251 ? -6.141 10.43 19.125 1 86.31 251 GLU B CA 1
ATOM 6382 C C . GLU B 1 251 ? -6.953 9.562 18.156 1 86.31 251 GLU B C 1
ATOM 6384 O O . GLU B 1 251 ? -8.18 9.633 18.141 1 86.31 251 GLU B O 1
ATOM 6389 N N . GLY B 1 252 ? -6.305 8.711 17.422 1 89.06 252 GLY B N 1
ATOM 6390 C CA . GLY B 1 252 ? -6.941 7.793 16.484 1 89.06 252 GLY B CA 1
ATOM 6391 C C . GLY B 1 252 ? -6.191 6.484 16.328 1 89.06 252 GLY B C 1
ATOM 6392 O O . GLY B 1 252 ? -5.441 6.082 17.219 1 89.06 252 GLY B O 1
ATOM 6393 N N . ILE B 1 253 ? -6.551 5.777 15.359 1 94.31 253 ILE B N 1
ATOM 6394 C CA . ILE B 1 253 ? -5.848 4.555 15 1 94.31 253 ILE B CA 1
ATOM 6395 C C . ILE B 1 253 ? -5.527 4.562 13.508 1 94.31 253 ILE B C 1
ATOM 6397 O O . ILE B 1 253 ? -6.434 4.648 12.672 1 94.31 253 ILE B O 1
ATOM 6401 N N . ASN B 1 254 ? -4.25 4.488 13.211 1 96.5 254 ASN B N 1
ATOM 6402 C CA . ASN B 1 254 ? -3.736 4.512 11.844 1 96.5 254 ASN B CA 1
ATOM 6403 C C . ASN B 1 254 ? -4.055 3.215 11.109 1 96.5 254 ASN B C 1
ATOM 6405 O O . ASN B 1 254 ? -3.564 2.146 11.477 1 96.5 254 ASN B O 1
ATOM 6409 N N . ALA B 1 255 ? -4.844 3.314 10.023 1 97.88 255 ALA B N 1
ATOM 6410 C CA . ALA B 1 255 ? -5.262 2.133 9.273 1 97.88 255 ALA B CA 1
ATOM 6411 C C . ALA B 1 255 ? -4.059 1.374 8.727 1 97.88 255 ALA B C 1
ATOM 6413 O O . ALA B 1 255 ? -4.09 0.146 8.609 1 97.88 255 ALA B O 1
ATOM 6414 N N . SER B 1 256 ? -2.979 2.061 8.344 1 97.62 256 SER B N 1
ATOM 6415 C CA . SER B 1 256 ? -1.758 1.425 7.855 1 97.62 256 SER B CA 1
ATOM 6416 C C . SER B 1 256 ? -1.146 0.519 8.922 1 97.62 256 SER B C 1
ATOM 6418 O O . SER B 1 256 ? -0.627 -0.554 8.602 1 97.62 256 SER B O 1
ATOM 6420 N N . VAL B 1 257 ? -1.231 0.939 10.109 1 97.06 257 VAL B N 1
ATOM 6421 C CA . VAL B 1 257 ? -0.656 0.168 11.211 1 97.06 257 VAL B CA 1
ATOM 6422 C C . VAL B 1 257 ? -1.539 -1.041 11.508 1 97.06 257 VAL B C 1
ATOM 6424 O O . VAL B 1 257 ? -1.039 -2.109 11.867 1 97.06 257 VAL B O 1
ATOM 6427 N N . MET B 1 258 ? -2.873 -0.841 11.391 1 98.5 258 MET B N 1
ATOM 6428 C CA . MET B 1 258 ? -3.771 -1.983 11.516 1 98.5 258 MET B CA 1
ATOM 6429 C C . MET B 1 258 ? -3.4 -3.08 10.523 1 98.5 258 MET B C 1
ATOM 6431 O O . MET B 1 258 ? -3.258 -4.242 10.898 1 98.5 258 MET B O 1
ATOM 6435 N N . ALA B 1 259 ? -3.219 -2.701 9.281 1 98.75 259 ALA B N 1
ATOM 6436 C CA . ALA B 1 259 ? -2.836 -3.66 8.25 1 98.75 259 ALA B CA 1
ATOM 6437 C C . ALA B 1 259 ? -1.468 -4.27 8.539 1 98.75 259 ALA B C 1
ATOM 6439 O O . ALA B 1 259 ? -1.27 -5.477 8.383 1 98.75 259 ALA B O 1
ATOM 6440 N N . ALA B 1 260 ? -0.506 -3.426 8.969 1 98.75 260 ALA B N 1
ATOM 6441 C CA . ALA B 1 260 ? 0.852 -3.883 9.258 1 98.75 260 ALA B CA 1
ATOM 6442 C C . ALA B 1 260 ? 0.862 -4.898 10.391 1 98.75 260 ALA B C 1
ATOM 6444 O O . ALA B 1 260 ? 1.522 -5.938 10.297 1 98.75 260 ALA B O 1
ATOM 6445 N N . GLN B 1 261 ? 0.132 -4.574 11.461 1 98.62 261 GLN B N 1
ATOM 6446 C CA . GLN B 1 261 ? 0.075 -5.488 12.594 1 98.62 261 GLN B CA 1
ATOM 6447 C C . GLN B 1 261 ? -0.506 -6.84 12.188 1 98.62 261 GLN B C 1
ATOM 6449 O O . GLN B 1 261 ? -0.019 -7.887 12.617 1 98.62 261 GLN B O 1
ATOM 6454 N N . LEU B 1 262 ? -1.534 -6.801 11.391 1 98.81 262 LEU B N 1
ATOM 6455 C CA . LEU B 1 262 ? -2.139 -8.039 10.922 1 98.81 262 LEU B CA 1
ATOM 6456 C C . LEU B 1 262 ? -1.161 -8.828 10.055 1 98.81 262 LEU B C 1
ATOM 6458 O O . LEU B 1 262 ? -1.079 -10.047 10.156 1 98.81 262 LEU B O 1
ATOM 6462 N N . ALA B 1 263 ? -0.461 -8.164 9.164 1 98.44 263 ALA B N 1
ATOM 6463 C CA . ALA B 1 263 ? 0.513 -8.82 8.305 1 98.44 263 ALA B CA 1
ATOM 6464 C C . ALA B 1 263 ? 1.581 -9.539 9.125 1 98.44 263 ALA B C 1
ATOM 6466 O O . ALA B 1 263 ? 1.998 -10.648 8.781 1 98.44 263 ALA B O 1
ATOM 6467 N N . VAL B 1 264 ? 2.041 -8.883 10.164 1 97.25 264 VAL B N 1
ATOM 6468 C CA . VAL B 1 264 ? 3.053 -9.477 11.031 1 97.25 264 VAL B CA 1
ATOM 6469 C C . VAL B 1 264 ? 2.486 -10.719 11.711 1 97.25 264 VAL B C 1
ATOM 6471 O O . VAL B 1 264 ? 3.186 -11.727 11.867 1 97.25 264 VAL B O 1
ATOM 6474 N N . GLU B 1 265 ? 1.193 -10.688 12.047 1 96.25 265 GLU B N 1
ATOM 6475 C CA . GLU B 1 265 ? 0.55 -11.805 12.727 1 96.25 265 GLU B CA 1
ATOM 6476 C C . GLU B 1 265 ? 0.339 -12.977 11.773 1 96.25 265 GLU B C 1
ATOM 6478 O O . GLU B 1 265 ? 0.438 -14.141 12.18 1 96.25 265 GLU B O 1
ATOM 6483 N N . MET B 1 266 ? 0.116 -12.719 10.555 1 97.31 266 MET B N 1
ATOM 6484 C CA . MET B 1 266 ? -0.355 -13.758 9.641 1 97.31 266 MET B CA 1
ATOM 6485 C C . MET B 1 266 ? 0.807 -14.367 8.859 1 97.31 266 MET B C 1
ATOM 6487 O O . MET B 1 266 ? 0.777 -15.547 8.516 1 97.31 266 MET B O 1
ATOM 6491 N N . GLU B 1 267 ? 1.843 -13.562 8.578 1 96.5 267 GLU B N 1
ATOM 6492 C CA . GLU B 1 267 ? 2.928 -14.062 7.738 1 96.5 267 GLU B CA 1
ATOM 6493 C C . GLU B 1 267 ? 3.611 -15.266 8.375 1 96.5 267 GLU B C 1
ATOM 6495 O O . GLU B 1 267 ? 4.07 -15.195 9.516 1 96.5 267 GLU B O 1
ATOM 6500 N N . TRP B 1 268 ? 3.684 -16.391 7.703 1 93.19 268 TRP B N 1
ATOM 6501 C CA . TRP B 1 268 ? 4.348 -17.625 8.094 1 93.19 268 TRP B CA 1
ATOM 6502 C C . TRP B 1 268 ? 3.703 -18.219 9.344 1 93.19 268 TRP B C 1
ATOM 6504 O O . TRP B 1 268 ? 4.316 -19.031 10.047 1 93.19 268 TRP B O 1
ATOM 6514 N N . SER B 1 269 ? 2.484 -17.812 9.664 1 94 269 SER B N 1
ATOM 6515 C CA . SER B 1 269 ? 1.847 -18.25 10.898 1 94 269 SER B CA 1
ATOM 6516 C C . SER B 1 269 ? 1.538 -19.75 10.859 1 94 269 SER B C 1
ATOM 6518 O O . SER B 1 269 ? 0.942 -20.234 9.898 1 94 269 SER B O 1
ATOM 6520 N N . ASP B 1 270 ? 1.806 -20.359 11.938 1 92.69 270 ASP B N 1
ATOM 6521 C CA . ASP B 1 270 ? 1.531 -21.797 12.07 1 92.69 270 ASP B CA 1
ATOM 6522 C C . ASP B 1 270 ? 0.034 -22.047 12.219 1 92.69 270 ASP B C 1
ATOM 6524 O O . ASP B 1 270 ? -0.432 -23.172 11.984 1 92.69 270 ASP B O 1
ATOM 6528 N N . ALA B 1 271 ? -0.67 -21.031 12.539 1 94.44 271 ALA B N 1
ATOM 6529 C CA . ALA B 1 271 ? -2.113 -21.188 12.711 1 94.44 271 ALA B CA 1
ATOM 6530 C C . ALA B 1 271 ? -2.787 -21.578 11.406 1 94.44 271 ALA B C 1
ATOM 6532 O O . ALA B 1 271 ? -3.869 -22.172 11.414 1 94.44 271 ALA B O 1
ATOM 6533 N N . PHE B 1 272 ? -2.08 -21.359 10.344 1 94.94 272 PHE B N 1
ATOM 6534 C CA . PHE B 1 272 ? -2.678 -21.609 9.039 1 94.94 272 PHE B CA 1
ATOM 6535 C C . PHE B 1 272 ? -2.086 -22.859 8.406 1 94.94 272 PHE B C 1
ATOM 6537 O O . PHE B 1 272 ? -2.375 -23.172 7.25 1 94.94 272 PHE B O 1
ATOM 6544 N N . SER B 1 273 ? -1.253 -23.547 9.195 1 90.94 273 SER B N 1
ATOM 6545 C CA . SER B 1 273 ? -0.697 -24.797 8.703 1 90.94 273 SER B CA 1
ATOM 6546 C C . SER B 1 273 ? -1.783 -25.859 8.531 1 90.94 273 SER B C 1
ATOM 6548 O O . SER B 1 273 ? -2.5 -26.172 9.484 1 90.94 273 SER B O 1
ATOM 6550 N N . ASP B 1 274 ? -1.95 -26.297 7.367 1 94.06 274 ASP B N 1
ATOM 6551 C CA . ASP B 1 274 ? -2.855 -27.391 7.023 1 94.06 274 ASP B CA 1
ATOM 6552 C C . ASP B 1 274 ? -2.082 -28.688 6.75 1 94.06 274 ASP B C 1
ATOM 6554 O O . ASP B 1 274 ? -1.272 -28.75 5.82 1 94.06 274 ASP B O 1
ATOM 6558 N N . GLN B 1 275 ? -2.283 -29.734 7.523 1 93.69 275 GLN B N 1
ATOM 6559 C CA . GLN B 1 275 ? -1.486 -30.953 7.453 1 93.69 275 GLN B CA 1
ATOM 6560 C C . GLN B 1 275 ? -2.359 -32.156 7.121 1 93.69 275 GLN B C 1
ATOM 6562 O O . GLN B 1 275 ? -3.475 -32.281 7.633 1 93.69 275 GLN B O 1
ATOM 6567 N N . LEU B 1 276 ? -1.844 -32.906 6.184 1 92.81 276 LEU B N 1
ATOM 6568 C CA . LEU B 1 276 ? -2.502 -34.156 5.809 1 92.81 276 LEU B CA 1
ATOM 6569 C C . LEU B 1 276 ? -1.482 -35.188 5.355 1 92.81 276 LEU B C 1
ATOM 6571 O O . LEU B 1 276 ? -0.653 -34.906 4.484 1 92.81 276 LEU B O 1
ATOM 6575 N N . ASN B 1 277 ? -1.521 -36.375 5.895 1 88.69 277 ASN B N 1
ATOM 6576 C CA . ASN B 1 277 ? -0.689 -37.531 5.52 1 88.69 277 ASN B CA 1
ATOM 6577 C C . ASN B 1 277 ? 0.789 -37.156 5.469 1 88.69 277 ASN B C 1
ATOM 6579 O O . ASN B 1 277 ? 1.479 -37.438 4.496 1 88.69 277 ASN B O 1
ATOM 6583 N N . GLY B 1 278 ? 1.204 -36.344 6.465 1 88.88 278 GLY B N 1
ATOM 6584 C CA . GLY B 1 278 ? 2.611 -36 6.59 1 88.88 278 GLY B CA 1
ATOM 6585 C C . GLY B 1 278 ? 3.016 -34.844 5.719 1 88.88 278 GLY B C 1
ATOM 6586 O O . GLY B 1 278 ? 4.176 -34.406 5.734 1 88.88 278 GLY B O 1
ATOM 6587 N N . GLU B 1 279 ? 2.092 -34.312 4.934 1 91.94 279 GLU B N 1
ATOM 6588 C CA . GLU B 1 279 ? 2.35 -33.125 4.125 1 91.94 279 GLU B CA 1
ATOM 6589 C C . GLU B 1 279 ? 1.749 -31.875 4.766 1 91.94 279 GLU B C 1
ATOM 6591 O O . GLU B 1 279 ? 0.726 -31.953 5.449 1 91.94 279 GLU B O 1
ATOM 6596 N N . SER B 1 280 ? 2.398 -30.766 4.617 1 92.25 280 SER B N 1
ATOM 6597 C CA . SER B 1 280 ? 1.922 -29.484 5.141 1 92.25 280 SER B CA 1
ATOM 6598 C C . SER B 1 280 ? 1.757 -28.453 4.027 1 92.25 280 SER B C 1
ATOM 6600 O O . SER B 1 280 ? 2.555 -28.422 3.09 1 92.25 280 SER B O 1
ATOM 6602 N N . SER B 1 281 ? 0.762 -27.703 4.168 1 93.44 281 SER B N 1
ATOM 6603 C CA . SER B 1 281 ? 0.576 -26.625 3.199 1 93.44 281 SER B CA 1
ATOM 6604 C C . SER B 1 281 ? 1.648 -25.547 3.354 1 93.44 281 SER B C 1
ATOM 6606 O O . SER B 1 281 ? 2.178 -25.344 4.449 1 93.44 281 SER B O 1
ATOM 6608 N N . PRO B 1 282 ? 1.963 -24.875 2.266 1 92.12 282 PRO B N 1
ATOM 6609 C CA . PRO B 1 282 ? 2.814 -23.688 2.408 1 92.12 282 PRO B CA 1
ATOM 6610 C C . PRO B 1 282 ? 2.197 -22.625 3.314 1 92.12 282 PRO B C 1
ATOM 6612 O O . PRO B 1 282 ? 0.971 -22.531 3.412 1 92.12 282 PRO B O 1
ATOM 6615 N N . SER B 1 283 ? 3.021 -21.875 3.971 1 93.38 283 SER B N 1
ATOM 6616 C CA . SER B 1 283 ? 2.59 -20.812 4.887 1 93.38 283 SER B CA 1
ATOM 6617 C C . SER B 1 283 ? 1.853 -19.703 4.148 1 93.38 283 SER B C 1
ATOM 6619 O O . SER B 1 283 ? 2.104 -19.469 2.965 1 93.38 283 SER B O 1
ATOM 6621 N N . PRO B 1 284 ? 0.92 -19.062 4.887 1 96.75 284 PRO B N 1
ATOM 6622 C CA . PRO B 1 284 ? 0.28 -17.906 4.258 1 96.75 284 PRO B CA 1
ATOM 6623 C C . PRO B 1 284 ? 1.261 -16.766 3.982 1 96.75 284 PRO B C 1
ATOM 6625 O O . PRO B 1 284 ? 2.232 -16.594 4.723 1 96.75 284 PRO B O 1
ATOM 6628 N N . THR B 1 285 ? 1.03 -16.031 2.967 1 96.94 285 THR B N 1
ATOM 6629 C CA . THR B 1 285 ? 1.896 -14.906 2.641 1 96.94 285 THR B CA 1
ATOM 6630 C C . THR B 1 285 ? 1.079 -13.742 2.094 1 96.94 285 THR B C 1
ATOM 6632 O O . THR B 1 285 ? 0.029 -13.945 1.479 1 96.94 285 THR B O 1
ATOM 6635 N N . CYS B 1 286 ? 1.528 -12.57 2.381 1 98 286 CYS B N 1
ATOM 6636 C CA . CYS B 1 286 ? 0.859 -11.336 1.979 1 98 286 CYS B CA 1
ATOM 6637 C C . CYS B 1 286 ? 1.12 -11.031 0.508 1 98 286 CYS B C 1
ATOM 6639 O O . CYS B 1 286 ? 2.271 -11.008 0.07 1 98 286 CYS B O 1
ATOM 6641 N N . LEU B 1 287 ? 0.048 -10.742 -0.247 1 97.62 287 LEU B N 1
ATOM 6642 C CA . LEU B 1 287 ? 0.22 -10.461 -1.668 1 97.62 287 LEU B CA 1
ATOM 6643 C C . LEU B 1 287 ? -0.023 -8.984 -1.961 1 97.62 287 LEU B C 1
ATOM 6645 O O . LEU B 1 287 ? 0.326 -8.492 -3.039 1 97.62 287 LEU B O 1
ATOM 6649 N N . ARG B 1 288 ? -0.617 -8.32 -0.963 1 97.62 288 ARG B N 1
ATOM 6650 C CA . ARG B 1 288 ? -0.937 -6.902 -1.108 1 97.62 288 ARG B CA 1
ATOM 6651 C C . ARG B 1 288 ? -1.036 -6.223 0.252 1 97.62 288 ARG B C 1
ATOM 6653 O O . ARG B 1 288 ? -1.585 -6.793 1.199 1 97.62 288 ARG B O 1
ATOM 6660 N N . ILE B 1 289 ? -0.472 -5.055 0.382 1 98.31 289 ILE B N 1
ATOM 6661 C CA . ILE B 1 289 ? -0.715 -4.148 1.499 1 98.31 289 ILE B CA 1
ATOM 6662 C C . ILE B 1 289 ?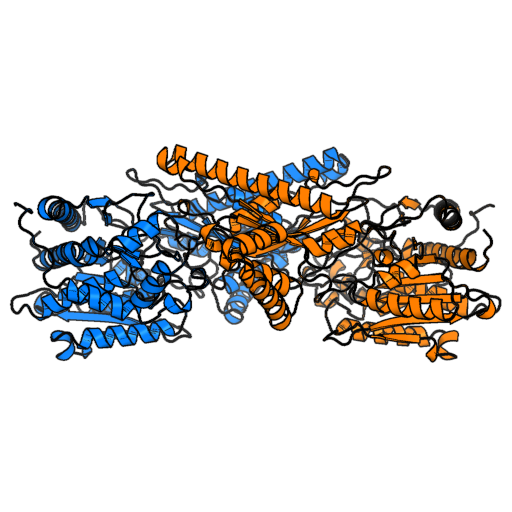 -0.646 -2.703 1.016 1 98.31 289 ILE B C 1
ATOM 6664 O O . ILE B 1 289 ? 0.366 -2.279 0.453 1 98.31 289 ILE B O 1
ATOM 6668 N N . ARG B 1 290 ? -1.727 -1.923 1.204 1 98.25 290 ARG B N 1
ATOM 6669 C CA . ARG B 1 290 ? -1.752 -0.558 0.69 1 98.25 290 ARG B CA 1
ATOM 6670 C C . ARG B 1 290 ? -2.652 0.331 1.542 1 98.25 290 ARG B C 1
ATOM 6672 O O . ARG B 1 290 ? -3.734 -0.088 1.956 1 98.25 290 ARG B O 1
ATOM 6679 N N . ASP B 1 291 ? -2.115 1.438 1.878 1 97.75 291 ASP B N 1
ATOM 6680 C CA . ASP B 1 291 ? -3.041 2.479 2.316 1 97.75 291 ASP B CA 1
ATOM 6681 C C . ASP B 1 291 ? -3.801 3.072 1.133 1 97.75 291 ASP B C 1
ATOM 6683 O O . ASP B 1 291 ? -3.463 2.811 -0.023 1 97.75 291 ASP B O 1
ATOM 6687 N N . LEU B 1 292 ? -4.82 3.84 1.385 1 96.12 292 LEU B N 1
ATOM 6688 C CA . LEU B 1 292 ? -5.656 4.309 0.285 1 96.12 292 LEU B CA 1
ATOM 6689 C C . LEU B 1 292 ? -5.578 5.828 0.154 1 96.12 292 LEU B C 1
ATOM 6691 O O . LEU B 1 292 ? -6.445 6.445 -0.471 1 96.12 292 LEU B O 1
ATOM 6695 N N . LYS B 1 293 ? -4.531 6.406 0.76 1 92.94 293 LYS B N 1
ATOM 6696 C CA . LYS B 1 293 ? -4.352 7.84 0.553 1 92.94 293 LYS B CA 1
ATOM 6697 C C . LYS B 1 293 ? -3.941 8.141 -0.886 1 92.94 293 LYS B C 1
ATOM 6699 O O . LYS B 1 293 ? -3.037 7.5 -1.426 1 92.94 293 LYS B O 1
ATOM 6704 N N . GLU B 1 294 ? -4.555 9.094 -1.44 1 88.06 294 GLU B N 1
ATOM 6705 C CA . GLU B 1 294 ? -4.242 9.43 -2.826 1 88.06 294 GLU B CA 1
ATOM 6706 C C . GLU B 1 294 ? -2.961 10.258 -2.918 1 88.06 294 GLU B C 1
ATOM 6708 O O . GLU B 1 294 ? -2.129 10.023 -3.799 1 88.06 294 GLU B O 1
ATOM 6713 N N . THR B 1 295 ? -2.908 11.281 -2.039 1 88 295 THR B N 1
ATOM 6714 C CA . THR B 1 295 ? -1.763 12.18 -2.057 1 88 295 THR B CA 1
ATOM 6715 C C . THR B 1 295 ? -1.229 12.406 -0.645 1 88 295 THR B C 1
ATOM 6717 O O . THR B 1 295 ? -1.919 12.117 0.337 1 88 295 THR B O 1
ATOM 6720 N N . TYR B 1 296 ? -0.05 12.883 -0.682 1 91.44 296 TYR B N 1
ATOM 6721 C CA . TYR B 1 296 ? 0.567 13.203 0.6 1 91.44 296 TYR B CA 1
ATOM 6722 C C . TYR B 1 296 ? -0.108 14.414 1.245 1 91.44 296 TYR B C 1
ATOM 6724 O O . TYR B 1 296 ? -0.388 15.406 0.575 1 91.44 296 TYR B O 1
ATOM 6732 N N . ASP B 1 297 ? -0.339 14.266 2.539 1 91.31 297 ASP B N 1
ATOM 6733 C CA . ASP B 1 297 ? -0.664 15.344 3.463 1 91.31 297 ASP B CA 1
ATOM 6734 C C . ASP B 1 297 ? -0.405 14.93 4.91 1 91.31 297 ASP B C 1
ATOM 6736 O O . ASP B 1 297 ? 0.086 13.828 5.168 1 91.31 297 ASP B O 1
ATOM 6740 N N . VAL B 1 298 ? -0.681 15.789 5.801 1 93.19 298 VAL B N 1
ATOM 6741 C CA . VAL B 1 298 ? -0.31 15.539 7.188 1 93.19 298 VAL B CA 1
ATOM 6742 C C . VAL B 1 298 ? -1.497 14.945 7.945 1 93.19 298 VAL B C 1
ATOM 6744 O O . VAL B 1 298 ? -1.691 15.227 9.133 1 93.19 298 VAL B O 1
ATOM 6747 N N . GLN B 1 299 ? -2.295 14.211 7.293 1 92.75 299 GLN B N 1
ATOM 6748 C CA . GLN B 1 299 ? -3.334 13.367 7.871 1 92.75 299 GLN B CA 1
ATOM 6749 C C . GLN B 1 299 ? -2.938 11.898 7.828 1 92.75 299 GLN B C 1
ATOM 6751 O O . GLN B 1 299 ? -2.375 11.43 6.836 1 92.75 299 GLN B O 1
ATOM 6756 N N . THR B 1 300 ? -3.148 11.156 8.938 1 94.56 300 THR B N 1
ATOM 6757 C CA . THR B 1 300 ? -2.855 9.727 8.938 1 94.56 300 THR B CA 1
ATOM 6758 C C . THR B 1 300 ? -3.82 8.977 8.016 1 94.56 300 THR B C 1
ATOM 6760 O O . THR B 1 300 ? -4.969 9.391 7.848 1 94.56 300 THR B O 1
ATOM 6763 N N . PRO B 1 301 ? -3.342 7.902 7.512 1 95.94 301 PRO B N 1
ATOM 6764 C CA . PRO B 1 301 ? -4.254 7.121 6.672 1 95.94 301 PRO B CA 1
ATOM 6765 C C . PRO B 1 301 ? -5.465 6.598 7.441 1 95.94 301 PRO B C 1
ATOM 6767 O O . PRO B 1 301 ? -5.312 6.016 8.516 1 95.94 301 PRO B O 1
ATOM 6770 N N . ASN B 1 302 ? -6.605 6.816 6.809 1 94.69 302 ASN B N 1
ATOM 6771 C CA . ASN B 1 302 ? -7.855 6.371 7.414 1 94.69 302 ASN B CA 1
ATOM 6772 C C . ASN B 1 302 ? -8.266 4.988 6.914 1 94.69 302 ASN B C 1
ATOM 6774 O O . ASN B 1 302 ? -9.031 4.281 7.574 1 94.69 302 ASN B O 1
ATOM 6778 N N . GLU B 1 303 ? -7.809 4.645 5.781 1 97.19 303 GLU B N 1
ATOM 6779 C CA . GLU B 1 303 ? -8.164 3.383 5.141 1 97.19 303 GLU B CA 1
ATOM 6780 C C . GLU B 1 303 ? -6.922 2.656 4.629 1 97.19 303 GLU B C 1
ATOM 6782 O O . GLU B 1 303 ? -5.98 3.287 4.148 1 97.19 303 GLU B O 1
ATOM 6787 N N . SER B 1 304 ? -6.93 1.386 4.746 1 98.31 304 SER B N 1
ATOM 6788 C CA . SER B 1 304 ? -5.938 0.491 4.16 1 98.31 304 SER B CA 1
ATOM 6789 C C . SER B 1 304 ? -6.527 -0.888 3.887 1 98.31 304 SER B C 1
ATOM 6791 O O . SER B 1 304 ? -7.68 -1.154 4.23 1 98.31 304 SER B O 1
ATOM 6793 N N . TYR B 1 305 ? -5.801 -1.705 3.17 1 98.69 305 TYR B N 1
ATOM 6794 C CA . TYR B 1 305 ? -6.242 -3.08 2.963 1 98.69 305 TYR B CA 1
ATOM 6795 C C . TYR B 1 305 ? -5.059 -3.992 2.658 1 98.69 305 TYR B C 1
ATOM 6797 O O . TYR B 1 305 ? -3.963 -3.518 2.357 1 98.69 305 TYR B O 1
ATOM 6805 N N . LEU B 1 306 ? -5.258 -5.258 2.857 1 98.56 306 LEU B N 1
ATOM 6806 C CA . LEU B 1 306 ? -4.305 -6.289 2.467 1 98.56 306 LEU B CA 1
ATOM 6807 C C . LEU B 1 306 ? -5.023 -7.59 2.119 1 98.56 306 LEU B C 1
ATOM 6809 O O . LEU B 1 306 ? -6.184 -7.781 2.49 1 98.56 306 LEU B O 1
ATOM 6813 N N . PHE B 1 307 ? -4.402 -8.391 1.367 1 98.12 307 PHE B N 1
ATOM 6814 C CA . PHE B 1 307 ? -4.957 -9.727 1.19 1 98.12 307 PHE B CA 1
ATOM 6815 C C . PHE B 1 307 ? -3.85 -10.773 1.219 1 98.12 307 PHE B C 1
ATOM 6817 O O . PHE B 1 307 ? -2.68 -10.461 0.995 1 98.12 307 PHE B O 1
ATOM 6824 N N . TYR B 1 308 ? -4.219 -11.961 1.593 1 97.62 308 TYR B N 1
ATOM 6825 C CA . TYR B 1 308 ? -3.287 -13.047 1.893 1 97.62 308 TYR B CA 1
ATOM 6826 C C . TYR B 1 308 ? -3.588 -14.273 1.046 1 97.62 308 TYR B C 1
ATOM 6828 O O . TYR B 1 308 ? -4.75 -14.602 0.806 1 97.62 308 TYR B O 1
ATOM 6836 N N . ASN B 1 309 ? -2.529 -14.852 0.63 1 97.38 309 ASN B N 1
ATOM 6837 C CA . ASN B 1 309 ? -2.611 -16.156 -0.001 1 97.38 309 ASN B CA 1
ATOM 6838 C C . ASN B 1 309 ? -2.59 -17.281 1.034 1 97.38 309 ASN B C 1
ATOM 6840 O O . ASN B 1 309 ? -1.587 -17.484 1.722 1 97.38 309 ASN B O 1
ATOM 6844 N N . VAL B 1 310 ? -3.682 -18.047 1.124 1 98 310 VAL B N 1
ATOM 6845 C CA . VAL B 1 310 ? -3.766 -19.172 2.057 1 98 310 VAL B CA 1
ATOM 6846 C C . VAL B 1 310 ? -4.012 -20.469 1.287 1 98 310 VAL B C 1
ATOM 6848 O O . VAL B 1 310 ? -5.043 -20.609 0.628 1 98 310 VAL B O 1
ATOM 6851 N N . LEU B 1 311 ? -3.076 -21.328 1.375 1 97 311 LEU B N 1
ATOM 6852 C CA . LEU B 1 311 ? -3.178 -22.594 0.682 1 97 311 LEU B CA 1
ATOM 6853 C C . LEU B 1 311 ? -3.721 -23.688 1.612 1 97 311 LEU B C 1
ATOM 6855 O O . LEU B 1 311 ? -3.438 -23.672 2.812 1 97 311 LEU B O 1
ATOM 6859 N N . THR B 1 312 ? -4.484 -24.641 1.061 1 96.69 312 THR B N 1
ATOM 6860 C CA . THR B 1 312 ? -5.145 -25.656 1.878 1 96.69 312 THR B CA 1
ATOM 6861 C C . THR B 1 312 ? -4.91 -27.047 1.303 1 96.69 312 THR B C 1
ATOM 6863 O O . THR B 1 312 ? -4.699 -27.203 0.098 1 96.69 312 THR B O 1
ATOM 6866 N N . LEU B 1 313 ? -4.895 -28.031 2.17 1 96.44 313 LEU B N 1
ATOM 6867 C CA . LEU B 1 313 ? -4.84 -29.438 1.8 1 96.44 313 LEU B CA 1
ATOM 6868 C C . LEU B 1 313 ? -6.191 -30.109 2.025 1 96.44 313 LEU B C 1
ATOM 6870 O O . LEU B 1 313 ? -6.586 -30.984 1.259 1 96.44 313 LEU B O 1
ATOM 6874 N N . HIS B 1 314 ? -6.855 -29.625 3.084 1 95.06 314 HIS B N 1
ATOM 6875 C CA . HIS B 1 314 ? -8.148 -30.234 3.398 1 95.06 314 HIS B CA 1
ATOM 6876 C C . HIS B 1 314 ? -9.031 -29.25 4.168 1 95.06 314 HIS B C 1
ATOM 6878 O O . HIS B 1 314 ? -10.234 -29.484 4.312 1 95.06 314 HIS B O 1
ATOM 6884 N N . SER B 1 315 ? -8.461 -28.141 4.66 1 95.12 315 SER B N 1
ATOM 6885 C CA . SER B 1 315 ? -9.227 -27.172 5.434 1 95.12 315 SER B CA 1
ATOM 6886 C C . SER B 1 315 ? -10.344 -26.562 4.594 1 95.12 315 SER B C 1
ATOM 6888 O O . SER B 1 315 ? -10.148 -26.25 3.416 1 95.12 315 SER B O 1
ATOM 6890 N N . SER B 1 316 ? -11.453 -26.391 5.211 1 94.12 316 SER B N 1
ATOM 6891 C CA . SER B 1 316 ? -12.57 -25.75 4.535 1 94.12 316 SER B CA 1
ATOM 6892 C C . SER B 1 316 ? -12.406 -24.234 4.496 1 94.12 316 SER B C 1
ATOM 6894 O O . SER B 1 316 ? -11.664 -23.672 5.309 1 94.12 316 SER B O 1
ATOM 6896 N N . PRO B 1 317 ? -13.086 -23.609 3.539 1 95.94 317 PRO B N 1
ATOM 6897 C CA . PRO B 1 317 ? -13.047 -22.141 3.518 1 95.94 317 PRO B CA 1
ATOM 6898 C C . PRO B 1 317 ? -13.516 -21.516 4.828 1 95.94 317 PRO B C 1
ATOM 6900 O O . PRO B 1 317 ? -12.984 -20.5 5.254 1 95.94 317 PRO B O 1
ATOM 6903 N N . GLU B 1 318 ? -14.508 -22.125 5.473 1 96 318 GLU B N 1
ATOM 6904 C CA . GLU B 1 318 ? -15.031 -21.609 6.738 1 96 318 GLU B CA 1
ATOM 6905 C C . GLU B 1 318 ? -13.953 -21.609 7.816 1 96 318 GLU B C 1
ATOM 6907 O O . GLU B 1 318 ? -13.805 -20.625 8.547 1 96 318 GLU B O 1
ATOM 6912 N N . LEU B 1 319 ? -13.25 -22.672 7.879 1 96.75 319 LEU B N 1
ATOM 6913 C CA . LEU B 1 319 ? -12.188 -22.781 8.875 1 96.75 319 LEU B CA 1
ATOM 6914 C C . LEU B 1 319 ? -11.094 -21.75 8.625 1 96.75 319 LEU B C 1
ATOM 6916 O O . LEU B 1 319 ? -10.562 -21.156 9.562 1 96.75 319 LEU B O 1
ATOM 6920 N N . VAL B 1 320 ? -10.734 -21.562 7.391 1 97.75 320 VAL B N 1
ATOM 6921 C CA . VAL B 1 320 ? -9.711 -20.594 7.039 1 97.75 320 VAL B CA 1
ATOM 6922 C C . VAL B 1 320 ? -10.172 -19.188 7.461 1 97.75 320 VAL B C 1
ATOM 6924 O O . VAL B 1 320 ? -9.398 -18.438 8.055 1 97.75 320 VAL B O 1
ATOM 6927 N N . MET B 1 321 ? -11.43 -18.859 7.215 1 98.06 321 MET B N 1
ATOM 6928 C CA . MET B 1 321 ? -11.938 -17.531 7.547 1 98.06 321 MET B CA 1
ATOM 6929 C C . MET B 1 321 ? -12.016 -17.344 9.055 1 98.06 321 MET B C 1
ATOM 6931 O O . MET B 1 321 ? -11.812 -16.234 9.555 1 98.06 321 MET B O 1
ATOM 6935 N N . GLU B 1 322 ? -12.281 -18.422 9.781 1 98.06 322 GLU B N 1
ATOM 6936 C CA . GLU B 1 322 ? -12.242 -18.344 11.234 1 98.06 322 GLU B CA 1
ATOM 6937 C C . GLU B 1 322 ? -10.836 -18.016 11.734 1 98.06 322 GLU B C 1
ATOM 6939 O O . GLU B 1 322 ? -10.672 -17.234 12.672 1 98.06 322 GLU B O 1
ATOM 6944 N N . LYS B 1 323 ? -9.867 -18.641 11.117 1 98.31 323 LYS B N 1
ATOM 6945 C CA . LYS B 1 323 ? -8.477 -18.391 11.484 1 98.31 323 LYS B CA 1
ATOM 6946 C C . LYS B 1 323 ? -8.086 -16.953 11.164 1 98.31 323 LYS B C 1
ATOM 6948 O O . LYS B 1 323 ? -7.348 -16.312 11.922 1 98.31 323 LYS B O 1
ATOM 6953 N N . VAL B 1 324 ? -8.57 -16.453 10.016 1 98.62 324 VAL B N 1
ATOM 6954 C CA . VAL B 1 324 ? -8.305 -15.07 9.641 1 98.62 324 VAL B CA 1
ATOM 6955 C C . VAL B 1 324 ? -8.93 -14.125 10.664 1 98.62 324 VAL B C 1
ATOM 6957 O O . VAL B 1 324 ? -8.312 -13.141 11.07 1 98.62 324 VAL B O 1
ATOM 6960 N N . LYS B 1 325 ? -10.156 -14.414 11.031 1 98.62 325 LYS B N 1
ATOM 6961 C CA . LYS B 1 325 ? -10.828 -13.602 12.039 1 98.62 325 LYS B CA 1
ATOM 6962 C C . LYS B 1 325 ? -10.039 -13.578 13.344 1 98.62 325 LYS B C 1
ATOM 6964 O O . LYS B 1 325 ? -9.891 -12.523 13.969 1 98.62 325 LYS B O 1
ATOM 6969 N N . ARG B 1 326 ? -9.555 -14.695 13.766 1 98.5 326 ARG B N 1
ATOM 6970 C CA . ARG B 1 326 ? -8.758 -14.781 14.984 1 98.5 326 ARG B CA 1
ATOM 6971 C C . ARG B 1 326 ? -7.48 -13.953 14.859 1 98.5 326 ARG B C 1
ATOM 6973 O O . ARG B 1 326 ? -7.055 -13.312 15.82 1 98.5 326 ARG B O 1
ATOM 6980 N N . ALA B 1 327 ? -6.848 -14.047 13.711 1 98.62 327 ALA B N 1
ATOM 6981 C CA . ALA B 1 327 ? -5.652 -13.242 13.477 1 98.62 327 ALA B CA 1
ATOM 6982 C C . ALA B 1 327 ? -5.961 -11.758 13.594 1 98.62 327 ALA B C 1
ATOM 6984 O O . ALA B 1 327 ? -5.168 -10.992 14.148 1 98.62 327 ALA B O 1
ATOM 6985 N N . CYS B 1 328 ? -7.102 -11.336 13.055 1 98.75 328 CYS B N 1
ATOM 6986 C CA . CYS B 1 328 ? -7.52 -9.945 13.164 1 98.75 328 CYS B CA 1
ATOM 6987 C C . CYS B 1 328 ? -7.762 -9.562 14.617 1 98.75 328 CYS B C 1
ATOM 6989 O O . CYS B 1 328 ? -7.41 -8.461 15.039 1 98.75 328 CYS B O 1
ATOM 6991 N N . GLU B 1 329 ? -8.375 -10.461 15.352 1 98.69 329 GLU B N 1
ATOM 6992 C CA . GLU B 1 329 ? -8.617 -10.211 16.781 1 98.69 329 GLU B CA 1
ATOM 6993 C C . GLU B 1 329 ? -7.301 -10.07 17.531 1 98.69 329 GLU B C 1
ATOM 6995 O O . GLU B 1 329 ? -7.18 -9.227 18.422 1 98.69 329 GLU B O 1
ATOM 7000 N N . GLN B 1 330 ? -6.355 -10.875 17.203 1 98.38 330 GLN B N 1
ATOM 7001 C CA . GLN B 1 330 ? -5.039 -10.781 17.828 1 98.38 330 GLN B CA 1
ATOM 7002 C C . GLN B 1 330 ? -4.363 -9.461 17.484 1 98.38 330 GLN B C 1
ATOM 7004 O O . GLN B 1 330 ? -3.756 -8.828 18.359 1 98.38 330 GLN B O 1
ATOM 7009 N N . ALA B 1 331 ? -4.414 -9.117 16.234 1 98.5 331 ALA B N 1
ATOM 7010 C CA . ALA B 1 331 ? -3.863 -7.824 15.828 1 98.5 331 ALA B CA 1
ATOM 7011 C C . ALA B 1 331 ? -4.547 -6.68 16.562 1 98.5 331 ALA B C 1
ATOM 7013 O O . ALA B 1 331 ? -3.887 -5.734 17 1 98.5 331 ALA B O 1
ATOM 7014 N N . SER B 1 332 ? -5.887 -6.738 16.625 1 98.31 332 SER B N 1
ATOM 7015 C CA . SER B 1 332 ? -6.684 -5.762 17.359 1 98.31 332 SER B CA 1
ATOM 7016 C C . SER B 1 332 ? -6.215 -5.645 18.812 1 98.31 332 SER B C 1
ATOM 7018 O O . SER B 1 332 ? -6.012 -4.539 19.312 1 98.31 332 SER B O 1
ATOM 7020 N N . GLU B 1 333 ? -6.023 -6.738 19.453 1 98.19 333 GLU B N 1
ATOM 7021 C CA . GLU B 1 333 ? -5.594 -6.766 20.859 1 98.19 333 GLU B CA 1
ATOM 7022 C C . GLU B 1 333 ? -4.191 -6.18 21.016 1 98.19 333 GLU B C 1
ATOM 7024 O O . GLU B 1 333 ? -3.918 -5.465 21.984 1 98.19 333 GLU B O 1
ATOM 7029 N N . ALA B 1 334 ? -3.324 -6.559 20.109 1 97.56 334 ALA B N 1
ATOM 7030 C CA . ALA B 1 334 ? -1.955 -6.059 20.172 1 97.56 334 ALA B CA 1
ATOM 7031 C C . ALA B 1 334 ? -1.922 -4.539 20.047 1 97.56 334 ALA B C 1
ATOM 7033 O O . ALA B 1 334 ? -1.198 -3.863 20.781 1 97.56 334 ALA B O 1
ATOM 7034 N N . ILE B 1 335 ? -2.641 -3.998 19.141 1 97.12 335 ILE B N 1
ATOM 7035 C CA . ILE B 1 335 ? -2.715 -2.557 18.922 1 97.12 335 ILE B CA 1
ATOM 7036 C C . ILE B 1 335 ? -3.273 -1.877 20.172 1 97.12 335 ILE B C 1
ATOM 7038 O O . ILE B 1 335 ? -2.719 -0.884 20.641 1 97.12 335 ILE B O 1
ATOM 7042 N N . TYR B 1 336 ? -4.359 -2.459 20.688 1 96.62 336 TYR B N 1
ATOM 7043 C CA . TYR B 1 336 ? -5.012 -1.919 21.875 1 96.62 336 TYR B CA 1
ATOM 7044 C C . TYR B 1 336 ? -4.051 -1.885 23.062 1 96.62 336 TYR B C 1
ATOM 7046 O O . TYR B 1 336 ? -3.895 -0.85 23.719 1 96.62 336 TYR B O 1
ATOM 7054 N N . LYS B 1 337 ? -3.4 -2.977 23.297 1 96 337 LYS B N 1
ATOM 7055 C CA . LYS B 1 337 ? -2.479 -3.088 24.422 1 96 337 LYS B CA 1
ATOM 7056 C C . LYS B 1 337 ? -1.317 -2.109 24.281 1 96 337 LYS B C 1
ATOM 7058 O O . LYS B 1 337 ? -0.896 -1.493 25.266 1 96 337 LYS B O 1
ATOM 7063 N N . ARG B 1 338 ? -0.806 -1.989 23.125 1 94 338 ARG B N 1
ATOM 7064 C CA . ARG B 1 338 ? 0.306 -1.076 22.875 1 94 338 ARG B CA 1
ATOM 7065 C C . ARG B 1 338 ? -0.104 0.369 23.141 1 94 338 ARG B C 1
ATOM 7067 O O . ARG B 1 338 ? 0.643 1.13 23.75 1 94 338 ARG B O 1
ATOM 7074 N N . LEU B 1 339 ? -1.243 0.77 22.641 1 92.5 339 LEU B N 1
ATOM 7075 C CA . LEU B 1 339 ? -1.719 2.139 22.812 1 92.5 339 LEU B CA 1
ATOM 7076 C C . LEU B 1 339 ? -2.031 2.422 24.281 1 92.5 339 LEU B C 1
ATOM 7078 O O . LEU B 1 339 ? -1.744 3.512 24.781 1 92.5 339 LEU B O 1
ATOM 7082 N N . VAL B 1 340 ? -2.646 1.455 24.953 1 93.19 340 VAL B N 1
ATOM 7083 C CA . VAL B 1 340 ? -2.947 1.606 26.375 1 93.19 340 VAL B CA 1
ATOM 7084 C C . VAL B 1 340 ? -1.651 1.778 27.156 1 93.19 340 VAL B C 1
ATOM 7086 O O . VAL B 1 340 ? -1.557 2.646 28.031 1 93.19 340 VAL B O 1
ATOM 7089 N N . LYS B 1 341 ? -0.732 0.96 26.812 1 91.56 341 LYS B N 1
ATOM 7090 C CA . LYS B 1 341 ? 0.56 1.055 27.484 1 91.56 341 LYS B CA 1
ATOM 7091 C C . LYS B 1 341 ? 1.19 2.428 27.281 1 91.56 341 LYS B C 1
ATOM 7093 O O . LYS B 1 341 ? 1.743 3.014 28.203 1 91.56 341 LYS B O 1
ATOM 7098 N N . HIS B 1 342 ? 1.141 2.869 26.109 1 89.25 342 HIS B N 1
ATOM 7099 C CA . HIS B 1 342 ? 1.688 4.184 25.797 1 89.25 342 HIS B CA 1
ATOM 7100 C C . HIS B 1 342 ? 0.983 5.277 26.594 1 89.25 342 HIS B C 1
ATOM 7102 O O . HIS B 1 342 ? 1.636 6.16 27.156 1 89.25 342 HIS B O 1
ATOM 7108 N N . ARG B 1 343 ? -0.318 5.227 26.625 1 87.44 343 ARG B N 1
ATOM 7109 C CA . ARG B 1 343 ? -1.097 6.242 27.312 1 87.44 343 ARG B CA 1
ATOM 7110 C C . ARG B 1 343 ? -0.834 6.199 28.812 1 87.44 343 ARG B C 1
ATOM 7112 O O . ARG B 1 343 ? -0.85 7.234 29.484 1 87.44 343 ARG B O 1
ATOM 7119 N N . LEU B 1 344 ? -0.634 5.043 29.328 1 86.69 344 LEU B N 1
ATOM 7120 C CA . LEU B 1 344 ? -0.339 4.906 30.766 1 86.69 344 LEU B CA 1
ATOM 7121 C C . LEU B 1 344 ? 1.041 5.469 31.078 1 86.69 344 LEU B C 1
ATOM 7123 O O . LEU B 1 344 ? 1.245 6.043 32.156 1 86.69 344 LEU B O 1
ATOM 7127 N N . ALA B 1 345 ? 1.901 5.395 30.141 1 80.88 345 ALA B N 1
ATOM 7128 C CA . ALA B 1 345 ? 3.27 5.852 30.359 1 80.88 345 ALA B CA 1
ATOM 7129 C C . ALA B 1 345 ? 3.373 7.367 30.203 1 80.88 345 ALA B C 1
ATOM 7131 O O . ALA B 1 345 ? 4.125 8.031 30.922 1 80.88 345 ALA B O 1
ATOM 7132 N N . PHE B 1 346 ? 2.604 7.875 29.266 1 76.44 346 PHE B N 1
ATOM 7133 C CA . PHE B 1 346 ? 2.857 9.258 28.891 1 76.44 346 PHE B CA 1
ATOM 7134 C C . PHE B 1 346 ? 1.587 10.094 29 1 76.44 346 PHE B C 1
ATOM 7136 O O . PHE B 1 346 ? 1.6 11.289 28.703 1 76.44 346 PHE B O 1
ATOM 7143 N N . GLY B 1 347 ? 0.563 9.438 29.406 1 78.06 347 GLY B N 1
ATOM 7144 C CA . GLY B 1 347 ? -0.709 10.133 29.547 1 78.06 347 GLY B CA 1
ATOM 7145 C C . GLY B 1 347 ? -1.333 9.961 30.906 1 78.06 347 GLY B C 1
ATOM 7146 O O . GLY B 1 347 ? -0.662 10.133 31.938 1 78.06 347 GLY B O 1
ATOM 7147 N N . THR B 1 348 ? -2.695 9.836 30.875 1 78.19 348 THR B N 1
ATOM 7148 C CA . THR B 1 348 ? -3.457 9.641 32.125 1 78.19 348 THR B CA 1
ATOM 7149 C C . THR B 1 348 ? -4.27 8.359 32.062 1 78.19 348 THR B C 1
ATOM 7151 O O . THR B 1 348 ? -4.434 7.77 30.969 1 78.19 348 THR B O 1
ATOM 7154 N N . ASP B 1 349 ? -4.715 8.016 33.188 1 80.75 349 ASP B N 1
ATOM 7155 C CA . ASP B 1 349 ? -5.578 6.844 33.25 1 80.75 349 ASP B CA 1
ATOM 7156 C C . ASP B 1 349 ? -6.848 7.039 32.438 1 80.75 349 ASP B C 1
ATOM 7158 O O . ASP B 1 349 ? -7.34 6.094 31.797 1 80.75 349 ASP B O 1
ATOM 7162 N N . ALA B 1 350 ? -7.273 8.148 32.438 1 78.25 350 ALA B N 1
ATOM 7163 C CA . ALA B 1 350 ? -8.484 8.453 31.672 1 78.25 350 ALA B CA 1
ATOM 7164 C C . ALA B 1 350 ? -8.25 8.297 30.172 1 78.25 350 ALA B C 1
ATOM 7166 O O . ALA B 1 350 ? -9.117 7.809 29.453 1 78.25 350 ALA B O 1
ATOM 7167 N N . LEU B 1 351 ? -7.094 8.727 29.719 1 80.25 351 LEU B N 1
ATOM 7168 C CA . LEU B 1 351 ? -6.746 8.594 28.312 1 80.25 351 LEU B CA 1
ATOM 7169 C C . LEU B 1 351 ? -6.574 7.129 27.922 1 80.25 351 LEU B C 1
ATOM 7171 O O . LEU B 1 351 ? -6.93 6.73 26.812 1 80.25 351 LEU B O 1
ATOM 7175 N N . ALA B 1 352 ? -6.031 6.406 28.812 1 84.94 352 ALA B N 1
ATOM 7176 C CA . ALA B 1 352 ? -5.84 4.977 28.578 1 84.94 352 ALA B CA 1
ATOM 7177 C C . ALA B 1 352 ? -7.184 4.258 28.453 1 84.94 352 ALA B C 1
ATOM 7179 O O . ALA B 1 352 ? -7.348 3.365 27.625 1 84.94 352 ALA B O 1
ATOM 7180 N N . GLN B 1 353 ? -8.125 4.641 29.234 1 82.56 353 GLN B N 1
ATOM 7181 C CA . GLN B 1 353 ? -9.445 4.02 29.234 1 82.56 353 GLN B CA 1
ATOM 7182 C C . GLN B 1 353 ? -10.227 4.379 27.969 1 82.56 353 GLN B C 1
ATOM 7184 O O . GLN B 1 353 ? -11.117 3.635 27.562 1 82.56 353 GLN B O 1
ATOM 7189 N N . ALA B 1 354 ? -9.828 5.414 27.312 1 81.62 354 ALA B N 1
ATOM 7190 C CA . ALA B 1 354 ? -10.562 5.918 26.156 1 81.62 354 ALA B CA 1
ATOM 7191 C C . ALA B 1 354 ? -10.055 5.289 24.859 1 81.62 354 ALA B C 1
ATOM 7193 O O . ALA B 1 354 ? -10.641 5.484 23.797 1 81.62 354 ALA B O 1
ATOM 7194 N N . VAL B 1 355 ? -9.031 4.504 24.969 1 86.06 355 VAL B N 1
ATOM 7195 C CA . VAL B 1 355 ? -8.461 3.883 23.766 1 86.06 355 VAL B CA 1
ATOM 7196 C C . VAL B 1 355 ? -9.469 2.924 23.156 1 86.06 355 VAL B C 1
ATOM 7198 O O . VAL B 1 355 ? -9.953 2.006 23.828 1 86.06 355 VAL B O 1
ATOM 7201 N N . PRO B 1 356 ? -9.805 3.23 21.906 1 86.38 356 PRO B N 1
ATOM 7202 C CA . PRO B 1 356 ? -10.727 2.297 21.25 1 86.38 356 PRO B CA 1
ATOM 7203 C C . PRO B 1 356 ? -10.031 1.034 20.75 1 86.38 356 PRO B C 1
ATOM 7205 O O . PRO B 1 356 ? -8.961 1.116 20.125 1 86.38 356 PRO B O 1
ATOM 7208 N N . GLN B 1 357 ? -10.531 -0.092 21.062 1 94.31 357 GLN B N 1
ATOM 7209 C CA . GLN B 1 357 ? -10.023 -1.326 20.469 1 94.31 357 GLN B CA 1
ATOM 7210 C C . GLN B 1 357 ? -10.672 -1.591 19.109 1 94.31 357 GLN B C 1
ATOM 7212 O O . GLN B 1 357 ? -11.898 -1.604 19 1 94.31 357 GLN B O 1
ATOM 7217 N N . PRO B 1 358 ? -9.883 -1.776 18.062 1 97.5 358 PRO B N 1
ATOM 7218 C CA . PRO B 1 358 ? -10.484 -2.078 16.766 1 97.5 358 PRO B CA 1
ATOM 7219 C C . PRO B 1 358 ? -11.414 -3.293 16.812 1 97.5 358 PRO B C 1
ATOM 7221 O O . PRO B 1 358 ? -11.078 -4.301 17.438 1 97.5 358 PRO B O 1
ATOM 7224 N N . LYS B 1 359 ? -12.523 -3.215 16.188 1 98.06 359 LYS B N 1
ATOM 7225 C CA . LYS B 1 359 ? -13.461 -4.332 16.062 1 98.06 359 LYS B CA 1
ATOM 7226 C C . LYS B 1 359 ? -13.141 -5.184 14.836 1 98.06 359 LYS B C 1
ATOM 7228 O O . LYS B 1 359 ? -12.273 -4.82 14.031 1 98.06 359 LYS B O 1
ATOM 7233 N N . VAL B 1 360 ? -13.734 -6.359 14.836 1 98.75 360 VAL B N 1
ATOM 7234 C CA . VAL B 1 360 ? -13.555 -7.27 13.711 1 98.75 360 VAL B CA 1
ATOM 7235 C C . VAL B 1 360 ? -14.914 -7.734 13.195 1 98.75 360 VAL B C 1
ATOM 7237 O O . VAL B 1 360 ? -15.711 -8.305 13.945 1 98.75 360 VAL B O 1
ATOM 7240 N N . TYR B 1 361 ? -15.18 -7.473 11.914 1 98.62 361 TYR B N 1
ATOM 7241 C CA . TYR B 1 361 ? -16.438 -7.879 11.289 1 98.62 361 TYR B CA 1
ATOM 7242 C C . TYR B 1 361 ? -16.172 -8.68 10.016 1 98.62 361 TYR B C 1
ATOM 7244 O O . TYR B 1 361 ? -15.258 -8.367 9.25 1 98.62 361 TYR B O 1
ATOM 7252 N N . THR B 1 362 ? -16.953 -9.703 9.805 1 98.5 362 THR B N 1
ATOM 7253 C CA . THR B 1 362 ? -17.062 -10.266 8.469 1 98.5 362 THR B CA 1
ATOM 7254 C C . THR B 1 362 ? -18.062 -9.477 7.625 1 98.5 362 THR B C 1
ATOM 7256 O O . THR B 1 362 ? -18.875 -8.727 8.164 1 98.5 362 THR B O 1
ATOM 7259 N N . ILE B 1 363 ? -18 -9.602 6.402 1 98.44 363 ILE B N 1
ATOM 7260 C CA . ILE B 1 363 ? -18.922 -8.898 5.523 1 98.44 363 ILE B CA 1
ATOM 7261 C C . ILE B 1 363 ? -20.359 -9.297 5.855 1 98.44 363 ILE B C 1
ATOM 7263 O O . ILE B 1 363 ? -21.266 -8.477 5.797 1 98.44 363 ILE B O 1
ATOM 7267 N N . ALA B 1 364 ? -20.562 -10.57 6.219 1 97.44 364 ALA B N 1
ATOM 7268 C CA . ALA B 1 364 ? -21.891 -11.047 6.59 1 97.44 364 ALA B CA 1
ATOM 7269 C C . ALA B 1 364 ? -22.375 -10.367 7.867 1 97.44 364 ALA B C 1
ATOM 7271 O O . ALA B 1 364 ? -23.547 -9.969 7.961 1 97.44 364 ALA B O 1
ATOM 7272 N N . GLU B 1 365 ? -21.484 -10.266 8.836 1 97.75 365 GLU B N 1
ATOM 7273 C CA . GLU B 1 365 ? -21.844 -9.625 10.102 1 97.75 365 GLU B CA 1
ATOM 7274 C C . GLU B 1 365 ? -22.172 -8.148 9.891 1 97.75 365 GLU B C 1
ATOM 7276 O O . GLU B 1 365 ? -23.125 -7.637 10.477 1 97.75 365 GLU B O 1
ATOM 7281 N N . LEU B 1 366 ? -21.359 -7.484 9.102 1 97.19 366 LEU B N 1
ATOM 7282 C CA . LEU B 1 366 ? -21.578 -6.062 8.867 1 97.19 366 LEU B CA 1
ATOM 7283 C C . LEU B 1 366 ? -22.875 -5.84 8.086 1 97.19 366 LEU B C 1
ATOM 7285 O O . LEU B 1 366 ? -23.594 -4.871 8.328 1 97.19 366 LEU B O 1
ATOM 7289 N N . TYR B 1 367 ? -23.141 -6.727 7.121 1 96.88 367 TYR B N 1
ATOM 7290 C CA . TYR B 1 367 ? -24.406 -6.684 6.387 1 96.88 367 TYR B CA 1
ATOM 7291 C C . TYR B 1 367 ? -25.594 -6.82 7.336 1 96.88 367 TYR B C 1
ATOM 7293 O O . TYR B 1 367 ? -26.547 -6.047 7.258 1 96.88 367 TYR B O 1
ATOM 7301 N N . GLN B 1 368 ? -25.516 -7.766 8.203 1 96.81 368 GLN B N 1
ATOM 7302 C CA . GLN B 1 368 ? -26.609 -7.984 9.156 1 96.81 368 GLN B CA 1
ATOM 7303 C C . GLN B 1 368 ? -26.781 -6.785 10.078 1 96.81 368 GLN B C 1
ATOM 7305 O O . GLN B 1 368 ? -27.891 -6.43 10.445 1 96.81 368 GLN B O 1
ATOM 7310 N N . ARG B 1 369 ? -25.719 -6.23 10.43 1 94.94 369 ARG B N 1
ATOM 7311 C CA . ARG B 1 369 ? -25.781 -5.016 11.234 1 94.94 369 ARG B CA 1
ATOM 7312 C C . ARG B 1 369 ? -26.5 -3.895 10.484 1 94.94 369 ARG B C 1
ATOM 7314 O O . ARG B 1 369 ? -27.203 -3.09 11.086 1 94.94 369 ARG B O 1
ATOM 7321 N N . GLY B 1 370 ? -26.203 -3.775 9.195 1 94.19 370 GLY B N 1
ATOM 7322 C CA . GLY B 1 370 ? -26.891 -2.801 8.367 1 94.19 370 GLY B CA 1
ATOM 7323 C C . GLY B 1 370 ? -28.391 -3.004 8.32 1 94.19 370 GLY B C 1
ATOM 7324 O O . GLY B 1 370 ? -29.156 -2.043 8.422 1 94.19 370 GLY B O 1
ATOM 7325 N N . ILE B 1 371 ? -28.797 -4.266 8.242 1 95.19 371 ILE B N 1
ATOM 7326 C CA . ILE B 1 371 ? -30.219 -4.594 8.227 1 95.19 371 ILE B CA 1
ATOM 7327 C C . ILE B 1 371 ? -30.859 -4.184 9.547 1 95.19 371 ILE B C 1
ATOM 7329 O O . ILE B 1 371 ? -31.953 -3.629 9.562 1 95.19 371 ILE B O 1
ATOM 7333 N N . LYS B 1 372 ? -30.203 -4.469 10.578 1 93.62 372 LYS B N 1
ATOM 7334 C CA . LYS B 1 372 ? -30.719 -4.141 11.906 1 93.62 372 LYS B CA 1
ATOM 7335 C C . LYS B 1 372 ? -30.828 -2.631 12.102 1 93.62 372 LYS B C 1
ATOM 7337 O O . LYS B 1 372 ? -31.797 -2.137 12.672 1 93.62 372 LYS B O 1
ATOM 7342 N N . LYS B 1 373 ? -29.844 -1.973 11.648 1 87.88 373 LYS B N 1
ATOM 7343 C CA . LYS B 1 373 ? -29.719 -0.538 11.891 1 87.88 373 LYS B CA 1
ATOM 7344 C C . LYS B 1 373 ? -30.625 0.256 10.945 1 87.88 373 LYS B C 1
ATOM 7346 O O . LYS B 1 373 ? -31.234 1.242 11.344 1 87.88 373 LYS B O 1
ATOM 7351 N N . PHE B 1 374 ? -30.719 -0.145 9.664 1 88.44 374 PHE B N 1
ATOM 7352 C CA . PHE B 1 374 ? -31.359 0.682 8.648 1 88.44 374 PHE B CA 1
ATOM 7353 C C . PHE B 1 374 ? -32.625 0.01 8.117 1 88.44 374 PHE B C 1
ATOM 7355 O O . PHE B 1 374 ? -33.344 0.6 7.32 1 88.44 374 PHE B O 1
ATOM 7362 N N . GLY B 1 375 ? -32.875 -1.184 8.57 1 90.5 375 GLY B N 1
ATOM 7363 C CA . GLY B 1 375 ? -34.062 -1.9 8.133 1 90.5 375 GLY B CA 1
ATOM 7364 C C . GLY B 1 375 ? -33.906 -2.582 6.789 1 90.5 375 GLY B C 1
ATOM 7365 O O . GLY B 1 375 ? -32.781 -2.664 6.266 1 90.5 375 GLY B O 1
ATOM 7366 N N . THR B 1 376 ? -34.938 -2.959 6.211 1 89.75 376 THR B N 1
ATOM 7367 C CA . THR B 1 376 ? -34.938 -3.783 5.008 1 89.75 376 THR B CA 1
ATOM 7368 C C . THR B 1 376 ? -34.469 -2.979 3.797 1 89.75 376 THR B C 1
ATOM 7370 O O . THR B 1 376 ? -34.031 -3.549 2.801 1 89.75 376 THR B O 1
ATOM 7373 N N . GLY B 1 377 ? -34.562 -1.716 3.914 1 92.5 377 GLY B N 1
ATOM 7374 C CA . GLY B 1 377 ? -34.062 -0.867 2.848 1 92.5 377 GLY B CA 1
ATOM 7375 C C . GLY B 1 377 ? -32.562 -1.013 2.627 1 92.5 377 GLY B C 1
ATOM 7376 O O . GLY B 1 377 ? -32.062 -0.737 1.535 1 92.5 377 GLY B O 1
ATOM 7377 N N . PHE B 1 378 ? -31.859 -1.479 3.605 1 93.62 378 PHE B N 1
ATOM 7378 C CA . PHE B 1 378 ? -30.422 -1.668 3.508 1 93.62 378 PHE B CA 1
ATOM 7379 C C . PHE B 1 378 ? -30.094 -2.75 2.488 1 93.62 378 PHE B C 1
ATOM 7381 O O . PHE B 1 378 ? -29.016 -2.715 1.868 1 93.62 378 PHE B O 1
ATOM 7388 N N . LYS B 1 379 ? -31.016 -3.695 2.303 1 95.56 379 LYS B N 1
ATOM 7389 C CA . LYS B 1 379 ? -30.812 -4.738 1.299 1 95.56 379 LYS B CA 1
ATOM 7390 C C . LYS B 1 379 ? -30.625 -4.133 -0.091 1 95.56 379 LYS B C 1
ATOM 7392 O O . LYS B 1 379 ? -29.75 -4.547 -0.846 1 95.56 379 LYS B O 1
ATOM 7397 N N . GLN B 1 380 ? -31.453 -3.201 -0.41 1 95.56 380 GLN B N 1
ATOM 7398 C CA . GLN B 1 380 ? -31.375 -2.529 -1.703 1 95.56 380 GLN B CA 1
ATOM 7399 C C . GLN B 1 380 ? -30.078 -1.719 -1.814 1 95.56 380 GLN B C 1
ATOM 7401 O O . GLN B 1 380 ? -29.469 -1.653 -2.885 1 95.56 380 GLN B O 1
ATOM 7406 N N . SER B 1 381 ? -29.734 -1.079 -0.724 1 94.69 381 SER B N 1
ATOM 7407 C CA . SER B 1 381 ? -28.484 -0.324 -0.705 1 94.69 381 SER B CA 1
ATOM 7408 C C . SER B 1 381 ? -27.281 -1.229 -0.972 1 94.69 381 SER B C 1
ATOM 7410 O O . SER B 1 381 ? -26.375 -0.865 -1.727 1 94.69 381 SER B O 1
ATOM 7412 N N . TYR B 1 382 ? -27.328 -2.354 -0.365 1 96.69 382 TYR B N 1
ATOM 7413 C CA . TYR B 1 382 ? -26.234 -3.299 -0.546 1 96.69 382 TYR B CA 1
ATOM 7414 C C . TYR B 1 382 ? -26.172 -3.791 -1.987 1 96.69 382 TYR B C 1
ATOM 7416 O O . TYR B 1 382 ? -25.094 -3.92 -2.561 1 96.69 382 TYR B O 1
ATOM 7424 N N . GLU B 1 383 ? -27.328 -4.086 -2.592 1 97.06 383 GLU B N 1
ATOM 7425 C CA . GLU B 1 383 ? -27.375 -4.508 -3.988 1 97.06 383 GLU B CA 1
ATOM 7426 C C . GLU B 1 383 ? -26.828 -3.424 -4.914 1 97.06 383 GLU B C 1
ATOM 7428 O O . GLU B 1 383 ? -26.141 -3.723 -5.895 1 97.06 383 GLU B O 1
ATOM 7433 N N . THR B 1 384 ? -27.156 -2.236 -4.594 1 97.12 384 THR B N 1
ATOM 7434 C CA . THR B 1 384 ? -26.641 -1.109 -5.367 1 97.12 384 THR B CA 1
ATOM 7435 C C . THR B 1 384 ? -25.125 -1.01 -5.242 1 97.12 384 THR B C 1
ATOM 7437 O O . THR B 1 384 ? -24.438 -0.754 -6.227 1 97.12 384 THR B O 1
ATOM 7440 N N . ILE B 1 385 ? -24.625 -1.216 -4.043 1 96.88 385 ILE B N 1
ATOM 7441 C CA . ILE B 1 385 ? -23.188 -1.22 -3.807 1 96.88 385 ILE B CA 1
ATOM 7442 C C . ILE B 1 385 ? -22.516 -2.277 -4.684 1 96.88 385 ILE B C 1
ATOM 7444 O O . ILE B 1 385 ? -21.516 -2 -5.348 1 96.88 385 ILE B O 1
ATOM 7448 N N . LEU B 1 386 ? -23.062 -3.467 -4.68 1 97.94 386 LEU B N 1
ATOM 7449 C CA . LEU B 1 386 ? -22.5 -4.562 -5.465 1 97.94 386 LEU B CA 1
ATOM 7450 C C . LEU B 1 386 ? -22.5 -4.215 -6.949 1 97.94 386 LEU B C 1
ATOM 7452 O O . LEU B 1 386 ? -21.469 -4.348 -7.617 1 97.94 386 LEU B O 1
ATOM 7456 N N . HIS B 1 387 ? -23.594 -3.742 -7.414 1 97.88 387 HIS B N 1
ATOM 7457 C CA . HIS B 1 387 ? -23.766 -3.428 -8.828 1 97.88 387 HIS B CA 1
ATOM 7458 C C . HIS B 1 387 ? -22.797 -2.324 -9.266 1 97.88 387 HIS B C 1
ATOM 7460 O O . HIS B 1 387 ? -22.109 -2.461 -10.273 1 97.88 387 HIS B O 1
ATOM 7466 N N . ASP B 1 388 ? -22.734 -1.274 -8.531 1 97.88 388 ASP B N 1
ATOM 7467 C CA . ASP B 1 388 ? -21.906 -0.13 -8.875 1 97.88 388 ASP B CA 1
ATOM 7468 C C . ASP B 1 388 ? -20.422 -0.494 -8.805 1 97.88 388 ASP B C 1
ATOM 7470 O O . ASP B 1 388 ? -19.625 -0.041 -9.633 1 97.88 388 ASP B O 1
ATOM 7474 N N . SER B 1 389 ? -20.062 -1.268 -7.766 1 97.75 389 SER B N 1
ATOM 7475 C CA . SER B 1 389 ? -18.672 -1.665 -7.598 1 97.75 389 SER B CA 1
ATOM 7476 C C . SER B 1 389 ? -18.188 -2.51 -8.773 1 97.75 389 SER B C 1
ATOM 7478 O O . SER B 1 389 ? -17.047 -2.375 -9.219 1 97.75 389 SER B O 1
ATOM 7480 N N . ILE B 1 390 ? -19.031 -3.383 -9.289 1 97.31 390 ILE B N 1
ATOM 7481 C CA . ILE B 1 390 ? -18.688 -4.242 -10.422 1 97.31 390 ILE B CA 1
ATOM 7482 C C . ILE B 1 390 ? -18.672 -3.414 -11.703 1 97.31 390 ILE B C 1
ATOM 7484 O O . ILE B 1 390 ? -17.75 -3.551 -12.523 1 97.31 390 ILE B O 1
ATOM 7488 N N . ARG B 1 391 ? -19.594 -2.541 -11.867 1 96.94 391 ARG B N 1
ATOM 7489 C CA . ARG B 1 391 ? -19.719 -1.723 -13.07 1 96.94 391 ARG B CA 1
ATOM 7490 C C . ARG B 1 391 ? -18.547 -0.753 -13.203 1 96.94 391 ARG B C 1
ATOM 7492 O O . ARG B 1 391 ? -18 -0.574 -14.297 1 96.94 391 ARG B O 1
ATOM 7499 N N . ASP B 1 392 ? -18.141 -0.161 -12.117 1 97.06 392 ASP B N 1
ATOM 7500 C CA . ASP B 1 392 ? -17.25 1.001 -12.164 1 97.06 392 ASP B CA 1
ATOM 7501 C C . ASP B 1 392 ? -15.789 0.585 -12.039 1 97.06 392 ASP B C 1
ATOM 7503 O O . ASP B 1 392 ? -14.891 1.415 -12.172 1 97.06 392 ASP B O 1
ATOM 7507 N N . ASN B 1 393 ? -15.523 -0.681 -11.734 1 96.06 393 ASN B N 1
ATOM 7508 C CA . ASN B 1 393 ? -14.156 -1.14 -11.523 1 96.06 393 ASN B CA 1
ATOM 7509 C C . ASN B 1 393 ? -13.812 -2.322 -12.422 1 96.06 393 ASN B C 1
ATOM 7511 O O . ASN B 1 393 ? -14.68 -3.148 -12.727 1 96.06 393 ASN B O 1
ATOM 7515 N N . GLU B 1 394 ? -12.562 -2.465 -12.758 1 92.44 394 GLU B N 1
ATOM 7516 C CA . GLU B 1 394 ? -12.156 -3.406 -13.797 1 92.44 394 GLU B CA 1
ATOM 7517 C C . GLU B 1 394 ? -11.719 -4.738 -13.188 1 92.44 394 GLU B C 1
ATOM 7519 O O . GLU B 1 394 ? -12.047 -5.801 -13.719 1 92.44 394 GLU B O 1
ATOM 7524 N N . THR B 1 395 ? -10.914 -4.707 -12.133 1 94.75 395 THR B N 1
ATOM 7525 C CA . THR B 1 395 ? -10.336 -5.926 -11.586 1 94.75 395 THR B CA 1
ATOM 7526 C C . THR B 1 395 ? -11.125 -6.406 -10.375 1 94.75 395 THR B C 1
ATOM 7528 O O . THR B 1 395 ? -11.82 -5.621 -9.734 1 94.75 395 THR B O 1
ATOM 7531 N N . PHE B 1 396 ? -11.055 -7.641 -10.031 1 96.69 396 PHE B N 1
ATOM 7532 C CA . PHE B 1 396 ? -11.719 -8.195 -8.859 1 96.69 396 PHE B CA 1
ATOM 7533 C C . PHE B 1 396 ? -11.234 -7.512 -7.586 1 96.69 396 PHE B C 1
ATOM 7535 O O . PHE B 1 396 ? -12.008 -7.309 -6.648 1 96.69 396 PHE B O 1
ATOM 7542 N N . THR B 1 397 ? -9.969 -7.172 -7.535 1 97.56 397 THR B N 1
ATOM 7543 C CA . THR B 1 397 ? -9.414 -6.477 -6.375 1 97.56 397 THR B CA 1
ATOM 7544 C C . THR B 1 397 ? -10.094 -5.125 -6.188 1 97.56 397 THR B C 1
ATOM 7546 O O . THR B 1 397 ? -10.516 -4.785 -5.078 1 97.56 397 THR B O 1
ATOM 7549 N N . GLU B 1 398 ? -10.188 -4.375 -7.246 1 97.56 398 GLU B N 1
ATOM 7550 C CA . GLU B 1 398 ? -10.812 -3.055 -7.184 1 97.56 398 GLU B CA 1
ATOM 7551 C C . GLU B 1 398 ? -12.289 -3.162 -6.828 1 97.56 398 GLU B C 1
ATOM 7553 O O . GLU B 1 398 ? -12.82 -2.33 -6.086 1 97.56 398 GLU B O 1
ATOM 7558 N N . GLN B 1 399 ? -12.93 -4.129 -7.402 1 98.25 399 GLN B N 1
ATOM 7559 C CA . GLN B 1 399 ? -14.344 -4.34 -7.113 1 98.25 399 GLN B CA 1
ATOM 7560 C C . GLN B 1 399 ? -14.555 -4.695 -5.645 1 98.25 399 GLN B C 1
ATOM 7562 O O . GLN B 1 399 ? -15.438 -4.137 -4.988 1 98.25 399 GLN B O 1
ATOM 7567 N N . THR B 1 400 ? -13.758 -5.645 -5.152 1 98.69 400 THR B N 1
ATOM 7568 C CA . THR B 1 400 ? -13.859 -6.059 -3.758 1 98.69 400 THR B CA 1
ATOM 7569 C C . THR B 1 400 ? -13.57 -4.891 -2.82 1 98.69 400 THR B C 1
ATOM 7571 O O . THR B 1 400 ? -14.266 -4.699 -1.823 1 98.69 400 THR B O 1
ATOM 7574 N N . LEU B 1 401 ? -12.562 -4.117 -3.139 1 98.56 401 LEU B N 1
ATOM 7575 C CA . LEU B 1 401 ? -12.227 -2.934 -2.354 1 98.56 401 LEU B CA 1
ATOM 7576 C C . LEU B 1 401 ? -13.383 -1.938 -2.346 1 98.56 401 LEU B C 1
ATOM 7578 O O . LEU B 1 401 ? -13.711 -1.371 -1.301 1 98.56 401 LEU B O 1
ATOM 7582 N N . ALA B 1 402 ? -13.906 -1.692 -3.512 1 98.19 402 ALA B N 1
ATOM 7583 C CA . ALA B 1 402 ? -15.008 -0.747 -3.623 1 98.19 402 ALA B CA 1
ATOM 7584 C C . ALA B 1 402 ? -16.203 -1.188 -2.77 1 98.19 402 ALA B C 1
ATOM 7586 O O . ALA B 1 402 ? -16.859 -0.362 -2.135 1 98.19 402 ALA B O 1
ATOM 7587 N N . ILE B 1 403 ? -16.516 -2.449 -2.768 1 98.5 403 ILE B N 1
ATOM 7588 C CA . ILE B 1 403 ? -17.609 -2.99 -1.958 1 98.5 403 ILE B CA 1
ATOM 7589 C C . ILE B 1 403 ? -17.312 -2.756 -0.478 1 98.5 403 ILE B C 1
ATOM 7591 O O . ILE B 1 403 ? -18.188 -2.277 0.264 1 98.5 403 ILE B O 1
ATOM 7595 N N . ALA B 1 404 ? -16.125 -3.119 -0.064 1 98.5 404 ALA B N 1
ATOM 7596 C CA . ALA B 1 404 ? -15.719 -2.955 1.332 1 98.5 404 ALA B CA 1
ATOM 7597 C C . ALA B 1 404 ? -15.828 -1.495 1.763 1 98.5 404 ALA B C 1
ATOM 7599 O O . ALA B 1 404 ? -16.344 -1.196 2.842 1 98.5 404 ALA B O 1
ATOM 7600 N N . ARG B 1 405 ? -15.336 -0.595 0.96 1 96.5 405 ARG B N 1
ATOM 7601 C CA . ARG B 1 405 ? -15.336 0.832 1.265 1 96.5 405 ARG B CA 1
ATOM 7602 C C . ARG B 1 405 ? -16.766 1.373 1.369 1 96.5 405 ARG B C 1
ATOM 7604 O O . ARG B 1 405 ? -17.094 2.055 2.338 1 96.5 405 ARG B O 1
ATOM 7611 N N . SER B 1 406 ? -17.547 1.072 0.35 1 95.44 406 SER B N 1
ATOM 7612 C CA . SER B 1 406 ? -18.922 1.573 0.312 1 95.44 406 SER B CA 1
ATOM 7613 C C . SER B 1 406 ? -19.734 1.029 1.478 1 95.44 406 SER B C 1
ATOM 7615 O O . SER B 1 406 ? -20.484 1.772 2.117 1 95.44 406 SER B O 1
ATOM 7617 N N . LEU B 1 407 ? -19.609 -0.231 1.739 1 96.06 407 LEU B N 1
ATOM 7618 C CA . LEU B 1 407 ? -20.328 -0.824 2.861 1 96.06 407 LEU B CA 1
ATOM 7619 C C . LEU B 1 407 ? -19.891 -0.196 4.18 1 96.06 407 LEU B C 1
ATOM 7621 O O . LEU B 1 407 ? -20.719 0.127 5.027 1 96.06 407 LEU B O 1
ATOM 7625 N N . SER B 1 408 ? -18.609 0.007 4.359 1 94.81 408 SER B N 1
ATOM 7626 C CA . SER B 1 408 ? -18.062 0.526 5.605 1 94.81 408 SER B CA 1
ATOM 7627 C C . SER B 1 408 ? -18.484 1.97 5.844 1 94.81 408 SER B C 1
ATOM 7629 O O . SER B 1 408 ? -18.562 2.422 6.992 1 94.81 408 SER B O 1
ATOM 7631 N N . SER B 1 409 ? -18.766 2.688 4.789 1 89.94 409 SER B N 1
ATOM 7632 C CA . SER B 1 409 ? -19.172 4.086 4.922 1 89.94 409 SER B CA 1
ATOM 7633 C C . SER B 1 409 ? -20.469 4.223 5.715 1 89.94 409 SER B C 1
ATOM 7635 O O . SER B 1 409 ? -20.75 5.285 6.266 1 89.94 409 SER B O 1
ATOM 7637 N N . TYR B 1 410 ? -21.266 3.148 5.797 1 88.75 410 TYR B N 1
ATOM 7638 C CA . TYR B 1 410 ? -22.5 3.15 6.559 1 88.75 410 TYR B CA 1
ATOM 7639 C C . TYR B 1 410 ? -22.234 2.957 8.047 1 88.75 410 TYR B C 1
ATOM 7641 O O . TYR B 1 410 ? -23.125 3.148 8.875 1 88.75 410 TYR B O 1
ATOM 7649 N N . PHE B 1 411 ? -21 2.629 8.383 1 89.81 411 PHE B N 1
ATOM 7650 C CA . PHE B 1 411 ? -20.719 2.246 9.758 1 89.81 411 PHE B CA 1
ATOM 7651 C C . PHE B 1 411 ? -19.5 2.998 10.297 1 89.81 411 PHE B C 1
ATOM 7653 O O . PHE B 1 411 ? -18.688 2.432 11.031 1 89.81 411 PHE B O 1
ATOM 7660 N N . LEU B 1 412 ? -19.328 4.195 9.938 1 87.19 412 LEU B N 1
ATOM 7661 C CA . LEU B 1 412 ? -18.188 5.004 10.344 1 87.19 412 LEU B CA 1
ATOM 7662 C C . LEU B 1 412 ? -18.156 5.176 11.852 1 87.19 412 LEU B C 1
ATOM 7664 O O . LEU B 1 412 ? -17.094 5.371 12.438 1 87.19 412 LEU B O 1
ATOM 7668 N N . ASP B 1 413 ? -19.266 5.07 12.531 1 82.56 413 ASP B N 1
ATOM 7669 C CA . ASP B 1 413 ? -19.359 5.195 13.984 1 82.56 413 ASP B CA 1
ATOM 7670 C C . ASP B 1 413 ? -18.734 3.998 14.688 1 82.56 413 ASP B C 1
ATOM 7672 O O . ASP B 1 413 ? -18.406 4.066 15.875 1 82.56 413 ASP B O 1
ATOM 7676 N N . GLN B 1 414 ? -18.547 2.928 13.883 1 89.31 414 GLN B N 1
ATOM 7677 C CA . GLN B 1 414 ? -17.984 1.71 14.461 1 89.31 414 GLN B CA 1
ATOM 7678 C C . GLN B 1 414 ? -16.469 1.686 14.336 1 89.31 414 GLN B C 1
ATOM 7680 O O . GLN B 1 414 ? -15.812 0.808 14.891 1 89.31 414 GLN B O 1
ATOM 7685 N N . ALA B 1 415 ? -15.961 2.664 13.625 1 91.75 415 ALA B N 1
ATOM 7686 C CA . ALA B 1 415 ? -14.508 2.709 13.477 1 91.75 415 ALA B CA 1
ATOM 7687 C C . ALA B 1 415 ? -13.82 2.912 14.82 1 91.75 415 ALA B C 1
ATOM 7689 O O . ALA B 1 415 ? -14.367 3.58 15.703 1 91.75 415 ALA B O 1
ATOM 7690 N N . PRO B 1 416 ? -12.625 2.232 14.961 1 95.62 416 PRO B N 1
ATOM 7691 C CA . PRO B 1 416 ? -11.867 1.464 13.977 1 95.62 416 PRO B CA 1
ATOM 7692 C C . PRO B 1 416 ? -12.297 -0.001 13.914 1 95.62 416 PRO B C 1
ATOM 7694 O O . PRO B 1 416 ? -12.648 -0.588 14.938 1 95.62 416 PRO B O 1
ATOM 7697 N N . PHE B 1 417 ? -12.227 -0.638 12.703 1 98.25 417 PHE B N 1
ATOM 7698 C CA . PHE B 1 417 ? -12.516 -2.064 12.641 1 98.25 417 PHE B CA 1
ATOM 7699 C C . PHE B 1 417 ? -11.867 -2.695 11.414 1 98.25 417 PHE B C 1
ATOM 7701 O O . PHE B 1 417 ? -11.508 -1.993 10.469 1 98.25 417 PHE B O 1
ATOM 7708 N N . TYR B 1 418 ? -11.641 -3.973 11.508 1 98.81 418 TYR B N 1
ATOM 7709 C CA . TYR B 1 418 ? -11.32 -4.824 10.359 1 98.81 418 TYR B CA 1
ATOM 7710 C C . TYR B 1 418 ? -12.594 -5.352 9.703 1 98.81 418 TYR B C 1
ATOM 7712 O O . TYR B 1 418 ? -13.555 -5.703 10.391 1 98.81 418 TYR B O 1
ATOM 7720 N N . LEU B 1 419 ? -12.609 -5.379 8.391 1 98.88 419 LEU B N 1
ATOM 7721 C CA . LEU B 1 419 ? -13.672 -6.027 7.629 1 98.88 419 LEU B CA 1
ATOM 7722 C C . LEU B 1 419 ? -13.109 -7.16 6.773 1 98.88 419 LEU B C 1
ATOM 7724 O O . LEU B 1 419 ? -12.273 -6.926 5.902 1 98.88 419 LEU B O 1
ATOM 7728 N N . LEU B 1 420 ? -13.625 -8.336 7.016 1 98.75 420 LEU B N 1
ATOM 7729 C CA . LEU B 1 420 ? -13.109 -9.539 6.367 1 98.75 420 LEU B CA 1
ATOM 7730 C C . LEU B 1 420 ? -14 -9.953 5.199 1 98.75 420 LEU B C 1
ATOM 7732 O O . LEU B 1 420 ? -15.211 -10.094 5.359 1 98.75 420 LEU B O 1
ATOM 7736 N N . LEU B 1 421 ? -13.383 -10.117 4.039 1 98.69 421 LEU B N 1
ATOM 7737 C CA . LEU B 1 421 ? -13.992 -10.656 2.83 1 98.69 421 LEU B CA 1
ATOM 7738 C C . LEU B 1 421 ? -13.109 -11.727 2.197 1 98.69 421 LEU B C 1
ATOM 7740 O O . LEU B 1 421 ? -11.992 -11.961 2.658 1 98.69 421 LEU B O 1
ATOM 7744 N N . LEU B 1 422 ? -13.68 -12.344 1.18 1 98.5 422 LEU B N 1
ATOM 7745 C CA . LEU B 1 422 ? -12.906 -13.117 0.215 1 98.5 422 LEU B CA 1
ATOM 7746 C C . LEU B 1 422 ? -12.922 -12.453 -1.157 1 98.5 422 LEU B C 1
ATOM 7748 O O . LEU B 1 422 ? -13.945 -11.906 -1.571 1 98.5 422 LEU B O 1
ATOM 7752 N N . GLN B 1 423 ? -11.82 -12.43 -1.771 1 97.88 423 GLN B N 1
ATOM 7753 C CA . GLN B 1 423 ? -11.773 -12.055 -3.182 1 97.88 423 GLN B CA 1
ATOM 7754 C C . GLN B 1 423 ? -11.461 -13.266 -4.059 1 97.88 423 GLN B C 1
ATOM 7756 O O . GLN B 1 423 ? -10.859 -14.234 -3.594 1 97.88 423 GLN B O 1
ATOM 7761 N N . PRO B 1 424 ? -11.945 -13.211 -5.344 1 97.31 424 PRO B N 1
ATOM 7762 C CA . PRO B 1 424 ? -11.484 -14.227 -6.289 1 97.31 424 PRO B CA 1
ATOM 7763 C C . PRO B 1 424 ? -9.969 -14.195 -6.48 1 97.31 424 PRO B C 1
ATOM 7765 O O . PRO B 1 424 ? -9.336 -13.148 -6.309 1 97.31 424 PRO B O 1
ATOM 7768 N N . PRO B 1 425 ? -9.422 -15.367 -6.762 1 96.62 425 PRO B N 1
ATOM 7769 C CA . PRO B 1 425 ? -10.047 -16.641 -7.125 1 96.62 425 PRO B CA 1
ATOM 7770 C C . PRO B 1 425 ? -10.102 -17.625 -5.957 1 96.62 425 PRO B C 1
ATOM 7772 O O . PRO B 1 425 ? -9.484 -17.391 -4.914 1 96.62 425 PRO B O 1
ATOM 7775 N N . TYR B 1 426 ? -10.891 -18.625 -6.043 1 96.06 426 TYR B N 1
ATOM 7776 C CA . TYR B 1 426 ? -10.922 -19.797 -5.172 1 96.06 426 TYR B CA 1
ATOM 7777 C C . TYR B 1 426 ? -10.445 -21.031 -5.914 1 96.06 426 TYR B C 1
ATOM 7779 O O . TYR B 1 426 ? -10.836 -21.281 -7.059 1 96.06 426 TYR B O 1
ATOM 7787 N N . TYR B 1 427 ? -9.508 -21.781 -5.285 1 95.81 427 TYR B N 1
ATOM 7788 C CA . TYR B 1 427 ? -9.07 -23.078 -5.773 1 95.81 427 TYR B CA 1
ATOM 7789 C C . TYR B 1 427 ? -9.453 -24.188 -4.797 1 95.81 427 TYR B C 1
ATOM 7791 O O . TYR B 1 427 ? -9.031 -24.172 -3.635 1 95.81 427 TYR B O 1
ATOM 7799 N N . PRO B 1 428 ? -10.25 -25.141 -5.207 1 94.44 428 PRO B N 1
ATOM 7800 C CA . PRO B 1 428 ? -10.414 -26.312 -4.348 1 94.44 428 PRO B CA 1
ATOM 7801 C C . PRO B 1 428 ? -9.164 -27.188 -4.293 1 94.44 428 PRO B C 1
ATOM 7803 O O . PRO B 1 428 ? -8.453 -27.312 -5.289 1 94.44 428 PRO B O 1
ATOM 7806 N N . HIS B 1 429 ? -8.82 -27.75 -3.105 1 95.25 429 HIS B N 1
ATOM 7807 C CA . HIS B 1 429 ? -7.805 -28.797 -3.059 1 95.25 429 HIS B CA 1
ATOM 7808 C C . HIS B 1 429 ? -8.336 -30.109 -3.633 1 95.25 429 HIS B C 1
ATOM 7810 O O . HIS B 1 429 ? -9.523 -30.406 -3.496 1 95.25 429 HIS B O 1
ATOM 7816 N N . VAL B 1 430 ? -7.465 -30.844 -4.336 1 95.12 430 VAL B N 1
ATOM 7817 C CA . VAL B 1 430 ? -7.887 -32.094 -4.957 1 95.12 430 VAL B CA 1
ATOM 7818 C C . VAL B 1 430 ? -6.816 -33.156 -4.742 1 95.12 430 VAL B C 1
ATOM 7820 O O . VAL B 1 430 ? -5.637 -32.844 -4.566 1 95.12 430 VAL B O 1
ATOM 7823 N N . LYS B 1 431 ? -7.184 -34.406 -4.699 1 95.12 431 LYS B N 1
ATOM 7824 C CA . LYS B 1 431 ? -6.297 -35.562 -4.598 1 95.12 431 LYS B CA 1
ATOM 7825 C C . LYS B 1 431 ? -6.957 -36.812 -5.172 1 95.12 431 LYS B C 1
ATOM 7827 O O . LYS B 1 431 ? -8.164 -36.844 -5.41 1 95.12 431 LYS B O 1
ATOM 7832 N N . LEU B 1 432 ? -6.207 -37.812 -5.438 1 95.44 432 LEU B N 1
ATOM 7833 C CA . LEU B 1 432 ? -6.738 -39.094 -5.895 1 95.44 432 LEU B CA 1
ATOM 7834 C C . LEU B 1 432 ? -7.492 -39.781 -4.777 1 95.44 432 LEU B C 1
ATOM 7836 O O . LEU B 1 432 ? -7.156 -39.625 -3.6 1 95.44 432 LEU B O 1
ATOM 7840 N N . ASN B 1 433 ? -8.508 -40.438 -5.125 1 92.5 433 ASN B N 1
ATOM 7841 C CA . ASN B 1 433 ? -9.219 -41.312 -4.219 1 92.5 433 ASN B CA 1
ATOM 7842 C C . ASN B 1 433 ? -8.602 -42.719 -4.211 1 92.5 433 ASN B C 1
ATOM 7844 O O . ASN B 1 433 ? -8.547 -43.375 -5.246 1 92.5 433 ASN B O 1
ATOM 7848 N N . GLU B 1 434 ? -8.25 -43.188 -3.143 1 90.19 434 GLU B N 1
ATOM 7849 C CA . GLU B 1 434 ? -7.512 -44.438 -3.029 1 90.19 434 GLU B CA 1
ATOM 7850 C C . GLU B 1 434 ? -8.32 -45.594 -3.592 1 90.19 434 GLU B C 1
ATOM 7852 O O . GLU B 1 434 ? -7.746 -46.531 -4.156 1 90.19 434 GLU B O 1
ATOM 7857 N N . LYS B 1 435 ? -9.594 -45.594 -3.49 1 91.75 435 LYS B N 1
ATOM 7858 C CA . LYS B 1 435 ? -10.438 -46.719 -3.938 1 91.75 435 LYS B CA 1
ATOM 7859 C C . LYS B 1 435 ? -10.781 -46.562 -5.418 1 91.75 435 LYS B C 1
ATOM 7861 O O . LYS B 1 435 ? -10.688 -47.531 -6.176 1 91.75 435 LYS B O 1
ATOM 7866 N N . GLU B 1 436 ? -11.031 -45.375 -5.809 1 90.5 436 GLU B N 1
ATOM 7867 C CA . GLU B 1 436 ? -11.555 -45.125 -7.152 1 90.5 436 GLU B CA 1
ATOM 7868 C C . GLU B 1 436 ? -10.422 -44.969 -8.164 1 90.5 436 GLU B C 1
ATOM 7870 O O . GLU B 1 436 ? -10.609 -45.219 -9.352 1 90.5 436 GLU B O 1
ATOM 7875 N N . ASP B 1 437 ? -9.227 -44.594 -7.688 1 94.81 437 ASP B N 1
ATOM 7876 C CA . ASP B 1 437 ? -8.18 -44.188 -8.617 1 94.81 437 ASP B CA 1
ATOM 7877 C C . ASP B 1 437 ? -6.961 -45.125 -8.492 1 94.81 437 ASP B C 1
ATOM 7879 O O . ASP B 1 437 ? -5.82 -44.688 -8.633 1 94.81 437 ASP B O 1
ATOM 7883 N N . GLN B 1 438 ? -7.18 -46.312 -8.305 1 93.06 438 GLN B N 1
ATOM 7884 C CA . GLN B 1 438 ? -6.125 -47.281 -8.062 1 93.06 438 GLN B CA 1
ATOM 7885 C C . GLN B 1 438 ? -5.191 -47.406 -9.266 1 93.06 438 GLN B C 1
ATOM 7887 O O . GLN B 1 438 ? -3.986 -47.594 -9.109 1 93.06 438 GLN B O 1
ATOM 7892 N N . LEU B 1 439 ? -5.75 -47.312 -10.391 1 91.75 439 LEU B N 1
ATOM 7893 C CA . LEU B 1 439 ? -4.961 -47.438 -11.609 1 91.75 439 LEU B CA 1
ATOM 7894 C C . LEU B 1 439 ? -3.92 -46.312 -11.68 1 91.75 439 LEU B C 1
ATOM 7896 O O . LEU B 1 439 ? -2.77 -46.562 -12.055 1 91.75 439 LEU B O 1
ATOM 7900 N N . LEU B 1 440 ? -4.305 -45.156 -11.375 1 95.62 440 LEU B N 1
ATOM 7901 C CA . LEU B 1 440 ? -3.387 -44.031 -11.414 1 95.62 440 LEU B CA 1
ATOM 7902 C C . LEU B 1 440 ? -2.332 -44.156 -10.32 1 95.62 440 LEU B C 1
ATOM 7904 O O . LEU B 1 440 ? -1.18 -43.75 -10.516 1 95.62 440 LEU B O 1
ATOM 7908 N N . LEU B 1 441 ? -2.709 -44.656 -9.211 1 95.69 441 LEU B N 1
ATOM 7909 C CA . LEU B 1 441 ? -1.753 -44.844 -8.125 1 95.69 441 LEU B CA 1
ATOM 7910 C C . LEU B 1 441 ? -0.682 -45.875 -8.523 1 95.69 441 LEU B C 1
ATOM 7912 O O . LEU B 1 441 ? 0.504 -45.656 -8.258 1 95.69 441 LEU B O 1
ATOM 7916 N N . THR B 1 442 ? -1.115 -46.875 -9.188 1 95.12 442 THR B N 1
ATOM 7917 C CA . THR B 1 442 ? -0.174 -47.875 -9.688 1 95.12 442 THR B CA 1
ATOM 7918 C C . THR B 1 442 ? 0.752 -47.25 -10.734 1 95.12 442 THR B C 1
ATOM 7920 O O . THR B 1 442 ? 1.956 -47.531 -10.734 1 95.12 442 THR B O 1
ATOM 7923 N N . LEU B 1 443 ? 0.149 -46.5 -11.555 1 96.06 443 LEU B N 1
ATOM 7924 C CA . LEU B 1 443 ? 0.925 -45.844 -12.594 1 96.06 443 LEU B CA 1
ATOM 7925 C C . LEU B 1 443 ? 2.018 -44.969 -11.984 1 96.06 443 LEU B C 1
ATOM 7927 O O . LEU B 1 443 ? 3.154 -44.969 -12.461 1 96.06 443 LEU B O 1
ATOM 7931 N N . THR B 1 444 ? 1.717 -44.188 -10.945 1 97.38 444 THR B N 1
ATOM 7932 C CA . THR B 1 444 ? 2.705 -43.312 -10.344 1 97.38 444 THR B CA 1
ATOM 7933 C C . THR B 1 444 ? 3.834 -44.094 -9.703 1 97.38 444 THR B C 1
ATOM 7935 O O . THR B 1 444 ? 4.988 -43.688 -9.711 1 97.38 444 THR B O 1
ATOM 7938 N N . ASN B 1 445 ? 3.492 -45.25 -9.211 1 96.38 445 ASN B N 1
ATOM 7939 C CA . ASN B 1 445 ? 4.527 -46.125 -8.695 1 96.38 445 ASN B CA 1
ATOM 7940 C C . ASN B 1 445 ? 5.457 -46.594 -9.805 1 96.38 445 ASN B C 1
ATOM 7942 O O . ASN B 1 445 ? 6.672 -46.688 -9.602 1 96.38 445 ASN B O 1
ATOM 7946 N N . ASP B 1 446 ? 4.867 -46.938 -10.859 1 96.19 446 ASP B N 1
ATOM 7947 C CA . ASP B 1 446 ? 5.672 -47.344 -12.008 1 96.19 446 ASP B CA 1
ATOM 7948 C C . ASP B 1 446 ? 6.609 -46.219 -12.453 1 96.19 446 ASP B C 1
ATOM 7950 O O . ASP B 1 446 ? 7.777 -46.469 -12.766 1 96.19 446 ASP B O 1
ATOM 7954 N N . LEU B 1 447 ? 6.07 -45.062 -12.547 1 97.56 447 LEU B N 1
ATOM 7955 C CA . LEU B 1 447 ? 6.867 -43.906 -12.969 1 97.56 447 LEU B CA 1
ATOM 7956 C C . LEU B 1 447 ? 8.047 -43.688 -12.023 1 97.56 447 LEU B C 1
ATOM 7958 O O . LEU B 1 447 ? 9.156 -43.406 -12.469 1 97.56 447 LEU B O 1
ATOM 7962 N N . GLN B 1 448 ? 7.785 -43.812 -10.719 1 97.19 448 GLN B N 1
ATOM 7963 C CA . GLN B 1 448 ? 8.852 -43.688 -9.734 1 97.19 448 GLN B CA 1
ATOM 7964 C C . GLN B 1 448 ? 9.938 -44.719 -9.961 1 97.19 448 GLN B C 1
ATOM 7966 O O . GLN B 1 448 ? 11.133 -44.406 -9.891 1 97.19 448 GLN B O 1
ATOM 7971 N N . ARG B 1 449 ? 9.555 -45.906 -10.273 1 96.62 449 ARG B N 1
ATOM 7972 C CA . ARG B 1 449 ? 10.5 -47 -10.484 1 96.62 449 ARG B CA 1
ATOM 7973 C C . ARG B 1 449 ? 11.32 -46.781 -11.758 1 96.62 449 ARG B C 1
ATOM 7975 O O . ARG B 1 449 ? 12.531 -47 -11.766 1 96.62 449 ARG B O 1
ATOM 7982 N N . ILE B 1 450 ? 10.656 -46.375 -12.789 1 96.88 450 ILE B N 1
ATOM 7983 C CA . ILE B 1 450 ? 11.359 -46.094 -14.039 1 96.88 450 ILE B CA 1
ATOM 7984 C C . ILE B 1 450 ? 12.406 -45 -13.805 1 96.88 450 ILE B C 1
ATOM 7986 O O . ILE B 1 450 ? 13.562 -45.156 -14.211 1 96.88 450 ILE B O 1
ATOM 7990 N N . GLY B 1 451 ? 11.969 -43.938 -13.203 1 96.12 451 GLY B N 1
ATOM 7991 C CA . GLY B 1 451 ? 12.883 -42.844 -12.93 1 96.12 451 GLY B CA 1
ATOM 7992 C C . GLY B 1 451 ? 14.086 -43.25 -12.102 1 96.12 451 GLY B C 1
ATOM 7993 O O . GLY B 1 451 ? 15.211 -42.844 -12.391 1 96.12 451 GLY B O 1
ATOM 7994 N N . THR B 1 452 ? 13.836 -44.062 -11.133 1 94 452 THR B N 1
ATOM 7995 C CA . THR B 1 452 ? 14.883 -44.469 -10.195 1 94 452 THR B CA 1
ATOM 7996 C C . THR B 1 452 ? 15.781 -45.531 -10.805 1 94 452 THR B C 1
ATOM 7998 O O . THR B 1 452 ? 17 -45.406 -10.773 1 94 452 THR B O 1
ATOM 8001 N N . GLU B 1 453 ? 15.219 -46.5 -11.398 1 95.12 453 GLU B N 1
ATOM 8002 C CA . GLU B 1 453 ? 15.969 -47.688 -11.828 1 95.12 453 GLU B CA 1
ATOM 8003 C C . GLU B 1 453 ? 16.656 -47.438 -13.172 1 95.12 453 GLU B C 1
ATOM 8005 O O . GLU B 1 453 ? 17.766 -47.906 -13.406 1 95.12 453 GLU B O 1
ATOM 8010 N N . SER B 1 454 ? 16.047 -46.719 -14.016 1 95.12 454 SER B N 1
ATOM 8011 C CA . SER B 1 454 ? 16.594 -46.562 -15.352 1 95.12 454 SER B CA 1
ATOM 8012 C C . SER B 1 454 ? 17.438 -45.281 -15.445 1 95.12 454 SER B C 1
ATOM 8014 O O . SER B 1 454 ? 18.391 -45.219 -16.219 1 95.12 454 SER B O 1
ATOM 8016 N N . PHE B 1 455 ? 17.094 -44.312 -14.68 1 96.25 455 PHE B N 1
ATOM 8017 C CA . PHE B 1 455 ? 17.719 -43.031 -14.914 1 96.25 455 PHE B CA 1
ATOM 8018 C C . PHE B 1 455 ? 18.422 -42.531 -13.656 1 96.25 455 PHE B C 1
ATOM 8020 O O . PHE B 1 455 ? 19.031 -41.469 -13.664 1 96.25 455 PHE B O 1
ATOM 8027 N N . GLN B 1 456 ? 18.359 -43.188 -12.547 1 94.38 456 GLN B N 1
ATOM 8028 C CA . GLN B 1 456 ? 19.016 -42.844 -11.289 1 94.38 456 GLN B CA 1
ATOM 8029 C C . GLN B 1 456 ? 18.562 -41.5 -10.766 1 94.38 456 GLN B C 1
ATOM 8031 O O . GLN B 1 456 ? 19.359 -40.719 -10.25 1 94.38 456 GLN B O 1
ATOM 8036 N N . GLU B 1 457 ? 17.297 -41.188 -11.117 1 94.88 457 GLU B N 1
ATOM 8037 C CA . GLU B 1 457 ? 16.672 -40 -10.562 1 94.88 457 GLU B CA 1
ATOM 8038 C C . GLU B 1 457 ? 15.961 -40.312 -9.242 1 94.88 457 GLU B C 1
ATOM 8040 O O . GLU B 1 457 ? 15.367 -41.375 -9.094 1 94.88 457 GLU B O 1
ATOM 8045 N N . SER B 1 458 ? 16.094 -39.438 -8.281 1 93.69 458 SER B N 1
ATOM 8046 C CA . SER B 1 458 ? 15.32 -39.562 -7.047 1 93.69 458 SER B CA 1
ATOM 8047 C C . SER B 1 458 ? 13.914 -39 -7.215 1 93.69 458 SER B C 1
ATOM 8049 O O . SER B 1 458 ? 13.703 -37.781 -7.039 1 93.69 458 SER B O 1
ATOM 8051 N N . ILE B 1 459 ? 12.961 -39.812 -7.492 1 95.06 459 ILE B N 1
ATOM 8052 C CA . ILE B 1 459 ? 11.578 -39.375 -7.695 1 95.06 459 ILE B CA 1
ATOM 8053 C C . ILE B 1 459 ? 10.758 -39.688 -6.441 1 95.06 459 ILE B C 1
ATOM 8055 O O . ILE B 1 459 ? 10.719 -40.812 -5.977 1 95.06 459 ILE B O 1
ATOM 8059 N N . VAL B 1 460 ? 10.156 -38.688 -5.895 1 94.06 460 VAL B N 1
ATOM 8060 C CA . VAL B 1 460 ? 9.32 -38.812 -4.707 1 94.06 460 VAL B CA 1
ATOM 8061 C C . VAL B 1 460 ? 7.855 -38.594 -5.086 1 94.06 460 VAL B C 1
ATOM 8063 O O . VAL B 1 460 ? 7.539 -37.719 -5.879 1 94.06 460 VAL B O 1
ATOM 8066 N N . LEU B 1 461 ? 7.023 -39.469 -4.598 1 95.31 461 LEU B N 1
ATOM 8067 C CA . LEU B 1 461 ? 5.586 -39.312 -4.785 1 95.31 461 LEU B CA 1
ATOM 8068 C C . LEU B 1 461 ? 4.996 -38.438 -3.682 1 95.31 461 LEU B C 1
ATOM 8070 O O . LEU B 1 461 ? 5.219 -38.688 -2.496 1 95.31 461 LEU B O 1
ATOM 8074 N N . LYS B 1 462 ? 4.309 -37.375 -4.066 1 94 462 LYS B N 1
ATOM 8075 C CA . LYS B 1 462 ? 3.604 -36.5 -3.15 1 94 462 LYS B CA 1
ATOM 8076 C C . LYS B 1 462 ? 2.146 -36.312 -3.57 1 94 462 LYS B C 1
ATOM 8078 O O . LYS B 1 462 ? 1.817 -36.406 -4.754 1 94 462 LYS B O 1
ATOM 8083 N N . THR B 1 463 ? 1.373 -36.062 -2.623 1 95.12 463 THR B N 1
ATOM 8084 C CA . THR B 1 463 ? -0.041 -35.875 -2.932 1 95.12 463 THR B CA 1
ATOM 8085 C C . THR B 1 463 ? -0.3 -34.5 -3.486 1 95.12 463 THR B C 1
ATOM 8087 O O . THR B 1 463 ? -0.934 -34.344 -4.535 1 95.12 463 THR B O 1
ATOM 8090 N N . PHE B 1 464 ? 0.216 -33.5 -2.785 1 94.75 464 PHE B N 1
ATOM 8091 C CA . PHE B 1 464 ? -0.223 -32.125 -3.094 1 94.75 464 PHE B CA 1
ATOM 8092 C C . PHE B 1 464 ? 0.884 -31.344 -3.787 1 94.75 464 PHE B C 1
ATOM 8094 O O . PHE B 1 464 ? 1.954 -31.141 -3.211 1 94.75 464 PHE B O 1
ATOM 8101 N N . PHE B 1 465 ? 0.593 -30.875 -5.004 1 94.44 465 PHE B N 1
ATOM 8102 C CA . PHE B 1 465 ? 1.43 -29.875 -5.656 1 94.44 465 PHE B CA 1
ATOM 8103 C C . PHE B 1 465 ? 1.312 -28.531 -4.953 1 94.44 465 PHE B C 1
ATOM 8105 O O . PHE B 1 465 ? 0.219 -27.969 -4.855 1 94.44 465 PHE B O 1
ATOM 8112 N N . PRO B 1 466 ? 2.334 -27.922 -4.5 1 91.44 466 PRO B N 1
ATOM 8113 C CA . PRO B 1 466 ? 2.246 -26.734 -3.66 1 91.44 466 PRO B CA 1
ATOM 8114 C C . PRO B 1 466 ? 2.102 -25.438 -4.473 1 91.44 466 PRO B C 1
ATOM 8116 O O . PRO B 1 466 ? 1.799 -24.391 -3.918 1 91.44 466 PRO B O 1
ATOM 8119 N N . GLY B 1 467 ? 2.271 -25.438 -5.734 1 90.88 467 GLY B N 1
ATOM 8120 C CA . GLY B 1 467 ? 2.32 -24.234 -6.551 1 90.88 467 GLY B CA 1
ATOM 8121 C C . GLY B 1 467 ? 0.966 -23.828 -7.102 1 90.88 467 GLY B C 1
ATOM 8122 O O . GLY B 1 467 ? 0.875 -22.953 -7.949 1 90.88 467 GLY B O 1
ATOM 8123 N N . LEU B 1 468 ? -0.088 -24.438 -6.738 1 90.38 468 LEU B N 1
ATOM 8124 C CA . LEU B 1 468 ? -1.409 -24.203 -7.309 1 90.38 468 LEU B CA 1
ATOM 8125 C C . LEU B 1 468 ? -1.452 -24.641 -8.773 1 90.38 468 LEU B C 1
ATOM 8127 O O . LEU B 1 468 ? -0.492 -24.422 -9.516 1 90.38 468 LEU B O 1
ATOM 8131 N N . SER B 1 469 ? -2.43 -25.281 -9.102 1 93.88 469 SER B N 1
ATOM 8132 C CA . SER B 1 469 ? -2.574 -25.766 -10.469 1 93.88 469 SER B CA 1
ATOM 8133 C C . SER B 1 469 ? -4.035 -25.766 -10.906 1 93.88 469 SER B C 1
ATOM 8135 O O . SER B 1 469 ? -4.938 -25.922 -10.086 1 93.88 469 SER B O 1
ATOM 8137 N N . ASP B 1 470 ? -4.223 -25.641 -12.141 1 97.06 470 ASP B N 1
ATOM 8138 C CA . ASP B 1 470 ? -5.562 -25.625 -12.719 1 97.06 470 ASP B CA 1
ATOM 8139 C C . ASP B 1 470 ? -6.215 -27 -12.609 1 97.06 470 ASP B C 1
ATOM 8141 O O . ASP B 1 470 ? -7.422 -27.141 -12.836 1 97.06 470 ASP B O 1
ATOM 8145 N N . VAL B 1 471 ? -5.457 -28.016 -12.172 1 96.62 471 VAL B N 1
ATOM 8146 C CA . VAL B 1 471 ? -6.043 -29.344 -11.992 1 96.62 471 VAL B CA 1
ATOM 8147 C C . VAL B 1 471 ? -7.129 -29.281 -10.922 1 96.62 471 VAL B C 1
ATOM 8149 O O . VAL B 1 471 ? -8 -30.141 -10.867 1 96.62 471 VAL B O 1
ATOM 8152 N N . SER B 1 472 ? -7.066 -28.203 -10.125 1 96.06 472 SER B N 1
ATOM 8153 C CA . SER B 1 472 ? -8.047 -28 -9.07 1 96.06 472 SER B CA 1
ATOM 8154 C C . SER B 1 472 ? -9.461 -27.922 -9.633 1 96.06 472 SER B C 1
ATOM 8156 O O . SER B 1 472 ? -10.438 -28.156 -8.914 1 96.06 472 SER B O 1
ATOM 8158 N N . TYR B 1 473 ? -9.586 -27.672 -10.914 1 96.75 473 TYR B N 1
ATOM 8159 C CA . TYR B 1 473 ? -10.898 -27.438 -11.5 1 96.75 473 TYR B CA 1
ATOM 8160 C C . TYR B 1 473 ? -11.328 -28.609 -12.367 1 96.75 473 TYR B C 1
ATOM 8162 O O . TYR B 1 473 ? -12.148 -28.453 -13.273 1 96.75 473 TYR B O 1
ATOM 8170 N N . LEU B 1 474 ? -10.797 -29.812 -12.133 1 96.44 474 LEU B N 1
ATOM 8171 C CA . LEU B 1 474 ? -11.172 -30.984 -12.914 1 96.44 474 LEU B CA 1
ATOM 8172 C C . LEU B 1 474 ? -11.953 -31.984 -12.062 1 96.44 474 LEU B C 1
ATOM 8174 O O . LEU B 1 474 ? -12.5 -32.969 -12.586 1 96.44 474 LEU B O 1
ATOM 8178 N N . ARG B 1 475 ? -11.93 -31.688 -10.766 1 92.5 475 ARG B N 1
ATOM 8179 C CA . ARG B 1 475 ? -12.664 -32.594 -9.875 1 92.5 475 ARG B CA 1
ATOM 8180 C C . ARG B 1 475 ? -13.188 -31.844 -8.656 1 92.5 475 ARG B C 1
ATOM 8182 O O . ARG B 1 475 ? -12.508 -30.953 -8.125 1 92.5 475 ARG B O 1
ATOM 8189 N N . SER B 1 476 ? -14.406 -32.094 -8.336 1 82.88 476 SER B N 1
ATOM 8190 C CA . SER B 1 476 ? -14.977 -31.547 -7.109 1 82.88 476 SER B CA 1
ATOM 8191 C C . SER B 1 476 ? -15.812 -32.594 -6.379 1 82.88 476 SER B C 1
ATOM 8193 O O . SER B 1 476 ? -16.5 -33.406 -7.012 1 82.88 476 SER B O 1
ATOM 8195 N N . HIS B 1 477 ? -15.617 -32.656 -5.082 1 71.81 477 HIS B N 1
ATOM 8196 C CA . HIS B 1 477 ? -16.406 -33.656 -4.332 1 71.81 477 HIS B CA 1
ATOM 8197 C C . HIS B 1 477 ? -17.688 -33 -3.787 1 71.81 477 HIS B C 1
ATOM 8199 O O . HIS B 1 477 ? -18.328 -33.562 -2.898 1 71.81 477 HIS B O 1
ATOM 8205 N N . GLY B 1 478 ? -18.141 -31.969 -4.457 1 62.25 478 GLY B N 1
ATOM 8206 C CA . GLY B 1 478 ? -19.469 -31.422 -4.281 1 62.25 478 GLY B CA 1
ATOM 8207 C C . GLY B 1 478 ? -19.75 -30.953 -2.863 1 62.25 478 GLY B C 1
ATOM 8208 O O . GLY B 1 478 ? -20.844 -31.141 -2.342 1 62.25 478 GLY B O 1
ATOM 8209 N N . GLU B 1 479 ? -18.938 -30.25 -2.301 1 65.94 479 GLU B N 1
ATOM 8210 C CA . GLU B 1 479 ? -19.281 -29.906 -0.922 1 65.94 479 GLU B CA 1
ATOM 8211 C C . GLU B 1 479 ? -20.109 -28.625 -0.86 1 65.94 479 GLU B C 1
ATOM 8213 O O . GLU B 1 479 ? -19.609 -27.531 -1.136 1 65.94 479 GLU B O 1
ATOM 8218 N N . THR B 1 480 ? -21.391 -28.812 -0.713 1 73.19 480 THR B N 1
ATOM 8219 C CA . THR B 1 480 ? -22.375 -27.75 -0.551 1 73.19 480 THR B CA 1
ATOM 8220 C C . THR B 1 480 ? -21.891 -26.703 0.451 1 73.19 480 THR B C 1
ATOM 8222 O O . THR B 1 480 ? -22.141 -25.516 0.281 1 73.19 480 THR B O 1
ATOM 8225 N N . GLN B 1 481 ? -21.188 -27.094 1.272 1 84.38 481 GLN B N 1
ATOM 8226 C CA . GLN B 1 481 ? -20.719 -26.203 2.326 1 84.38 481 GLN B CA 1
ATOM 8227 C C . GLN B 1 481 ? -19.734 -25.172 1.779 1 84.38 481 GLN B C 1
ATOM 8229 O O . GLN B 1 481 ? -19.703 -24.031 2.225 1 84.38 481 GLN B O 1
ATOM 8234 N N . VAL B 1 482 ? -19.016 -25.547 0.778 1 88.88 482 VAL B N 1
ATOM 8235 C CA . VAL B 1 482 ? -18.031 -24.656 0.172 1 88.88 482 VAL B CA 1
ATOM 8236 C C . VAL B 1 482 ? -18.75 -23.5 -0.54 1 88.88 482 VAL B C 1
ATOM 8238 O O . VAL B 1 482 ? -18.391 -22.344 -0.366 1 88.88 482 VAL B O 1
ATOM 8241 N N . GLU B 1 483 ? -19.766 -23.828 -1.227 1 89.94 483 GLU B N 1
ATOM 8242 C CA . GLU B 1 483 ? -20.5 -22.812 -1.971 1 89.94 483 GLU B CA 1
ATOM 8243 C C . GLU B 1 483 ? -21.172 -21.812 -1.029 1 89.94 483 GLU B C 1
ATOM 8245 O O . GLU B 1 483 ? -21.203 -20.609 -1.311 1 89.94 483 GLU B O 1
ATOM 8250 N N . THR B 1 484 ? -21.656 -22.359 0.041 1 92.62 484 THR B N 1
ATOM 8251 C CA . THR B 1 484 ? -22.297 -21.484 1.025 1 92.62 484 THR B CA 1
ATOM 8252 C C . THR B 1 484 ? -21.281 -20.516 1.626 1 92.62 484 THR B C 1
ATOM 8254 O O . THR B 1 484 ? -21.594 -19.328 1.812 1 92.62 484 THR B O 1
ATOM 8257 N N . THR B 1 485 ? -20.156 -20.984 1.902 1 94.44 485 THR B N 1
ATOM 8258 C CA . THR B 1 485 ? -19.109 -20.156 2.49 1 94.44 485 THR B CA 1
ATOM 8259 C C . THR B 1 485 ? -18.656 -19.094 1.495 1 94.44 485 THR B C 1
ATOM 8261 O O . THR B 1 485 ? -18.422 -17.938 1.868 1 94.44 485 THR B O 1
ATOM 8264 N N . LEU B 1 486 ? -18.453 -19.516 0.262 1 95.69 486 LEU B N 1
ATOM 8265 C CA . LEU B 1 486 ? -18.062 -18.547 -0.763 1 95.69 486 LEU B CA 1
ATOM 8266 C C . LEU B 1 486 ? -19.109 -17.469 -0.937 1 95.69 486 LEU B C 1
ATOM 8268 O O . LEU B 1 486 ? -18.781 -16.281 -1.052 1 95.69 486 LEU B O 1
ATOM 8272 N N . ASP B 1 487 ? -20.359 -17.906 -0.864 1 95.44 487 ASP B N 1
ATOM 8273 C CA . ASP B 1 487 ? -21.469 -16.953 -0.969 1 95.44 487 ASP B CA 1
ATOM 8274 C C . ASP B 1 487 ? -21.453 -15.977 0.198 1 95.44 487 ASP B C 1
ATOM 8276 O O . ASP B 1 487 ? -21.828 -14.812 0.037 1 95.44 487 ASP B O 1
ATOM 8280 N N . THR B 1 488 ? -21.062 -16.422 1.297 1 96.56 488 THR B N 1
ATOM 8281 C CA . THR B 1 488 ? -21.109 -15.641 2.529 1 96.56 488 THR B CA 1
ATOM 8282 C C . THR B 1 488 ? -19.969 -14.609 2.557 1 96.56 488 THR B C 1
ATOM 8284 O O . THR B 1 488 ? -20.188 -13.461 2.953 1 96.56 488 THR B O 1
ATOM 8287 N N . PHE B 1 489 ? -18.797 -15.008 2.121 1 98.06 489 PHE B N 1
ATOM 8288 C CA . PHE B 1 489 ? -17.641 -14.172 2.406 1 98.06 489 PHE B CA 1
ATOM 8289 C C . PHE B 1 489 ? -17.125 -13.508 1.134 1 98.06 489 PHE B C 1
ATOM 8291 O O . PHE B 1 489 ? -16.328 -12.57 1.196 1 98.06 489 PHE B O 1
ATOM 8298 N N . MET B 1 490 ? -17.531 -14 -0.065 1 98.44 490 MET B N 1
ATOM 8299 C CA . MET B 1 490 ? -17.062 -13.461 -1.34 1 98.44 490 MET B CA 1
ATOM 8300 C C . MET B 1 490 ? -18.188 -12.742 -2.076 1 98.44 490 MET B C 1
ATOM 8302 O O . MET B 1 490 ? -18.906 -13.359 -2.877 1 98.44 490 MET B O 1
ATOM 8306 N N . PRO B 1 491 ? -18.266 -11.477 -1.957 1 98.25 491 PRO B N 1
ATOM 8307 C CA . PRO B 1 491 ? -19.406 -10.75 -2.521 1 98.25 491 PRO B CA 1
ATOM 8308 C C . PRO B 1 491 ? -19.484 -10.875 -4.043 1 98.25 491 PRO B C 1
ATOM 8310 O O . PRO B 1 491 ? -20.562 -10.773 -4.617 1 98.25 491 PRO B O 1
ATOM 8313 N N . LEU B 1 492 ? -18.406 -11.188 -4.684 1 98 492 LEU B N 1
ATOM 8314 C CA . LEU B 1 492 ? -18.391 -11.25 -6.141 1 98 492 LEU B CA 1
ATOM 8315 C C . LEU B 1 492 ? -18.828 -12.633 -6.629 1 98 492 LEU B C 1
ATOM 8317 O O . LEU B 1 492 ? -19.125 -12.812 -7.812 1 98 492 LEU B O 1
ATOM 8321 N N . TYR B 1 493 ? -18.891 -13.648 -5.719 1 97.12 493 TYR B N 1
ATOM 8322 C CA . TYR B 1 493 ? -19.266 -15.008 -6.094 1 97.12 493 TYR B CA 1
ATOM 8323 C C . TYR B 1 493 ? -20.688 -15.047 -6.645 1 97.12 493 TYR B C 1
ATOM 8325 O O . TYR B 1 493 ? -21.609 -14.508 -6.031 1 97.12 493 TYR B O 1
ATOM 8333 N N . GLN B 1 494 ? -20.891 -15.594 -7.812 1 94.69 494 GLN B N 1
ATOM 8334 C CA . GLN B 1 494 ? -22.156 -15.727 -8.531 1 94.69 494 GLN B CA 1
ATOM 8335 C C . GLN B 1 494 ? -22.688 -14.359 -8.969 1 94.69 494 GLN B C 1
ATOM 8337 O O . GLN B 1 494 ? -23.859 -14.219 -9.305 1 94.69 494 GLN B O 1
ATOM 8342 N N . GLN B 1 495 ? -21.922 -13.367 -8.805 1 95.25 495 GLN B N 1
ATOM 8343 C CA . GLN B 1 495 ? -22.203 -12.047 -9.359 1 95.25 495 GLN B CA 1
ATOM 8344 C C . GLN B 1 495 ? -21.328 -11.766 -10.57 1 95.25 495 GLN B C 1
ATOM 8346 O O . GLN B 1 495 ? -21.797 -11.836 -11.711 1 95.25 495 GLN B O 1
ATOM 8351 N N . ASN B 1 496 ? -20.109 -11.594 -10.312 1 95.38 496 ASN B N 1
ATOM 8352 C CA . ASN B 1 496 ? -19.172 -11.359 -11.414 1 95.38 496 ASN B CA 1
ATOM 8353 C C . ASN B 1 496 ? -18.109 -12.445 -11.484 1 95.38 496 ASN B C 1
ATOM 8355 O O . ASN B 1 496 ? -17.328 -12.492 -12.438 1 95.38 496 ASN B O 1
ATOM 8359 N N . TYR B 1 497 ? -18.031 -13.273 -10.516 1 96.12 497 TYR B N 1
ATOM 8360 C CA . TYR B 1 497 ? -17.125 -14.414 -10.484 1 96.12 497 TYR B CA 1
ATOM 8361 C C . TYR B 1 497 ? -17.891 -15.727 -10.469 1 96.12 497 TYR B C 1
ATOM 8363 O O . TYR B 1 497 ? -18.594 -16.031 -9.5 1 96.12 497 TYR B O 1
ATOM 8371 N N . HIS B 1 498 ? -17.797 -16.484 -11.531 1 95 498 HIS B N 1
ATOM 8372 C CA . HIS B 1 498 ? -18.547 -17.734 -11.703 1 95 498 HIS B CA 1
ATOM 8373 C C . HIS B 1 498 ? -17.609 -18.906 -11.938 1 95 498 HIS B C 1
ATOM 8375 O O . HIS B 1 498 ? -16.906 -18.953 -12.953 1 95 498 HIS B O 1
ATOM 8381 N N . ILE B 1 499 ? -17.594 -19.844 -11.039 1 94 499 ILE B N 1
ATOM 8382 C CA . ILE B 1 499 ? -16.891 -21.109 -11.227 1 94 499 ILE B CA 1
ATOM 8383 C C . ILE B 1 499 ? -17.828 -22.125 -11.852 1 94 499 ILE B C 1
ATOM 8385 O O . ILE B 1 499 ? -18.953 -22.312 -11.383 1 94 499 ILE B O 1
ATOM 8389 N N . PRO B 1 500 ? -17.453 -22.766 -12.883 1 93.62 500 PRO B N 1
ATOM 8390 C CA . PRO B 1 500 ? -18.328 -23.766 -13.492 1 93.62 500 PRO B CA 1
ATOM 8391 C C . PRO B 1 500 ? -18.391 -25.062 -12.672 1 93.62 500 PRO B C 1
ATOM 8393 O O . PRO B 1 500 ? -18.016 -26.125 -13.172 1 93.62 500 PRO B O 1
ATOM 8396 N N . MET B 1 501 ? -19.016 -25 -11.586 1 89.62 501 MET B N 1
ATOM 8397 C CA . MET B 1 501 ? -19.031 -26.094 -10.625 1 89.62 501 MET B CA 1
ATOM 8398 C C . MET B 1 501 ? -19.75 -27.312 -11.195 1 89.62 501 MET B C 1
ATOM 8400 O O . MET B 1 501 ? -19.328 -28.453 -10.984 1 89.62 501 MET B O 1
ATOM 8404 N N . ALA B 1 502 ? -20.828 -27.078 -11.93 1 89.38 502 ALA B N 1
ATOM 8405 C CA . ALA B 1 502 ? -21.578 -28.188 -12.516 1 89.38 502 ALA B CA 1
ATOM 8406 C C . ALA B 1 502 ? -20.734 -28.969 -13.508 1 89.38 502 ALA B C 1
ATOM 8408 O O . ALA B 1 502 ? -20.734 -30.203 -13.5 1 89.38 502 ALA B O 1
ATOM 8409 N N . ALA B 1 503 ? -20.047 -28.25 -14.297 1 93.88 503 ALA B N 1
ATOM 8410 C CA . ALA B 1 503 ? -19.172 -28.891 -15.281 1 93.88 503 ALA B CA 1
ATOM 8411 C C . ALA B 1 503 ? -18.047 -29.656 -14.594 1 93.88 503 ALA B C 1
ATOM 8413 O O . ALA B 1 503 ? -17.688 -30.766 -15.016 1 93.88 503 ALA B O 1
ATOM 8414 N N . ILE B 1 504 ? -17.484 -29.094 -13.562 1 94.19 504 ILE B N 1
ATOM 8415 C CA . ILE B 1 504 ? -16.375 -29.703 -12.82 1 94.19 504 ILE B CA 1
ATOM 8416 C C . ILE B 1 504 ? -16.844 -31.016 -12.18 1 94.19 504 ILE B C 1
ATOM 8418 O O . ILE B 1 504 ? -16.141 -32.031 -12.242 1 94.19 504 ILE B O 1
ATOM 8422 N N . GLN B 1 505 ? -18.016 -30.953 -11.609 1 90.19 505 GLN B N 1
ATOM 8423 C CA . GLN B 1 505 ? -18.578 -32.156 -10.977 1 90.19 505 GLN B CA 1
ATOM 8424 C C . GLN B 1 505 ? -18.859 -33.219 -12 1 90.19 505 GLN B C 1
ATOM 8426 O O . GLN B 1 505 ? -18.641 -34.406 -11.734 1 90.19 505 GLN B O 1
ATOM 8431 N N . GLN B 1 506 ? -19.359 -32.781 -13.109 1 91.25 506 GLN B N 1
ATOM 8432 C CA . GLN B 1 506 ? -19.656 -33.719 -14.18 1 91.25 506 GLN B CA 1
ATOM 8433 C C . GLN B 1 506 ? -18.391 -34.406 -14.688 1 91.25 506 GLN B C 1
ATOM 8435 O O . GLN B 1 506 ? -18.375 -35.594 -14.938 1 91.25 506 GLN B O 1
ATOM 8440 N N . LEU B 1 507 ? -17.359 -33.688 -14.852 1 94.56 507 LEU B N 1
ATOM 8441 C CA . LEU B 1 507 ? -16.109 -34.219 -15.398 1 94.56 507 LEU B CA 1
ATOM 8442 C C . LEU B 1 507 ? -15.453 -35.188 -14.43 1 94.56 507 LEU B C 1
ATOM 8444 O O . LEU B 1 507 ? -15.133 -36.312 -14.805 1 94.56 507 LEU B O 1
ATOM 8448 N N . ASN B 1 508 ? -15.312 -34.781 -13.117 1 93.75 508 ASN B N 1
ATOM 8449 C CA . ASN B 1 508 ? -14.727 -35.594 -12.062 1 93.75 508 ASN B CA 1
ATOM 8450 C C . ASN B 1 508 ? -13.5 -36.344 -12.57 1 93.75 508 ASN B C 1
ATOM 8452 O O . ASN B 1 508 ? -13.414 -37.562 -12.414 1 93.75 508 ASN B O 1
ATOM 8456 N N . ILE B 1 509 ? -12.594 -35.688 -13.18 1 96 509 ILE B N 1
ATOM 8457 C CA . ILE B 1 509 ? -11.43 -36.312 -13.82 1 96 509 ILE B CA 1
ATOM 8458 C C . ILE B 1 509 ? -10.273 -36.375 -12.82 1 96 509 ILE B C 1
ATOM 8460 O O . ILE B 1 509 ? -9.859 -35.375 -12.266 1 96 509 ILE B O 1
ATOM 8464 N N . PRO B 1 510 ? -9.742 -37.594 -12.523 1 96.19 510 PRO B N 1
ATOM 8465 C CA . PRO B 1 510 ? -8.547 -37.656 -11.672 1 96.19 510 PRO B CA 1
ATOM 8466 C C . PRO B 1 510 ? -7.293 -37.125 -12.359 1 96.19 510 PRO B C 1
ATOM 8468 O O . PRO B 1 510 ? -7.164 -37.25 -13.586 1 96.19 510 PRO B O 1
ATOM 8471 N N . THR B 1 511 ? -6.348 -36.656 -11.586 1 97 511 THR B N 1
ATOM 8472 C CA . THR B 1 511 ? -5.207 -35.969 -12.188 1 97 511 THR B CA 1
ATOM 8473 C C . THR B 1 511 ? -3.902 -36.406 -11.523 1 97 511 THR B C 1
ATOM 8475 O O . THR B 1 511 ? -3.893 -36.781 -10.352 1 97 511 THR B O 1
ATOM 8478 N N . ILE B 1 512 ? -2.834 -36.438 -12.227 1 97.5 512 ILE B N 1
ATOM 8479 C CA . ILE B 1 512 ? -1.467 -36.531 -11.727 1 97.5 512 ILE B CA 1
ATOM 8480 C C . ILE B 1 512 ? -0.596 -35.469 -12.383 1 97.5 512 ILE B C 1
ATOM 8482 O O . ILE B 1 512 ? -0.958 -34.906 -13.422 1 97.5 512 ILE B O 1
ATOM 8486 N N . ASN B 1 513 ? 0.482 -35.156 -11.742 1 97.62 513 ASN B N 1
ATOM 8487 C CA . ASN B 1 513 ? 1.428 -34.156 -12.281 1 97.62 513 ASN B CA 1
ATOM 8488 C C . ASN B 1 513 ? 2.779 -34.812 -12.586 1 97.62 513 ASN B C 1
ATOM 8490 O O . ASN B 1 513 ? 3.436 -35.344 -11.688 1 97.62 513 ASN B O 1
ATOM 8494 N N . VAL B 1 514 ? 3.109 -34.875 -13.789 1 97.81 514 VAL B N 1
ATOM 8495 C CA . VAL B 1 514 ? 4.41 -35.281 -14.289 1 97.81 514 VAL B CA 1
ATOM 8496 C C . VAL B 1 514 ? 5.059 -34.156 -15.078 1 97.81 514 VAL B C 1
ATOM 8498 O O . VAL B 1 514 ? 4.68 -33.906 -16.219 1 97.81 514 VAL B O 1
ATOM 8501 N N . GLY B 1 515 ? 6.004 -33.5 -14.469 1 96.62 515 GLY B N 1
ATOM 8502 C CA . GLY B 1 515 ? 6.52 -32.312 -15.094 1 96.62 515 GLY B CA 1
ATOM 8503 C C . GLY B 1 515 ? 8.031 -32.188 -15.047 1 96.62 515 GLY B C 1
ATOM 8504 O O . GLY B 1 515 ? 8.703 -33.094 -14.547 1 96.62 515 GLY B O 1
ATOM 8505 N N . PRO B 1 516 ? 8.539 -31.188 -15.672 1 97.12 516 PRO B N 1
ATOM 8506 C CA . PRO B 1 516 ? 9.977 -30.938 -15.656 1 97.12 516 PRO B CA 1
ATOM 8507 C C . PRO B 1 516 ? 10.484 -30.484 -14.289 1 97.12 516 PRO B C 1
ATOM 8509 O O . PRO B 1 516 ? 9.734 -30.516 -13.312 1 97.12 516 PRO B O 1
ATOM 8512 N N . PHE B 1 517 ? 11.812 -30.25 -14.281 1 95.75 517 PHE B N 1
ATOM 8513 C CA . PHE B 1 517 ? 12.453 -29.812 -13.047 1 95.75 517 PHE B CA 1
ATOM 8514 C C . PHE B 1 517 ? 13.227 -28.516 -13.281 1 95.75 517 PHE B C 1
ATOM 8516 O O . PHE B 1 517 ? 13.945 -28.391 -14.273 1 95.75 517 PHE B O 1
ATOM 8523 N N . GLY B 1 518 ? 12.969 -27.594 -12.43 1 93.25 518 GLY B N 1
ATOM 8524 C CA . GLY B 1 518 ? 13.703 -26.344 -12.461 1 93.25 518 GLY B CA 1
ATOM 8525 C C . GLY B 1 518 ? 13.82 -25.688 -11.094 1 93.25 518 GLY B C 1
ATOM 8526 O O . GLY B 1 518 ? 13.453 -26.297 -10.078 1 93.25 518 GLY B O 1
ATOM 8527 N N . LYS B 1 519 ? 14.477 -24.5 -11.055 1 91.06 519 LYS B N 1
ATOM 8528 C CA . LYS B 1 519 ? 14.703 -23.766 -9.812 1 91.06 519 LYS B CA 1
ATOM 8529 C C . LYS B 1 519 ? 14.234 -22.312 -9.945 1 91.06 519 LYS B C 1
ATOM 8531 O O . LYS B 1 519 ? 14.297 -21.734 -11.031 1 91.06 519 LYS B O 1
ATOM 8536 N N . ASP B 1 520 ? 13.719 -21.734 -8.82 1 90.19 520 ASP B N 1
ATOM 8537 C CA . ASP B 1 520 ? 13.469 -20.312 -8.648 1 90.19 520 ASP B CA 1
ATOM 8538 C C . ASP B 1 520 ? 12.312 -19.859 -9.531 1 90.19 520 ASP B C 1
ATOM 8540 O O . ASP B 1 520 ? 12.406 -18.828 -10.211 1 90.19 520 ASP B O 1
ATOM 8544 N N . ALA B 1 521 ? 11.211 -20.672 -9.461 1 91.62 521 ALA B N 1
ATOM 8545 C CA . ALA B 1 521 ? 10 -20.219 -10.141 1 91.62 521 ALA B CA 1
ATOM 8546 C C . ALA B 1 521 ? 9.586 -18.828 -9.664 1 91.62 521 ALA B C 1
ATOM 8548 O O . ALA B 1 521 ? 9.617 -18.547 -8.469 1 91.62 521 ALA B O 1
ATOM 8549 N N . HIS B 1 522 ? 9.234 -17.938 -10.586 1 91.44 522 HIS B N 1
ATOM 8550 C CA . HIS B 1 522 ? 8.711 -16.609 -10.312 1 91.44 522 HIS B CA 1
ATOM 8551 C C . HIS B 1 522 ? 9.797 -15.688 -9.773 1 91.44 522 HIS B C 1
ATOM 8553 O O . HIS B 1 522 ? 9.508 -14.68 -9.125 1 91.44 522 HIS B O 1
ATOM 8559 N N . LYS B 1 523 ? 11.141 -16.109 -9.953 1 90.88 523 LYS B N 1
ATOM 8560 C CA . LYS B 1 523 ? 12.281 -15.266 -9.602 1 90.88 523 LYS B CA 1
ATOM 8561 C C . LYS B 1 523 ? 13.094 -14.891 -10.828 1 90.88 523 LYS B C 1
ATOM 8563 O O . LYS B 1 523 ? 12.945 -15.508 -11.891 1 90.88 523 LYS B O 1
ATOM 8568 N N . ARG B 1 524 ? 13.883 -13.922 -10.641 1 90 524 ARG B N 1
ATOM 8569 C CA . ARG B 1 524 ? 14.719 -13.469 -11.75 1 90 524 ARG B CA 1
ATOM 8570 C C . ARG B 1 524 ? 15.719 -14.539 -12.156 1 90 524 ARG B C 1
ATOM 8572 O O . ARG B 1 524 ? 16.281 -14.492 -13.25 1 90 524 ARG B O 1
ATOM 8579 N N . THR B 1 525 ? 15.953 -15.516 -11.258 1 91.06 525 THR B N 1
ATOM 8580 C CA . THR B 1 525 ? 16.922 -16.562 -11.539 1 91.06 525 THR B CA 1
ATOM 8581 C C . THR B 1 525 ? 16.234 -17.844 -11.977 1 91.06 525 THR B C 1
ATOM 8583 O O . THR B 1 525 ? 16.797 -18.938 -11.891 1 91.06 525 THR B O 1
ATOM 8586 N N . GLU B 1 526 ? 15.008 -17.75 -12.383 1 93.69 526 GLU B N 1
ATOM 8587 C CA . GLU B 1 526 ? 14.289 -18.922 -12.875 1 93.69 526 GLU B CA 1
ATOM 8588 C C . GLU B 1 526 ? 15.102 -19.672 -13.93 1 93.69 526 GLU B C 1
ATOM 8590 O O . GLU B 1 526 ? 15.656 -19.062 -14.844 1 93.69 526 GLU B O 1
ATOM 8595 N N . ARG B 1 527 ? 15.141 -21 -13.766 1 94.81 527 ARG B N 1
ATOM 8596 C CA . ARG B 1 527 ? 15.922 -21.812 -14.695 1 94.81 527 ARG B CA 1
ATOM 8597 C C . ARG B 1 527 ? 15.43 -23.25 -14.719 1 94.81 527 ARG B C 1
ATOM 8599 O O . ARG B 1 527 ? 14.977 -23.781 -13.703 1 94.81 527 ARG B O 1
ATOM 8606 N N . LEU B 1 528 ? 15.57 -23.844 -15.852 1 96.81 528 LEU B N 1
ATOM 8607 C CA . LEU B 1 528 ? 15.141 -25.203 -16.141 1 96.81 528 LEU B CA 1
ATOM 8608 C C . LEU B 1 528 ? 16.344 -26.141 -16.25 1 96.81 528 LEU B C 1
ATOM 8610 O O . LEU B 1 528 ? 17.281 -25.859 -17 1 96.81 528 LEU B O 1
ATOM 8614 N N . GLN B 1 529 ? 16.297 -27.234 -15.516 1 96.25 529 GLN B N 1
ATOM 8615 C CA . GLN B 1 529 ? 17.344 -28.234 -15.68 1 96.25 529 GLN B CA 1
ATOM 8616 C C . GLN B 1 529 ? 17.141 -29.047 -16.953 1 96.25 529 GLN B C 1
ATOM 8618 O O . GLN B 1 529 ? 16.141 -29.75 -17.078 1 96.25 529 GLN B O 1
ATOM 8623 N N . LEU B 1 530 ? 18.047 -29.125 -17.828 1 97.5 530 LEU B N 1
ATOM 8624 C CA . LEU B 1 530 ? 17.891 -29.688 -19.156 1 97.5 530 LEU B CA 1
ATOM 8625 C C . LEU B 1 530 ? 18 -31.219 -19.125 1 97.5 530 LEU B C 1
ATOM 8627 O O . LEU B 1 530 ? 17.188 -31.906 -19.734 1 97.5 530 LEU B O 1
ATOM 8631 N N . SER B 1 531 ? 18.875 -31.781 -18.391 1 96.62 531 SER B N 1
ATOM 8632 C CA . SER B 1 531 ? 19.141 -33.219 -18.391 1 96.62 531 SER B CA 1
ATOM 8633 C C . SER B 1 531 ? 17.906 -34 -17.984 1 96.62 531 SER B C 1
ATOM 8635 O O . SER B 1 531 ? 17.609 -35.031 -18.594 1 96.62 531 SER B O 1
ATOM 8637 N N . TYR B 1 532 ? 17.234 -33.5 -17.031 1 96.81 532 TYR B N 1
ATOM 8638 C CA . TYR B 1 532 ? 16.016 -34.188 -16.609 1 96.81 532 TYR B CA 1
ATOM 8639 C C . TYR B 1 532 ? 14.844 -33.844 -17.5 1 96.81 532 TYR B C 1
ATOM 8641 O O . TYR B 1 532 ? 14.102 -34.719 -17.953 1 96.81 532 TYR B O 1
ATOM 8649 N N . SER B 1 533 ? 14.672 -32.594 -17.844 1 97.69 533 SER B N 1
ATOM 8650 C CA . SER B 1 533 ? 13.453 -32.031 -18.438 1 97.69 533 SER B CA 1
ATOM 8651 C C . SER B 1 533 ? 13.328 -32.406 -19.906 1 97.69 533 SER B C 1
ATOM 8653 O O . SER B 1 533 ? 12.219 -32.5 -20.438 1 97.69 533 SER B O 1
ATOM 8655 N N . THR B 1 534 ? 14.469 -32.688 -20.547 1 98.12 534 THR B N 1
ATOM 8656 C CA . THR B 1 534 ? 14.414 -33 -21.969 1 98.12 534 THR B CA 1
ATOM 8657 C C . THR B 1 534 ? 14.641 -34.5 -22.188 1 98.12 534 THR B C 1
ATOM 8659 O O . THR B 1 534 ? 14.227 -35.031 -23.203 1 98.12 534 THR B O 1
ATOM 8662 N N . LYS B 1 535 ? 15.164 -35.188 -21.203 1 97.81 535 LYS B N 1
ATOM 8663 C CA . LYS B 1 535 ? 15.602 -36.562 -21.453 1 97.81 535 LYS B CA 1
ATOM 8664 C C . LYS B 1 535 ? 14.797 -37.562 -20.625 1 97.81 535 LYS B C 1
ATOM 8666 O O . LYS B 1 535 ? 14.531 -38.656 -21.078 1 97.81 535 LYS B O 1
ATOM 8671 N N . VAL B 1 536 ? 14.484 -37.188 -19.484 1 97.81 536 VAL B N 1
ATOM 8672 C CA . VAL B 1 536 ? 13.891 -38.156 -18.578 1 97.81 536 VAL B CA 1
ATOM 8673 C C . VAL B 1 536 ? 12.391 -37.906 -18.453 1 97.81 536 VAL B C 1
ATOM 8675 O O . VAL B 1 536 ? 11.578 -38.812 -18.688 1 97.81 536 VAL B O 1
ATOM 8678 N N . ALA B 1 537 ? 12 -36.688 -18.125 1 98.06 537 ALA B N 1
ATOM 8679 C CA . ALA B 1 537 ? 10.602 -36.312 -17.875 1 98.06 537 ALA B CA 1
ATOM 8680 C C . ALA B 1 537 ? 9.719 -36.719 -19.062 1 98.06 537 ALA B C 1
ATOM 8682 O O . ALA B 1 537 ? 8.633 -37.281 -18.875 1 98.06 537 ALA B O 1
ATOM 8683 N N . PRO B 1 538 ? 10.211 -36.531 -20.297 1 98.19 538 PRO B N 1
ATOM 8684 C CA . PRO B 1 538 ? 9.375 -36.906 -21.438 1 98.19 538 PRO B CA 1
ATOM 8685 C C . PRO B 1 538 ? 9.172 -38.438 -21.531 1 98.19 538 PRO B C 1
ATOM 8687 O O . PRO B 1 538 ? 8.133 -38.906 -22 1 98.19 538 PRO B O 1
ATOM 8690 N N . VAL B 1 539 ? 10.117 -39.188 -21.078 1 98 539 VAL B N 1
ATOM 8691 C CA . VAL B 1 539 ? 9.984 -40.656 -21.078 1 98 539 VAL B CA 1
ATOM 8692 C C . VAL B 1 539 ? 8.891 -41.062 -20.109 1 98 539 VAL B C 1
ATOM 8694 O O . VAL B 1 539 ? 8.078 -41.938 -20.406 1 98 539 VAL B O 1
ATOM 8697 N N . LEU B 1 540 ? 8.93 -40.469 -18.953 1 98.12 540 LEU B N 1
ATOM 8698 C CA . LEU B 1 540 ? 7.906 -40.75 -17.953 1 98.12 540 LEU B CA 1
ATOM 8699 C C . LEU B 1 540 ? 6.52 -40.375 -18.469 1 98.12 540 LEU B C 1
ATOM 8701 O O . LEU B 1 540 ? 5.566 -41.156 -18.312 1 98.12 540 LEU B O 1
ATOM 8705 N N . LEU B 1 541 ? 6.426 -39.25 -19.062 1 98.19 541 LEU B N 1
ATOM 8706 C CA . LEU B 1 541 ? 5.145 -38.812 -19.625 1 98.19 541 LEU B CA 1
ATOM 8707 C C . LEU B 1 541 ? 4.676 -39.75 -20.719 1 98.19 541 LEU B C 1
ATOM 8709 O O . LEU B 1 541 ? 3.494 -40.094 -20.781 1 98.19 541 LEU B O 1
ATOM 8713 N N . ARG B 1 542 ? 5.57 -40.156 -21.594 1 97 542 ARG B N 1
ATOM 8714 C CA . ARG B 1 542 ? 5.238 -41.062 -22.688 1 97 542 ARG B CA 1
ATOM 8715 C C . ARG B 1 542 ? 4.746 -42.406 -22.156 1 97 542 ARG B C 1
ATOM 8717 O O . ARG B 1 542 ? 3.766 -42.969 -22.672 1 97 542 ARG B O 1
ATOM 8724 N N . TYR B 1 543 ? 5.426 -42.875 -21.156 1 96.38 543 TYR B N 1
ATOM 8725 C CA . TYR B 1 543 ? 5.004 -44.094 -20.531 1 96.38 543 TYR B CA 1
ATOM 8726 C C . TYR B 1 543 ? 3.6 -43.969 -19.953 1 96.38 543 TYR B C 1
ATOM 8728 O O . TYR B 1 543 ? 2.766 -44.875 -20.125 1 96.38 543 TYR B O 1
ATOM 8736 N N . ALA B 1 544 ? 3.34 -42.938 -19.281 1 96.88 544 ALA B N 1
ATOM 8737 C CA . ALA B 1 544 ? 2.049 -42.688 -18.625 1 96.88 544 ALA B CA 1
ATOM 8738 C C . ALA B 1 544 ? 0.921 -42.688 -19.656 1 96.88 544 ALA B C 1
ATOM 8740 O O . ALA B 1 544 ? -0.117 -43.312 -19.469 1 96.88 544 ALA B O 1
ATOM 8741 N N . THR B 1 545 ? 1.135 -41.938 -20.75 1 96.31 545 THR B N 1
ATOM 8742 C CA . THR B 1 545 ? 0.087 -41.844 -21.75 1 96.31 545 THR B CA 1
ATOM 8743 C C . THR B 1 545 ? -0.171 -43.188 -22.406 1 96.31 545 THR B C 1
ATOM 8745 O O . THR B 1 545 ? -1.318 -43.562 -22.688 1 96.31 545 THR B O 1
ATOM 8748 N N . LYS B 1 546 ? 0.843 -43.938 -22.609 1 94.75 546 LYS B N 1
ATOM 8749 C CA . LYS B 1 546 ? 0.702 -45.25 -23.203 1 94.75 546 LYS B CA 1
ATOM 8750 C C . LYS B 1 546 ? -0.066 -46.188 -22.281 1 94.75 546 LYS B C 1
ATOM 8752 O O . LYS B 1 546 ? -0.939 -46.938 -22.734 1 94.75 546 LYS B O 1
ATOM 8757 N N . GLN B 1 547 ? 0.288 -46.156 -21.047 1 93.94 547 GLN B N 1
ATOM 8758 C CA . GLN B 1 547 ? -0.366 -47.031 -20.078 1 93.94 547 GLN B CA 1
ATOM 8759 C C . GLN B 1 547 ? -1.846 -46.688 -19.938 1 93.94 547 GLN B C 1
ATOM 8761 O O . GLN B 1 547 ? -2.688 -47.562 -19.797 1 93.94 547 GLN B O 1
ATOM 8766 N N . LEU B 1 548 ? -2.152 -45.469 -19.938 1 94.06 548 LEU B N 1
ATOM 8767 C CA . LEU B 1 548 ? -3.533 -45.031 -19.781 1 94.06 548 LEU B CA 1
ATOM 8768 C C . LEU B 1 548 ? -4.379 -45.406 -20.984 1 94.06 548 LEU B C 1
ATOM 8770 O O . LEU B 1 548 ? -5.578 -45.688 -20.844 1 94.06 548 LEU B O 1
ATOM 8774 N N . ALA B 1 549 ? -3.793 -45.438 -22.188 1 91.06 549 ALA B N 1
ATOM 8775 C CA . ALA B 1 549 ? -4.5 -45.844 -23.406 1 91.06 549 ALA B CA 1
ATOM 8776 C C . ALA B 1 549 ? -4.766 -47.344 -23.406 1 91.06 549 ALA B C 1
ATOM 8778 O O . ALA B 1 549 ? -5.777 -47.781 -23.953 1 91.06 549 ALA B O 1
ATOM 8779 N N . ASN B 1 550 ? -3.902 -48.188 -23 1 81.44 550 ASN B N 1
ATOM 8780 C CA . ASN B 1 550 ? -4.008 -49.625 -23.078 1 81.44 550 ASN B CA 1
ATOM 8781 C C . ASN B 1 550 ? -4.793 -50.188 -21.891 1 81.44 550 ASN B C 1
ATOM 8783 O O . ASN B 1 550 ? -5.066 -51.406 -21.828 1 81.44 550 ASN B O 1
ATOM 8787 N N . ASN B 1 551 ? -5.656 -49.438 -21.344 1 65.69 551 ASN B N 1
ATOM 8788 C CA . ASN B 1 551 ? -6.414 -49.875 -20.172 1 65.69 551 ASN B CA 1
ATOM 8789 C C . ASN B 1 551 ? -5.656 -50.938 -19.391 1 65.69 551 ASN B C 1
ATOM 8791 O O . ASN B 1 551 ? -6.266 -51.844 -18.828 1 65.69 551 ASN B O 1
ATOM 8795 N N . ARG B 1 552 ? -4.449 -51.25 -19.906 1 53.72 552 ARG B N 1
ATOM 8796 C CA . ARG B 1 552 ? -3.695 -52.344 -19.297 1 53.72 552 ARG B CA 1
ATOM 8797 C C . ARG B 1 552 ? -3.322 -52.031 -17.859 1 53.72 552 ARG B C 1
ATOM 8799 O O . ARG B 1 552 ? -2.373 -51.281 -17.594 1 53.72 552 ARG B O 1
ATOM 8806 N N . PHE B 1 553 ? -4.453 -51.781 -17.125 1 42.28 553 PHE B N 1
ATOM 8807 C CA . PHE B 1 553 ? -4.043 -51.875 -15.734 1 42.28 553 PHE B CA 1
ATOM 8808 C C . PHE B 1 553 ? -3.91 -53.344 -15.312 1 42.28 553 PHE B C 1
ATOM 8810 O O . PHE B 1 553 ? -4.648 -54.219 -15.797 1 42.28 553 PHE B O 1
#

Secondary structure (DSSP, 8-state):
---TT----TTHHHHHHHHHHHHHS--BTTSTHHHHHHHHHHHHHHHSHHHHH-GGGEEEEEPTT-TT--EEEEEEEES-GGG-EEEEEEEE--B---GGGGGGGGGTT-HHHHHHHHHHS-TTSS-HHHHHHHHHT-EEESTTIIIIIHHHHHHHHHHHHHHH-TT---EEEEEEES-TTTT-HHHHHHHHHHHHHHHTT-EEEEEEE-PPBPPSSTT---EEEESEE-EEE-EEEEEE-B--BTT-GGGSB-HHHHHHHHHHHHTT-GGG--EETTEEPPPPEEEEEEE---S--SB---EEEEEEEEEESS--HHHHHHHHHHHHHHHHHHHHHHHHHHHHHHS-HHHHHTPPPPEEEEHHHHHHHHHHHHTTHHHHHHHHHHHHHHHH-SSHHHHHHHHHHHHHGGGGGG-SEEEEEE-S--B--EE--TTTTHHHHHHHHHHHHHHHHHH---EEEES-BTT--GGGGS-----HHHHHHHHHH-TTBTTTB---HHHHHHH---EEEE--BEE-TTSTT-EEEHHHHHHTHHHHHHHHHHHHHTT--/---TT----TTHHHHHHHHHHHHHS--BTTSTHHHHHHHHHHHHHHHSHHHHH-GGGEEEEEPTT-TT--EEEEEEEES-GGG-EEEEEEEE--B---GGGGGGGGGTT-HHHHHHHHHHSPTTSS-HHHHHHHHHT-EEESTTIIIIIHHHHHHHHHHHHHHH-TT---EEEEEEES-TTTT-HHHHHHHHHHHHHHHTT-EEEEEEE-PPBPPSSTT---EEEESEE-EEE-EEEEEE-B--BTT-GGGSB-HHHHHHHHHHHHTT-GGG--EETTEEPPPPEEEEEEE---S--SB---EEEEEEEEEESS--HHHHHHHHHHHHHHHHHHHHHHHHHHHHHHS-HHHHHTPPPPEEEEHHHHHHHHHHHH-THHHHHHHHHHHHHHHH-SSHHHHHHHHHHHHHGGGGGG-SEEEEEE-S--B--EE--TTTTHHHHHHHHHHHHHHHHHH---EEEES-BTT--GGGGS-----HHHHHHHHHH-TTBTTTB---HHHHHHH---EEEE--BEE-TTSTT-EEEHHHHHHTHHHHHHHHHHHHHTT--

InterPro domains:
  IPR002933 Peptidase M20 [PF01546] (135-350)
  IPR012166 Uncharacterised protein family RocB [PIRSF010386] (9-551)
  IPR050072 Peptidase M20A family, bacterial cell wall biosynthesis [PTHR43808] (12-541)

Solvent-accessible surface area (backbone atoms only — not comparable to full-atom values): 55471 Å² total; per-residue (Å²): 130,86,48,58,78,60,68,68,33,87,57,26,65,55,25,50,52,42,21,53,56,50,24,52,45,60,14,36,52,91,46,62,34,38,43,56,38,49,53,48,50,52,54,55,48,45,69,29,70,55,34,52,75,40,54,82,39,52,39,78,38,59,32,81,92,42,93,73,66,38,46,12,38,41,33,56,46,70,55,37,64,87,69,34,51,29,37,34,39,39,38,42,64,27,26,75,81,55,74,77,35,50,90,44,40,88,29,34,36,33,40,70,62,36,50,53,47,59,70,66,46,68,95,38,73,59,55,70,69,55,45,53,40,60,73,64,72,44,45,44,47,26,58,28,34,28,55,21,32,36,21,41,20,36,52,55,48,48,50,41,53,51,58,70,38,83,82,44,58,48,22,38,33,40,36,41,18,32,28,61,60,55,66,34,48,16,47,53,34,44,40,52,53,51,38,52,43,39,72,74,56,41,39,64,74,34,31,40,29,18,54,43,33,72,56,86,45,94,88,44,76,62,39,52,35,22,30,28,22,27,13,36,42,30,46,28,39,39,24,38,24,32,40,18,28,54,39,41,50,81,79,34,39,49,5,48,52,54,46,16,38,30,46,59,58,45,50,63,26,71,86,53,56,26,74,56,96,92,41,67,33,39,42,27,39,61,60,44,42,34,42,67,67,88,68,85,49,58,44,34,25,38,34,19,33,33,30,33,46,37,36,24,62,78,69,49,68,60,58,52,51,52,50,50,50,50,42,48,50,50,30,25,48,52,53,35,52,52,51,31,51,48,24,58,74,76,55,40,70,69,57,28,70,62,59,75,61,46,42,80,35,42,50,53,57,51,50,51,48,38,34,71,75,61,33,75,62,35,57,57,53,50,51,48,42,52,51,50,20,52,72,76,34,88,47,64,66,53,19,50,49,43,36,53,52,60,58,45,52,78,43,57,46,59,48,29,27,38,38,37,35,37,37,85,50,76,40,50,47,38,65,64,46,77,82,84,37,45,62,59,54,51,48,53,51,49,47,35,43,31,37,33,62,35,65,70,40,56,52,43,83,42,53,60,34,59,68,57,53,75,69,24,59,31,36,51,90,70,57,66,66,53,56,53,42,40,55,53,34,15,80,46,50,79,68,81,42,78,75,62,56,68,42,20,46,70,54,51,35,49,49,35,31,60,29,28,45,34,47,50,60,73,36,70,70,13,20,18,35,42,69,50,36,30,22,44,38,44,40,48,49,51,50,49,55,52,43,64,55,58,67,64,109,132,87,47,57,76,58,67,68,33,88,58,27,64,56,25,49,52,42,21,52,56,50,23,51,45,62,14,36,52,91,47,64,34,37,43,56,38,49,53,48,50,52,53,56,46,46,70,28,70,52,33,52,77,39,55,81,37,52,39,78,38,60,33,84,90,41,94,72,66,36,48,12,40,43,33,55,46,68,55,37,65,88,70,33,51,31,37,35,40,40,39,43,65,28,25,75,82,52,74,78,36,49,91,43,39,88,28,33,37,33,39,70,61,34,51,53,47,58,70,66,45,70,94,38,75,59,55,72,70,56,46,53,41,62,74,64,72,44,46,44,46,24,57,29,34,29,55,21,31,36,21,42,18,36,52,54,47,49,49,42,53,51,59,70,37,84,81,44,59,47,24,38,33,39,36,41,18,31,28,61,59,57,65,35,48,16,49,53,33,43,38,51,51,52,37,51,43,38,73,73,56,40,39,63,74,35,33,41,28,18,54,43,34,73,54,87,45,93,89,44,78,61,40,53,36,23,31,28,22,27,12,36,42,29,46,29,38,39,25,38,24,31,39,18,28,52,39,40,51,80,80,38,39,48,5,48,50,54,45,16,39,32,45,59,58,47,48,64,26,70,87,54,57,25,72,56,98,92,42,66,35,38,40,28,40,60,59,43,42,34,45,67,67,88,68,86,49,58,45,34,26,38,35,19,32,33,30,33,44,38,36,24,61,76,68,49,69,60,56,52,51,51,51,51,50,50,43,47,50,49,30,25,49,51,53,35,52,51,51,31,51,48,23,57,72,76,55,41,69,68,57,27,71,64,57,74,60,43,44,80,36,42,51,53,56,50,51,51,49,40,34,70,74,60,33,75,62,35,56,58,52,50,51,49,41,53,52,48,21,53,72,77,32,88,48,66,67,52,19,50,49,43,36,53,53,59,58,46,54,78,45,54,46,61,47,29,27,40,38,38,35,36,38,85,50,77,40,48,46,39,61,63,46,78,82,82,37,46,63,60,55,51,49,53,51,49,46,35,42,30,36,34,62,36,65,72,39,57,51,42,84,41,52,61,35,59,68,58,53,77,68,24,60,32,36,52,92,71,58,65,64,53,57,52,41,41,56,54,33,15,80,46,50,80,69,81,43,76,77,62,57,69,42,19,46,69,55,51,35,48,48,34,32,60,27,27,43,31,46,48,59,72,34,70,70,12,20,17,33,42,68,49,36,28,23,42,39,42,38,50,49,49,51,50,54,52,43,66,54,58,67,65,112

Foldseek 3Di:
DALAPDFWDPVLVQLVVQLLVLLLQAAAAPDLSLVVSVVVVLVLLCVQPQCVVVVVQWDWFFQPPRPSRHTKIKGKDALACVVLEAAEEEAESHFHAQVQLPPCNVCQSPQVVSLVCVVVDDPDSDDPVLVVVSVVVQKGGHTCSVQPSSLVSLVSVLSSVQSPDNPDRHMYIYIYFGNQVHFCSRLLRVLVVVLVSVVVPHAYAFYAYAHADAQPDPPRQAGEKAQWAWWKFKKKKKWFKAKDQLVCPLVIDFSLLLQVLLQVLQFQDPLLWADDPRDTAGGKHWPDKDADDPDDDRMGGRIIMTIIIRIYQDDAPVSVLVSSQVSSVVSLVVSLVVSLVVCVVVHDPVSSVPRDGAAEEEPLRLLVVQCVVVNPVSVVVLVVQLVCLPVVDDDQVSSVVSSVVSSCVVPSVNPGYMYIATTDDIFAIDGDDVVPNVLVVVLVVSLCSSCCNHPVHNYYYYHHDRPDDSVSQQADPDDPVNLVSCVRGYVCDVPPDDRPNVSNHSRRHGYMYQHFYWYDRPHSSTIGRSCCSSIPSSSSVSSSSSCSSVVVD/DALAPDFWDPVLVQLVVQLLVLLLQAAAAPDLSLVVSVVVVLVLLCVQPQCVVVVVQWDWFFQPPRPSRHTKIKGKDALACVVLEAAEEEAESHFHAQVQLPPCNVCQSPQVVSLVCVVVDDPDSDDPVLVVVSVVVQKGGHTCSVQPSSLVSLVSVLSSVQSPDNPHRHMYIYIYFGNQVHFRSRLLRVLVVVLVSVVVPHAYAFYAYAHADAQPDPPRQAGEKAQWAWWKFKKKKKWFKAKDFLVCPLVIDFRLLLQVLLQVLQFQHCLLWADDPRDTAGGKHWPDKDADDPDDDRMGGRIIMTIIIRIYQDDAPVSNVVSSQVSSVVSLVVSLVVSLVVCVVVHDPVSSVPRDRAAEEEPLRLLVVQCVVVNPVSVVVLVVQLVCLPVVDDDQVSSVVSSVVSSCVVPSVNPGYMYIATTDDIFAIDGDDVVPNVLVVVLVVSLCSSCCNHPVHNYYYYHHDRPDDSVSQQADPDDPVNLVSCVRGYVCDVPPDDRPNVSSHSRRHGYMYQHFYWYDRPHSSTIGRSCCSSIPSSSSVSSSSSCSSVVVD

Nearest PDB structures (foldseek):
  2rb7-assembly1_B  TM=7.664E-01  e=2.149E-15  Oleidesulfovibrio alaskensis G20
  7uoi-assembly1_A  TM=7.045E-01  e=5.651E-16  Enterococcus faecium 1,231,410
  7lgp-assembly1_A  TM=6.857E-01  e=6.257E-15  Shigella flexneri 2a str. 301
  3tx8-assembly1_A-2  TM=6.144E-01  e=1.253E-14  Corynebacterium glutamicum
  2f7v-assembly1_A  TM=5.814E-01  e=9.309E-09  Xanthomonas campestris

Organism: NCBI:txid1246626

pLDDT: mean 93.78, std 7.28, range [40.19, 98.94]